Protein AF-A0A9D1MKN7-F1 (afdb_monomer)

Secondary structure (DSSP, 8-state):
-------------------------PPPP----EEEEEESS--S---TTT--SHHHHHHHHHH---SEEEEEEETTTTEEEEEESSEEEEEE-GGG-HHHHHHTT----TT--TTT--SSSEEEEEE-TT-B-TTSPBP-HHHHHHHHHHHT-TTT--GGGGGTSSSTTPBTTHHHHHTTT-SEEEE-HHHH---SSHHHHHHTT--EEEETTTTT--TT-BBTTSPBPPSEEETT---EEE-TTSPTTSTTSEEEHHHHHHHHTTTS-TTSTTBTTTEEEEEE-TTTT--GGGSSEEEEETTEEEEEBSS---HHHHHHHTTS-----HHHHHHTEEEETTEEEE-TTSSSTT----SSEEEEEEETTTEEEEEE-TT-TTS-B-TTSPBPB-TTSPBP-B-SS-BTTB--B-----EEEEEE--HHHHHHHHHTT--SEE---HHHHGGGTT-TTEEEEEEEEEEEEEE---HHHHHHHHHHTS-BSGGGGG-HHHHHHHHHH--HHHHHTTSSS-EE-SSSS-TT-BSSTTT-TT-BGGGSHHHHHHHHHHHT--BSTTSSBSSHHHHHTT--S--HHHHHHHHHHHHHHHHHTTS--TT--EEEEEE--SS---HHHHHHHHHHHHHHHHHHTTSS---EEEEEE-S-SSS-HHHHTTTTS-SEEEE-----TT-GGGTTHHHH-TTTS--TTGGG--TTT-EEEEEETTEEEEEEHHHHHHTTSTT-TTTTS-HHHHHHHHHHHHHHHHTTTSEEEEEEEEEEEEEPTTEE-S-S--BTTTBTSHHHH-EESS-HHHHHHHHHHT----

InterPro domains:
  IPR000914 Solute-binding protein family 5 domain [PF00496] (293-625)
  IPR039424 Solute-binding protein family 5 [PTHR30290] (294-763)

Mean predicted aligned error: 8.74 Å

Nearest PDB structures (foldseek):
  8azb-assembly1_A  TM=8.096E-01  e=6.951E-23  Bacillus subtilis subsp. subtilis str. 168
  8ay0-assembly1_A  TM=6.931E-01  e=8.306E-22  Bacillus subtilis
  4faj-assembly1_A  TM=6.573E-01  e=1.148E-21  Enterococcus faecalis
  4ofo-assembly1_A  TM=6.602E-01  e=1.266E-15  Yersinia pestis
  3drf-assembly1_A  TM=5.799E-01  e=5.256E-17  Lactococcus cremoris subsp. cremoris MG1363

Structure (mmCIF, N/CA/C/O backbone):
data_AF-A0A9D1MKN7-F1
#
_entry.id   AF-A0A9D1MKN7-F1
#
loop_
_atom_site.group_PDB
_atom_site.id
_atom_site.type_symbol
_atom_site.label_atom_id
_atom_site.label_alt_id
_atom_site.label_comp_id
_atom_site.label_asym_id
_atom_site.label_entity_id
_atom_site.label_seq_id
_atom_site.pdbx_PDB_ins_code
_atom_site.Cartn_x
_atom_site.Cartn_y
_atom_site.Cartn_z
_atom_site.occupancy
_atom_site.B_iso_or_equiv
_atom_site.auth_seq_id
_atom_site.auth_comp_id
_atom_site.auth_asym_id
_atom_site.auth_atom_id
_atom_site.pdbx_PDB_model_num
ATOM 1 N N . MET A 1 1 ? 64.884 9.853 31.935 1.00 28.28 1 MET A N 1
ATOM 2 C CA . MET A 1 1 ? 65.489 11.084 31.393 1.00 28.28 1 MET A CA 1
ATOM 3 C C . MET A 1 1 ? 64.376 11.867 30.714 1.00 28.28 1 MET A C 1
ATOM 5 O O . MET A 1 1 ? 63.947 11.483 29.647 1.00 28.28 1 MET A O 1
ATOM 9 N N . LYS A 1 2 ? 63.887 12.871 31.451 1.00 23.20 2 LYS A N 1
ATOM 10 C CA . LYS A 1 2 ? 63.150 14.091 31.079 1.00 23.20 2 LYS A CA 1
ATOM 11 C C . LYS A 1 2 ? 61.850 14.065 30.233 1.00 23.20 2 LYS A C 1
ATOM 13 O O . LYS A 1 2 ? 61.928 14.057 29.017 1.00 23.20 2 LYS A O 1
ATOM 18 N N . ILE A 1 3 ? 60.758 14.346 30.977 1.00 23.50 3 ILE A N 1
ATOM 19 C CA . ILE A 1 3 ? 59.695 15.375 30.773 1.00 23.50 3 ILE A CA 1
ATOM 20 C C . ILE A 1 3 ? 58.618 15.034 29.719 1.00 23.50 3 ILE A C 1
ATOM 22 O O . ILE A 1 3 ? 58.979 14.585 28.647 1.00 23.50 3 ILE A O 1
ATOM 26 N N . ALA A 1 4 ? 57.315 15.321 29.830 1.00 22.19 4 ALA A N 1
ATOM 27 C CA . ALA A 1 4 ? 56.286 15.533 30.867 1.00 22.19 4 ALA A CA 1
ATOM 28 C C . ALA A 1 4 ? 55.005 15.966 30.095 1.00 22.19 4 ALA A C 1
ATOM 30 O O . ALA A 1 4 ? 55.094 16.858 29.264 1.00 22.19 4 ALA A O 1
ATOM 31 N N . THR A 1 5 ? 53.875 15.313 30.376 1.00 21.61 5 THR A N 1
ATOM 32 C CA . THR A 1 5 ? 52.494 15.819 30.596 1.00 21.61 5 THR A CA 1
ATOM 33 C C . THR A 1 5 ? 51.783 16.898 29.720 1.00 21.61 5 THR A C 1
ATOM 35 O O . THR A 1 5 ? 52.306 17.985 29.515 1.00 21.61 5 THR A O 1
ATOM 38 N N . LEU A 1 6 ? 50.476 16.620 29.481 1.00 20.06 6 LEU A N 1
ATOM 39 C CA . LEU A 1 6 ? 49.258 17.485 29.380 1.00 20.06 6 LEU A CA 1
ATOM 40 C C . LEU A 1 6 ? 48.744 18.043 28.015 1.00 20.06 6 LEU A C 1
ATOM 42 O O . LEU A 1 6 ? 49.268 19.016 27.497 1.00 20.06 6 LEU A O 1
ATOM 46 N N . ALA A 1 7 ? 47.597 17.476 27.586 1.00 19.67 7 ALA A N 1
ATOM 47 C CA . ALA A 1 7 ? 46.260 18.093 27.386 1.00 19.67 7 ALA A CA 1
ATOM 48 C C . ALA A 1 7 ? 45.912 19.089 26.238 1.00 19.67 7 ALA A C 1
ATOM 50 O O . ALA A 1 7 ? 46.431 20.195 26.182 1.00 19.67 7 ALA A O 1
ATOM 51 N N . VAL A 1 8 ? 44.825 18.714 25.525 1.00 20.67 8 VAL A N 1
ATOM 52 C CA . VAL A 1 8 ? 43.619 19.496 25.118 1.00 20.67 8 VAL A CA 1
ATOM 53 C C . VAL A 1 8 ? 43.648 20.425 23.874 1.00 20.67 8 VAL A C 1
ATOM 55 O O . VAL A 1 8 ? 44.355 21.421 23.839 1.00 20.67 8 VAL A O 1
ATOM 58 N N . ALA A 1 9 ? 42.694 20.123 22.967 1.00 19.75 9 ALA A N 1
ATOM 59 C CA . ALA A 1 9 ? 41.884 20.963 22.052 1.00 19.75 9 ALA A CA 1
ATOM 60 C C . ALA A 1 9 ? 42.438 21.585 20.744 1.00 19.75 9 ALA A C 1
ATOM 62 O O . ALA A 1 9 ? 43.493 22.207 20.719 1.00 19.75 9 ALA A O 1
ATOM 63 N N . ALA A 1 10 ? 41.543 21.535 19.733 1.00 20.44 10 ALA A N 1
ATOM 64 C CA . ALA A 1 10 ? 41.468 22.270 18.455 1.00 20.44 10 ALA A CA 1
ATOM 65 C C . ALA A 1 10 ? 42.544 21.902 17.408 1.00 20.44 10 ALA A C 1
ATOM 67 O O . ALA A 1 10 ? 43.717 21.784 17.728 1.00 20.44 10 ALA A O 1
ATOM 68 N N . VAL A 1 11 ? 42.208 21.650 16.137 1.00 22.14 11 VAL A N 1
ATOM 69 C CA . VAL A 1 11 ? 41.670 22.634 15.180 1.00 22.14 11 VAL A CA 1
ATOM 70 C C . VAL A 1 11 ? 40.756 21.958 14.136 1.00 22.14 11 VAL A C 1
ATOM 72 O O . VAL A 1 11 ? 41.206 21.155 13.325 1.00 22.14 11 VAL A O 1
ATOM 75 N N . MET A 1 12 ? 39.474 22.336 14.181 1.00 23.25 12 MET A N 1
ATOM 76 C CA . MET A 1 12 ? 38.550 22.475 13.045 1.00 23.25 12 MET A CA 1
ATOM 77 C C . MET A 1 12 ? 39.002 23.647 12.145 1.00 23.25 12 MET A C 1
ATOM 79 O O . MET A 1 12 ? 39.648 24.559 12.655 1.00 23.25 12 MET A O 1
ATOM 83 N N . VAL A 1 13 ? 38.515 23.693 10.892 1.00 22.30 13 VAL A N 1
ATOM 84 C CA . VAL A 1 13 ? 38.647 24.774 9.874 1.00 22.30 13 VAL A CA 1
ATOM 85 C C . VAL A 1 13 ? 39.915 24.619 9.010 1.00 22.30 13 VAL A C 1
ATOM 87 O O . VAL A 1 13 ? 41.031 24.777 9.484 1.00 22.30 13 VAL A O 1
ATOM 90 N N . SER A 1 14 ? 39.867 24.337 7.704 1.00 22.58 14 SER A N 1
ATOM 91 C CA . SER A 1 14 ? 39.214 25.142 6.662 1.00 22.58 14 SER A CA 1
ATOM 92 C C . SER A 1 14 ? 39.365 24.483 5.282 1.00 22.58 14 SER A C 1
ATOM 94 O O . SER A 1 14 ? 40.481 24.226 4.842 1.00 22.58 14 SER A O 1
ATOM 96 N N . SER A 1 15 ? 38.272 24.391 4.533 1.00 24.70 15 SER A N 1
ATOM 97 C CA . SER A 1 15 ? 38.286 24.676 3.093 1.00 24.70 15 SER A CA 1
ATOM 98 C C . SER A 1 15 ? 37.117 25.608 2.782 1.00 24.70 15 SER A C 1
ATOM 100 O O . SER A 1 15 ? 36.180 25.262 2.078 1.00 24.70 15 SER A O 1
ATOM 102 N N . VAL A 1 16 ? 37.179 26.803 3.381 1.00 25.84 16 VAL A N 1
ATOM 103 C CA . VAL A 1 16 ? 36.426 27.983 2.948 1.00 25.84 16 VAL A CA 1
ATOM 104 C C . VAL A 1 16 ? 37.287 28.712 1.918 1.00 25.84 16 VAL A C 1
ATOM 106 O O . VAL A 1 16 ? 38.439 29.038 2.195 1.00 25.84 16 VAL A O 1
ATOM 109 N N . ALA A 1 17 ? 36.699 28.918 0.743 1.00 27.41 17 ALA A N 1
ATOM 110 C CA . ALA A 1 17 ? 36.967 29.934 -0.271 1.00 27.41 17 ALA A CA 1
ATOM 111 C C . ALA A 1 17 ? 38.347 30.627 -0.291 1.00 27.41 17 ALA A C 1
ATOM 113 O O . ALA A 1 17 ? 38.666 31.490 0.528 1.00 27.41 17 ALA A O 1
ATOM 114 N N . LEU A 1 18 ? 39.081 30.405 -1.384 1.00 24.56 18 LEU A N 1
ATOM 115 C CA . LEU A 1 18 ? 39.980 31.410 -1.951 1.00 24.56 18 LEU A CA 1
ATOM 116 C C . LEU A 1 18 ? 39.240 32.133 -3.087 1.00 24.56 18 LEU A C 1
ATOM 118 O O . LEU A 1 18 ? 39.401 31.810 -4.260 1.00 24.56 18 LEU A O 1
ATOM 122 N N . PHE A 1 19 ? 38.451 33.153 -2.729 1.00 32.38 19 PHE A N 1
ATOM 123 C CA . PHE A 1 19 ? 38.140 34.252 -3.645 1.00 32.38 19 PHE A CA 1
ATOM 124 C C . PHE A 1 19 ? 39.434 35.040 -3.887 1.00 32.38 19 PHE A C 1
ATOM 126 O O . PHE A 1 19 ? 39.788 35.957 -3.147 1.00 32.38 19 PHE A O 1
ATOM 133 N N . ALA A 1 20 ? 40.162 34.666 -4.935 1.00 27.69 20 ALA A N 1
ATOM 134 C CA . ALA A 1 20 ? 41.123 35.543 -5.580 1.00 27.69 20 ALA A CA 1
ATOM 135 C C . ALA A 1 20 ? 40.462 36.091 -6.847 1.00 27.69 20 ALA A C 1
ATOM 137 O O . ALA A 1 20 ? 40.200 35.351 -7.791 1.00 27.69 20 ALA A O 1
ATOM 138 N N . ALA A 1 21 ? 40.189 37.397 -6.855 1.00 41.19 21 ALA A N 1
ATOM 139 C CA . ALA A 1 21 ? 39.762 38.128 -8.038 1.00 41.19 21 ALA A CA 1
ATOM 140 C C . ALA A 1 21 ? 40.733 37.857 -9.204 1.00 41.19 21 ALA A C 1
ATOM 142 O O . ALA A 1 21 ? 41.881 38.306 -9.195 1.00 41.19 21 ALA A O 1
ATOM 143 N N . GLY A 1 22 ? 40.262 37.111 -10.201 1.00 27.33 22 GLY A N 1
ATOM 144 C CA . GLY A 1 22 ? 41.002 36.750 -11.402 1.00 27.33 22 GLY A CA 1
ATOM 145 C C . GLY A 1 22 ? 40.023 36.439 -12.528 1.00 27.33 22 GLY A C 1
ATOM 146 O O . GLY A 1 22 ? 39.281 35.473 -12.454 1.00 27.33 22 GLY A O 1
ATOM 147 N N . CYS A 1 23 ? 40.004 37.312 -13.533 1.00 30.66 23 CYS A N 1
ATOM 148 C CA . CYS A 1 23 ? 39.196 37.276 -14.753 1.00 30.66 23 CYS A CA 1
ATOM 149 C C . CYS A 1 23 ? 38.730 35.880 -15.224 1.00 30.66 23 CYS A C 1
ATOM 151 O O . CYS A 1 23 ? 39.555 35.031 -15.553 1.00 30.66 23 CYS A O 1
ATOM 153 N N . GLY A 1 24 ? 37.403 35.742 -15.336 1.00 38.56 24 GLY A N 1
ATOM 154 C CA . GLY A 1 24 ? 36.626 34.801 -16.150 1.00 38.56 24 GLY A CA 1
ATOM 155 C C . GLY A 1 24 ? 37.345 33.596 -16.753 1.00 38.56 24 GLY A C 1
ATOM 156 O O . GLY A 1 24 ? 37.867 33.668 -17.865 1.00 38.56 24 GLY A O 1
ATOM 157 N N . LYS A 1 25 ? 37.222 32.448 -16.091 1.00 35.06 25 LYS A N 1
ATOM 158 C CA . LYS A 1 25 ? 37.021 31.185 -16.801 1.00 35.06 25 LYS A CA 1
ATOM 159 C C . LYS A 1 25 ? 35.581 30.770 -16.545 1.00 35.06 25 LYS A C 1
ATOM 161 O O . LYS A 1 25 ? 35.237 30.495 -15.403 1.00 35.06 25 LYS A O 1
ATOM 166 N N . LYS A 1 26 ? 34.758 30.794 -17.595 1.00 39.88 26 LYS A N 1
ATOM 167 C CA . LYS A 1 26 ? 33.469 30.102 -17.589 1.00 39.88 26 LYS A CA 1
ATOM 168 C C . LYS A 1 26 ? 33.768 28.632 -17.295 1.00 39.88 26 LYS A C 1
ATOM 170 O O . LYS A 1 26 ? 34.574 28.044 -18.017 1.00 39.88 26 LYS A O 1
ATOM 175 N N . THR A 1 27 ? 33.210 28.089 -16.222 1.00 49.53 27 THR A N 1
ATOM 176 C CA . THR A 1 27 ? 33.009 26.645 -16.096 1.00 49.53 27 THR A CA 1
ATOM 177 C C . THR A 1 27 ? 32.237 26.219 -17.342 1.00 49.53 27 THR A C 1
ATOM 179 O O . THR A 1 27 ? 31.262 26.869 -17.715 1.00 49.53 27 THR A O 1
ATOM 182 N N . GLU A 1 28 ? 32.782 25.259 -18.080 1.00 65.25 28 GLU A N 1
ATOM 183 C CA . GLU A 1 28 ? 32.131 24.723 -19.272 1.00 65.25 28 GLU A CA 1
ATOM 184 C C . GLU A 1 28 ? 30.938 23.903 -18.783 1.00 65.25 28 GLU A C 1
ATOM 186 O O . GLU A 1 28 ? 31.114 23.057 -17.905 1.00 65.25 28 GLU A O 1
ATOM 191 N N . ASP A 1 29 ? 29.737 24.238 -19.254 1.00 75.56 29 ASP A N 1
ATOM 192 C CA . ASP A 1 29 ? 28.524 23.549 -18.830 1.00 75.56 29 ASP A CA 1
ATOM 193 C C . ASP A 1 29 ? 28.557 22.115 -19.359 1.00 75.56 29 ASP A C 1
ATOM 195 O O . ASP A 1 29 ? 28.702 21.895 -20.563 1.00 75.56 29 ASP A O 1
ATOM 199 N N . THR A 1 30 ? 28.475 21.145 -18.451 1.00 73.56 30 THR A N 1
ATOM 200 C CA . THR A 1 30 ? 28.455 19.724 -18.800 1.00 73.56 30 THR A CA 1
ATOM 201 C C . THR A 1 30 ? 27.086 19.264 -19.293 1.00 73.56 30 THR A C 1
ATOM 203 O O . THR A 1 30 ? 26.977 18.114 -19.701 1.00 73.56 30 THR A O 1
ATOM 206 N N . GLY A 1 31 ? 26.052 20.117 -19.234 1.00 86.94 31 GLY A N 1
ATOM 207 C CA . GLY A 1 31 ? 24.707 19.794 -19.714 1.00 86.94 31 GLY A CA 1
ATOM 208 C C . GLY A 1 31 ? 24.018 18.681 -18.929 1.00 86.94 31 GLY A C 1
ATOM 209 O O . GLY A 1 31 ? 23.158 17.994 -19.466 1.00 86.94 31 GLY A O 1
ATOM 210 N N . SER A 1 32 ? 24.435 18.463 -17.680 1.00 93.06 32 SER A N 1
ATOM 211 C CA . SER A 1 32 ? 23.901 17.407 -16.820 1.00 93.06 32 SER A CA 1
ATOM 212 C C . SER A 1 32 ? 22.620 17.869 -16.134 1.00 93.06 32 SER A C 1
ATOM 214 O O . SER A 1 32 ? 22.524 19.009 -15.677 1.00 93.06 32 SER A O 1
ATOM 216 N N . TYR A 1 33 ? 21.677 16.943 -16.018 1.00 96.88 33 TYR A N 1
ATOM 217 C CA . TYR A 1 33 ? 20.444 17.054 -15.250 1.00 96.88 33 TYR A CA 1
ATOM 218 C C . TYR A 1 33 ? 20.483 16.008 -14.135 1.00 96.88 33 TYR A C 1
ATOM 220 O O . TYR A 1 33 ? 20.403 14.807 -14.428 1.00 96.88 33 TYR A O 1
ATOM 228 N N . THR A 1 34 ? 20.660 16.434 -12.882 1.00 97.88 34 THR A N 1
ATOM 229 C CA . THR A 1 34 ? 20.722 15.511 -11.741 1.00 97.88 34 THR A CA 1
ATOM 230 C C . THR A 1 34 ? 19.443 15.563 -10.911 1.00 97.88 34 THR A C 1
ATOM 232 O O . THR A 1 34 ? 19.036 16.637 -10.479 1.00 97.88 34 THR A O 1
ATOM 235 N N . TYR A 1 35 ? 18.840 14.407 -10.639 1.00 98.06 35 TYR A N 1
ATOM 236 C CA . TYR A 1 35 ? 17.813 14.254 -9.605 1.00 98.06 35 TYR A CA 1
ATOM 237 C C . TYR A 1 35 ? 18.495 13.951 -8.263 1.00 98.06 35 TYR A C 1
ATOM 239 O O . TYR A 1 35 ? 19.332 13.045 -8.192 1.00 98.06 35 TYR A O 1
ATOM 247 N N . ARG A 1 36 ? 18.229 14.763 -7.231 1.00 97.44 36 ARG A N 1
ATOM 248 C CA . ARG A 1 36 ? 18.941 14.732 -5.943 1.00 97.44 36 ARG A CA 1
ATOM 249 C C . ARG A 1 36 ? 17.996 14.374 -4.809 1.00 97.44 36 ARG A C 1
ATOM 251 O O . ARG A 1 36 ? 17.085 15.135 -4.498 1.00 97.44 36 ARG A O 1
ATOM 258 N N . GLU A 1 37 ? 18.276 13.261 -4.155 1.00 94.88 37 GLU A N 1
ATOM 259 C CA . GLU A 1 37 ? 17.454 12.707 -3.087 1.00 94.88 37 GLU A CA 1
ATOM 260 C C . GLU A 1 37 ? 18.245 12.540 -1.791 1.00 94.88 37 GLU A C 1
ATOM 262 O O . GLU A 1 37 ? 19.475 12.428 -1.788 1.00 94.88 37 GLU A O 1
ATOM 267 N N . ALA A 1 38 ? 17.509 12.478 -0.685 1.00 93.06 38 ALA A N 1
ATOM 268 C CA . ALA A 1 38 ? 18.028 12.196 0.641 1.00 93.06 38 ALA A CA 1
ATOM 269 C C . ALA A 1 38 ? 17.438 10.892 1.185 1.00 93.06 38 ALA A C 1
ATOM 271 O O . ALA A 1 38 ? 16.257 10.613 1.016 1.00 93.06 38 ALA A O 1
ATOM 272 N N . THR A 1 39 ? 18.251 10.130 1.909 1.00 91.00 39 THR A N 1
ATOM 273 C CA . THR A 1 39 ? 17.806 9.008 2.743 1.00 91.00 39 THR A CA 1
ATOM 274 C C . THR A 1 39 ? 18.536 9.034 4.082 1.00 91.00 39 THR A C 1
ATOM 276 O O . THR A 1 39 ? 19.622 9.599 4.198 1.00 91.00 39 THR A O 1
ATOM 279 N N . THR A 1 40 ? 17.985 8.403 5.114 1.00 88.62 40 THR A N 1
ATOM 280 C CA . THR A 1 40 ? 18.679 8.222 6.400 1.00 88.62 40 THR A CA 1
ATOM 281 C C . THR A 1 40 ? 19.651 7.038 6.372 1.00 88.62 40 THR A C 1
ATOM 283 O O . THR A 1 40 ? 20.601 6.999 7.158 1.00 88.62 40 THR A O 1
ATOM 286 N N . SER A 1 41 ? 19.479 6.107 5.428 1.00 88.81 41 SER A N 1
ATOM 287 C CA . SER A 1 41 ? 20.390 4.985 5.174 1.00 88.81 41 SER A CA 1
ATOM 288 C C . SER A 1 41 ? 20.286 4.489 3.730 1.00 88.81 41 SER A C 1
ATOM 290 O O . SER A 1 41 ? 19.191 4.405 3.178 1.00 88.81 41 SER A O 1
ATOM 292 N N . LEU A 1 42 ? 21.419 4.127 3.120 1.00 89.88 42 LEU A N 1
ATOM 293 C CA . LEU A 1 42 ? 21.418 3.492 1.797 1.00 89.88 42 LEU A CA 1
ATOM 294 C C . LEU A 1 42 ? 20.853 2.062 1.879 1.00 89.88 42 LEU A C 1
ATOM 296 O O . LEU A 1 42 ? 21.083 1.401 2.896 1.00 89.88 42 LEU A O 1
ATOM 300 N N . PRO A 1 43 ? 20.184 1.574 0.818 1.00 88.88 43 PRO A N 1
ATOM 301 C CA . PRO A 1 43 ? 19.752 0.183 0.730 1.00 88.88 43 PRO A CA 1
ATOM 302 C C . PRO A 1 43 ? 20.949 -0.768 0.742 1.00 88.88 43 PRO A C 1
ATOM 304 O O . PRO A 1 43 ? 22.060 -0.403 0.338 1.00 88.88 43 PRO A O 1
ATOM 307 N N . THR A 1 44 ? 20.712 -1.994 1.195 1.00 89.44 44 THR A N 1
ATOM 308 C CA . THR A 1 44 ? 21.762 -3.018 1.332 1.00 89.44 44 THR A CA 1
ATOM 309 C C . THR A 1 44 ? 21.464 -4.296 0.565 1.00 89.44 44 THR A C 1
ATOM 311 O O . THR A 1 44 ? 22.375 -5.103 0.384 1.00 89.44 44 THR A O 1
ATOM 314 N N . ASN A 1 45 ? 20.223 -4.486 0.112 1.00 92.06 45 ASN A N 1
ATOM 315 C CA . ASN A 1 45 ? 19.809 -5.676 -0.618 1.00 92.06 45 ASN A CA 1
ATOM 316 C C . ASN A 1 45 ? 18.633 -5.360 -1.553 1.00 92.06 45 ASN A C 1
ATOM 318 O O . ASN A 1 45 ? 17.481 -5.448 -1.149 1.00 92.06 45 ASN A O 1
ATOM 322 N N . TRP A 1 46 ? 18.921 -5.043 -2.814 1.00 93.31 46 TRP A N 1
ATOM 323 C CA . TRP A 1 46 ? 17.931 -4.804 -3.874 1.00 93.31 46 TRP A CA 1
ATOM 324 C C . TRP A 1 46 ? 17.808 -6.000 -4.829 1.00 93.31 46 TRP A C 1
ATOM 326 O O . TRP A 1 46 ? 17.543 -5.846 -6.022 1.00 93.31 46 TRP A O 1
ATOM 336 N N . ASN A 1 47 ? 18.031 -7.211 -4.316 1.00 94.62 47 ASN A N 1
ATOM 337 C CA . ASN A 1 47 ? 17.736 -8.435 -5.044 1.00 94.62 47 ASN A CA 1
ATOM 338 C C . ASN A 1 47 ? 16.215 -8.589 -5.188 1.00 94.62 47 ASN A C 1
ATOM 340 O O . ASN A 1 47 ? 15.556 -8.707 -4.151 1.00 94.62 47 ASN A O 1
ATOM 344 N N . PRO A 1 48 ? 15.641 -8.679 -6.405 1.00 93.81 48 PRO A N 1
ATOM 345 C CA . PRO A 1 48 ? 14.196 -8.844 -6.584 1.00 93.81 48 PRO A CA 1
ATOM 346 C C . PRO A 1 48 ? 13.632 -10.091 -5.879 1.00 93.81 48 PRO A C 1
ATOM 348 O O . PRO A 1 48 ? 12.438 -10.127 -5.589 1.00 93.81 48 PRO A O 1
ATOM 351 N N . HIS A 1 49 ? 14.470 -11.086 -5.556 1.00 95.50 49 HIS A N 1
ATOM 352 C CA . HIS A 1 49 ? 14.056 -12.322 -4.887 1.00 95.50 49 HIS A CA 1
ATOM 353 C C . HIS A 1 49 ? 14.113 -12.254 -3.349 1.00 95.50 49 HIS A C 1
ATOM 355 O O . HIS A 1 49 ? 13.498 -13.085 -2.681 1.00 95.50 49 HIS A O 1
ATOM 361 N N . SER A 1 50 ? 14.817 -11.284 -2.755 1.00 91.75 50 SER A N 1
ATOM 362 C CA . SER A 1 50 ? 15.087 -11.301 -1.307 1.00 91.75 50 SER A CA 1
ATOM 363 C C . SER A 1 50 ? 15.148 -9.935 -0.621 1.00 91.75 50 SER A C 1
ATOM 365 O O . SER A 1 50 ? 15.542 -9.878 0.538 1.00 91.75 50 SER A O 1
ATOM 367 N N . TRP A 1 51 ? 14.795 -8.829 -1.283 1.00 89.88 51 TRP A N 1
ATOM 368 C CA . TRP A 1 51 ? 14.689 -7.521 -0.620 1.00 89.88 51 TRP A CA 1
ATOM 369 C C . TRP A 1 51 ? 13.652 -7.562 0.513 1.00 89.88 51 TRP A C 1
ATOM 371 O O . TRP A 1 51 ? 12.656 -8.269 0.399 1.00 89.88 51 TRP A O 1
ATOM 381 N N . GLU A 1 52 ? 13.818 -6.790 1.586 1.00 82.94 52 GLU A N 1
ATOM 382 C CA . GLU A 1 52 ? 12.912 -6.837 2.757 1.00 82.94 52 GLU A CA 1
ATOM 383 C C . GLU A 1 52 ? 12.377 -5.460 3.161 1.00 82.94 52 GLU A C 1
ATOM 385 O O . GLU A 1 52 ? 11.294 -5.370 3.735 1.00 82.94 52 GLU A O 1
ATOM 390 N N . SER A 1 53 ? 13.075 -4.376 2.807 1.00 82.44 53 SER A N 1
ATOM 391 C CA . SER A 1 53 ? 12.680 -3.017 3.186 1.00 82.44 53 SER A CA 1
ATOM 392 C C . SER A 1 53 ? 12.168 -2.178 2.010 1.00 82.44 53 SER A C 1
ATOM 394 O O . SER A 1 53 ? 12.537 -2.388 0.855 1.00 82.44 53 SER A O 1
ATOM 396 N N . ASN A 1 54 ? 11.362 -1.154 2.306 1.00 78.31 54 ASN A N 1
ATOM 397 C CA . ASN A 1 54 ? 10.932 -0.171 1.302 1.00 78.31 54 ASN A CA 1
ATOM 398 C C . ASN A 1 54 ? 12.126 0.574 0.679 1.00 78.31 54 ASN A C 1
ATOM 400 O O . ASN A 1 54 ? 12.120 0.863 -0.516 1.00 78.31 54 ASN A O 1
ATOM 404 N N . THR A 1 55 ? 13.168 0.844 1.473 1.00 81.50 55 THR A N 1
ATOM 405 C CA . THR A 1 55 ? 14.413 1.471 1.005 1.00 81.50 55 THR A CA 1
ATOM 406 C C . THR A 1 55 ? 15.106 0.615 -0.054 1.00 81.50 55 THR A C 1
ATOM 408 O O . THR A 1 55 ? 15.603 1.153 -1.042 1.00 81.50 55 THR A O 1
ATOM 411 N N . ASP A 1 56 ? 15.115 -0.710 0.125 1.00 82.56 56 ASP A N 1
ATOM 412 C CA . ASP A 1 56 ? 15.659 -1.646 -0.861 1.00 82.56 56 ASP A CA 1
ATOM 413 C C . ASP A 1 56 ? 14.851 -1.631 -2.167 1.00 82.56 56 ASP A C 1
ATOM 415 O O . ASP A 1 56 ? 15.426 -1.577 -3.256 1.00 82.56 56 ASP A O 1
ATOM 419 N N . GLY A 1 57 ? 13.517 -1.613 -2.056 1.00 79.94 57 GLY A N 1
ATOM 420 C CA . GLY A 1 57 ? 12.608 -1.556 -3.201 1.00 79.94 57 GLY A CA 1
ATOM 421 C C . GLY A 1 57 ? 12.757 -0.288 -4.047 1.00 79.94 57 GLY A C 1
ATOM 422 O O . GLY A 1 57 ? 12.764 -0.365 -5.275 1.00 79.94 57 GLY A O 1
ATOM 423 N N . ALA A 1 58 ? 12.941 0.872 -3.406 1.00 82.69 58 ALA A N 1
ATOM 424 C CA . ALA A 1 58 ? 13.034 2.167 -4.084 1.00 82.69 58 ALA A CA 1
ATOM 425 C C . ALA A 1 58 ? 14.193 2.244 -5.097 1.00 82.69 58 ALA A C 1
ATOM 427 O O . ALA A 1 58 ? 14.055 2.856 -6.154 1.00 82.69 58 ALA A O 1
ATOM 428 N N . LEU A 1 59 ? 15.322 1.581 -4.823 1.00 86.38 59 LEU A N 1
ATOM 429 C CA . LEU A 1 59 ? 16.473 1.568 -5.733 1.00 86.38 59 LEU A CA 1
ATOM 430 C C . LEU A 1 59 ? 16.170 0.841 -7.049 1.00 86.38 59 LEU A C 1
ATOM 432 O O . LEU A 1 59 ? 16.655 1.255 -8.108 1.00 86.38 59 LEU A O 1
ATOM 436 N N . MET A 1 60 ? 15.361 -0.222 -7.001 1.00 88.31 60 MET A N 1
ATOM 437 C CA . MET A 1 60 ? 15.034 -1.022 -8.185 1.00 88.31 60 MET A CA 1
ATOM 438 C C . MET A 1 60 ? 14.331 -0.194 -9.265 1.00 88.31 60 MET A C 1
ATOM 440 O O . MET A 1 60 ? 14.549 -0.455 -10.450 1.00 88.31 60 MET A O 1
ATOM 444 N N . ALA A 1 61 ? 13.584 0.850 -8.887 1.00 88.25 61 ALA A N 1
ATOM 445 C CA . ALA A 1 61 ? 12.901 1.753 -9.816 1.00 88.25 61 ALA A CA 1
ATOM 446 C C . ALA A 1 61 ? 13.852 2.453 -10.812 1.00 88.25 61 ALA A C 1
ATOM 448 O O . ALA A 1 61 ? 13.418 2.899 -11.873 1.00 88.25 61 ALA A O 1
ATOM 449 N N . TYR A 1 62 ? 15.153 2.534 -10.504 1.00 93.81 62 TYR A N 1
ATOM 450 C CA . TYR A 1 62 ? 16.153 3.153 -11.380 1.00 93.81 62 TYR A CA 1
ATOM 451 C C . TYR A 1 62 ? 16.864 2.161 -12.303 1.00 93.81 62 TYR A C 1
ATOM 453 O O . TYR A 1 62 ? 17.238 2.518 -13.422 1.00 93.81 62 TYR A O 1
ATOM 461 N N . VAL A 1 63 ? 17.073 0.927 -11.837 1.00 95.75 63 VAL A N 1
ATOM 462 C CA . VAL A 1 63 ? 17.933 -0.073 -12.498 1.00 95.75 63 VAL A CA 1
ATOM 463 C C . VAL A 1 63 ? 17.163 -1.218 -13.154 1.00 95.75 63 VAL A C 1
ATOM 465 O O . VAL A 1 63 ? 17.764 -2.083 -13.785 1.00 95.75 63 VAL A O 1
ATOM 468 N N . THR A 1 64 ? 15.837 -1.216 -13.050 1.00 96.19 64 THR A N 1
ATOM 469 C CA . THR A 1 64 ? 14.958 -2.218 -13.665 1.00 96.19 64 THR A CA 1
ATOM 470 C C . THR A 1 64 ? 13.905 -1.553 -14.552 1.00 96.19 64 THR A C 1
ATOM 472 O O . THR A 1 64 ? 13.721 -0.335 -14.531 1.00 96.19 64 THR A O 1
ATOM 475 N N . SER A 1 65 ? 13.227 -2.346 -15.378 1.00 96.19 65 SER A N 1
ATOM 476 C CA . SER A 1 65 ? 12.011 -1.933 -16.085 1.00 96.19 65 SER A CA 1
ATOM 477 C C . SER A 1 65 ? 10.911 -2.974 -15.856 1.00 96.19 65 SER A C 1
ATOM 479 O O . SER A 1 65 ? 11.180 -4.176 -15.979 1.00 96.19 65 SER A O 1
ATOM 481 N N . PRO A 1 66 ? 9.683 -2.554 -15.511 1.00 96.31 66 PRO A N 1
ATOM 482 C CA . PRO A 1 66 ? 8.584 -3.488 -15.301 1.00 96.31 66 PRO A CA 1
ATOM 483 C C . PRO A 1 66 ? 8.133 -4.114 -16.629 1.00 96.31 66 PRO A C 1
ATOM 485 O O . PRO A 1 66 ? 8.593 -3.726 -17.705 1.00 96.31 66 PRO A O 1
ATOM 488 N N . LEU A 1 67 ? 7.238 -5.104 -16.582 1.00 97.56 67 LEU A N 1
ATOM 489 C CA . LEU A 1 67 ? 6.616 -5.641 -17.800 1.00 97.56 67 LEU A CA 1
ATOM 490 C C . LEU A 1 67 ? 5.618 -4.638 -18.388 1.00 97.56 67 LEU A C 1
ATOM 492 O O . LEU A 1 67 ? 5.616 -4.389 -19.595 1.00 97.56 67 LEU A O 1
ATOM 496 N N . VAL A 1 68 ? 4.813 -4.025 -17.527 1.00 96.56 68 VAL A N 1
ATOM 497 C CA . VAL A 1 68 ? 3.850 -2.974 -17.871 1.00 96.56 68 VAL A CA 1
ATOM 498 C C . VAL A 1 68 ? 3.948 -1.850 -16.847 1.00 96.56 68 VAL A C 1
ATOM 500 O O . VAL A 1 68 ? 4.449 -2.052 -15.749 1.00 96.56 68 VAL A O 1
ATOM 503 N N . ASP A 1 69 ? 3.472 -0.667 -17.191 1.00 94.19 69 ASP A N 1
ATOM 504 C CA . ASP A 1 69 ? 3.425 0.481 -16.287 1.00 94.19 69 ASP A CA 1
ATOM 505 C C . ASP A 1 69 ? 2.147 1.288 -16.555 1.00 94.19 69 ASP A C 1
ATOM 507 O O . ASP A 1 69 ? 1.389 0.989 -17.483 1.00 94.19 69 ASP A O 1
ATOM 511 N N . MET A 1 70 ? 1.883 2.311 -15.752 1.00 91.81 70 MET A N 1
ATOM 512 C CA . MET A 1 70 ? 0.773 3.236 -15.952 1.00 91.81 70 MET A CA 1
ATOM 513 C C . MET A 1 70 ? 1.303 4.636 -16.223 1.00 91.81 70 MET A C 1
ATOM 515 O O . MET A 1 70 ? 2.246 5.111 -15.598 1.00 91.81 70 MET A O 1
ATOM 519 N N . SER A 1 71 ? 0.689 5.321 -17.184 1.00 94.25 71 SER A N 1
ATOM 520 C CA . SER A 1 71 ? 1.068 6.691 -17.517 1.00 94.25 71 SER A CA 1
ATOM 521 C C . SER A 1 71 ? -0.141 7.559 -17.825 1.00 94.25 71 SER A C 1
ATOM 523 O O . SER A 1 71 ? -1.272 7.083 -17.915 1.00 94.25 71 SER A O 1
ATOM 525 N N . ILE A 1 72 ? 0.108 8.853 -17.978 1.00 95.06 72 ILE A N 1
ATOM 526 C CA . ILE A 1 72 ? -0.901 9.867 -18.266 1.00 95.06 72 ILE A CA 1
ATOM 527 C C . ILE A 1 72 ? -1.520 9.587 -19.639 1.00 95.06 72 ILE A C 1
ATOM 529 O O . ILE A 1 72 ? -0.806 9.473 -20.635 1.00 95.06 72 ILE A O 1
ATOM 533 N N . LEU A 1 73 ? -2.850 9.507 -19.697 1.00 93.38 73 LEU A N 1
ATOM 534 C CA . LEU A 1 73 ? -3.611 9.565 -20.948 1.00 93.38 73 LEU A CA 1
ATOM 535 C C . LEU A 1 73 ? -4.050 11.003 -21.229 1.00 93.38 73 LEU A C 1
ATOM 537 O O . LEU A 1 73 ? -3.805 11.521 -22.318 1.00 93.38 73 LEU A O 1
ATOM 541 N N . ASN A 1 74 ? -4.673 11.629 -20.228 1.00 93.31 74 ASN A N 1
ATOM 542 C CA . ASN A 1 74 ? -5.049 13.036 -20.230 1.00 93.31 74 ASN A CA 1
ATOM 543 C C . ASN A 1 74 ? -4.859 13.616 -18.822 1.00 93.31 74 ASN A C 1
ATOM 545 O O . ASN A 1 74 ? -5.585 13.245 -17.897 1.00 93.31 74 ASN A O 1
ATOM 549 N N . SER A 1 75 ? -3.902 14.525 -18.667 1.00 94.38 75 SER A N 1
ATOM 550 C CA . SER A 1 75 ? -3.532 15.124 -17.387 1.00 94.38 75 SER A CA 1
ATOM 551 C C . SER A 1 75 ? -4.561 16.134 -16.866 1.00 94.38 75 SER A C 1
ATOM 553 O O . SER A 1 75 ? -4.707 16.282 -15.653 1.00 94.38 75 SER A O 1
ATOM 555 N N . GLU A 1 76 ? -5.313 16.807 -17.745 1.00 93.06 76 GLU A N 1
ATOM 556 C CA . GLU A 1 76 ? -6.381 17.746 -17.366 1.00 93.06 76 GLU A CA 1
ATOM 557 C C . GLU A 1 76 ? -7.609 16.995 -16.836 1.00 93.06 76 GLU A C 1
ATOM 559 O O . GLU A 1 76 ? -8.181 17.366 -15.812 1.00 93.06 76 GLU A O 1
ATOM 564 N N . GLU A 1 77 ? -7.976 15.897 -17.499 1.00 88.75 77 GLU A N 1
ATOM 565 C CA . GLU A 1 77 ? -9.104 15.035 -17.112 1.00 88.75 77 GLU A CA 1
ATOM 566 C C . GLU A 1 77 ? -8.732 13.999 -16.037 1.00 88.75 77 GLU A C 1
ATOM 568 O O . GLU A 1 77 ? -9.580 13.207 -15.636 1.00 88.75 77 GLU A O 1
ATOM 573 N N . LYS A 1 78 ? -7.475 13.997 -15.575 1.00 88.06 78 LYS A N 1
ATOM 574 C CA . LYS A 1 78 ? -6.921 13.037 -14.611 1.00 88.06 78 LYS A CA 1
ATOM 575 C C . LYS A 1 78 ? -7.119 11.570 -15.008 1.00 88.06 78 LYS A C 1
ATOM 577 O O . LYS A 1 78 ? -7.433 10.725 -14.177 1.00 88.06 78 LYS A O 1
ATOM 582 N N . THR A 1 79 ? -6.948 11.264 -16.291 1.00 87.88 79 THR A N 1
ATOM 583 C CA . THR A 1 79 ? -7.072 9.896 -16.810 1.00 87.88 79 THR A CA 1
ATOM 584 C C . THR A 1 79 ? -5.710 9.315 -17.159 1.00 87.88 79 THR A C 1
ATOM 586 O O . THR A 1 79 ? -4.762 10.024 -17.509 1.00 87.88 79 THR A O 1
ATOM 589 N N . TYR A 1 80 ? -5.615 7.995 -17.091 1.00 90.75 80 TYR A N 1
ATOM 590 C CA . TYR A 1 80 ? -4.385 7.239 -17.282 1.00 90.75 80 TYR A CA 1
ATOM 591 C C . TYR A 1 80 ? -4.577 6.157 -18.350 1.00 90.75 80 TYR A C 1
ATOM 593 O O . TYR A 1 80 ? -5.680 5.924 -18.848 1.00 90.75 80 TYR A O 1
ATOM 601 N N . GLN A 1 81 ? -3.485 5.491 -18.703 1.00 91.00 81 GLN A N 1
ATOM 602 C CA . GLN A 1 81 ? -3.464 4.337 -19.590 1.00 91.00 81 GLN A CA 1
ATOM 603 C C . GLN A 1 81 ? -2.430 3.320 -19.110 1.00 91.00 81 GLN A C 1
ATOM 605 O O . GLN A 1 81 ? -1.401 3.691 -18.540 1.00 91.00 81 GLN A O 1
ATOM 610 N N . TRP A 1 82 ? -2.681 2.046 -19.404 1.00 92.44 82 TRP A N 1
ATOM 611 C CA . TRP A 1 82 ? -1.629 1.036 -19.398 1.00 92.44 82 TRP A CA 1
ATOM 612 C C . TRP A 1 82 ? -0.626 1.327 -20.510 1.00 92.44 82 TRP A C 1
ATOM 614 O O . TRP A 1 82 ? -1.012 1.587 -21.653 1.00 92.44 82 TRP A O 1
ATOM 624 N N . VAL A 1 83 ? 0.656 1.227 -20.186 1.00 94.75 83 VAL A N 1
ATOM 625 C CA . VAL A 1 83 ? 1.756 1.310 -21.141 1.00 94.75 83 VAL A CA 1
ATOM 626 C C . VAL A 1 83 ? 2.607 0.051 -21.043 1.00 94.75 83 VAL A C 1
ATOM 628 O O . VAL A 1 83 ? 2.754 -0.552 -19.981 1.00 94.75 83 VAL A O 1
ATOM 631 N N . TYR A 1 84 ? 3.123 -0.387 -22.183 1.00 96.56 84 TYR A N 1
ATOM 632 C CA . TYR A 1 84 ? 3.878 -1.626 -22.294 1.00 96.56 84 TYR A CA 1
ATOM 633 C C . TYR A 1 84 ? 5.377 -1.329 -22.252 1.00 96.56 84 TYR A C 1
ATOM 635 O O . TYR A 1 84 ? 5.903 -0.646 -23.135 1.00 96.56 84 TYR A O 1
ATOM 643 N N . GLU A 1 85 ? 6.046 -1.845 -21.224 1.00 96.81 85 GLU A N 1
ATOM 644 C CA . GLU A 1 85 ? 7.474 -1.648 -20.982 1.00 96.81 85 GLU A CA 1
ATOM 645 C C . GLU A 1 85 ? 8.261 -2.857 -21.493 1.00 96.81 85 GLU A C 1
ATOM 647 O O . GLU A 1 85 ? 8.464 -2.976 -22.697 1.00 96.81 85 GLU A O 1
ATOM 652 N N . MET A 1 86 ? 8.670 -3.793 -20.635 1.00 97.69 86 MET A N 1
ATOM 653 C CA . MET A 1 86 ? 9.347 -5.019 -21.080 1.00 97.69 86 MET A CA 1
ATOM 654 C C . MET A 1 86 ? 8.399 -6.027 -21.755 1.00 97.69 86 MET A C 1
ATOM 656 O O . MET A 1 86 ? 8.862 -6.986 -22.371 1.00 97.69 86 MET A O 1
ATOM 660 N N . ALA A 1 87 ? 7.083 -5.817 -21.671 1.00 97.94 87 ALA A N 1
ATOM 661 C CA . ALA A 1 87 ? 6.085 -6.487 -22.498 1.00 97.94 87 ALA A CA 1
ATOM 662 C C . ALA A 1 87 ? 5.708 -5.632 -23.722 1.00 97.94 87 ALA A C 1
ATOM 664 O O . ALA A 1 87 ? 6.051 -4.459 -23.824 1.00 97.94 87 ALA A O 1
ATOM 665 N N . THR A 1 88 ? 4.970 -6.222 -24.657 1.00 97.44 88 THR A N 1
ATOM 666 C CA . THR A 1 88 ? 4.326 -5.554 -25.802 1.00 97.44 88 THR A CA 1
ATOM 667 C C . THR A 1 88 ? 2.830 -5.852 -25.872 1.00 97.44 88 THR A C 1
ATOM 669 O O . THR A 1 88 ? 2.073 -5.065 -26.443 1.00 97.44 88 THR A O 1
ATOM 672 N N . SER A 1 89 ? 2.379 -6.952 -25.260 1.00 97.75 89 SER A N 1
ATOM 673 C CA . SER A 1 89 ? 0.969 -7.186 -24.963 1.00 97.75 89 SER A CA 1
ATOM 674 C C . SER A 1 89 ? 0.778 -8.167 -23.803 1.00 97.75 89 SER A C 1
ATOM 676 O O . SER A 1 89 ? 1.639 -9.007 -23.539 1.00 97.75 89 SER A O 1
ATOM 678 N N . VAL A 1 90 ? -0.370 -8.070 -23.126 1.00 98.00 90 VAL A N 1
ATOM 679 C CA . VAL A 1 90 ? -0.832 -9.041 -22.124 1.00 98.00 90 VAL A CA 1
ATOM 680 C C . VAL A 1 90 ? -2.289 -9.380 -22.414 1.00 98.00 90 VAL A C 1
ATOM 682 O O . VAL A 1 90 ? -3.112 -8.487 -22.629 1.00 98.00 90 VAL A O 1
ATOM 685 N N . LYS A 1 91 ? -2.617 -10.672 -22.475 1.00 97.88 91 LYS A N 1
ATOM 686 C CA . LYS A 1 91 ? -3.951 -11.145 -22.873 1.00 97.88 91 LYS A CA 1
ATOM 687 C C . LYS A 1 91 ? -4.426 -12.270 -21.968 1.00 97.88 91 LYS A C 1
ATOM 689 O O . LYS A 1 91 ? -3.703 -13.235 -21.748 1.00 97.88 91 LYS A O 1
ATOM 694 N N . ASP A 1 92 ? -5.681 -12.196 -21.540 1.00 97.88 92 ASP A N 1
ATOM 695 C CA . ASP A 1 92 ? -6.378 -13.348 -20.972 1.00 97.88 92 ASP A CA 1
ATOM 696 C C . ASP A 1 92 ? -6.726 -14.342 -22.091 1.00 97.88 92 ASP A C 1
ATOM 698 O O . ASP A 1 92 ? -7.522 -14.066 -22.994 1.00 97.88 92 ASP A O 1
ATOM 702 N N . VAL A 1 93 ? -6.100 -15.513 -22.035 1.00 98.44 93 VAL A N 1
ATOM 703 C CA . VAL A 1 93 ? -6.257 -16.612 -22.991 1.00 98.44 93 VAL A CA 1
ATOM 704 C C . VAL A 1 93 ? -6.890 -17.846 -22.341 1.00 98.44 93 VAL A C 1
ATOM 706 O O . VAL A 1 93 ? -6.807 -18.948 -22.894 1.00 98.44 93 VAL A O 1
ATOM 709 N N . THR A 1 94 ? -7.563 -17.681 -21.196 1.00 98.12 94 THR A N 1
ATOM 710 C CA . THR A 1 94 ? -8.188 -18.767 -20.421 1.00 98.12 94 THR A CA 1
ATOM 711 C C . THR A 1 94 ? -9.132 -19.609 -21.278 1.00 98.12 94 THR A C 1
ATOM 713 O O . THR A 1 94 ? -9.025 -20.835 -21.298 1.00 98.12 94 THR A O 1
ATOM 716 N N . ALA A 1 95 ? -10.006 -18.978 -22.071 1.00 97.88 95 ALA A N 1
ATOM 717 C CA . ALA A 1 95 ? -10.938 -19.682 -22.957 1.00 97.88 95 ALA A CA 1
ATOM 718 C C . ALA A 1 95 ? -10.246 -20.629 -23.957 1.00 97.88 95 ALA A C 1
ATOM 720 O O . ALA A 1 95 ? -10.806 -21.665 -24.314 1.00 97.88 95 ALA A O 1
ATOM 721 N N . ALA A 1 96 ? -9.041 -20.283 -24.421 1.00 98.12 96 ALA A N 1
ATOM 722 C CA . ALA A 1 96 ? -8.276 -21.092 -25.367 1.00 98.12 96 ALA A CA 1
ATOM 723 C C . ALA A 1 96 ? -7.405 -22.162 -24.682 1.00 98.12 96 ALA A C 1
ATOM 725 O O . ALA A 1 96 ? -6.988 -23.109 -25.347 1.00 98.12 96 ALA A O 1
ATOM 726 N N . ASN A 1 97 ? -7.160 -22.036 -23.372 1.00 98.06 97 ASN A N 1
ATOM 727 C CA . ASN A 1 97 ? -6.222 -22.863 -22.605 1.00 98.06 97 ASN A CA 1
ATOM 728 C C . ASN A 1 97 ? -6.869 -23.485 -21.351 1.00 98.06 97 ASN A C 1
ATOM 730 O O . ASN A 1 97 ? -6.204 -23.728 -20.353 1.00 98.06 97 ASN A O 1
ATOM 734 N N . GLN A 1 98 ? -8.163 -23.816 -21.395 1.00 97.56 98 GLN A N 1
ATOM 735 C CA . GLN A 1 98 ? -8.892 -24.429 -20.268 1.00 97.56 98 GLN A CA 1
ATOM 736 C C . GLN A 1 98 ? -8.270 -25.739 -19.749 1.00 97.56 98 GLN A C 1
ATOM 738 O O . GLN A 1 98 ? -8.518 -26.147 -18.615 1.00 97.56 98 GLN A O 1
ATOM 743 N N . THR A 1 99 ? -7.466 -26.425 -20.567 1.00 97.56 99 THR A N 1
ATOM 744 C CA . THR A 1 99 ? -6.714 -27.612 -20.140 1.00 97.56 99 THR A CA 1
ATOM 745 C C . THR A 1 99 ? -5.666 -27.295 -19.078 1.00 97.56 99 THR A C 1
ATOM 747 O O . THR A 1 99 ? -5.388 -28.161 -18.249 1.00 97.56 99 THR A O 1
ATOM 750 N N . ASP A 1 100 ? -5.130 -26.074 -19.068 1.00 98.12 100 ASP A N 1
ATOM 751 C CA . ASP A 1 100 ? -4.121 -25.635 -18.102 1.00 98.12 100 ASP A CA 1
ATOM 752 C C . ASP A 1 100 ? -4.717 -25.563 -16.692 1.00 98.12 100 ASP A C 1
ATOM 754 O O . ASP A 1 100 ? -4.069 -25.989 -15.742 1.00 98.12 100 ASP A O 1
ATOM 758 N N . LEU A 1 101 ? -5.999 -25.192 -16.573 1.00 97.38 101 LEU A N 1
ATOM 759 C CA . LEU A 1 101 ? -6.738 -25.182 -15.302 1.00 97.38 101 LEU A CA 1
ATOM 760 C C . LEU A 1 101 ? -6.674 -26.550 -14.605 1.00 97.38 101 LEU A C 1
ATOM 762 O O . LEU A 1 101 ? -6.434 -26.654 -13.408 1.00 97.38 101 LEU A O 1
ATOM 766 N N . THR A 1 102 ? -6.865 -27.628 -15.371 1.00 96.75 102 THR A N 1
ATOM 767 C CA . THR A 1 102 ? -6.793 -28.993 -14.826 1.00 96.75 102 THR A CA 1
ATOM 768 C C . THR A 1 102 ? -5.353 -29.471 -14.667 1.00 96.75 102 THR A C 1
ATOM 770 O O . THR A 1 102 ? -5.062 -30.183 -13.712 1.00 96.75 102 THR A O 1
ATOM 773 N N . LYS A 1 103 ? -4.454 -29.111 -15.594 1.00 96.62 103 LYS A N 1
ATOM 774 C CA . LYS A 1 103 ? -3.043 -29.522 -15.556 1.00 96.62 103 LYS A CA 1
ATOM 775 C C . LYS A 1 103 ? -2.340 -29.013 -14.296 1.00 96.62 103 LYS A C 1
ATOM 777 O O . LYS A 1 103 ? -1.599 -29.777 -13.687 1.00 96.62 103 LYS A O 1
ATOM 782 N N . TYR A 1 104 ? -2.576 -27.751 -13.948 1.00 96.94 104 TYR A N 1
ATOM 783 C CA . TYR A 1 104 ? -1.886 -27.054 -12.863 1.00 96.94 104 TYR A CA 1
ATOM 784 C C . TYR A 1 104 ? -2.699 -26.978 -11.565 1.00 96.94 104 TYR A C 1
ATOM 786 O O . TYR A 1 104 ? -2.231 -26.408 -10.591 1.00 96.94 104 TYR A O 1
ATOM 794 N N . GLY A 1 105 ? -3.892 -27.584 -11.526 1.00 93.19 105 GLY A N 1
ATOM 795 C CA . GLY A 1 105 ? -4.660 -27.738 -10.287 1.00 93.19 105 GLY A CA 1
ATOM 796 C C . GLY A 1 105 ? -5.241 -26.437 -9.730 1.00 93.19 105 GLY A C 1
ATOM 797 O O . GLY A 1 105 ? -5.242 -26.254 -8.518 1.00 93.19 105 GLY A O 1
ATOM 798 N N . VAL A 1 106 ? -5.744 -25.549 -10.594 1.00 94.94 106 VAL A N 1
ATOM 799 C CA . VAL A 1 106 ? -6.306 -24.258 -10.157 1.00 94.94 106 VAL A CA 1
ATOM 800 C C . VAL A 1 106 ? -7.551 -24.433 -9.277 1.00 94.94 106 VAL A C 1
ATOM 802 O O . VAL A 1 106 ? -8.367 -25.340 -9.482 1.00 94.94 106 VAL A O 1
ATOM 805 N N . THR A 1 107 ? -7.747 -23.501 -8.352 1.00 91.88 107 THR A N 1
ATOM 806 C CA . THR A 1 107 ? -8.919 -23.399 -7.484 1.00 91.88 107 THR A CA 1
ATOM 807 C C . THR A 1 107 ? -10.035 -22.634 -8.195 1.00 91.88 107 THR A C 1
ATOM 809 O O . THR A 1 107 ? -9.889 -21.480 -8.609 1.00 91.88 107 THR A O 1
ATOM 812 N N . LEU A 1 108 ? -11.193 -23.279 -8.339 1.00 90.00 108 LEU A N 1
ATOM 813 C CA . LEU A 1 108 ? -12.368 -22.701 -8.992 1.00 90.00 108 LEU A CA 1
ATOM 814 C C . LEU A 1 108 ? -13.454 -22.346 -7.963 1.00 90.00 108 LEU A C 1
ATOM 816 O O . LEU A 1 108 ? -13.668 -23.128 -7.033 1.00 90.00 108 LEU A O 1
ATOM 820 N N . PRO A 1 109 ? -14.196 -21.233 -8.148 1.00 85.44 109 PRO A N 1
ATOM 821 C CA . PRO A 1 109 ? -15.352 -20.911 -7.320 1.00 85.44 109 PRO A CA 1
ATOM 822 C C . PRO A 1 109 ? -16.381 -22.044 -7.287 1.00 85.44 109 PRO A C 1
ATOM 824 O O . PRO A 1 109 ? -16.532 -22.810 -8.247 1.00 85.44 109 PRO A O 1
ATOM 827 N N . ALA A 1 110 ? -17.146 -22.122 -6.198 1.00 79.75 110 ALA A N 1
ATOM 828 C CA . ALA A 1 110 ? -18.187 -23.130 -6.042 1.00 79.75 110 ALA A CA 1
ATOM 829 C C . ALA A 1 110 ? -19.155 -23.137 -7.245 1.00 79.75 110 ALA A C 1
ATOM 831 O O . ALA A 1 110 ? -19.743 -22.122 -7.611 1.00 79.75 110 ALA A O 1
ATOM 832 N N . GLY A 1 111 ? -19.328 -24.308 -7.868 1.00 84.12 111 GLY A N 1
ATOM 833 C CA . GLY A 1 111 ? -20.184 -24.481 -9.048 1.00 84.12 111 GLY A CA 1
ATOM 834 C C . GLY A 1 111 ? -19.501 -24.244 -10.402 1.00 84.12 111 GLY A C 1
ATOM 835 O O . GLY A 1 111 ? -20.127 -24.515 -11.430 1.00 84.12 111 GLY A O 1
ATOM 836 N N . GLN A 1 112 ? -18.235 -23.813 -10.430 1.00 89.62 112 GLN A N 1
ATOM 837 C CA . GLN A 1 112 ? -17.434 -23.708 -11.654 1.00 89.62 112 GLN A CA 1
ATOM 838 C C . GLN A 1 112 ? -16.671 -25.005 -11.974 1.00 89.62 112 GLN A C 1
ATOM 840 O O . GLN A 1 112 ? -16.410 -25.850 -11.120 1.00 89.62 112 GLN A O 1
ATOM 845 N N . THR A 1 113 ? -16.323 -25.176 -13.249 1.00 93.31 113 THR A N 1
ATOM 846 C CA . THR A 1 113 ? -15.516 -26.278 -13.794 1.00 93.31 113 THR A CA 1
ATOM 847 C C . THR A 1 113 ? -14.525 -25.723 -14.814 1.00 93.31 113 THR A C 1
ATOM 849 O O . THR A 1 113 ? -14.790 -24.711 -15.456 1.00 93.31 113 THR A O 1
ATOM 852 N N . ALA A 1 114 ? -13.429 -26.433 -15.086 1.00 94.38 114 ALA A N 1
ATOM 853 C CA . ALA A 1 114 ? -12.479 -25.991 -16.113 1.00 94.38 114 ALA A CA 1
ATOM 854 C C . ALA A 1 114 ? -13.147 -25.728 -17.482 1.00 94.38 114 ALA A C 1
ATOM 856 O O . ALA A 1 114 ? -12.740 -24.837 -18.216 1.00 94.38 114 ALA A O 1
ATOM 857 N N . SER A 1 115 ? -14.211 -26.470 -17.817 1.00 93.69 115 SER A N 1
ATOM 858 C CA . SER A 1 115 ? -14.892 -26.367 -19.114 1.00 93.69 115 SER A CA 1
ATOM 859 C C . SER A 1 115 ? -15.799 -25.144 -19.287 1.00 93.69 115 SER A C 1
ATOM 861 O O . SER A 1 115 ? -16.049 -24.741 -20.424 1.00 93.69 115 SER A O 1
ATOM 863 N N . ASN A 1 116 ? -16.310 -24.558 -18.200 1.00 93.94 116 ASN A N 1
ATOM 864 C CA . ASN A 1 116 ? -17.163 -23.363 -18.245 1.00 93.94 116 ASN A CA 1
ATOM 865 C C . ASN A 1 116 ? -16.463 -22.099 -17.721 1.00 93.94 116 ASN A C 1
ATOM 867 O O . ASN A 1 116 ? -17.014 -21.014 -17.883 1.00 93.94 116 ASN A O 1
ATOM 871 N N . THR A 1 117 ? -15.248 -22.218 -17.183 1.00 94.75 117 THR A N 1
ATOM 872 C CA . THR A 1 117 ? -14.370 -21.085 -16.871 1.00 94.75 117 THR A CA 1
ATOM 873 C C . THR A 1 117 ? -13.663 -20.599 -18.137 1.00 94.75 117 THR A C 1
ATOM 875 O O . THR A 1 117 ? -12.933 -21.360 -18.771 1.00 94.75 117 THR A O 1
ATOM 878 N N . THR A 1 118 ? -13.882 -19.342 -18.533 1.00 95.81 118 THR A N 1
ATOM 879 C CA . THR A 1 118 ? -13.362 -18.785 -19.800 1.00 95.81 118 THR A CA 1
ATOM 880 C C . THR A 1 118 ? -12.476 -17.552 -19.647 1.00 95.81 118 THR A C 1
ATOM 882 O O . THR A 1 118 ? -11.984 -17.060 -20.659 1.00 95.81 118 THR A O 1
ATOM 885 N N . SER A 1 119 ? -12.267 -17.057 -18.429 1.00 95.12 119 SER A N 1
ATOM 886 C CA . SER A 1 119 ? -11.472 -15.857 -18.146 1.00 95.12 119 SER A CA 1
ATOM 887 C C . SER A 1 119 ? -10.861 -15.907 -16.745 1.00 95.12 119 SER A C 1
ATOM 889 O O . SER A 1 119 ? -11.378 -16.611 -15.876 1.00 95.12 119 SER A O 1
ATOM 891 N N . GLY A 1 120 ? -9.801 -15.129 -16.545 1.00 93.88 120 GLY A N 1
ATOM 892 C CA . GLY A 1 120 ? -9.199 -14.780 -15.262 1.00 93.88 120 GLY A CA 1
ATOM 893 C C . GLY A 1 120 ? -8.240 -15.802 -14.662 1.00 93.88 120 GLY A C 1
ATOM 894 O O . GLY A 1 120 ? -8.093 -15.816 -13.445 1.00 93.88 120 GLY A O 1
ATOM 895 N N . TYR A 1 121 ? -7.643 -16.677 -15.482 1.00 96.50 121 TYR A N 1
ATOM 896 C CA . TYR A 1 121 ? -6.732 -17.723 -14.998 1.00 96.50 121 TYR A CA 1
ATOM 897 C C . TYR A 1 121 ? -5.469 -17.939 -15.832 1.00 96.50 121 TYR A C 1
ATOM 899 O O . TYR A 1 121 ? -4.450 -18.319 -15.274 1.00 96.50 121 TYR A O 1
ATOM 907 N N . VAL A 1 122 ? -5.513 -17.773 -17.158 1.00 98.31 122 VAL A N 1
ATOM 908 C CA . VAL A 1 122 ? -4.350 -17.996 -18.033 1.00 98.31 122 VAL A CA 1
ATOM 909 C C . VAL A 1 122 ? -4.046 -16.724 -18.802 1.00 98.31 122 VAL A C 1
ATOM 911 O O . VAL A 1 122 ? -4.838 -16.312 -19.652 1.00 98.31 122 VAL A O 1
ATOM 914 N N . PHE A 1 123 ? -2.879 -16.144 -18.548 1.00 98.56 123 PHE A N 1
ATOM 915 C CA . PHE A 1 123 ? -2.425 -14.906 -19.163 1.00 98.56 123 PHE A CA 1
ATOM 916 C C . PHE A 1 123 ? -1.210 -15.154 -20.057 1.00 98.56 123 PHE A C 1
ATOM 918 O O . PHE A 1 123 ? -0.240 -15.794 -19.656 1.00 98.56 123 PHE A O 1
ATOM 925 N N . GLU A 1 124 ? -1.273 -14.659 -21.289 1.00 98.69 124 GLU A N 1
ATOM 926 C CA . GLU A 1 124 ? -0.175 -14.681 -22.256 1.00 98.69 124 GLU A CA 1
ATOM 927 C C . GLU A 1 124 ? 0.488 -13.306 -22.291 1.00 98.69 124 GLU A C 1
ATOM 929 O O . GLU A 1 124 ? -0.199 -12.296 -22.462 1.00 98.69 124 GLU A O 1
ATOM 934 N N . ILE A 1 125 ? 1.809 -13.281 -22.109 1.00 98.69 125 ILE A N 1
ATOM 935 C CA . ILE A 1 125 ? 2.631 -12.072 -22.068 1.00 98.69 125 ILE A CA 1
ATOM 936 C C . ILE A 1 125 ? 3.599 -12.134 -23.251 1.00 98.69 125 ILE A C 1
ATOM 938 O O . ILE A 1 125 ? 4.489 -12.987 -23.291 1.00 98.69 125 ILE A O 1
ATOM 942 N N . GLU A 1 126 ? 3.418 -11.230 -24.210 1.00 98.75 126 GLU A N 1
ATOM 943 C CA . GLU A 1 126 ? 4.356 -11.013 -25.315 1.00 98.75 126 GLU A CA 1
ATOM 944 C C . GLU A 1 126 ? 5.446 -10.045 -24.831 1.00 98.75 126 GLU A C 1
ATOM 946 O O . GLU A 1 126 ? 5.147 -8.931 -24.407 1.00 98.75 126 GLU A O 1
ATOM 951 N N . LEU A 1 127 ? 6.706 -10.466 -24.874 1.00 98.62 127 LEU A N 1
ATOM 952 C CA . LEU A 1 127 ? 7.885 -9.743 -24.397 1.00 98.62 127 LEU A CA 1
ATOM 953 C C . LEU A 1 127 ? 8.440 -8.804 -25.476 1.00 98.62 127 LEU A C 1
ATOM 955 O O . LEU A 1 127 ? 8.269 -9.024 -26.676 1.00 98.62 127 LEU A O 1
ATOM 959 N N . ARG A 1 128 ? 9.131 -7.743 -25.057 1.00 97.56 128 ARG A N 1
ATOM 960 C CA . ARG A 1 128 ? 9.729 -6.754 -25.956 1.00 97.56 128 ARG A CA 1
ATOM 961 C C . ARG A 1 128 ? 11.009 -7.277 -26.602 1.00 97.56 128 ARG A C 1
ATOM 963 O O . ARG A 1 128 ? 12.041 -7.433 -25.951 1.00 97.56 128 ARG A O 1
ATOM 970 N N . GLU A 1 129 ? 10.971 -7.439 -27.922 1.00 95.88 129 GLU A N 1
ATOM 971 C CA . GLU A 1 129 ? 12.182 -7.644 -28.717 1.00 95.88 129 GLU A CA 1
ATOM 972 C C . GLU A 1 129 ? 13.126 -6.434 -28.584 1.00 95.88 129 GLU A C 1
ATOM 974 O O . GLU A 1 129 ? 12.718 -5.282 -28.731 1.00 95.88 129 GLU A O 1
ATOM 979 N N . GLY A 1 130 ? 14.409 -6.693 -28.323 1.00 92.50 130 GLY A N 1
ATOM 980 C CA . GLY A 1 130 ? 15.432 -5.651 -28.169 1.00 92.50 130 GLY A CA 1
ATOM 981 C C . GLY A 1 130 ? 15.643 -5.151 -26.738 1.00 92.50 130 GLY A C 1
ATOM 982 O O . GLY A 1 130 ? 16.549 -4.345 -26.528 1.00 92.50 130 GLY A O 1
ATOM 983 N N . ALA A 1 131 ? 14.874 -5.645 -25.761 1.00 97.19 131 ALA A N 1
ATOM 984 C CA . ALA A 1 131 ? 15.234 -5.513 -24.355 1.00 97.19 131 ALA A CA 1
ATOM 985 C C . ALA A 1 131 ? 16.590 -6.185 -24.084 1.00 97.19 131 ALA A C 1
ATOM 987 O O . ALA A 1 131 ? 16.871 -7.273 -24.600 1.00 97.19 131 ALA A O 1
ATOM 988 N N . ALA A 1 132 ? 17.442 -5.524 -23.301 1.00 97.88 132 ALA A N 1
ATOM 989 C CA . ALA A 1 132 ? 18.798 -5.981 -23.041 1.00 97.88 132 ALA A CA 1
ATOM 990 C C . ALA A 1 132 ? 19.281 -5.589 -21.643 1.00 97.88 132 ALA A C 1
ATOM 992 O O . ALA A 1 132 ? 18.908 -4.547 -21.099 1.00 97.88 132 ALA A O 1
ATOM 993 N N . TRP A 1 133 ? 20.169 -6.416 -21.104 1.00 98.56 133 TRP A N 1
ATOM 994 C CA . TRP A 1 133 ? 20.954 -6.119 -19.913 1.00 98.56 133 TRP A CA 1
ATOM 995 C C . TRP A 1 133 ? 21.948 -4.978 -20.187 1.00 98.56 133 TRP A C 1
ATOM 997 O O . TRP A 1 133 ? 22.296 -4.680 -21.333 1.00 98.56 133 TRP A O 1
ATOM 1007 N N . GLU A 1 134 ? 22.477 -4.339 -19.142 1.00 97.56 134 GLU A N 1
ATOM 1008 C CA . GLU A 1 134 ? 23.417 -3.218 -19.280 1.00 97.56 134 GLU A CA 1
ATOM 1009 C C . GLU A 1 134 ? 24.729 -3.597 -19.983 1.00 97.56 134 GLU A C 1
ATOM 1011 O O . GLU A 1 134 ? 25.430 -2.716 -20.488 1.00 97.56 134 GLU A O 1
ATOM 1016 N N . ASN A 1 135 ? 25.053 -4.890 -20.069 1.00 97.69 135 ASN A N 1
ATOM 1017 C CA . ASN A 1 135 ? 26.179 -5.421 -20.840 1.00 97.69 135 ASN A CA 1
ATOM 1018 C C . ASN A 1 135 ? 25.867 -5.580 -22.351 1.00 97.69 135 ASN A C 1
ATOM 1020 O O . ASN A 1 135 ? 26.790 -5.784 -23.143 1.00 97.69 135 ASN A O 1
ATOM 1024 N N . GLY A 1 136 ? 24.603 -5.424 -22.759 1.00 97.44 136 GLY A N 1
ATOM 1025 C CA . GLY A 1 136 ? 24.113 -5.527 -24.135 1.00 97.44 136 GLY A CA 1
ATOM 1026 C C . GLY A 1 136 ? 23.600 -6.912 -24.539 1.00 97.44 136 GLY A C 1
ATOM 1027 O O . GLY A 1 136 ? 23.243 -7.095 -25.704 1.00 97.44 136 GLY A O 1
ATOM 1028 N N . GLU A 1 137 ? 23.572 -7.885 -23.628 1.00 98.38 137 GLU A N 1
ATOM 1029 C CA . GLU A 1 137 ? 22.968 -9.194 -23.883 1.00 98.38 137 GLU A CA 1
ATOM 1030 C C . GLU A 1 137 ? 21.443 -9.089 -23.921 1.00 98.38 137 GLU A C 1
ATOM 1032 O O . GLU A 1 137 ? 20.840 -8.370 -23.125 1.00 98.38 137 GLU A O 1
ATOM 1037 N N . ALA A 1 138 ? 20.828 -9.778 -24.882 1.00 98.25 138 ALA A N 1
ATOM 1038 C CA . ALA A 1 138 ? 19.387 -9.733 -25.085 1.00 98.25 138 ALA A CA 1
ATOM 1039 C C . ALA A 1 138 ? 18.653 -10.472 -23.963 1.00 98.25 138 ALA A C 1
ATOM 1041 O O . ALA A 1 138 ? 19.101 -11.529 -23.532 1.00 98.25 138 ALA A O 1
ATOM 1042 N N . ILE A 1 139 ? 17.502 -9.935 -23.566 1.00 98.75 139 ILE A N 1
ATOM 1043 C CA . ILE A 1 139 ? 16.578 -10.564 -22.622 1.00 98.75 139 ILE A CA 1
ATOM 1044 C C . ILE A 1 139 ? 15.491 -11.286 -23.425 1.00 98.75 139 ILE A C 1
ATOM 1046 O O . ILE A 1 139 ? 14.916 -10.719 -24.357 1.00 98.75 139 ILE A O 1
ATOM 1050 N N . THR A 1 140 ? 15.222 -12.540 -23.081 1.00 98.56 140 THR A N 1
ATOM 1051 C CA . THR A 1 140 ? 14.298 -13.447 -23.777 1.00 98.56 140 THR A CA 1
ATOM 1052 C C . THR A 1 140 ? 13.376 -14.161 -22.791 1.00 98.56 140 THR A C 1
ATOM 1054 O O . THR A 1 140 ? 13.533 -14.058 -21.576 1.00 98.56 140 THR A O 1
ATOM 1057 N N . ALA A 1 141 ? 12.417 -14.935 -23.298 1.00 98.75 141 ALA A N 1
ATOM 1058 C CA . ALA A 1 141 ? 11.545 -15.761 -22.467 1.00 98.75 141 ALA A CA 1
ATOM 1059 C C . ALA A 1 141 ? 12.306 -16.769 -21.583 1.00 98.75 141 ALA A C 1
ATOM 1061 O O . ALA A 1 141 ? 11.797 -17.134 -20.525 1.00 98.75 141 ALA A O 1
ATOM 1062 N N . ASP A 1 142 ? 13.506 -17.205 -21.986 1.00 98.69 142 ASP A N 1
ATOM 1063 C CA . ASP A 1 142 ? 14.316 -18.120 -21.173 1.00 98.69 142 ASP A CA 1
ATOM 1064 C C . ASP A 1 142 ? 14.780 -17.440 -19.872 1.00 98.69 142 ASP A C 1
ATOM 1066 O O . ASP A 1 142 ? 14.671 -18.049 -18.810 1.00 98.69 142 ASP A O 1
ATOM 1070 N N . ASP A 1 143 ? 15.166 -16.159 -19.919 1.00 98.75 143 ASP A N 1
ATOM 1071 C CA . ASP A 1 143 ? 15.571 -15.382 -18.737 1.00 98.75 143 ASP A CA 1
ATOM 1072 C C . ASP A 1 143 ? 14.419 -15.228 -17.730 1.00 98.75 143 ASP A C 1
ATOM 1074 O O . ASP A 1 143 ? 14.610 -15.366 -16.520 1.00 98.75 143 ASP A O 1
ATOM 1078 N N . TYR A 1 144 ? 13.198 -14.987 -18.222 1.00 98.62 144 TYR A N 1
ATOM 1079 C CA . TYR A 1 144 ? 12.000 -14.885 -17.380 1.00 98.62 144 TYR A CA 1
ATOM 1080 C C . TYR A 1 144 ? 11.646 -16.212 -16.707 1.00 98.62 144 TYR A C 1
ATOM 1082 O O . TYR A 1 144 ? 11.270 -16.214 -15.532 1.00 98.62 144 TYR A O 1
ATOM 1090 N N . VAL A 1 145 ? 11.743 -17.328 -17.440 1.00 98.69 145 VAL A N 1
ATOM 1091 C CA . VAL A 1 145 ? 11.484 -18.676 -16.909 1.00 98.69 145 VAL A CA 1
ATOM 1092 C C . VAL A 1 145 ? 12.543 -19.064 -15.891 1.00 98.69 145 VAL A C 1
ATOM 1094 O O . VAL A 1 145 ? 12.173 -19.485 -14.798 1.00 98.69 145 VAL A O 1
ATOM 1097 N N . TYR A 1 146 ? 13.823 -18.862 -16.204 1.00 98.75 146 TYR A N 1
ATOM 1098 C CA . TYR A 1 146 ? 14.917 -19.088 -15.263 1.00 98.75 146 TYR A CA 1
ATOM 1099 C C . TYR A 1 146 ? 14.713 -18.278 -13.979 1.00 98.75 146 TYR A C 1
ATOM 1101 O O . TYR A 1 146 ? 14.704 -18.841 -12.887 1.00 98.75 146 TYR A O 1
ATOM 1109 N N . SER A 1 147 ? 14.464 -16.972 -14.103 1.00 98.62 147 SER A N 1
ATOM 1110 C CA . SER A 1 147 ? 14.307 -16.092 -12.944 1.00 98.62 147 SER A CA 1
ATOM 1111 C C . SER A 1 147 ? 13.125 -16.511 -12.064 1.00 98.62 147 SER A C 1
ATOM 1113 O O . SER A 1 147 ? 13.276 -16.589 -10.849 1.00 98.62 147 SER A O 1
ATOM 1115 N N . MET A 1 148 ? 11.973 -16.862 -12.656 1.00 98.44 148 MET A N 1
ATOM 1116 C CA . MET A 1 148 ? 10.824 -17.363 -11.888 1.00 98.44 148 MET A CA 1
ATOM 1117 C C . MET A 1 148 ? 11.145 -18.697 -11.208 1.00 98.44 148 MET A C 1
ATOM 1119 O O . MET A 1 148 ? 10.838 -18.877 -10.034 1.00 98.44 148 MET A O 1
ATOM 1123 N N . GLN A 1 149 ? 11.793 -19.621 -11.923 1.00 98.06 149 GLN A N 1
ATOM 1124 C CA . GLN A 1 149 ? 12.192 -20.910 -11.367 1.00 98.06 149 GLN A CA 1
ATOM 1125 C C . GLN A 1 149 ? 13.124 -20.740 -10.163 1.00 98.06 149 GLN A C 1
ATOM 1127 O O . GLN A 1 149 ? 12.954 -21.450 -9.178 1.00 98.06 149 GLN A O 1
ATOM 1132 N N . GLN A 1 150 ? 14.067 -19.795 -10.230 1.00 98.19 150 GLN A N 1
ATOM 1133 C CA . GLN A 1 150 ? 14.957 -19.460 -9.119 1.00 98.19 150 GLN A CA 1
ATOM 1134 C C . GLN A 1 150 ? 14.224 -18.779 -7.968 1.00 98.19 150 GLN A C 1
ATOM 1136 O O . GLN A 1 150 ? 14.479 -19.083 -6.806 1.00 98.19 150 GLN A O 1
ATOM 1141 N N . LEU A 1 151 ? 13.285 -17.883 -8.269 1.00 97.62 151 LEU A N 1
ATOM 1142 C CA . LEU A 1 151 ? 12.481 -17.220 -7.253 1.00 97.62 151 LEU A CA 1
ATOM 1143 C C . LEU A 1 151 ? 11.713 -18.232 -6.397 1.00 97.62 151 LEU A C 1
ATOM 1145 O O . LEU A 1 151 ? 11.732 -18.113 -5.176 1.00 97.62 151 LEU A O 1
ATOM 1149 N N . VAL A 1 152 ? 11.100 -19.247 -7.010 1.00 97.00 152 VAL A N 1
ATOM 1150 C CA . VAL A 1 152 ? 10.336 -20.279 -6.285 1.00 97.00 152 VAL A CA 1
ATOM 1151 C C . VAL A 1 152 ? 11.118 -21.584 -6.064 1.00 97.00 152 VAL A C 1
ATOM 1153 O O . VAL A 1 152 ? 10.512 -22.633 -5.853 1.00 97.00 152 VAL A O 1
ATOM 1156 N N . ASP A 1 153 ? 12.452 -21.542 -6.119 1.00 96.75 153 ASP A N 1
ATOM 1157 C CA .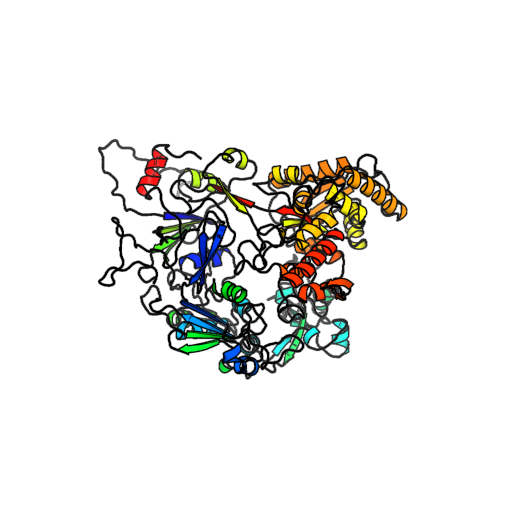 ASP A 1 153 ? 13.306 -22.728 -5.993 1.00 96.75 153 ASP A CA 1
ATOM 1158 C C . ASP A 1 153 ? 13.255 -23.324 -4.567 1.00 96.75 153 ASP A C 1
ATOM 1160 O O . ASP A 1 153 ? 13.553 -22.607 -3.600 1.00 96.75 153 ASP A O 1
ATOM 1164 N N . PRO A 1 154 ? 12.923 -24.622 -4.406 1.00 95.19 154 PRO A N 1
ATOM 1165 C CA . PRO A 1 154 ? 12.862 -25.275 -3.099 1.00 95.19 154 PRO A CA 1
ATOM 1166 C C . PRO A 1 154 ? 14.215 -25.404 -2.384 1.00 95.19 154 PRO A C 1
ATOM 1168 O O . PRO A 1 154 ? 14.230 -25.642 -1.177 1.00 95.19 154 PRO A O 1
ATOM 1171 N N . GLU A 1 155 ? 15.349 -25.263 -3.083 1.00 94.94 155 GLU A N 1
ATOM 1172 C CA . GLU A 1 155 ? 16.674 -25.201 -2.444 1.00 94.94 155 GLU A CA 1
ATOM 1173 C C . GLU A 1 155 ? 16.967 -23.816 -1.850 1.00 94.94 155 GLU A C 1
ATOM 1175 O O . GLU A 1 155 ? 17.811 -23.694 -0.960 1.00 94.94 155 GLU A O 1
ATOM 1180 N N . MET A 1 156 ? 16.293 -22.769 -2.341 1.00 94.75 156 MET A N 1
ATOM 1181 C CA . MET A 1 156 ? 16.565 -21.383 -1.951 1.00 94.75 156 MET A CA 1
ATOM 1182 C C . MET A 1 156 ? 15.572 -20.833 -0.935 1.00 94.75 156 MET A C 1
ATOM 1184 O O . MET A 1 156 ? 15.965 -20.063 -0.062 1.00 94.75 156 MET A O 1
ATOM 1188 N N . LEU A 1 157 ? 14.293 -21.204 -1.060 1.00 92.31 157 LEU A N 1
ATOM 1189 C CA . LEU A 1 157 ? 13.200 -20.667 -0.246 1.00 92.31 157 LEU A CA 1
ATOM 1190 C C . LEU A 1 157 ? 13.237 -19.131 -0.149 1.00 92.31 157 LEU A C 1
ATOM 1192 O O . LEU A 1 157 ? 13.164 -18.543 0.930 1.00 92.31 157 LEU A O 1
ATOM 1196 N N . ASN A 1 158 ? 13.368 -18.462 -1.298 1.00 93.81 158 ASN A N 1
ATOM 1197 C CA . ASN A 1 158 ? 13.495 -17.007 -1.346 1.00 93.81 158 ASN A CA 1
ATOM 1198 C C . ASN A 1 158 ? 12.305 -16.307 -0.672 1.00 93.81 158 ASN A C 1
ATOM 1200 O O . ASN A 1 158 ? 11.149 -16.666 -0.902 1.00 93.81 158 ASN A O 1
ATOM 1204 N N . TYR A 1 159 ? 12.595 -15.255 0.098 1.00 89.56 159 TYR A N 1
ATOM 1205 C CA . TYR A 1 159 ? 11.596 -14.486 0.845 1.00 89.56 159 TYR A CA 1
ATOM 1206 C C . TYR A 1 159 ? 10.484 -13.923 -0.056 1.00 89.56 159 TYR A C 1
ATOM 1208 O O . TYR A 1 159 ? 9.305 -14.011 0.284 1.00 89.56 159 TYR A O 1
ATOM 1216 N N . ARG A 1 160 ? 10.833 -13.401 -1.245 1.00 91.00 160 ARG A N 1
ATOM 1217 C CA . ARG A 1 160 ? 9.859 -12.794 -2.175 1.00 91.00 160 ARG A CA 1
ATOM 1218 C C . ARG A 1 160 ? 9.043 -13.794 -2.986 1.00 91.00 160 ARG A C 1
ATOM 1220 O O . ARG A 1 160 ? 8.165 -13.376 -3.742 1.00 91.00 160 ARG A O 1
ATOM 1227 N N . ALA A 1 161 ? 9.274 -15.097 -2.814 1.00 93.88 161 ALA A N 1
ATOM 1228 C CA . ALA A 1 161 ? 8.398 -16.116 -3.383 1.00 93.88 161 ALA A CA 1
ATOM 1229 C C . ALA A 1 161 ? 6.959 -15.978 -2.861 1.00 93.88 161 ALA A C 1
ATOM 1231 O O . ALA A 1 161 ? 6.029 -16.348 -3.570 1.00 93.88 161 ALA A O 1
ATOM 1232 N N . ASN A 1 162 ? 6.760 -15.372 -1.681 1.00 85.75 162 ASN A N 1
ATOM 1233 C CA . ASN A 1 162 ? 5.446 -15.095 -1.091 1.00 85.75 162 ASN A CA 1
ATOM 1234 C C . ASN A 1 162 ? 4.482 -14.324 -2.019 1.00 85.75 162 ASN A C 1
ATOM 1236 O O . ASN A 1 162 ? 3.270 -14.470 -1.891 1.00 85.75 162 ASN A O 1
ATOM 1240 N N . LEU A 1 163 ? 5.002 -13.535 -2.967 1.00 87.25 163 LEU A N 1
ATOM 1241 C CA . LEU A 1 163 ? 4.200 -12.828 -3.972 1.00 87.25 163 LEU A CA 1
ATOM 1242 C C . LEU A 1 163 ? 3.654 -13.747 -5.081 1.00 87.25 163 LEU A C 1
ATOM 1244 O O . LEU A 1 163 ? 2.774 -13.326 -5.825 1.00 87.25 163 LEU A O 1
ATOM 1248 N N . TYR A 1 164 ? 4.192 -14.965 -5.205 1.00 93.38 164 TYR A N 1
ATOM 1249 C CA . TYR A 1 164 ? 3.925 -15.911 -6.295 1.00 93.38 164 TYR A CA 1
ATOM 1250 C C . TYR A 1 164 ? 3.473 -17.295 -5.814 1.00 93.38 164 TYR A C 1
ATOM 1252 O O . TYR A 1 164 ? 3.029 -18.099 -6.628 1.00 93.38 164 TYR A O 1
ATOM 1260 N N . ILE A 1 165 ? 3.570 -17.595 -4.518 1.00 91.25 165 ILE A N 1
ATOM 1261 C CA . ILE A 1 165 ? 3.061 -18.839 -3.909 1.00 91.25 165 ILE A CA 1
ATOM 1262 C C . ILE A 1 165 ? 1.830 -18.604 -3.022 1.00 91.25 165 ILE A C 1
ATOM 1264 O O . ILE A 1 165 ? 1.353 -19.538 -2.390 1.00 91.25 165 ILE A O 1
ATOM 1268 N N . ALA A 1 166 ? 1.343 -17.363 -2.958 1.00 82.25 166 ALA A N 1
ATOM 1269 C CA . ALA A 1 166 ? 0.155 -16.959 -2.216 1.00 82.25 166 ALA A CA 1
ATOM 1270 C C . ALA A 1 166 ? -0.461 -15.687 -2.834 1.00 82.25 166 ALA A C 1
ATOM 1272 O O . ALA A 1 166 ? 0.169 -15.017 -3.656 1.00 82.25 166 ALA A O 1
ATOM 1273 N N . ASN A 1 167 ? -1.660 -15.314 -2.375 1.00 74.62 167 ASN A N 1
ATOM 1274 C CA . ASN A 1 167 ? -2.398 -14.098 -2.760 1.00 74.62 167 ASN A CA 1
ATOM 1275 C C . ASN A 1 167 ? -2.888 -14.076 -4.225 1.00 74.62 167 ASN A C 1
ATOM 1277 O O . ASN A 1 167 ? -3.010 -15.107 -4.881 1.00 74.62 167 ASN A O 1
ATOM 1281 N N . GLU A 1 168 ? -3.258 -12.897 -4.741 1.00 74.19 168 GLU A N 1
ATOM 1282 C CA . GLU A 1 168 ? -3.913 -12.767 -6.049 1.00 74.19 168 GLU A CA 1
ATOM 1283 C C . GLU A 1 168 ? -3.006 -13.153 -7.220 1.00 74.19 168 GLU A C 1
ATOM 1285 O O . GLU A 1 168 ? -3.501 -13.590 -8.250 1.00 74.19 168 GLU A O 1
ATOM 1290 N N . SER A 1 169 ? -1.691 -13.041 -7.060 1.00 82.44 169 SER A N 1
ATOM 1291 C CA . SER A 1 169 ? -0.705 -13.450 -8.064 1.00 82.44 169 SER A CA 1
ATOM 1292 C C . SER A 1 169 ? -0.099 -14.811 -7.735 1.00 82.44 169 SER A C 1
ATOM 1294 O O . SER A 1 169 ? 1.045 -15.068 -8.084 1.00 82.44 169 SER A O 1
ATOM 1296 N N . GLU A 1 170 ? -0.816 -15.682 -7.026 1.00 91.94 170 GLU A N 1
ATOM 1297 C CA . GLU A 1 170 ? -0.343 -17.042 -6.798 1.00 91.94 170 GLU A CA 1
ATOM 1298 C C . GLU A 1 170 ? -0.271 -17.806 -8.125 1.00 91.94 170 GLU A C 1
ATOM 1300 O O . GLU A 1 170 ? -1.248 -17.897 -8.876 1.00 91.94 170 GLU A O 1
ATOM 1305 N N . LEU A 1 171 ? 0.889 -18.390 -8.397 1.00 95.81 171 LEU A N 1
ATOM 1306 C CA . LEU A 1 171 ? 1.166 -19.204 -9.562 1.00 95.81 171 LEU A CA 1
ATOM 1307 C C . LEU A 1 171 ? 0.719 -20.643 -9.298 1.00 95.81 171 LEU A C 1
ATOM 1309 O O . LEU A 1 171 ? 1.158 -21.283 -8.342 1.00 95.81 171 LEU A O 1
ATOM 1313 N N . ALA A 1 172 ? -0.126 -21.179 -10.175 1.00 97.06 172 ALA A N 1
ATOM 1314 C CA . ALA A 1 172 ? -0.703 -22.502 -9.986 1.00 97.06 172 ALA A CA 1
ATOM 1315 C C . ALA A 1 172 ? 0.388 -23.579 -9.834 1.00 97.06 172 ALA A C 1
ATOM 1317 O O . ALA A 1 172 ? 1.287 -23.694 -10.673 1.00 97.06 172 ALA A O 1
ATOM 1318 N N . GLY A 1 173 ? 0.319 -24.348 -8.745 1.00 95.19 173 GLY A N 1
ATOM 1319 C CA . GLY A 1 173 ? 1.291 -25.392 -8.398 1.00 95.19 173 GLY A CA 1
ATOM 1320 C C . GLY A 1 173 ? 2.624 -24.909 -7.801 1.00 95.19 173 GLY A C 1
ATOM 1321 O O . GLY A 1 173 ? 3.425 -25.749 -7.388 1.00 95.19 173 GLY A O 1
ATOM 1322 N N . ALA A 1 174 ? 2.876 -23.597 -7.712 1.00 96.00 174 ALA A N 1
ATOM 1323 C CA . ALA A 1 174 ? 4.147 -23.065 -7.216 1.00 96.00 174 ALA A CA 1
ATOM 1324 C C . ALA A 1 174 ? 4.360 -23.305 -5.717 1.00 96.00 174 ALA A C 1
ATOM 1326 O O . ALA A 1 174 ? 5.470 -23.660 -5.335 1.00 96.00 174 ALA A O 1
ATOM 1327 N N . TYR A 1 175 ? 3.314 -23.204 -4.887 1.00 92.31 175 TYR A N 1
ATOM 1328 C CA . TYR A 1 175 ? 3.394 -23.516 -3.452 1.00 92.31 175 TYR A CA 1
ATOM 1329 C C . TYR A 1 175 ? 3.932 -24.936 -3.206 1.00 92.31 175 TYR A C 1
ATOM 1331 O O . TYR A 1 175 ? 4.906 -25.139 -2.482 1.00 92.31 175 TYR A O 1
ATOM 1339 N N . ASN A 1 176 ? 3.357 -25.925 -3.898 1.00 92.44 176 ASN A N 1
ATOM 1340 C CA . ASN A 1 176 ? 3.774 -27.324 -3.781 1.00 92.44 176 ASN A CA 1
ATOM 1341 C C . ASN A 1 176 ? 5.209 -27.550 -4.276 1.00 92.44 176 ASN A C 1
ATOM 1343 O O . ASN A 1 176 ? 5.937 -28.356 -3.702 1.00 92.44 176 ASN A O 1
ATOM 1347 N N . TYR A 1 177 ? 5.626 -26.847 -5.333 1.00 95.81 177 TYR A N 1
ATOM 1348 C CA . TYR A 1 177 ? 6.997 -26.921 -5.836 1.00 95.81 177 TYR A CA 1
ATOM 1349 C C . TYR A 1 177 ? 7.998 -26.293 -4.859 1.00 95.81 177 TYR A C 1
ATOM 1351 O O . TYR A 1 177 ? 9.008 -26.921 -4.549 1.00 95.81 177 TYR A O 1
ATOM 1359 N N . TYR A 1 178 ? 7.688 -25.112 -4.327 1.00 94.88 178 TYR A N 1
ATOM 1360 C CA . TYR A 1 178 ? 8.521 -24.370 -3.381 1.00 94.88 178 TYR A CA 1
ATOM 1361 C C . TYR A 1 178 ? 8.820 -25.173 -2.109 1.00 94.88 178 TYR A C 1
ATOM 1363 O O . TYR A 1 178 ? 9.942 -25.164 -1.616 1.00 94.88 178 TYR A O 1
ATOM 1371 N N . TYR A 1 179 ? 7.855 -25.955 -1.618 1.00 92.50 179 TYR A N 1
ATOM 1372 C CA . TYR A 1 179 ? 8.053 -26.821 -0.452 1.00 92.50 179 TYR A CA 1
ATOM 1373 C C . TYR A 1 179 ? 8.451 -28.268 -0.790 1.00 92.50 179 TYR A C 1
ATOM 1375 O O . TYR A 1 179 ? 8.571 -29.089 0.113 1.00 92.50 179 TYR A O 1
ATOM 1383 N N . SER A 1 180 ? 8.701 -28.617 -2.056 1.00 93.75 180 SER A N 1
ATOM 1384 C CA . SER A 1 180 ? 8.897 -30.017 -2.491 1.00 93.75 180 SER A CA 1
ATOM 1385 C C . SER A 1 180 ? 10.113 -30.734 -1.882 1.00 93.75 180 SER A C 1
ATOM 1387 O O . SER A 1 180 ? 10.104 -31.955 -1.753 1.00 93.75 180 SER A O 1
ATOM 1389 N N . LEU A 1 181 ? 11.157 -30.015 -1.459 1.00 92.00 181 LEU A N 1
ATOM 1390 C CA . LEU A 1 181 ? 12.306 -30.633 -0.777 1.00 92.00 181 LEU A CA 1
ATOM 1391 C C . LEU A 1 181 ? 12.100 -30.809 0.731 1.00 92.00 181 LEU A C 1
ATOM 1393 O O . LEU A 1 181 ? 12.876 -31.513 1.380 1.00 92.00 181 LEU A O 1
ATOM 1397 N N . GLN A 1 182 ? 11.049 -30.209 1.288 1.00 88.44 182 GLN A N 1
ATOM 1398 C CA . GLN A 1 182 ? 10.697 -30.372 2.689 1.00 88.44 182 GLN A CA 1
ATOM 1399 C C . GLN A 1 182 ? 9.930 -31.685 2.840 1.00 88.44 182 GLN A C 1
ATOM 1401 O O . GLN A 1 182 ? 8.849 -31.838 2.282 1.00 88.44 182 GLN A O 1
ATOM 1406 N N . THR A 1 183 ? 10.480 -32.657 3.574 1.00 88.88 183 THR A N 1
ATOM 1407 C CA . THR A 1 183 ? 9.783 -33.933 3.848 1.00 88.88 183 THR A CA 1
ATOM 1408 C C . THR A 1 183 ? 8.615 -33.765 4.807 1.00 88.88 183 THR A C 1
ATOM 1410 O O . THR A 1 183 ? 7.735 -34.618 4.882 1.00 88.88 183 THR A O 1
ATOM 1413 N N . GLU A 1 184 ? 8.632 -32.670 5.552 1.00 89.31 184 GLU A N 1
ATOM 1414 C CA . GLU A 1 184 ? 7.602 -32.275 6.485 1.00 89.31 184 GLU A CA 1
ATOM 1415 C C . GLU A 1 184 ? 7.314 -30.791 6.273 1.00 89.31 184 GLU A C 1
ATOM 1417 O O . GLU A 1 184 ? 8.234 -30.014 6.021 1.00 89.31 184 GLU A O 1
ATOM 1422 N N . ILE A 1 185 ? 6.049 -30.399 6.363 1.00 87.81 185 ILE A N 1
ATOM 1423 C CA . ILE A 1 185 ? 5.628 -29.004 6.239 1.00 87.81 185 ILE A CA 1
ATOM 1424 C C . ILE A 1 185 ? 4.836 -28.591 7.467 1.00 87.81 185 ILE A C 1
ATOM 1426 O O . ILE A 1 185 ? 4.099 -29.383 8.059 1.00 87.81 185 ILE A O 1
ATOM 1430 N N . PHE A 1 186 ? 5.003 -27.330 7.844 1.00 88.75 186 PHE A N 1
ATOM 1431 C CA . PHE A 1 186 ? 4.198 -26.707 8.876 1.00 88.75 186 PHE A CA 1
ATOM 1432 C C . PHE A 1 186 ? 2.845 -26.339 8.270 1.00 88.75 186 PHE A C 1
ATOM 1434 O O . PHE A 1 186 ? 2.782 -25.582 7.308 1.00 88.75 186 PHE A O 1
ATOM 1441 N N . THR A 1 187 ? 1.781 -26.956 8.770 1.00 88.62 187 THR A N 1
ATOM 1442 C CA . THR A 1 187 ? 0.429 -26.858 8.212 1.00 88.62 187 THR A CA 1
ATOM 1443 C C . THR A 1 187 ? -0.524 -26.332 9.269 1.00 88.62 187 THR A C 1
ATOM 1445 O O . THR A 1 187 ? -0.401 -26.679 10.449 1.00 88.62 187 THR A O 1
ATOM 1448 N N . ALA A 1 188 ? -1.476 -25.504 8.842 1.00 89.19 188 ALA A N 1
ATOM 1449 C CA . ALA A 1 188 ? -2.532 -25.020 9.712 1.00 89.19 188 ALA A CA 1
ATOM 1450 C C . ALA A 1 188 ? -3.366 -26.191 10.243 1.00 89.19 188 ALA A C 1
ATOM 1452 O O . ALA A 1 188 ? -3.672 -27.147 9.529 1.00 89.19 188 ALA A O 1
ATOM 1453 N N . VAL A 1 189 ? -3.774 -26.118 11.504 1.00 90.81 189 VAL A N 1
ATOM 1454 C CA . VAL A 1 189 ? -4.706 -27.081 12.094 1.00 90.81 189 VAL A CA 1
ATOM 1455 C C . VAL A 1 189 ? -6.039 -27.056 11.348 1.00 90.81 189 VAL A C 1
ATOM 1457 O O . VAL A 1 189 ? -6.627 -28.119 11.134 1.00 90.81 189 VAL A O 1
ATOM 1460 N N . ALA A 1 190 ? -6.467 -25.876 10.892 1.00 86.69 190 ALA A N 1
ATOM 1461 C CA . ALA A 1 190 ? -7.668 -25.701 10.078 1.00 86.69 190 ALA A CA 1
ATOM 1462 C C . ALA A 1 190 ? -7.653 -26.526 8.776 1.00 86.69 190 ALA A C 1
ATOM 1464 O O . ALA A 1 190 ? -8.691 -27.046 8.364 1.00 86.69 190 ALA A O 1
ATOM 1465 N N . ASP A 1 191 ? -6.481 -26.734 8.170 1.00 85.56 191 ASP A N 1
ATOM 1466 C CA . ASP A 1 191 ? -6.351 -27.523 6.937 1.00 85.56 191 ASP A CA 1
ATOM 1467 C C . ASP A 1 191 ? -6.462 -29.038 7.183 1.00 85.56 191 ASP A C 1
ATOM 1469 O O . ASP A 1 191 ? -6.668 -29.822 6.251 1.00 85.56 191 ASP A O 1
ATOM 1473 N N . LEU A 1 192 ? -6.348 -29.476 8.441 1.00 88.69 192 LEU A N 1
ATOM 1474 C CA . LEU A 1 192 ? -6.355 -30.889 8.832 1.00 88.69 192 LEU A CA 1
ATOM 1475 C C . LEU A 1 192 ? -7.719 -31.374 9.341 1.00 88.69 192 LEU A C 1
ATOM 1477 O O . LEU A 1 192 ? -7.895 -32.577 9.566 1.00 88.69 192 LEU A O 1
ATOM 1481 N N . GLY A 1 193 ? -8.689 -30.473 9.514 1.00 87.25 193 GLY A N 1
ATOM 1482 C CA . GLY A 1 193 ? -10.060 -30.804 9.897 1.00 87.25 193 GLY A CA 1
ATOM 1483 C C . GLY A 1 193 ? -10.804 -29.672 10.608 1.00 87.25 193 GLY A C 1
ATOM 1484 O O . GLY A 1 193 ? -10.223 -28.670 11.009 1.00 87.25 193 GLY A O 1
ATOM 1485 N N . ASP A 1 194 ? -12.108 -29.875 10.816 1.00 86.00 194 ASP A N 1
ATOM 1486 C CA . ASP A 1 194 ? -12.974 -28.951 11.564 1.00 86.00 194 ASP A CA 1
ATOM 1487 C C . ASP A 1 194 ? -12.748 -29.099 13.085 1.00 86.00 194 ASP A C 1
ATOM 1489 O O . ASP A 1 194 ? -13.546 -29.725 13.791 1.00 86.00 194 ASP A O 1
ATOM 1493 N N . TYR A 1 195 ? -11.640 -28.561 13.601 1.00 89.69 195 TYR A N 1
ATOM 1494 C CA . TYR A 1 195 ? -11.338 -28.551 15.037 1.00 89.69 195 TYR A CA 1
ATOM 1495 C C . TYR A 1 195 ? -11.859 -27.276 15.713 1.00 89.69 195 TYR A C 1
ATOM 1497 O O . TYR A 1 195 ? -11.568 -26.168 15.280 1.00 89.69 195 TYR A O 1
ATOM 1505 N N . GLU A 1 196 ? -12.592 -27.421 16.824 1.00 87.81 196 GLU A N 1
ATOM 1506 C CA . GLU A 1 196 ? -13.126 -26.273 17.584 1.00 87.81 196 GLU A CA 1
ATOM 1507 C C . GLU A 1 196 ? -12.043 -25.513 18.382 1.00 87.81 196 GLU A C 1
ATOM 1509 O O . GLU A 1 196 ? -12.270 -24.379 18.800 1.00 87.81 196 GLU A O 1
ATOM 1514 N N . SER A 1 197 ? -10.882 -26.129 18.637 1.00 90.12 197 SER A N 1
ATOM 1515 C CA . SER A 1 197 ? -9.721 -25.493 19.276 1.00 90.12 197 SER A CA 1
ATOM 1516 C C . SER A 1 197 ? -8.436 -26.294 19.042 1.00 90.12 197 SER A C 1
ATOM 1518 O O . SER A 1 197 ? -8.479 -27.460 18.636 1.00 90.12 197 SER A O 1
ATOM 1520 N N . MET A 1 198 ? -7.283 -25.699 19.361 1.00 91.56 198 MET A N 1
ATOM 1521 C CA . MET A 1 198 ? -5.991 -26.390 19.302 1.00 91.56 198 MET A CA 1
ATOM 1522 C C . MET A 1 198 ? -5.940 -27.569 20.282 1.00 91.56 198 MET A C 1
ATOM 1524 O O . MET A 1 198 ? -5.385 -28.620 19.975 1.00 91.56 198 MET A O 1
ATOM 1528 N N . GLU A 1 199 ? -6.572 -27.451 21.454 1.00 93.81 199 GLU A N 1
ATOM 1529 C CA . GLU A 1 199 ? -6.696 -28.569 22.393 1.00 93.81 199 GLU A CA 1
ATOM 1530 C C . GLU A 1 199 ? -7.568 -29.690 21.839 1.00 93.81 199 GLU A C 1
ATOM 1532 O O . GLU A 1 199 ? -7.242 -30.852 22.062 1.00 93.81 199 GLU A O 1
ATOM 1537 N N . ALA A 1 200 ? -8.641 -29.374 21.107 1.00 94.19 200 ALA A N 1
ATOM 1538 C CA . ALA A 1 200 ? -9.465 -30.393 20.461 1.00 94.19 200 ALA A CA 1
ATOM 1539 C C . ALA A 1 200 ? -8.659 -31.171 19.407 1.00 94.19 200 ALA A C 1
ATOM 1541 O O . ALA A 1 200 ? -8.752 -32.397 19.347 1.00 94.19 200 ALA A O 1
ATOM 1542 N N . ALA A 1 201 ? -7.811 -30.478 18.641 1.00 94.00 201 ALA A N 1
ATOM 1543 C CA . ALA A 1 201 ? -6.854 -31.101 17.729 1.00 94.00 201 ALA A CA 1
ATOM 1544 C C . ALA A 1 201 ? -5.857 -32.014 18.465 1.00 94.00 201 ALA A C 1
ATOM 1546 O O . ALA A 1 201 ? -5.639 -33.157 18.057 1.00 94.00 201 ALA A O 1
ATOM 1547 N N . VAL A 1 202 ? -5.309 -31.561 19.600 1.00 95.06 202 VAL A N 1
ATOM 1548 C CA . VAL A 1 202 ? -4.438 -32.392 20.450 1.00 95.06 202 VAL A CA 1
ATOM 1549 C C . VAL A 1 202 ? -5.175 -33.612 21.014 1.00 95.06 202 VAL A C 1
ATOM 1551 O O . VAL A 1 202 ? -4.615 -34.709 21.058 1.00 95.06 202 VAL A O 1
ATOM 1554 N N . GLU A 1 203 ? -6.431 -33.459 21.435 1.00 95.06 203 GLU A N 1
ATOM 1555 C CA . GLU A 1 203 ? -7.262 -34.560 21.938 1.00 95.06 203 GLU A CA 1
ATOM 1556 C C . GLU A 1 203 ? -7.568 -35.610 20.861 1.00 95.06 203 GLU A C 1
ATOM 1558 O O . GLU A 1 203 ? -7.639 -36.801 21.187 1.00 95.06 203 GLU A O 1
ATOM 1563 N N . ASP A 1 204 ? -7.687 -35.199 19.595 1.00 94.25 204 ASP A N 1
ATOM 1564 C CA . ASP A 1 204 ? -7.839 -36.105 18.447 1.00 94.25 204 ASP A CA 1
ATOM 1565 C C . ASP A 1 204 ? -6.503 -36.710 17.968 1.00 94.25 204 ASP A C 1
ATOM 1567 O O . ASP A 1 204 ? -6.464 -37.584 17.100 1.00 94.25 204 ASP A O 1
ATOM 1571 N N . GLY A 1 205 ? -5.398 -36.330 18.616 1.00 93.38 205 GLY A N 1
ATOM 1572 C CA . GLY A 1 205 ? -4.087 -36.953 18.464 1.00 93.38 205 GLY A CA 1
ATOM 1573 C C . GLY A 1 205 ? -3.107 -36.201 17.567 1.00 93.38 205 GLY A C 1
ATOM 1574 O O . GLY A 1 205 ? -2.065 -36.776 17.244 1.00 93.38 205 GLY A O 1
ATOM 1575 N N . LEU A 1 206 ? -3.402 -34.956 17.184 1.00 94.88 206 LEU A N 1
ATOM 1576 C CA . LEU A 1 206 ? -2.442 -34.087 16.501 1.00 94.88 206 LEU A CA 1
ATOM 1577 C C . LEU A 1 206 ? -1.382 -33.571 17.489 1.00 94.88 206 LEU A C 1
ATOM 1579 O O . LEU A 1 206 ? -1.696 -33.218 18.625 1.00 94.88 206 LEU A O 1
ATOM 1583 N N . ASP A 1 207 ? -0.115 -33.507 17.070 1.00 95.81 207 ASP A N 1
ATOM 1584 C CA . ASP A 1 207 ? 0.925 -32.819 17.847 1.00 95.81 207 ASP A CA 1
ATOM 1585 C C . ASP A 1 207 ? 0.969 -31.352 17.426 1.00 95.81 207 ASP A C 1
ATOM 1587 O O . ASP A 1 207 ? 1.714 -30.968 16.526 1.00 95.81 207 ASP A O 1
ATOM 1591 N N . VAL A 1 208 ? 0.106 -30.547 18.046 1.00 96.88 208 VAL A N 1
ATOM 1592 C CA . VAL A 1 208 ? 0.076 -29.107 17.797 1.00 96.88 208 VAL A CA 1
ATOM 1593 C C . VAL A 1 208 ? 1.318 -28.473 18.415 1.00 96.88 208 VAL A C 1
ATOM 1595 O O . VAL A 1 208 ? 1.588 -28.617 19.612 1.00 96.88 208 VAL A O 1
ATOM 1598 N N . VAL A 1 209 ? 2.076 -27.763 17.592 1.00 97.38 209 VAL A N 1
ATOM 1599 C CA . VAL A 1 209 ? 3.379 -27.174 17.901 1.00 97.38 209 VAL A CA 1
ATOM 1600 C C . VAL A 1 209 ? 3.352 -25.661 17.685 1.00 97.38 209 VAL A C 1
ATOM 1602 O O . VAL A 1 209 ? 2.606 -25.162 16.850 1.00 97.38 209 VAL A O 1
ATOM 1605 N N . ILE A 1 210 ? 4.189 -24.934 18.424 1.00 95.50 210 ILE A N 1
ATOM 1606 C CA . ILE A 1 210 ? 4.464 -23.506 18.221 1.00 95.50 210 ILE A CA 1
ATOM 1607 C C . ILE A 1 210 ? 5.855 -23.331 17.614 1.00 95.50 210 ILE A C 1
ATOM 1609 O O . ILE A 1 210 ? 6.796 -23.985 18.068 1.00 95.50 210 ILE A O 1
ATOM 1613 N N . ASP A 1 211 ? 5.989 -22.416 16.651 1.00 93.44 211 ASP A N 1
ATOM 1614 C CA . ASP A 1 211 ? 7.263 -21.877 16.171 1.00 93.44 211 ASP A CA 1
ATOM 1615 C C . ASP A 1 211 ? 7.873 -20.934 17.224 1.00 93.44 211 ASP A C 1
ATOM 1617 O O . ASP A 1 211 ? 7.661 -19.722 17.240 1.00 93.44 211 ASP A O 1
ATOM 1621 N N . MET A 1 212 ? 8.658 -21.504 18.131 1.00 94.62 212 MET A N 1
ATOM 1622 C CA . MET A 1 212 ? 9.371 -20.810 19.200 1.00 94.62 212 MET A CA 1
ATOM 1623 C C . MET A 1 212 ? 10.374 -19.774 18.679 1.00 94.62 212 MET A C 1
ATOM 1625 O O . MET A 1 212 ? 10.748 -18.861 19.421 1.00 94.62 212 MET A O 1
ATOM 1629 N N . TRP A 1 213 ? 10.860 -19.921 17.443 1.00 92.25 213 TRP A N 1
ATOM 1630 C CA . TRP A 1 213 ? 11.845 -19.009 16.869 1.00 92.25 213 TRP A CA 1
ATOM 1631 C C . TRP A 1 213 ? 11.170 -17.749 16.360 1.00 92.25 213 TRP A C 1
ATOM 1633 O O . TRP A 1 213 ? 11.531 -16.662 16.800 1.00 92.25 213 TRP A O 1
ATOM 1643 N N . ASN A 1 214 ? 10.184 -17.892 15.480 1.00 82.44 214 ASN A N 1
ATOM 1644 C CA . ASN A 1 214 ? 9.571 -16.749 14.814 1.00 82.44 214 ASN A CA 1
ATOM 1645 C C . ASN A 1 214 ? 8.485 -16.089 15.671 1.00 82.44 214 ASN A C 1
ATOM 1647 O O . ASN A 1 214 ? 8.350 -14.870 15.621 1.00 82.44 214 ASN A O 1
ATOM 1651 N N . LEU A 1 215 ? 7.760 -16.850 16.503 1.00 85.00 215 LEU A N 1
ATOM 1652 C CA . LEU A 1 215 ? 6.748 -16.268 17.391 1.00 85.00 215 LEU A CA 1
ATOM 1653 C C . LEU A 1 215 ? 7.374 -15.528 18.581 1.00 85.00 215 LEU A C 1
ATOM 1655 O O . LEU A 1 215 ? 6.825 -14.534 19.046 1.00 85.00 215 LEU A O 1
ATOM 1659 N N . TRP A 1 216 ? 8.495 -16.034 19.111 1.00 87.75 216 TRP A N 1
ATOM 1660 C CA . TRP A 1 216 ? 9.031 -15.589 20.407 1.00 87.75 216 TRP A CA 1
ATOM 1661 C C . TRP A 1 216 ? 10.525 -15.233 20.404 1.00 87.75 216 TRP A C 1
ATOM 1663 O O . TRP A 1 216 ? 11.093 -14.905 21.444 1.00 87.75 216 TRP A O 1
ATOM 1673 N N . GLY A 1 217 ? 11.194 -15.293 19.251 1.00 87.00 217 GLY A N 1
ATOM 1674 C CA . GLY A 1 217 ? 12.597 -14.895 19.111 1.00 87.00 217 GLY A CA 1
ATOM 1675 C C . GLY A 1 217 ? 13.593 -15.823 19.811 1.00 87.00 217 GLY A C 1
ATOM 1676 O O . GLY A 1 217 ? 14.699 -15.393 20.140 1.00 87.00 217 GLY A O 1
ATOM 1677 N N . LEU A 1 218 ? 13.234 -17.087 20.073 1.00 90.25 218 LEU A N 1
ATOM 1678 C CA . LEU A 1 218 ? 14.073 -18.012 20.850 1.00 90.25 218 LEU A CA 1
ATOM 1679 C C . LEU A 1 218 ? 15.101 -18.786 20.013 1.00 90.25 218 LEU A C 1
ATOM 1681 O O . LEU A 1 218 ? 15.671 -19.769 20.493 1.00 90.25 218 LEU A O 1
ATOM 1685 N N . GLN A 1 219 ? 15.372 -18.368 18.777 1.00 90.06 219 GLN A N 1
ATOM 1686 C CA . GLN A 1 219 ? 16.424 -18.988 17.976 1.00 90.06 219 GLN A CA 1
ATOM 1687 C C . GLN A 1 219 ? 17.785 -18.840 18.679 1.00 90.06 219 GLN A C 1
ATOM 1689 O O . GLN A 1 219 ? 18.206 -17.744 19.050 1.00 90.06 219 GLN A O 1
ATOM 1694 N N . GLY A 1 220 ? 18.470 -19.964 18.904 1.00 89.88 220 GLY A N 1
ATOM 1695 C CA . GLY A 1 220 ? 19.737 -20.006 19.645 1.00 89.88 220 GLY A CA 1
ATOM 1696 C C . GLY A 1 220 ? 19.609 -19.845 21.169 1.00 89.88 220 GLY A C 1
ATOM 1697 O O . GLY A 1 220 ? 20.626 -19.857 21.867 1.00 89.88 220 GLY A O 1
ATOM 1698 N N . ALA A 1 221 ? 18.392 -19.721 21.713 1.00 93.06 221 ALA A N 1
ATOM 1699 C CA . ALA A 1 221 ? 18.164 -19.753 23.155 1.00 93.06 221 ALA A CA 1
ATOM 1700 C C . ALA A 1 221 ? 18.485 -21.142 23.723 1.00 93.06 221 ALA A C 1
ATOM 1702 O O . ALA A 1 221 ? 18.250 -22.159 23.072 1.00 93.06 221 ALA A O 1
ATOM 1703 N N . LEU A 1 222 ? 18.997 -21.188 24.954 1.00 96.00 222 LEU A N 1
ATOM 1704 C CA . LEU A 1 222 ? 19.404 -22.432 25.611 1.00 96.00 222 LEU A CA 1
ATOM 1705 C C . LEU A 1 222 ? 18.472 -22.780 26.771 1.00 96.00 222 LEU A C 1
ATOM 1707 O O . LEU A 1 222 ? 18.017 -21.889 27.494 1.00 96.00 222 LEU A O 1
ATOM 1711 N N . ASP A 1 223 ? 18.224 -24.072 26.975 1.00 96.19 223 ASP A N 1
ATOM 1712 C CA . ASP A 1 223 ? 17.619 -24.590 28.201 1.00 96.19 223 ASP A CA 1
ATOM 1713 C C . ASP A 1 223 ? 18.638 -24.626 29.366 1.00 96.19 223 ASP A C 1
ATOM 1715 O O . ASP A 1 223 ? 19.819 -24.292 29.222 1.00 96.19 223 ASP A O 1
ATOM 1719 N N . ALA A 1 224 ? 18.190 -25.038 30.555 1.00 93.50 224 ALA A N 1
ATOM 1720 C CA . ALA A 1 224 ? 19.045 -25.119 31.744 1.00 93.50 224 ALA A CA 1
ATOM 1721 C C . ALA A 1 224 ? 20.187 -26.153 31.632 1.00 93.50 224 ALA A C 1
ATOM 1723 O O . ALA A 1 224 ? 21.176 -26.057 32.365 1.00 93.50 224 ALA A O 1
ATOM 1724 N N . ASP A 1 225 ? 20.052 -27.131 30.736 1.00 95.31 225 ASP A N 1
ATOM 1725 C CA . ASP A 1 225 ? 21.042 -28.174 30.472 1.00 95.31 225 ASP A CA 1
ATOM 1726 C C . ASP A 1 225 ? 21.996 -27.788 29.320 1.00 95.31 225 ASP A C 1
ATOM 1728 O O . ASP A 1 225 ? 22.976 -28.494 29.061 1.00 95.31 225 ASP A O 1
ATOM 1732 N N . GLY A 1 226 ? 21.767 -26.632 28.688 1.00 93.75 226 GLY A N 1
ATOM 1733 C CA . GLY A 1 226 ? 22.570 -26.086 27.599 1.00 93.75 226 GLY A CA 1
ATOM 1734 C C . GLY A 1 226 ? 22.174 -26.593 26.212 1.00 93.75 226 GLY A C 1
ATOM 1735 O O . GLY A 1 226 ? 22.987 -26.480 25.296 1.00 93.75 226 GLY A O 1
ATOM 1736 N N . ASN A 1 227 ? 20.977 -27.162 26.047 1.00 95.88 227 ASN A N 1
ATOM 1737 C CA . ASN A 1 227 ? 20.453 -27.553 24.737 1.00 95.88 227 ASN A CA 1
ATOM 1738 C C . ASN A 1 227 ? 19.750 -26.367 24.068 1.00 95.88 227 ASN A C 1
ATOM 1740 O O . ASN A 1 227 ? 19.051 -25.606 24.735 1.00 95.88 227 ASN A O 1
ATOM 1744 N N . GLU A 1 228 ? 19.912 -26.228 22.754 1.00 95.62 228 GLU A N 1
ATOM 1745 C CA . GLU A 1 228 ? 19.248 -25.181 21.970 1.00 95.62 228 GLU A CA 1
ATOM 1746 C C . GLU A 1 228 ? 17.733 -25.416 21.845 1.00 95.62 228 GLU A C 1
ATOM 1748 O O . GLU A 1 228 ? 17.264 -26.557 21.802 1.00 95.62 228 GLU A O 1
ATOM 1753 N N . CYS A 1 229 ? 16.973 -24.321 21.790 1.00 94.06 229 CYS A N 1
ATOM 1754 C CA . CYS A 1 229 ? 15.534 -24.309 21.542 1.00 94.06 229 CYS A CA 1
ATOM 1755 C C . CYS A 1 229 ? 15.221 -24.822 20.128 1.00 94.06 229 CYS A C 1
ATOM 1757 O O . CYS A 1 229 ? 15.687 -24.210 19.162 1.00 94.06 229 CYS A O 1
ATOM 1759 N N . PRO A 1 230 ? 14.437 -25.907 19.966 1.00 95.19 230 PRO A N 1
ATOM 1760 C CA . PRO A 1 230 ? 13.910 -26.295 18.661 1.00 95.19 230 PRO A CA 1
ATOM 1761 C C . PRO A 1 230 ? 12.982 -25.212 18.104 1.00 95.19 230 PRO A C 1
ATOM 1763 O O . PRO A 1 230 ? 12.344 -24.504 18.880 1.00 95.19 230 PRO A O 1
ATOM 1766 N N . GLN A 1 231 ? 12.876 -25.118 16.775 1.00 93.50 231 GLN A N 1
ATOM 1767 C CA . GLN A 1 231 ? 11.931 -24.199 16.137 1.00 93.50 231 GLN A CA 1
ATOM 1768 C C . GLN A 1 231 ? 10.502 -24.549 16.533 1.00 93.50 231 GLN A C 1
ATOM 1770 O O . GLN A 1 231 ? 9.825 -23.744 17.151 1.00 93.50 231 GLN A O 1
ATOM 1775 N N . TYR A 1 232 ? 10.073 -25.779 16.265 1.00 95.44 232 TYR A N 1
ATOM 1776 C CA . TYR A 1 232 ? 8.713 -26.216 16.544 1.00 95.44 232 TYR A CA 1
ATOM 1777 C C . TYR A 1 232 ? 8.652 -27.063 17.812 1.00 95.44 232 TYR A C 1
ATOM 1779 O O . TYR A 1 232 ? 9.327 -28.090 17.926 1.00 95.44 232 TYR A O 1
ATOM 1787 N N . VAL A 1 233 ? 7.845 -26.634 18.781 1.00 96.38 233 VAL A N 1
ATOM 1788 C CA . VAL A 1 233 ? 7.723 -27.298 20.083 1.00 96.38 233 VAL A CA 1
ATOM 1789 C C . VAL A 1 233 ? 6.254 -27.466 20.456 1.00 96.38 233 VAL A C 1
ATOM 1791 O O . VAL A 1 233 ? 5.488 -26.511 20.400 1.00 96.38 233 VAL A O 1
ATOM 1794 N N . SER A 1 234 ? 5.868 -28.679 20.871 1.00 96.88 234 SER A N 1
ATOM 1795 C CA . SER A 1 234 ? 4.483 -29.012 21.240 1.00 96.88 234 SER A CA 1
ATOM 1796 C C . SER A 1 234 ? 3.921 -28.025 22.264 1.00 96.88 234 SER A C 1
ATOM 1798 O O . SER A 1 234 ? 4.591 -27.719 23.256 1.00 96.88 234 SER A O 1
ATOM 1800 N N . ILE A 1 235 ? 2.669 -27.593 22.086 1.00 95.81 235 ILE A N 1
ATOM 1801 C CA . ILE A 1 235 ? 1.987 -26.651 22.993 1.00 95.81 235 ILE A CA 1
ATOM 1802 C C . ILE A 1 235 ? 1.860 -27.186 24.425 1.00 95.81 235 ILE A C 1
ATOM 1804 O O . ILE A 1 235 ? 1.622 -26.440 25.369 1.00 95.81 235 ILE A O 1
ATOM 1808 N N . SER A 1 236 ? 2.049 -28.491 24.620 1.00 94.19 236 SER A N 1
ATOM 1809 C CA . SER A 1 236 ? 2.042 -29.135 25.935 1.00 94.19 236 SER A CA 1
ATOM 1810 C C . SER A 1 236 ? 3.420 -29.180 26.618 1.00 94.19 236 SER A C 1
ATOM 1812 O O . SER A 1 236 ? 3.528 -29.588 27.779 1.00 94.19 236 SER A O 1
ATOM 1814 N N . ASN A 1 237 ? 4.489 -28.778 25.924 1.00 96.25 237 ASN A N 1
ATOM 1815 C CA . ASN A 1 237 ? 5.862 -28.904 26.400 1.00 96.25 237 ASN A CA 1
ATOM 1816 C C . ASN A 1 237 ? 6.224 -27.802 27.410 1.00 96.25 237 ASN A C 1
ATOM 1818 O O . ASN A 1 237 ? 6.112 -26.606 27.139 1.00 96.25 237 ASN A O 1
ATOM 1822 N N . THR A 1 238 ? 6.712 -28.222 28.579 1.00 96.75 238 THR A N 1
ATOM 1823 C CA . THR A 1 238 ? 7.061 -27.346 29.708 1.00 96.75 238 THR A CA 1
ATOM 1824 C C . THR A 1 238 ? 8.563 -27.067 29.838 1.00 96.75 238 THR A C 1
ATOM 1826 O O . THR A 1 238 ? 8.989 -26.495 30.844 1.00 96.75 238 THR A O 1
ATOM 1829 N N . THR A 1 239 ? 9.399 -27.522 28.900 1.00 97.38 239 THR A N 1
ATOM 1830 C CA . THR A 1 239 ? 10.835 -27.207 28.891 1.00 97.38 239 THR A CA 1
ATOM 1831 C C . THR A 1 239 ? 11.014 -25.716 28.667 1.00 97.38 239 THR A C 1
ATOM 1833 O O . THR A 1 239 ? 10.449 -25.152 27.733 1.00 97.38 239 THR A O 1
ATOM 1836 N N . LYS A 1 240 ? 11.787 -25.078 29.546 1.00 96.75 240 LYS A N 1
ATOM 1837 C CA . LYS A 1 240 ? 12.024 -23.639 29.500 1.00 96.75 240 LYS A CA 1
ATOM 1838 C C . LYS A 1 240 ? 13.344 -23.319 28.818 1.00 96.75 240 LYS A C 1
ATOM 1840 O O . LYS A 1 240 ? 14.364 -23.926 29.143 1.00 96.75 240 LYS A O 1
ATOM 1845 N N . TYR A 1 241 ? 13.316 -22.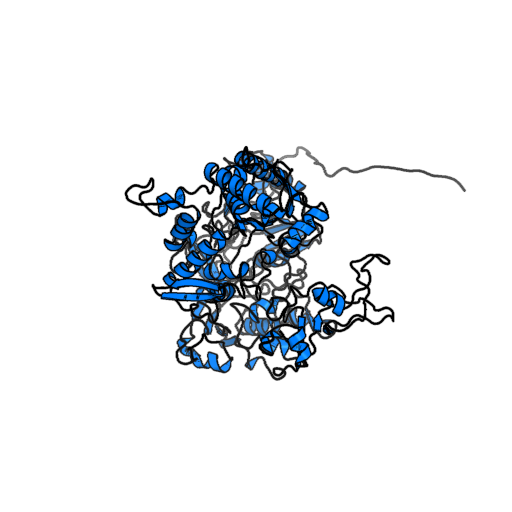292 27.983 1.00 97.00 241 TYR A N 1
ATOM 1846 C CA . TYR A 1 241 ? 14.474 -21.704 27.326 1.00 97.00 241 TYR A CA 1
ATOM 1847 C C . TYR A 1 241 ? 14.688 -20.283 27.833 1.00 97.00 241 TYR A C 1
ATOM 1849 O O . TYR A 1 241 ? 13.747 -19.609 28.262 1.00 97.00 241 TYR A O 1
ATOM 1857 N N . ARG A 1 242 ? 15.946 -19.846 27.830 1.00 95.06 242 ARG A N 1
ATOM 1858 C CA . ARG A 1 242 ? 16.320 -18.506 28.270 1.00 95.06 242 ARG A CA 1
ATOM 1859 C C . ARG A 1 242 ? 15.834 -17.468 27.259 1.00 95.06 242 ARG A C 1
ATOM 1861 O O . ARG A 1 242 ? 16.351 -17.429 26.149 1.00 95.06 242 ARG A O 1
ATOM 1868 N N . ASP A 1 243 ? 14.910 -16.602 27.665 1.00 91.50 243 ASP A N 1
ATOM 1869 C CA . ASP A 1 243 ? 14.363 -15.550 26.800 1.00 91.50 243 ASP A CA 1
ATOM 1870 C C . ASP A 1 243 ? 15.367 -14.387 26.621 1.00 91.50 243 ASP A C 1
ATOM 1872 O O . ASP A 1 243 ? 15.601 -13.623 27.565 1.00 91.50 243 ASP A O 1
ATOM 1876 N N . PRO A 1 244 ? 15.981 -14.204 25.440 1.00 86.50 244 PRO A N 1
ATOM 1877 C CA . PRO A 1 244 ? 17.006 -13.183 25.246 1.00 86.50 244 PRO A CA 1
ATOM 1878 C C . PRO A 1 244 ? 16.482 -11.744 25.402 1.00 86.50 244 PRO A C 1
ATOM 1880 O O . PRO A 1 244 ? 17.293 -10.840 25.617 1.00 86.50 244 PRO A O 1
ATOM 1883 N N . ALA A 1 245 ? 15.165 -11.518 25.332 1.00 85.25 245 ALA A N 1
ATOM 1884 C CA . ALA A 1 245 ? 14.553 -10.200 25.477 1.00 85.25 245 ALA A CA 1
ATOM 1885 C C . ALA A 1 245 ? 14.394 -9.760 26.945 1.00 85.25 245 ALA A C 1
ATOM 1887 O O . ALA A 1 245 ? 14.273 -8.566 27.229 1.00 85.25 245 ALA A O 1
ATOM 1888 N N . VAL A 1 246 ? 14.440 -10.697 27.896 1.00 85.25 246 VAL A N 1
ATOM 1889 C CA . VAL A 1 246 ? 14.313 -10.418 29.335 1.00 85.25 246 VAL A CA 1
ATOM 1890 C C . VAL A 1 246 ? 15.693 -10.457 29.988 1.00 85.25 246 VAL A C 1
ATOM 1892 O O . VAL A 1 246 ? 16.503 -11.316 29.660 1.00 85.25 246 VAL A O 1
ATOM 1895 N N . ALA A 1 247 ? 16.014 -9.546 30.911 1.00 86.62 247 ALA A N 1
ATOM 1896 C CA . ALA A 1 247 ? 17.315 -9.545 31.593 1.00 86.62 247 ALA A CA 1
ATOM 1897 C C . ALA A 1 247 ? 17.474 -10.744 32.552 1.00 86.62 247 ALA A C 1
ATOM 1899 O O . ALA A 1 247 ? 16.510 -11.221 33.140 1.00 86.62 247 ALA A O 1
ATOM 1900 N N . GLU A 1 248 ? 18.705 -11.237 32.726 1.00 88.69 248 GLU A N 1
ATOM 1901 C CA . GLU A 1 248 ? 18.959 -12.428 33.551 1.00 88.69 248 GLU A CA 1
ATOM 1902 C C . GLU A 1 248 ? 18.608 -12.187 35.027 1.00 88.69 248 GLU A C 1
ATOM 1904 O O . GLU A 1 248 ? 19.109 -11.244 35.646 1.00 88.69 248 GLU A O 1
ATOM 1909 N N . GLY A 1 249 ? 17.788 -13.076 35.595 1.00 85.75 249 GLY A N 1
ATOM 1910 C CA . GLY A 1 249 ? 17.325 -13.006 36.979 1.00 85.75 249 GLY A CA 1
ATOM 1911 C C . GLY A 1 249 ? 16.053 -12.179 37.197 1.00 85.75 249 GLY A C 1
ATOM 1912 O O . GLY A 1 249 ? 15.614 -12.078 38.346 1.00 85.75 249 GLY A O 1
ATOM 1913 N N . GLU A 1 250 ? 15.474 -11.601 36.141 1.00 88.94 250 GLU A N 1
ATOM 1914 C CA . GLU A 1 250 ? 14.159 -10.950 36.184 1.00 88.94 250 GLU A CA 1
ATOM 1915 C C . GLU A 1 250 ? 13.021 -11.974 36.025 1.00 88.94 250 GLU A C 1
ATOM 1917 O O . GLU A 1 250 ? 13.202 -13.065 35.491 1.00 88.94 250 GLU A O 1
ATOM 1922 N N . GLU A 1 251 ? 11.824 -11.642 36.512 1.00 84.56 251 GLU A N 1
ATOM 1923 C CA . GLU A 1 251 ? 10.652 -12.509 36.345 1.00 84.56 251 GLU A CA 1
ATOM 1924 C C . GLU A 1 251 ? 10.302 -12.656 34.854 1.00 84.56 251 GLU A C 1
ATOM 1926 O O . GLU A 1 251 ? 10.164 -11.659 34.151 1.00 84.56 251 GLU A O 1
ATOM 1931 N N . GLY A 1 252 ? 10.164 -13.897 34.374 1.00 81.75 252 GLY A N 1
ATOM 1932 C CA . GLY A 1 252 ? 9.898 -14.191 32.959 1.00 81.75 252 GLY A CA 1
ATOM 1933 C C . GLY A 1 252 ? 11.149 -14.448 32.116 1.00 81.75 252 GLY A C 1
ATOM 1934 O O . GLY A 1 252 ? 11.027 -14.722 30.930 1.00 81.75 252 GLY A O 1
ATOM 1935 N N . ASP A 1 253 ? 12.344 -14.448 32.715 1.00 89.06 253 ASP A N 1
ATOM 1936 C CA . ASP A 1 253 ? 13.602 -14.719 32.011 1.00 89.06 253 ASP A CA 1
ATOM 1937 C C . ASP A 1 253 ? 13.717 -16.157 31.448 1.00 89.06 253 ASP A C 1
ATOM 1939 O O . ASP A 1 253 ? 14.605 -16.447 30.643 1.00 89.06 253 ASP A O 1
ATOM 1943 N N . TRP A 1 254 ? 12.783 -17.045 31.793 1.00 95.75 254 TRP A N 1
ATOM 1944 C CA . TRP A 1 254 ? 12.670 -18.405 31.265 1.00 95.75 254 TRP A CA 1
ATOM 1945 C C . TRP A 1 254 ? 11.239 -18.744 30.859 1.00 95.75 254 TRP A C 1
ATOM 1947 O O . TRP A 1 254 ? 10.338 -18.745 31.709 1.00 95.75 254 TRP A O 1
ATOM 1957 N N . ILE A 1 255 ? 11.056 -19.154 29.605 1.00 95.88 255 ILE A N 1
ATOM 1958 C CA . ILE A 1 255 ? 9.735 -19.428 29.038 1.00 95.88 255 ILE A CA 1
ATOM 1959 C C . ILE A 1 255 ? 9.692 -20.753 28.268 1.00 95.88 255 ILE A C 1
ATOM 1961 O O . ILE A 1 255 ? 10.691 -21.191 27.699 1.00 95.88 255 ILE A O 1
ATOM 1965 N N . SER A 1 256 ? 8.541 -21.423 28.303 1.00 96.56 256 SER A N 1
ATOM 1966 C CA . SER A 1 256 ? 8.268 -22.679 27.593 1.00 96.56 256 SER A CA 1
ATOM 1967 C C . SER A 1 256 ? 7.153 -22.518 26.561 1.00 96.56 256 SER A C 1
ATOM 1969 O O . SER A 1 256 ? 6.333 -21.610 26.683 1.00 96.56 256 SER A O 1
ATOM 1971 N N . ALA A 1 257 ? 7.065 -23.444 25.601 1.00 95.88 257 ALA A N 1
ATOM 1972 C CA . ALA A 1 257 ? 5.985 -23.473 24.609 1.00 95.88 257 ALA A CA 1
ATOM 1973 C C . ALA A 1 257 ? 4.599 -23.493 25.271 1.00 95.88 257 ALA A C 1
ATOM 1975 O O . ALA A 1 257 ? 3.716 -22.740 24.878 1.00 95.88 257 ALA A O 1
ATOM 1976 N N . SER A 1 258 ? 4.431 -24.275 26.345 1.00 96.25 258 SER A N 1
ATOM 1977 C CA . SER A 1 258 ? 3.174 -24.311 27.105 1.00 96.25 258 SER A CA 1
ATOM 1978 C C . SER A 1 258 ? 2.813 -22.989 27.777 1.00 96.25 258 SER A C 1
ATOM 1980 O O . SER A 1 258 ? 1.637 -22.652 27.889 1.00 96.25 258 SER A O 1
ATOM 1982 N N . GLU A 1 259 ? 3.812 -22.221 28.216 1.00 94.56 259 GLU A N 1
ATOM 1983 C CA . GLU A 1 259 ? 3.592 -20.907 28.815 1.00 94.56 259 GLU A CA 1
ATOM 1984 C C . GLU A 1 259 ? 3.288 -19.860 27.748 1.00 94.56 259 GLU A C 1
ATOM 1986 O O . GLU A 1 259 ? 2.419 -19.028 27.988 1.00 94.56 259 GLU A O 1
ATOM 1991 N N . ILE A 1 260 ? 3.948 -19.921 26.585 1.00 92.31 260 ILE A N 1
ATOM 1992 C CA . ILE A 1 260 ? 3.638 -19.069 25.428 1.00 92.31 260 ILE A CA 1
ATOM 1993 C C . ILE A 1 260 ? 2.215 -19.349 24.959 1.00 92.31 260 ILE A C 1
ATOM 1995 O O . ILE A 1 260 ? 1.419 -18.421 24.859 1.00 92.31 260 ILE A O 1
ATOM 1999 N N . TYR A 1 261 ? 1.863 -20.617 24.750 1.00 92.75 261 TYR A N 1
ATOM 2000 C CA . TYR A 1 261 ? 0.519 -20.997 24.341 1.00 92.75 261 TYR A CA 1
ATOM 2001 C C . TYR A 1 261 ? -0.527 -20.507 25.344 1.00 92.75 261 TYR A C 1
ATOM 2003 O O . TYR A 1 261 ? -1.454 -19.801 24.974 1.00 92.75 261 TYR A O 1
ATOM 2011 N N . ALA A 1 262 ? -0.345 -20.783 26.639 1.00 90.06 262 ALA A N 1
ATOM 2012 C CA . ALA A 1 262 ? -1.298 -20.360 27.663 1.00 90.06 262 ALA A CA 1
ATOM 2013 C C . ALA A 1 262 ? -1.441 -18.830 27.775 1.00 90.06 262 ALA A C 1
ATOM 2015 O O . ALA A 1 262 ? -2.525 -18.345 28.098 1.00 90.06 262 ALA A O 1
ATOM 2016 N N . GLN A 1 263 ? -0.368 -18.071 27.529 1.00 84.50 263 GLN A N 1
ATOM 2017 C CA . GLN A 1 263 ? -0.401 -16.604 27.521 1.00 84.50 263 GLN A CA 1
ATOM 2018 C C . GLN A 1 263 ? -1.105 -16.038 26.285 1.00 84.50 263 GLN A C 1
ATOM 2020 O O . GLN A 1 263 ? -1.706 -14.972 26.377 1.00 84.50 263 GLN A O 1
ATOM 2025 N N . ASN A 1 264 ? -1.062 -16.760 25.163 1.00 80.62 264 ASN A N 1
ATOM 2026 C CA . ASN A 1 264 ? -1.529 -16.294 23.858 1.00 80.62 264 ASN A CA 1
ATOM 2027 C C . ASN A 1 264 ? -2.675 -17.150 23.289 1.00 80.62 264 ASN A C 1
ATOM 2029 O O . ASN A 1 264 ? -2.969 -17.075 22.100 1.00 80.62 264 ASN A O 1
ATOM 2033 N N . ALA A 1 265 ? -3.359 -17.939 24.124 1.00 76.25 265 ALA A N 1
ATOM 2034 C CA . ALA A 1 265 ? -4.404 -18.875 23.694 1.00 76.25 265 ALA A CA 1
ATOM 2035 C C . ALA A 1 265 ? -5.604 -18.187 23.017 1.00 76.25 265 ALA A C 1
ATOM 2037 O O . ALA A 1 265 ? -6.374 -18.838 22.325 1.00 76.25 265 ALA A O 1
ATOM 2038 N N . GLY A 1 266 ? -5.772 -16.874 23.216 1.00 66.38 266 GLY A N 1
ATOM 2039 C CA . GLY A 1 266 ? -6.783 -16.077 22.516 1.00 66.38 266 GLY A CA 1
ATOM 2040 C C . GLY A 1 266 ? -6.408 -15.674 21.084 1.00 66.38 266 GLY A C 1
ATOM 2041 O O . GLY A 1 266 ? -7.282 -15.214 20.365 1.00 66.38 266 GLY A O 1
ATOM 2042 N N . MET A 1 267 ? -5.140 -15.819 20.684 1.00 68.00 267 MET A N 1
ATOM 2043 C CA . MET A 1 267 ? -4.635 -15.498 19.336 1.00 68.00 267 MET A CA 1
ATOM 2044 C C . MET A 1 267 ? -4.195 -16.758 18.576 1.00 68.00 267 MET A C 1
ATOM 2046 O O . MET A 1 267 ? -4.373 -16.865 17.365 1.00 68.00 267 MET A O 1
ATOM 2050 N N . LEU A 1 268 ? -3.635 -17.733 19.297 1.00 80.94 268 LEU A N 1
ATOM 2051 C CA . LEU A 1 268 ? -3.161 -19.009 18.759 1.00 80.94 268 LEU A CA 1
ATOM 2052 C C . LEU A 1 268 ? -4.310 -20.025 18.659 1.00 80.94 268 LEU A C 1
ATOM 2054 O O . LEU A 1 268 ? -4.287 -21.075 19.300 1.00 80.94 268 LEU A O 1
ATOM 2058 N N . THR A 1 269 ? -5.347 -19.679 17.902 1.00 83.19 269 THR A N 1
ATOM 2059 C CA . THR A 1 269 ? -6.559 -20.486 17.704 1.00 83.19 269 THR A CA 1
ATOM 2060 C C . THR A 1 269 ? -6.588 -21.117 16.317 1.00 83.19 269 THR A C 1
ATOM 2062 O O . THR A 1 269 ? -5.915 -20.645 15.409 1.00 83.19 269 THR A O 1
ATOM 2065 N N . VAL A 1 270 ? -7.380 -22.178 16.143 1.00 83.69 270 VAL A N 1
ATOM 2066 C CA . VAL A 1 270 ? -7.575 -22.823 14.830 1.00 83.69 270 VAL A CA 1
ATOM 2067 C C . VAL A 1 270 ? -8.127 -21.803 13.835 1.00 83.69 270 VAL A C 1
ATOM 2069 O O . VAL A 1 270 ? -9.077 -21.096 14.164 1.00 83.69 270 VAL A O 1
ATOM 2072 N N . GLY A 1 271 ? -7.520 -21.735 12.652 1.00 71.25 271 GLY A N 1
ATOM 2073 C CA . GLY A 1 271 ? -7.902 -20.851 11.551 1.00 71.25 271 GLY A CA 1
ATOM 2074 C C . GLY A 1 271 ? -7.347 -19.430 11.612 1.00 71.25 271 GLY A C 1
ATOM 2075 O O . GLY A 1 271 ? -7.417 -18.747 10.603 1.00 71.25 271 GLY A O 1
ATOM 2076 N N . SER A 1 272 ? -6.760 -18.978 12.727 1.00 73.56 272 SER A N 1
ATOM 2077 C CA . SER A 1 272 ? -6.255 -17.599 12.803 1.00 73.56 272 SER A CA 1
ATOM 2078 C C . SER A 1 272 ? -5.074 -17.354 11.857 1.00 73.56 272 SER A C 1
ATOM 2080 O O . SER A 1 272 ? -4.427 -18.297 11.416 1.00 73.56 272 SER A O 1
ATOM 2082 N N . GLU A 1 273 ? -4.700 -16.090 11.633 1.00 63.41 273 GLU A N 1
ATOM 2083 C CA . GLU A 1 273 ? -3.472 -15.727 10.895 1.00 63.41 273 GLU A CA 1
ATOM 2084 C C . GLU A 1 273 ? -2.182 -16.350 11.473 1.00 63.41 273 GLU A C 1
ATOM 2086 O O . GLU A 1 273 ? -1.139 -16.370 10.820 1.00 63.41 273 GLU A O 1
ATOM 2091 N N . TYR A 1 274 ? -2.234 -16.837 12.719 1.00 73.31 274 TYR A N 1
ATOM 2092 C CA . TYR A 1 274 ? -1.131 -17.536 13.370 1.00 73.31 274 TYR A CA 1
ATOM 2093 C C . TYR A 1 274 ? -1.165 -19.047 13.090 1.00 73.31 274 TYR A C 1
ATOM 2095 O O . TYR A 1 274 ? -0.132 -19.701 13.248 1.00 73.31 274 TYR A O 1
ATOM 2103 N N . ASP A 1 275 ? -2.309 -19.611 12.693 1.00 81.38 275 ASP A N 1
ATOM 2104 C CA . ASP A 1 275 ? -2.477 -21.021 12.342 1.00 81.38 275 ASP A CA 1
ATOM 2105 C C . ASP A 1 275 ? -1.830 -21.319 10.981 1.00 81.38 275 ASP A C 1
ATOM 2107 O O . ASP A 1 275 ? -2.132 -20.698 9.969 1.00 81.38 275 ASP A O 1
ATOM 2111 N N . GLY A 1 276 ? -0.872 -22.242 10.961 1.00 80.06 276 GLY A N 1
ATOM 2112 C CA . GLY A 1 276 ? -0.011 -22.504 9.805 1.00 80.06 276 GLY A CA 1
ATOM 2113 C C . GLY A 1 276 ? 1.133 -21.501 9.623 1.00 80.06 276 GLY A C 1
ATOM 2114 O O . GLY A 1 276 ? 1.933 -21.670 8.705 1.00 80.06 276 GLY A O 1
ATOM 2115 N N . VAL A 1 277 ? 1.268 -20.507 10.511 1.00 79.38 277 VAL A N 1
ATOM 2116 C CA . VAL A 1 277 ? 2.379 -19.533 10.500 1.00 79.38 277 VAL A CA 1
ATOM 2117 C C . VAL A 1 277 ? 3.255 -19.647 11.750 1.00 79.38 277 VAL A C 1
ATOM 2119 O O . VAL A 1 277 ? 4.470 -19.786 11.652 1.00 79.38 277 VAL A O 1
ATOM 2122 N N . TYR A 1 278 ? 2.641 -19.639 12.935 1.00 86.19 278 TYR A N 1
ATOM 2123 C CA . TYR A 1 278 ? 3.319 -19.672 14.236 1.00 86.19 278 TYR A CA 1
ATOM 2124 C C . TYR A 1 278 ? 2.834 -20.790 15.160 1.00 86.19 278 TYR A C 1
ATOM 2126 O O . TYR A 1 278 ? 3.545 -21.172 16.088 1.00 86.19 278 TYR A O 1
ATOM 2134 N N . ILE A 1 279 ? 1.633 -21.314 14.933 1.00 93.38 279 ILE A N 1
ATOM 2135 C CA . ILE A 1 279 ? 1.090 -22.510 15.575 1.00 93.38 279 ILE A CA 1
ATOM 2136 C C . ILE A 1 279 ? 0.511 -23.413 14.490 1.00 93.38 279 ILE A C 1
ATOM 2138 O O . ILE A 1 279 ? 0.032 -22.924 13.479 1.00 93.38 279 ILE A O 1
ATOM 2142 N N . GLY A 1 280 ? 0.608 -24.725 14.646 1.00 95.31 280 GLY A N 1
ATOM 2143 C CA . GLY A 1 280 ? 0.167 -25.641 13.604 1.00 95.31 280 GLY A CA 1
ATOM 2144 C C . GLY A 1 280 ? 0.576 -27.066 13.902 1.00 95.31 280 GLY A C 1
ATOM 2145 O O . GLY A 1 280 ? 0.903 -27.414 15.038 1.00 95.31 280 GLY A O 1
ATOM 2146 N N . VAL A 1 281 ? 0.582 -27.899 12.872 1.00 95.44 281 VAL A N 1
ATOM 2147 C CA . VAL A 1 281 ? 1.062 -29.278 12.943 1.00 95.44 281 VAL A CA 1
ATOM 2148 C C . VAL A 1 281 ? 2.121 -29.476 11.876 1.00 95.44 281 VAL A C 1
ATOM 2150 O O . VAL A 1 281 ? 1.980 -29.027 10.741 1.00 95.44 281 VAL A O 1
ATOM 2153 N N . ILE A 1 282 ? 3.182 -30.187 12.241 1.00 92.44 282 ILE A N 1
ATOM 2154 C CA . ILE A 1 282 ? 4.140 -30.692 11.265 1.00 92.44 282 ILE A CA 1
ATOM 2155 C C . ILE A 1 282 ? 3.563 -31.977 10.682 1.00 92.44 282 ILE A C 1
ATOM 2157 O O . ILE A 1 282 ? 3.390 -32.967 11.399 1.00 92.44 282 ILE A O 1
ATOM 2161 N N . VAL A 1 283 ? 3.251 -31.955 9.392 1.00 89.81 283 VAL A N 1
ATOM 2162 C CA . VAL A 1 283 ? 2.731 -33.116 8.662 1.00 89.81 283 VAL A CA 1
ATOM 2163 C C . VAL A 1 283 ? 3.729 -33.578 7.613 1.00 89.81 283 VAL A C 1
ATOM 2165 O O . VAL A 1 283 ? 4.552 -32.798 7.138 1.00 89.81 283 VAL A O 1
ATOM 2168 N N . GLU A 1 284 ? 3.650 -34.857 7.246 1.00 90.06 284 GLU A N 1
ATOM 2169 C CA . GLU A 1 284 ? 4.402 -35.390 6.110 1.00 90.06 284 GLU A CA 1
ATOM 2170 C C . GLU A 1 284 ? 3.975 -34.652 4.835 1.00 90.06 284 GLU A C 1
ATOM 2172 O O . GLU A 1 284 ? 2.785 -34.474 4.570 1.00 90.06 284 GLU A O 1
ATOM 2177 N N . ASN A 1 285 ? 4.952 -34.191 4.058 1.00 87.94 285 ASN A N 1
ATOM 2178 C CA . ASN A 1 285 ? 4.679 -33.490 2.816 1.00 87.94 285 ASN A CA 1
ATOM 2179 C C . ASN A 1 285 ? 4.432 -34.489 1.676 1.00 87.94 285 ASN A C 1
ATOM 2181 O O . ASN A 1 285 ? 5.363 -35.077 1.117 1.00 87.94 285 ASN A O 1
ATOM 2185 N N . ASP A 1 286 ? 3.170 -34.623 1.274 1.00 86.31 286 ASP A N 1
ATOM 2186 C CA . ASP A 1 286 ? 2.765 -35.487 0.160 1.00 86.31 286 ASP A CA 1
ATOM 2187 C C . ASP A 1 286 ? 3.199 -34.951 -1.224 1.00 86.31 286 ASP A C 1
ATOM 2189 O O . ASP A 1 286 ? 3.099 -35.662 -2.227 1.00 86.31 286 ASP A O 1
ATOM 2193 N N . ASN A 1 287 ? 3.709 -33.716 -1.302 1.00 86.69 287 ASN A N 1
ATOM 2194 C CA . ASN A 1 287 ? 4.088 -33.044 -2.548 1.00 86.69 287 ASN A CA 1
ATOM 2195 C C . ASN A 1 287 ? 5.597 -33.101 -2.850 1.00 86.69 287 ASN A C 1
ATOM 2197 O O . ASN A 1 287 ? 6.081 -32.349 -3.699 1.00 86.69 287 ASN A O 1
ATOM 2201 N N . THR A 1 288 ? 6.339 -34.007 -2.207 1.00 89.50 288 THR A N 1
ATOM 2202 C CA . THR A 1 288 ? 7.805 -34.128 -2.362 1.00 89.50 288 THR A CA 1
ATOM 2203 C C . THR A 1 288 ? 8.279 -34.548 -3.757 1.00 89.50 288 THR A C 1
ATOM 2205 O O . THR A 1 288 ? 9.437 -34.344 -4.114 1.00 89.50 288 THR A O 1
ATOM 2208 N N . ASP A 1 289 ? 7.378 -35.084 -4.583 1.00 87.25 289 ASP A N 1
ATOM 2209 C CA . ASP A 1 289 ? 7.649 -35.438 -5.981 1.00 87.25 289 ASP A CA 1
ATOM 2210 C C . ASP A 1 289 ? 7.313 -34.296 -6.973 1.00 87.25 289 ASP A C 1
ATOM 2212 O O . ASP A 1 289 ? 7.388 -34.493 -8.191 1.00 87.25 289 ASP A O 1
ATOM 2216 N N . THR A 1 290 ? 6.910 -33.111 -6.491 1.00 91.81 290 THR A N 1
ATOM 2217 C CA . THR A 1 290 ? 6.541 -31.973 -7.353 1.00 91.81 290 THR A CA 1
ATOM 2218 C C . THR A 1 290 ? 7.767 -31.410 -8.062 1.00 91.81 290 THR A C 1
ATOM 2220 O O . THR A 1 290 ? 8.795 -31.142 -7.450 1.00 91.81 290 THR A O 1
ATOM 2223 N N . THR A 1 291 ? 7.653 -31.190 -9.371 1.00 95.31 291 THR A N 1
ATOM 2224 C CA . THR A 1 291 ? 8.737 -30.635 -10.196 1.00 95.31 291 THR A CA 1
ATOM 2225 C C . THR A 1 291 ? 8.291 -29.354 -10.888 1.00 95.31 291 THR A C 1
ATOM 2227 O O . THR A 1 291 ? 7.099 -29.061 -10.941 1.00 95.31 291 THR A O 1
ATOM 2230 N N . TRP A 1 292 ? 9.231 -28.613 -11.481 1.00 96.44 292 TRP A N 1
ATOM 2231 C CA . TRP A 1 292 ? 8.931 -27.386 -12.228 1.00 96.44 292 TRP A CA 1
ATOM 2232 C C . TRP A 1 292 ? 7.868 -27.580 -13.329 1.00 96.44 292 TRP A C 1
ATOM 2234 O O . TRP A 1 292 ? 7.077 -26.682 -13.594 1.00 96.44 292 TRP A O 1
ATOM 2244 N N . ASP A 1 293 ? 7.755 -28.781 -13.914 1.00 96.50 293 ASP A N 1
ATOM 2245 C CA . ASP A 1 293 ? 6.727 -29.103 -14.920 1.00 96.50 293 ASP A CA 1
ATOM 2246 C C . ASP A 1 293 ? 5.279 -28.989 -14.387 1.00 96.50 293 ASP A C 1
ATOM 2248 O O . ASP A 1 293 ? 4.324 -28.920 -15.175 1.00 96.50 293 ASP A O 1
ATOM 2252 N N . ASN A 1 294 ? 5.110 -28.981 -13.060 1.00 96.12 294 ASN A N 1
ATOM 2253 C CA . ASN A 1 294 ? 3.843 -28.791 -12.358 1.00 96.12 294 ASN A CA 1
ATOM 2254 C C . ASN A 1 294 ? 3.538 -27.324 -12.030 1.00 96.12 294 ASN A C 1
ATOM 2256 O O . ASN A 1 294 ? 2.470 -27.056 -11.489 1.00 96.12 294 ASN A O 1
ATOM 2260 N N . VAL A 1 295 ? 4.434 -26.394 -12.363 1.00 97.75 295 VAL A N 1
ATOM 2261 C CA . VAL A 1 295 ? 4.270 -24.967 -12.092 1.00 97.75 295 VAL A CA 1
ATOM 2262 C C . VAL A 1 295 ? 3.704 -24.255 -13.324 1.00 97.75 295 VAL A C 1
ATOM 2264 O O . VAL A 1 295 ? 4.142 -24.461 -14.458 1.00 97.75 295 VAL A O 1
ATOM 2267 N N . GLY A 1 296 ? 2.702 -23.407 -13.103 1.00 97.88 296 GLY A N 1
ATOM 2268 C CA . GLY A 1 296 ? 1.918 -22.704 -14.116 1.00 97.88 296 GLY A CA 1
ATOM 2269 C C . GLY A 1 296 ? 2.639 -21.606 -14.908 1.00 97.88 296 GLY A C 1
ATOM 2270 O O . GLY A 1 296 ? 1.963 -20.708 -15.399 1.00 97.88 296 GLY A O 1
ATOM 2271 N N . PHE A 1 297 ? 3.972 -21.626 -15.030 1.00 98.44 297 PHE A N 1
ATOM 2272 C CA . PHE A 1 297 ? 4.745 -20.612 -15.758 1.00 98.44 297 PHE A CA 1
ATOM 2273 C C . PHE A 1 297 ? 5.624 -21.251 -16.830 1.00 98.44 297 PHE A C 1
ATOM 2275 O O . PHE A 1 297 ? 6.503 -22.056 -16.525 1.00 98.44 297 PHE A O 1
ATOM 2282 N N . TYR A 1 298 ? 5.389 -20.927 -18.103 1.00 98.31 298 TYR A N 1
ATOM 2283 C CA . TYR A 1 298 ? 6.097 -21.599 -19.194 1.00 98.31 298 TYR A CA 1
ATOM 2284 C C . TYR A 1 298 ? 6.321 -20.732 -20.434 1.00 98.31 298 TYR A C 1
ATOM 2286 O O . TYR A 1 298 ? 5.506 -19.884 -20.799 1.00 98.31 298 TYR A O 1
ATOM 2294 N N . LYS A 1 299 ? 7.433 -21.006 -21.121 1.00 98.44 299 LYS A N 1
ATOM 2295 C CA . LYS A 1 299 ? 7.791 -20.423 -22.418 1.00 98.44 299 LYS A CA 1
ATOM 2296 C C . LYS A 1 299 ? 6.891 -20.963 -23.536 1.00 98.44 299 LYS A C 1
ATOM 2298 O O . LYS A 1 299 ? 6.680 -22.172 -23.640 1.00 98.44 299 LYS A O 1
ATOM 2303 N N . VAL A 1 300 ? 6.412 -20.072 -24.403 1.00 98.44 300 VAL A N 1
ATOM 2304 C CA . VAL A 1 300 ? 5.696 -20.407 -25.647 1.00 98.44 300 VAL A CA 1
ATOM 2305 C C . VAL A 1 300 ? 6.645 -20.316 -26.845 1.00 98.44 300 VAL A C 1
ATOM 2307 O O . VAL A 1 300 ? 6.721 -21.249 -27.646 1.00 98.44 300 VAL A O 1
ATOM 2310 N N . ASP A 1 301 ? 7.404 -19.224 -26.930 1.00 98.50 301 ASP A N 1
ATOM 2311 C CA . ASP A 1 301 ? 8.489 -18.983 -27.885 1.00 98.50 301 ASP A CA 1
ATOM 2312 C C . ASP A 1 301 ? 9.514 -18.001 -27.286 1.00 98.50 301 ASP A C 1
ATOM 2314 O O . ASP A 1 301 ? 9.440 -17.687 -26.101 1.00 98.50 301 ASP A O 1
ATOM 2318 N N . ASP A 1 302 ? 10.508 -17.556 -28.059 1.00 98.44 302 ASP A N 1
ATOM 2319 C CA . ASP A 1 302 ? 11.628 -16.737 -27.561 1.00 98.44 302 ASP A CA 1
ATOM 2320 C C . ASP A 1 302 ? 11.206 -15.398 -26.931 1.00 98.44 302 ASP A C 1
ATOM 2322 O O . ASP A 1 302 ? 11.962 -14.856 -26.125 1.00 98.44 302 ASP A O 1
ATOM 2326 N N . TYR A 1 303 ? 10.004 -14.899 -27.231 1.00 98.56 303 TYR A N 1
ATOM 2327 C CA . TYR A 1 303 ? 9.484 -13.637 -26.704 1.00 98.56 303 TYR A CA 1
ATOM 2328 C C . TYR A 1 303 ? 8.041 -13.766 -26.209 1.00 98.56 303 TYR A C 1
ATOM 2330 O O . TYR A 1 303 ? 7.309 -12.785 -26.189 1.00 98.56 303 TYR A O 1
ATOM 2338 N N . THR A 1 304 ? 7.619 -14.957 -25.783 1.00 98.75 304 THR A N 1
ATOM 2339 C CA . THR A 1 304 ? 6.272 -15.166 -25.239 1.00 98.75 304 THR A CA 1
ATOM 2340 C C . THR A 1 304 ? 6.308 -16.134 -24.065 1.00 98.75 304 THR A C 1
ATOM 2342 O O . THR A 1 304 ? 6.798 -17.262 -24.192 1.00 98.75 304 THR A O 1
ATOM 2345 N N . VAL A 1 305 ? 5.730 -15.726 -22.935 1.00 98.75 305 VAL A N 1
ATOM 2346 C CA . VAL A 1 305 ? 5.527 -16.571 -21.746 1.00 98.75 305 VAL A CA 1
ATOM 2347 C C . VAL A 1 305 ? 4.046 -16.652 -21.389 1.00 98.75 305 VAL A C 1
ATOM 2349 O O . VAL A 1 305 ? 3.253 -15.774 -21.733 1.00 98.75 305 VAL A O 1
ATOM 2352 N N . ARG A 1 306 ? 3.662 -17.721 -20.693 1.00 98.56 306 ARG A N 1
ATOM 2353 C CA . ARG A 1 306 ? 2.324 -17.886 -20.123 1.00 98.56 306 ARG A CA 1
ATOM 2354 C C . ARG A 1 306 ? 2.382 -18.072 -18.626 1.00 98.56 306 ARG A C 1
ATOM 2356 O O . ARG A 1 306 ? 3.249 -18.779 -18.120 1.00 98.56 306 ARG A O 1
ATOM 2363 N N . TYR A 1 307 ? 1.406 -17.459 -17.977 1.00 98.44 307 TYR A N 1
ATOM 2364 C CA . TYR A 1 307 ? 1.212 -17.427 -16.543 1.00 98.44 307 TYR A CA 1
ATOM 2365 C C . TYR A 1 307 ? -0.169 -18.006 -16.215 1.00 98.44 307 TYR A C 1
ATOM 2367 O O . TYR A 1 307 ? -1.169 -17.559 -16.781 1.00 98.44 307 TYR A O 1
ATOM 2375 N N . VAL A 1 308 ? -0.240 -18.979 -15.306 1.00 98.44 308 VAL A N 1
ATOM 2376 C CA . VAL A 1 308 ? -1.491 -19.583 -14.829 1.00 98.44 308 VAL A CA 1
ATOM 2377 C C . VAL A 1 308 ? -1.680 -19.265 -13.348 1.00 98.44 308 VAL A C 1
ATOM 2379 O O . VAL A 1 308 ? -0.896 -19.734 -12.527 1.00 98.44 308 VAL A O 1
ATOM 2382 N N . THR A 1 309 ? -2.709 -18.495 -12.996 1.00 96.94 309 THR A N 1
ATOM 2383 C CA . THR A 1 309 ? -3.004 -18.145 -11.598 1.00 96.94 309 THR A CA 1
ATOM 2384 C C . THR A 1 309 ? -3.721 -19.289 -10.874 1.00 96.94 309 THR A C 1
ATOM 2386 O O . THR A 1 309 ? -4.501 -20.032 -11.479 1.00 96.94 309 THR A O 1
ATOM 2389 N N . GLN A 1 310 ? -3.479 -19.443 -9.569 1.00 95.31 310 GLN A N 1
ATOM 2390 C CA . GLN A 1 310 ? -4.131 -20.462 -8.736 1.00 95.31 310 GLN A 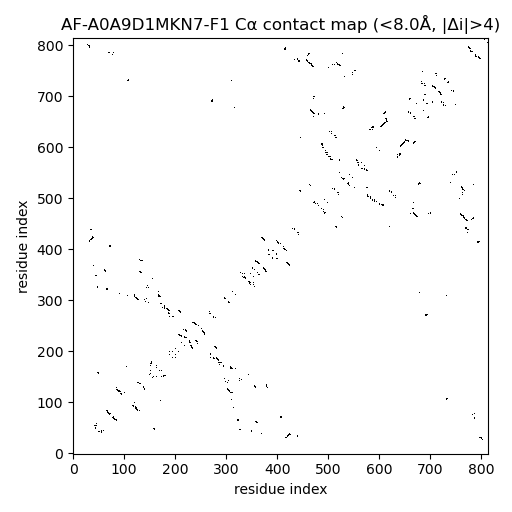CA 1
ATOM 2391 C C . GLN A 1 310 ? -5.623 -20.165 -8.540 1.00 95.31 310 GLN A C 1
ATOM 2393 O O . GLN A 1 310 ? -6.439 -21.084 -8.539 1.00 95.31 310 GLN A O 1
ATOM 2398 N N . SER A 1 311 ? -5.992 -18.891 -8.414 1.00 92.06 311 SER A N 1
ATOM 2399 C CA . SER A 1 311 ? -7.371 -18.426 -8.226 1.00 92.06 311 SER A CA 1
ATOM 2400 C C . SER A 1 311 ? -7.777 -17.429 -9.315 1.00 92.06 311 SER A C 1
ATOM 2402 O O . SER A 1 311 ? -6.951 -17.010 -10.125 1.00 92.06 311 SER A O 1
ATOM 2404 N N . TYR A 1 312 ? -9.066 -17.075 -9.364 1.00 91.06 312 TYR A N 1
ATOM 2405 C CA . TYR A 1 312 ? -9.574 -16.097 -10.327 1.00 91.06 312 TYR A CA 1
ATOM 2406 C C . TYR A 1 312 ? -8.974 -14.709 -10.077 1.00 91.06 312 TYR A C 1
ATOM 2408 O O . TYR A 1 312 ? -9.029 -14.205 -8.954 1.00 91.06 312 TYR A O 1
ATOM 2416 N N . VAL A 1 313 ? -8.499 -14.070 -11.146 1.00 88.56 313 VAL A N 1
ATOM 2417 C CA . VAL A 1 313 ? -7.962 -12.704 -11.142 1.00 88.56 313 VAL A CA 1
ATOM 2418 C C . VAL A 1 313 ? -8.497 -11.954 -12.358 1.00 88.56 313 VAL A C 1
ATOM 2420 O O . VAL A 1 313 ? -8.482 -12.479 -13.470 1.00 88.56 313 VAL A O 1
ATOM 2423 N N . ASP A 1 314 ? -8.976 -10.721 -12.180 1.00 86.94 314 ASP A N 1
ATOM 2424 C CA . ASP A 1 314 ? -9.295 -9.862 -13.327 1.00 86.94 314 ASP A CA 1
ATOM 2425 C C . ASP A 1 314 ? -8.019 -9.492 -14.100 1.00 86.94 314 ASP A C 1
ATOM 2427 O O . ASP A 1 314 ? -6.957 -9.320 -13.502 1.00 86.94 314 ASP A O 1
ATOM 2431 N N . LEU A 1 315 ? -8.118 -9.309 -15.422 1.00 90.25 315 LEU A N 1
ATOM 2432 C CA . LEU A 1 315 ? -6.963 -8.953 -16.252 1.00 90.25 315 LEU A CA 1
ATOM 2433 C C . LEU A 1 315 ? -6.225 -7.723 -15.721 1.00 90.25 315 LEU A C 1
ATOM 2435 O O . LEU A 1 315 ? -5.000 -7.711 -15.733 1.00 90.25 315 LEU A O 1
ATOM 2439 N N . ASN A 1 316 ? -6.927 -6.699 -15.242 1.00 87.38 316 ASN A N 1
ATOM 2440 C CA . ASN A 1 316 ? -6.252 -5.503 -14.767 1.00 87.38 316 ASN A CA 1
ATOM 2441 C C . ASN A 1 316 ? -5.596 -5.694 -13.401 1.00 87.38 316 ASN A C 1
ATOM 2443 O O . ASN A 1 316 ? -4.517 -5.157 -13.173 1.00 87.38 316 ASN A O 1
ATOM 2447 N N . THR A 1 317 ? -6.199 -6.490 -12.514 1.00 85.94 317 THR A N 1
ATOM 2448 C CA . THR A 1 317 ? -5.546 -6.902 -11.263 1.00 85.94 317 THR A CA 1
ATOM 2449 C C . THR A 1 317 ? -4.274 -7.697 -11.563 1.00 85.94 317 THR A C 1
ATOM 2451 O O . THR A 1 317 ? -3.240 -7.455 -10.945 1.00 85.94 317 THR A O 1
ATOM 2454 N N . PHE A 1 318 ? -4.312 -8.577 -12.570 1.00 91.12 318 PHE A N 1
ATOM 2455 C CA . PHE A 1 318 ? -3.122 -9.276 -13.046 1.00 91.12 318 PHE A CA 1
ATOM 2456 C C . PHE A 1 318 ? -2.089 -8.300 -13.629 1.00 91.12 318 PHE A C 1
ATOM 2458 O O . PHE A 1 318 ? -0.918 -8.375 -13.276 1.00 91.12 318 PHE A O 1
ATOM 2465 N N . MET A 1 319 ? -2.501 -7.324 -14.440 1.00 91.81 319 MET A N 1
ATOM 2466 C CA . MET A 1 319 ? -1.610 -6.279 -14.968 1.00 91.81 319 MET A CA 1
ATOM 2467 C C . MET A 1 319 ? -0.934 -5.461 -13.862 1.00 91.81 319 MET A C 1
ATOM 2469 O O . MET A 1 319 ? 0.241 -5.136 -13.996 1.00 91.81 319 MET A O 1
ATOM 2473 N N . THR A 1 320 ? -1.613 -5.187 -12.741 1.00 89.38 320 THR A N 1
ATOM 2474 C CA . THR A 1 320 ? -0.986 -4.550 -11.570 1.00 89.38 320 THR A CA 1
ATOM 2475 C C . THR A 1 320 ? 0.174 -5.382 -11.021 1.00 89.38 320 THR A C 1
ATOM 2477 O O . THR A 1 320 ? 1.188 -4.818 -10.631 1.00 89.38 320 THR A O 1
ATOM 2480 N N . SER A 1 321 ? 0.093 -6.717 -11.036 1.00 89.06 321 SER A N 1
ATOM 2481 C CA . SER A 1 321 ? 1.222 -7.565 -10.614 1.00 89.06 321 SER A CA 1
ATOM 2482 C C . SER A 1 321 ? 2.448 -7.434 -11.532 1.00 89.06 321 SER A C 1
ATOM 2484 O O . SER A 1 321 ? 3.587 -7.602 -11.095 1.00 89.06 321 SER A O 1
ATOM 2486 N N . LEU A 1 322 ? 2.216 -7.057 -12.794 1.00 94.25 322 LEU A N 1
ATOM 2487 C CA . LEU A 1 322 ? 3.230 -6.891 -13.834 1.00 94.25 322 LEU A CA 1
ATOM 2488 C C . LEU A 1 322 ? 3.872 -5.490 -13.847 1.00 94.25 322 LEU A C 1
ATOM 2490 O O . LEU A 1 322 ? 4.753 -5.237 -14.674 1.00 94.25 322 LEU A O 1
ATOM 2494 N N . THR A 1 323 ? 3.489 -4.596 -12.923 1.00 92.12 323 THR A N 1
ATOM 2495 C CA . THR A 1 323 ? 4.202 -3.323 -12.677 1.00 92.12 323 THR A CA 1
ATOM 2496 C C . THR A 1 323 ? 5.496 -3.510 -11.887 1.00 92.12 323 THR A C 1
ATOM 2498 O O . THR A 1 323 ? 6.170 -2.547 -11.531 1.00 92.12 323 THR A O 1
ATOM 2501 N N . SER A 1 324 ? 5.849 -4.761 -11.606 1.00 88.50 324 SER A N 1
ATOM 2502 C CA . SER A 1 324 ? 7.131 -5.189 -11.066 1.00 88.50 324 SER A CA 1
ATOM 2503 C C . SER A 1 324 ? 7.746 -6.243 -11.990 1.00 88.50 324 SER A C 1
ATOM 2505 O O . SER A 1 324 ? 7.141 -6.649 -12.986 1.00 88.50 324 SER A O 1
ATOM 2507 N N . ASN A 1 325 ? 8.975 -6.664 -11.702 1.00 91.50 325 ASN A N 1
ATOM 2508 C CA . ASN A 1 325 ? 9.660 -7.675 -12.494 1.00 91.50 325 ASN A CA 1
ATOM 2509 C C . ASN A 1 325 ? 10.554 -8.532 -11.588 1.00 91.50 325 ASN A C 1
ATOM 2511 O O . ASN A 1 325 ? 11.160 -8.022 -10.647 1.00 91.50 325 ASN A O 1
ATOM 2515 N N . TRP A 1 326 ? 10.623 -9.831 -11.869 1.00 95.19 326 TRP A N 1
ATOM 2516 C CA . TRP A 1 326 ? 11.413 -10.805 -11.107 1.00 95.19 326 TRP A CA 1
ATOM 2517 C C . TRP A 1 326 ? 12.742 -11.148 -11.788 1.00 95.19 326 TRP A C 1
ATOM 2519 O O . TRP A 1 326 ? 13.457 -12.024 -11.328 1.00 95.19 326 TRP A O 1
ATOM 2529 N N . LEU A 1 327 ? 13.081 -10.496 -12.903 1.00 97.50 327 LEU A N 1
ATOM 2530 C CA . LEU A 1 327 ? 14.281 -10.814 -13.672 1.00 97.50 327 LEU A CA 1
ATOM 2531 C C . LEU A 1 327 ? 15.582 -10.681 -12.867 1.00 97.50 327 LEU A C 1
ATOM 2533 O O . LEU A 1 327 ? 15.866 -9.635 -12.276 1.00 97.50 327 LEU A O 1
ATOM 2537 N N . VAL A 1 328 ? 16.418 -11.712 -12.977 1.00 98.06 328 VAL A N 1
ATOM 2538 C CA . VAL A 1 328 ? 17.812 -11.745 -12.526 1.00 98.06 328 VAL A CA 1
ATOM 2539 C C . VAL A 1 328 ? 18.718 -12.219 -13.661 1.00 98.06 328 VAL A C 1
ATOM 2541 O O . VAL A 1 328 ? 18.314 -13.006 -14.514 1.00 98.06 328 VAL A O 1
ATOM 2544 N N . TYR A 1 329 ? 19.956 -11.729 -13.687 1.00 98.44 329 TYR A N 1
ATOM 2545 C CA . TYR A 1 329 ? 20.924 -12.108 -14.720 1.00 98.44 329 TYR A CA 1
ATOM 2546 C C . TYR A 1 329 ? 21.588 -13.446 -14.367 1.00 98.44 329 TYR A C 1
ATOM 2548 O O . TYR A 1 329 ? 22.351 -13.497 -13.401 1.00 98.44 329 TYR A O 1
ATOM 2556 N N . GLU A 1 330 ? 21.296 -14.503 -15.137 1.00 98.31 330 GLU A N 1
ATOM 2557 C CA . GLU A 1 330 ? 21.641 -15.908 -14.844 1.00 98.31 330 GLU A CA 1
ATOM 2558 C C . GLU A 1 330 ? 23.103 -16.110 -14.437 1.00 98.31 330 GLU A C 1
ATOM 2560 O O . GLU A 1 330 ? 23.357 -16.563 -13.322 1.00 98.31 330 GLU A O 1
ATOM 2565 N N . ASP A 1 331 ? 24.059 -15.705 -15.279 1.00 98.06 331 ASP A N 1
ATOM 2566 C CA . ASP A 1 331 ? 25.489 -15.934 -15.031 1.00 98.06 331 ASP A CA 1
ATOM 2567 C C . ASP A 1 331 ? 25.950 -15.353 -13.685 1.00 98.06 331 ASP A C 1
ATOM 2569 O O . ASP A 1 331 ? 26.659 -16.012 -12.922 1.00 98.06 331 ASP A O 1
ATOM 2573 N N . LEU A 1 332 ? 25.522 -14.127 -13.368 1.00 98.00 332 LEU A N 1
ATOM 2574 C CA . LEU A 1 332 ? 25.879 -13.470 -12.111 1.00 98.00 332 LEU A CA 1
ATOM 2575 C C . LEU A 1 332 ? 25.103 -14.059 -10.930 1.00 98.00 332 LEU A C 1
ATOM 2577 O O . LEU A 1 332 ? 25.652 -14.182 -9.841 1.00 98.00 332 LEU A O 1
ATOM 2581 N N . TYR A 1 333 ? 23.838 -14.429 -11.129 1.00 98.19 333 TYR A N 1
ATOM 2582 C CA . TYR A 1 333 ? 23.020 -15.039 -10.086 1.00 98.19 333 TYR A CA 1
ATOM 2583 C C . TYR A 1 333 ? 23.608 -16.384 -9.645 1.00 98.19 333 TYR A C 1
ATOM 2585 O O . TYR A 1 333 ? 23.781 -16.596 -8.446 1.00 98.19 333 TYR A O 1
ATOM 2593 N N . GLU A 1 334 ? 23.984 -17.240 -10.603 1.00 98.25 334 GLU A N 1
ATOM 2594 C CA . GLU A 1 334 ? 24.650 -18.526 -10.364 1.00 98.25 334 GLU A CA 1
ATOM 2595 C C . GLU A 1 334 ? 26.055 -18.355 -9.770 1.00 98.25 334 GLU A C 1
ATOM 2597 O O . GLU A 1 334 ? 26.418 -19.073 -8.839 1.00 98.25 334 GLU A O 1
ATOM 2602 N N . GLU A 1 335 ? 26.851 -17.393 -10.257 1.00 98.12 335 GLU A N 1
ATOM 2603 C CA . GLU A 1 335 ? 28.189 -17.115 -9.707 1.00 98.12 335 GLU A CA 1
ATOM 2604 C C . GLU A 1 335 ? 28.135 -16.726 -8.222 1.00 98.12 335 GLU A C 1
ATOM 2606 O O . GLU A 1 335 ? 29.032 -17.080 -7.452 1.00 98.12 335 GLU A O 1
ATOM 2611 N N . LEU A 1 336 ? 27.090 -15.999 -7.821 1.00 97.62 336 LEU A N 1
ATOM 2612 C CA . LEU A 1 336 ? 26.938 -15.439 -6.480 1.00 97.62 336 LEU A CA 1
ATOM 2613 C C . LEU A 1 336 ? 26.194 -16.351 -5.500 1.00 97.62 336 LEU A C 1
ATOM 2615 O O . LEU A 1 336 ? 25.975 -15.935 -4.356 1.00 97.62 336 LEU A O 1
ATOM 2619 N N . LYS A 1 337 ? 25.815 -17.567 -5.917 1.00 97.56 337 LYS A N 1
ATOM 2620 C CA . LYS A 1 337 ? 25.207 -18.559 -5.028 1.00 97.56 337 LYS A CA 1
ATOM 2621 C C . LYS A 1 337 ? 26.214 -19.116 -4.029 1.00 97.56 337 LYS A C 1
ATOM 2623 O O . LYS A 1 337 ? 27.340 -19.485 -4.365 1.00 97.56 337 LYS A O 1
ATOM 2628 N N . GLU A 1 338 ? 25.761 -19.275 -2.796 1.00 95.12 338 GLU A N 1
ATOM 2629 C CA . GLU A 1 338 ? 26.479 -19.973 -1.740 1.00 95.12 338 GLU A CA 1
ATOM 2630 C C . GLU A 1 338 ? 25.519 -20.779 -0.861 1.00 95.12 338 GLU A C 1
ATOM 2632 O O . GLU A 1 338 ? 24.324 -20.510 -0.801 1.00 95.12 338 GLU A O 1
ATOM 2637 N N . THR A 1 339 ? 26.041 -21.796 -0.177 1.00 94.06 339 THR A N 1
ATOM 2638 C CA . THR A 1 339 ? 25.249 -22.606 0.756 1.00 94.06 339 THR A CA 1
ATOM 2639 C C . THR A 1 339 ? 25.403 -22.062 2.170 1.00 94.06 339 THR A C 1
ATOM 2641 O O . THR A 1 339 ? 26.516 -22.027 2.705 1.00 94.06 339 THR A O 1
ATOM 2644 N N . VAL A 1 340 ? 24.286 -21.697 2.796 1.00 86.38 340 VAL A N 1
ATOM 2645 C CA . VAL A 1 340 ? 24.215 -21.273 4.196 1.00 86.38 340 VAL A CA 1
ATOM 2646 C C . VAL A 1 340 ? 23.270 -22.217 4.934 1.00 86.38 340 VAL A C 1
ATOM 2648 O O . VAL A 1 340 ? 22.056 -22.176 4.762 1.00 86.38 340 VAL A O 1
ATOM 2651 N N . GLY A 1 341 ? 23.841 -23.095 5.763 1.00 85.81 341 GLY A N 1
ATOM 2652 C CA . GLY A 1 341 ? 23.079 -24.184 6.377 1.00 85.81 341 GLY A CA 1
ATOM 2653 C C . GLY A 1 341 ? 22.635 -25.196 5.320 1.00 85.81 341 GLY A C 1
ATOM 2654 O O . GLY A 1 341 ? 23.479 -25.703 4.582 1.00 85.81 341 GLY A O 1
ATOM 2655 N N . ASP A 1 342 ? 21.331 -25.459 5.263 1.00 82.81 342 ASP A N 1
ATOM 2656 C CA . ASP A 1 342 ? 20.704 -26.343 4.271 1.00 82.81 342 ASP A CA 1
ATOM 2657 C C . ASP A 1 342 ? 20.130 -25.576 3.062 1.00 82.81 342 ASP A C 1
ATOM 2659 O O . ASP A 1 342 ? 19.632 -26.202 2.130 1.00 82.81 342 ASP A O 1
ATOM 2663 N N . LEU A 1 343 ? 20.219 -24.238 3.058 1.00 88.00 343 LEU A N 1
ATOM 2664 C CA . LEU A 1 343 ? 19.689 -23.382 1.996 1.00 88.00 343 LEU A CA 1
ATOM 2665 C C . LEU A 1 343 ? 20.780 -22.898 1.043 1.00 88.00 343 LEU A C 1
ATOM 2667 O O . LEU A 1 343 ? 21.930 -22.657 1.430 1.00 88.00 343 LEU A O 1
ATOM 2671 N N . VAL A 1 344 ? 20.385 -22.692 -0.208 1.00 94.50 344 VAL A N 1
ATOM 2672 C CA . VAL A 1 344 ? 21.149 -21.949 -1.207 1.00 94.50 344 VAL A CA 1
ATOM 2673 C C . VAL A 1 344 ? 20.704 -20.491 -1.171 1.00 94.50 344 VAL A C 1
ATOM 2675 O O . VAL A 1 344 ? 19.544 -20.172 -1.390 1.00 94.50 344 VAL A O 1
ATOM 2678 N N . VAL A 1 345 ? 21.638 -19.582 -0.921 1.00 94.06 345 VAL A N 1
ATOM 2679 C CA . VAL A 1 345 ? 21.397 -18.133 -0.928 1.00 94.06 345 VAL A CA 1
ATOM 2680 C C . VAL A 1 345 ? 22.260 -17.473 -1.995 1.00 94.06 345 VAL A C 1
ATOM 2682 O O . VAL A 1 345 ? 23.196 -18.084 -2.505 1.00 94.06 345 VAL A O 1
ATOM 2685 N N . THR A 1 346 ? 21.975 -16.220 -2.343 1.00 96.25 346 THR A N 1
ATOM 2686 C CA . THR A 1 346 ? 22.794 -15.452 -3.290 1.00 96.25 346 THR A CA 1
ATOM 2687 C C . THR A 1 346 ? 23.013 -14.024 -2.814 1.00 96.25 346 THR A C 1
ATOM 2689 O O . THR A 1 346 ? 22.157 -13.431 -2.159 1.00 96.25 346 THR A O 1
ATOM 2692 N N . THR A 1 347 ? 24.162 -13.458 -3.177 1.00 96.19 347 THR A N 1
ATOM 2693 C CA . THR A 1 347 ? 24.519 -12.057 -2.896 1.00 96.19 347 THR A CA 1
ATOM 2694 C C . THR A 1 347 ? 24.245 -11.117 -4.0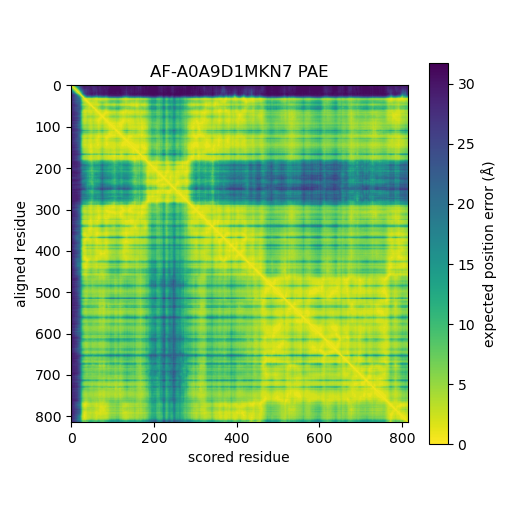77 1.00 96.19 347 THR A C 1
ATOM 2696 O O . THR A 1 347 ? 24.718 -9.976 -4.084 1.00 96.19 347 THR A O 1
ATOM 2699 N N . TYR A 1 348 ? 23.481 -11.569 -5.078 1.00 97.19 348 TYR A N 1
ATOM 2700 C CA . TYR A 1 348 ? 22.988 -10.728 -6.175 1.00 97.19 348 TYR A CA 1
ATOM 2701 C C . TYR A 1 348 ? 22.291 -9.472 -5.628 1.00 97.19 348 TYR A C 1
ATOM 2703 O O . TYR A 1 348 ? 21.552 -9.560 -4.657 1.00 97.19 348 TYR A O 1
ATOM 2711 N N . GLY A 1 349 ? 22.531 -8.299 -6.217 1.00 94.94 349 GLY A N 1
ATOM 2712 C CA . GLY A 1 349 ? 21.866 -7.054 -5.814 1.00 94.94 349 GLY A CA 1
ATOM 2713 C C . GLY A 1 349 ? 22.284 -6.490 -4.447 1.00 94.94 349 GLY A C 1
ATOM 2714 O O . GLY A 1 349 ? 21.470 -5.877 -3.765 1.00 94.94 349 GLY A O 1
ATOM 2715 N N . THR A 1 350 ? 23.536 -6.689 -4.022 1.00 93.75 350 THR A N 1
ATOM 2716 C CA . THR A 1 350 ? 24.065 -6.160 -2.737 1.00 93.75 350 THR A CA 1
ATOM 2717 C C . THR A 1 350 ? 25.190 -5.131 -2.906 1.00 93.75 350 THR A C 1
ATOM 2719 O O . THR A 1 350 ? 25.584 -4.441 -1.963 1.00 93.75 350 THR A O 1
ATOM 2722 N N . SER A 1 351 ? 25.735 -5.005 -4.116 1.00 94.31 351 SER A N 1
ATOM 2723 C CA . SER A 1 351 ? 26.747 -4.025 -4.502 1.00 94.31 351 SER A CA 1
ATOM 2724 C C . SER A 1 351 ? 26.618 -3.691 -5.987 1.00 94.31 351 SER A C 1
ATOM 2726 O O . SER A 1 351 ? 25.864 -4.320 -6.730 1.00 94.31 351 SER A O 1
ATOM 2728 N N . LYS A 1 352 ? 27.384 -2.700 -6.453 1.00 94.62 352 LYS A N 1
ATOM 2729 C CA . LYS A 1 352 ? 27.464 -2.376 -7.881 1.00 94.62 352 LYS A CA 1
ATOM 2730 C C . LYS A 1 352 ? 27.896 -3.591 -8.712 1.00 94.62 352 LYS A C 1
ATOM 2732 O O . LYS A 1 352 ? 27.335 -3.840 -9.768 1.00 94.62 352 LYS A O 1
ATOM 2737 N N . GLU A 1 353 ? 28.910 -4.318 -8.252 1.00 95.75 353 GLU A N 1
ATOM 2738 C CA . GLU A 1 353 ? 29.518 -5.448 -8.965 1.00 95.75 353 GLU A CA 1
ATOM 2739 C C . GLU A 1 353 ? 28.604 -6.675 -9.025 1.00 95.75 353 GLU A C 1
ATOM 2741 O O . GLU A 1 353 ? 28.770 -7.509 -9.909 1.00 95.75 353 GLU A O 1
ATOM 2746 N N . THR A 1 354 ? 27.648 -6.775 -8.101 1.00 96.50 354 THR A N 1
ATOM 2747 C CA . THR A 1 354 ? 26.669 -7.864 -8.022 1.00 96.50 354 THR A CA 1
ATOM 2748 C C . THR A 1 354 ? 25.318 -7.487 -8.635 1.00 96.50 354 THR A C 1
ATOM 2750 O O . THR A 1 354 ? 24.332 -8.186 -8.422 1.00 96.50 354 THR A O 1
ATOM 2753 N N . THR A 1 355 ? 25.253 -6.393 -9.402 1.00 95.75 355 THR A N 1
ATOM 2754 C CA . THR A 1 355 ? 24.022 -5.873 -10.015 1.00 95.75 355 THR A CA 1
ATOM 2755 C C . THR A 1 355 ? 24.153 -5.808 -11.531 1.00 95.75 355 THR A C 1
ATOM 2757 O O . THR A 1 355 ? 25.160 -5.332 -12.047 1.00 95.75 355 THR A O 1
ATOM 2760 N N . MET A 1 356 ? 23.104 -6.223 -12.244 1.00 97.56 356 MET A N 1
ATOM 2761 C CA . MET A 1 356 ? 22.986 -6.056 -13.693 1.00 97.56 356 MET A CA 1
ATOM 2762 C C . MET A 1 356 ? 21.719 -5.253 -13.998 1.00 97.56 356 MET A C 1
ATOM 2764 O O . MET A 1 356 ? 20.613 -5.755 -13.813 1.00 97.56 356 MET A O 1
ATOM 2768 N N . SER A 1 357 ? 21.869 -3.999 -14.435 1.00 97.75 357 SER A N 1
ATOM 2769 C CA . SER A 1 357 ? 20.715 -3.171 -14.799 1.00 97.75 357 SER A CA 1
ATOM 2770 C C . SER A 1 357 ? 20.072 -3.639 -16.106 1.00 97.75 357 SER A C 1
ATOM 2772 O O . SER A 1 357 ? 20.752 -4.077 -17.031 1.00 97.75 357 SER A O 1
ATOM 2774 N N . TYR A 1 358 ? 18.759 -3.481 -16.197 1.00 97.88 358 TYR A N 1
ATOM 2775 C CA . TYR A 1 358 ? 17.974 -3.532 -17.437 1.00 97.88 358 TYR A CA 1
ATOM 2776 C C . TYR A 1 358 ? 16.986 -2.356 -17.524 1.00 97.88 358 TYR A C 1
ATOM 2778 O O . TYR A 1 358 ? 16.122 -2.321 -18.397 1.00 97.88 358 TYR A O 1
ATOM 2786 N N . GLY A 1 359 ? 17.128 -1.380 -16.622 1.00 97.19 359 GLY A N 1
ATOM 2787 C CA . GLY A 1 359 ? 16.360 -0.141 -16.586 1.00 97.19 359 GLY A CA 1
ATOM 2788 C C . GLY A 1 359 ? 17.058 1.038 -17.272 1.00 97.19 359 GLY A C 1
ATOM 2789 O O . GLY A 1 359 ? 18.153 0.878 -17.827 1.00 97.19 359 GLY A O 1
ATOM 2790 N N . PRO A 1 360 ? 16.451 2.240 -17.215 1.00 97.50 360 PRO A N 1
ATOM 2791 C CA . PRO A 1 360 ? 16.981 3.452 -17.845 1.00 97.50 360 PRO A CA 1
ATOM 2792 C C . PRO A 1 360 ? 18.301 3.937 -17.227 1.00 97.50 360 PRO A C 1
ATOM 2794 O O . PRO A 1 360 ? 19.074 4.623 -17.902 1.00 97.50 360 PRO A O 1
ATOM 2797 N N . TYR A 1 361 ? 18.603 3.559 -15.980 1.00 98.25 361 TYR A N 1
ATOM 2798 C CA . TYR A 1 361 ? 19.836 3.926 -15.285 1.00 98.25 361 TYR A CA 1
ATOM 2799 C C . TYR A 1 361 ? 20.618 2.705 -14.808 1.00 98.25 361 TYR A C 1
ATOM 2801 O O . TYR A 1 361 ? 20.101 1.600 -14.687 1.00 98.25 361 TYR A O 1
ATOM 2809 N N . LYS A 1 362 ? 21.897 2.910 -14.508 1.00 97.62 362 LYS A N 1
ATOM 2810 C CA . LYS A 1 362 ? 22.777 1.923 -13.877 1.00 97.62 362 LYS A CA 1
ATOM 2811 C C . LYS A 1 362 ? 23.592 2.553 -12.762 1.00 97.62 362 LYS A C 1
ATOM 2813 O O . LYS A 1 362 ? 23.857 3.759 -12.787 1.00 97.62 362 LYS A O 1
ATOM 2818 N N . ILE A 1 363 ? 24.027 1.731 -11.812 1.00 97.25 363 ILE A N 1
ATOM 2819 C CA . ILE A 1 363 ? 24.832 2.180 -10.675 1.00 97.25 363 ILE A CA 1
ATOM 2820 C C . ILE A 1 363 ? 26.224 2.588 -11.172 1.00 97.25 363 ILE A C 1
ATOM 2822 O O . ILE A 1 363 ? 26.992 1.776 -11.688 1.00 97.25 363 ILE A O 1
ATOM 2826 N N . ASP A 1 364 ? 26.580 3.856 -10.979 1.00 96.19 364 ASP A N 1
ATOM 2827 C CA . ASP A 1 364 ? 27.916 4.368 -11.277 1.00 96.19 364 ASP A CA 1
ATOM 2828 C C . ASP A 1 364 ? 28.856 4.212 -10.074 1.00 96.19 364 ASP A C 1
ATOM 2830 O O . ASP A 1 364 ? 29.979 3.718 -10.216 1.00 96.19 364 ASP A O 1
ATOM 2834 N N . SER A 1 365 ? 28.406 4.565 -8.864 1.00 96.12 365 SER A N 1
ATOM 2835 C CA . SER A 1 365 ? 29.219 4.421 -7.649 1.00 96.12 365 SER A CA 1
ATOM 2836 C C . SER A 1 365 ? 28.388 4.304 -6.372 1.00 96.12 365 SER A C 1
ATOM 2838 O O . SER A 1 365 ? 27.293 4.857 -6.276 1.00 96.12 365 SER A O 1
ATOM 2840 N N . ILE A 1 366 ? 28.958 3.616 -5.379 1.00 94.12 366 ILE A N 1
ATOM 2841 C CA . ILE A 1 366 ? 28.441 3.519 -4.013 1.00 94.12 366 ILE A CA 1
ATOM 2842 C C . ILE A 1 366 ? 29.572 3.922 -3.064 1.00 94.12 366 ILE A C 1
ATOM 2844 O O . ILE A 1 366 ? 30.660 3.349 -3.103 1.00 94.12 366 ILE A O 1
ATOM 2848 N N . ASP A 1 367 ? 29.316 4.913 -2.218 1.00 92.12 367 ASP A N 1
ATOM 2849 C CA . ASP A 1 367 ? 30.171 5.304 -1.102 1.00 92.12 367 ASP A CA 1
ATOM 2850 C C . ASP A 1 367 ? 29.411 5.009 0.194 1.00 92.12 367 ASP A C 1
ATOM 2852 O O . ASP A 1 367 ? 28.526 5.768 0.604 1.00 92.12 367 ASP A O 1
ATOM 2856 N N . THR A 1 368 ? 29.690 3.841 0.778 1.00 82.94 368 THR A N 1
ATOM 2857 C CA . THR A 1 368 ? 28.923 3.263 1.887 1.00 82.94 368 THR A CA 1
ATOM 2858 C C . THR A 1 368 ? 28.762 4.251 3.042 1.00 82.94 368 THR A C 1
ATOM 2860 O O . THR A 1 368 ? 29.739 4.765 3.586 1.00 82.94 368 THR A O 1
ATOM 2863 N N . GLY A 1 369 ? 27.510 4.494 3.438 1.00 82.94 369 GLY A N 1
ATOM 2864 C CA . GLY A 1 369 ? 27.160 5.422 4.516 1.00 82.94 369 GLY A CA 1
ATOM 2865 C C . GLY A 1 369 ? 27.207 6.904 4.131 1.00 82.94 369 GLY A C 1
ATOM 2866 O O . GLY A 1 369 ? 26.993 7.744 5.001 1.00 82.94 369 GLY A O 1
ATOM 2867 N N . ARG A 1 370 ? 27.477 7.239 2.860 1.00 92.62 370 ARG A N 1
ATOM 2868 C CA . ARG A 1 370 ? 27.474 8.624 2.372 1.00 92.62 370 ARG A CA 1
ATOM 2869 C C . ARG A 1 370 ? 26.566 8.843 1.169 1.00 92.62 370 ARG A C 1
ATOM 2871 O O . ARG A 1 370 ? 25.775 9.775 1.211 1.00 92.62 370 ARG A O 1
ATOM 2878 N N . GLN A 1 371 ? 26.739 8.086 0.085 1.00 94.88 371 GLN A N 1
ATOM 2879 C CA . GLN A 1 371 ? 26.121 8.439 -1.198 1.00 94.88 371 GLN A CA 1
ATOM 2880 C C . GLN A 1 371 ? 26.038 7.267 -2.181 1.00 94.88 371 GLN A C 1
ATOM 2882 O O . GLN A 1 371 ? 26.953 6.446 -2.247 1.00 94.88 371 GLN A O 1
ATOM 2887 N N . MET A 1 372 ? 25.007 7.267 -3.026 1.00 95.75 372 MET A N 1
ATOM 2888 C CA . MET A 1 372 ? 24.901 6.433 -4.225 1.00 95.75 372 MET A CA 1
ATOM 2889 C C . MET A 1 372 ? 24.661 7.293 -5.474 1.00 95.75 372 MET A C 1
ATOM 2891 O O . MET A 1 372 ? 23.992 8.324 -5.398 1.00 95.75 372 MET A O 1
ATOM 2895 N N . LYS A 1 373 ? 25.239 6.897 -6.617 1.00 97.12 373 LYS A N 1
ATOM 2896 C CA . LYS A 1 373 ? 25.111 7.609 -7.898 1.00 97.12 373 LYS A CA 1
ATOM 2897 C C . LYS A 1 373 ? 24.765 6.681 -9.047 1.00 97.12 373 LYS A C 1
ATOM 2899 O O . LYS A 1 373 ? 25.347 5.601 -9.160 1.00 97.12 373 LYS A O 1
ATOM 2904 N N . PHE A 1 374 ? 23.921 7.175 -9.944 1.00 97.94 374 PHE A N 1
ATOM 2905 C CA . PHE A 1 374 ? 23.471 6.479 -11.143 1.00 97.94 374 PHE A CA 1
ATOM 2906 C C . PHE A 1 374 ? 23.707 7.331 -12.387 1.00 97.94 374 PHE A C 1
ATOM 2908 O O . PHE A 1 374 ? 23.710 8.558 -12.309 1.00 97.94 374 PHE A O 1
ATOM 2915 N N . SER A 1 375 ? 23.867 6.667 -13.530 1.00 97.38 375 SER A N 1
ATOM 2916 C CA . SER A 1 375 ? 23.991 7.287 -14.856 1.00 97.38 375 SER A CA 1
ATOM 2917 C C . SER A 1 375 ? 23.131 6.541 -15.875 1.00 97.38 375 SER A C 1
ATOM 2919 O O . SER A 1 375 ? 22.750 5.395 -15.628 1.00 97.38 375 SER A O 1
ATOM 2921 N N . GLN A 1 376 ? 22.820 7.167 -17.013 1.00 97.88 376 GLN A N 1
ATOM 2922 C CA . GLN A 1 376 ? 22.012 6.538 -18.067 1.00 97.88 376 GLN A CA 1
ATOM 2923 C C . GLN A 1 376 ? 22.614 5.198 -18.547 1.00 97.88 376 GLN A C 1
ATOM 2925 O O . GLN A 1 376 ? 23.813 5.081 -18.832 1.00 97.88 376 GLN A O 1
ATOM 2930 N N . ASN A 1 377 ? 21.768 4.176 -18.676 1.00 97.88 377 ASN A N 1
ATOM 2931 C CA . ASN A 1 377 ? 22.119 2.871 -19.228 1.00 97.88 377 ASN A CA 1
ATOM 2932 C C . ASN A 1 377 ? 21.970 2.882 -20.755 1.00 97.88 377 ASN A C 1
ATOM 2934 O O . ASN A 1 377 ? 20.861 2.799 -21.272 1.00 97.88 377 ASN A O 1
ATOM 2938 N N . ALA A 1 378 ? 23.081 2.917 -21.494 1.00 97.19 378 ALA A N 1
ATOM 2939 C CA . ALA A 1 378 ? 23.076 2.962 -22.961 1.00 97.19 378 ALA A CA 1
ATOM 2940 C C . ALA A 1 378 ? 22.363 1.778 -23.649 1.00 97.19 378 ALA A C 1
ATOM 2942 O O . ALA A 1 378 ? 22.004 1.893 -24.817 1.00 97.19 378 ALA A O 1
ATOM 2943 N N . ASN A 1 379 ? 22.179 0.644 -22.965 1.00 97.56 379 ASN A N 1
ATOM 2944 C CA . ASN A 1 379 ? 21.553 -0.549 -23.542 1.00 97.56 379 ASN A CA 1
ATOM 2945 C C . ASN A 1 379 ? 20.053 -0.667 -23.238 1.00 97.56 379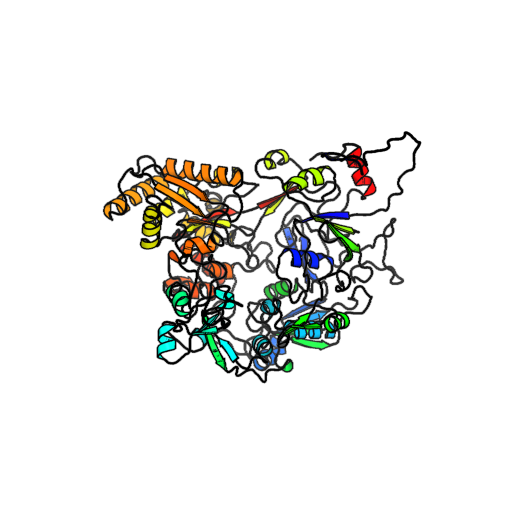 ASN A C 1
ATOM 2947 O O . ASN A 1 379 ? 19.419 -1.606 -23.710 1.00 97.56 379 ASN A O 1
ATOM 2951 N N . TRP A 1 380 ? 19.468 0.293 -22.516 1.00 97.75 380 TRP A N 1
ATOM 2952 C CA . TRP A 1 380 ? 18.022 0.335 -22.313 1.00 97.75 380 TRP A CA 1
ATOM 2953 C C . TRP A 1 380 ? 17.279 0.510 -23.650 1.00 97.75 380 TRP A C 1
ATOM 2955 O O . TRP A 1 380 ? 17.704 1.279 -24.520 1.00 97.75 380 TRP A O 1
ATOM 2965 N N . TYR A 1 381 ? 16.173 -0.216 -23.831 1.00 96.06 381 TYR A N 1
ATOM 2966 C CA . TYR A 1 381 ? 15.454 -0.280 -25.110 1.00 96.06 381 TYR A CA 1
ATOM 2967 C C . TYR A 1 381 ? 14.792 1.047 -25.501 1.00 96.06 381 TYR A C 1
ATOM 2969 O O . TYR A 1 381 ? 14.585 1.286 -26.688 1.00 96.06 381 TYR A O 1
ATOM 2977 N N . GLY A 1 382 ? 14.464 1.898 -24.523 1.00 96.25 382 GLY A N 1
ATOM 2978 C CA . GLY A 1 382 ? 13.631 3.083 -24.724 1.00 96.25 382 GLY A CA 1
ATOM 2979 C C . GLY A 1 382 ? 14.343 4.307 -25.303 1.00 96.25 382 GLY A C 1
ATOM 2980 O O . GLY A 1 382 ? 13.702 5.343 -25.466 1.00 96.25 382 GLY A O 1
ATOM 2981 N N . TRP A 1 383 ? 15.646 4.246 -25.603 1.00 97.75 383 TRP A N 1
ATOM 2982 C CA . TRP A 1 383 ? 16.345 5.362 -26.251 1.00 97.75 383 TRP A CA 1
ATOM 2983 C C . TRP A 1 383 ? 15.977 5.488 -27.734 1.00 97.75 383 TRP A C 1
ATOM 2985 O O . TRP A 1 383 ? 16.003 4.508 -28.481 1.00 97.75 383 TRP A O 1
ATOM 2995 N N . ASP A 1 384 ? 15.731 6.720 -28.176 1.00 97.94 384 ASP A N 1
ATOM 2996 C CA . ASP A 1 384 ? 15.471 7.058 -29.571 1.00 97.94 384 ASP A CA 1
ATOM 2997 C C . ASP A 1 384 ? 16.684 6.684 -30.430 1.00 97.94 384 ASP A C 1
ATOM 2999 O O . ASP A 1 384 ? 17.839 6.908 -30.050 1.00 97.94 384 ASP A O 1
ATOM 3003 N N . ARG A 1 385 ? 16.428 6.134 -31.621 1.00 96.00 385 ARG A N 1
ATOM 3004 C CA . ARG A 1 385 ? 17.473 5.726 -32.567 1.00 96.00 385 ARG A CA 1
ATOM 3005 C C . ARG A 1 385 ? 17.338 6.442 -33.905 1.00 96.00 385 ARG A C 1
ATOM 3007 O O . ARG A 1 385 ? 16.235 6.625 -34.413 1.00 96.00 385 ARG A O 1
ATOM 3014 N N . ASP A 1 386 ? 18.473 6.836 -34.476 1.00 95.94 386 ASP A N 1
ATOM 3015 C CA . ASP A 1 386 ? 18.546 7.408 -35.821 1.00 95.94 386 ASP A CA 1
ATOM 3016 C C . ASP A 1 386 ? 18.361 6.341 -36.921 1.00 95.94 386 ASP A C 1
ATOM 3018 O O . ASP A 1 386 ? 18.222 5.146 -36.652 1.00 95.94 386 ASP A O 1
ATOM 3022 N N . GLU A 1 387 ? 18.371 6.766 -38.190 1.00 95.31 387 GLU A N 1
ATOM 3023 C CA . GLU A 1 387 ? 18.212 5.869 -39.349 1.00 95.31 387 GLU A CA 1
ATOM 3024 C C . GLU A 1 387 ? 19.302 4.776 -39.442 1.00 95.31 387 GLU A C 1
ATOM 3026 O O . GLU A 1 387 ? 19.087 3.754 -40.096 1.00 95.31 387 GLU A O 1
ATOM 3031 N N . ASP A 1 388 ? 20.454 4.970 -38.784 1.00 94.31 388 ASP A N 1
ATOM 3032 C CA . ASP A 1 388 ? 21.568 4.016 -38.715 1.00 94.31 388 ASP A CA 1
ATOM 3033 C C . ASP A 1 388 ? 21.505 3.124 -37.452 1.00 94.31 388 ASP A C 1
ATOM 3035 O O . ASP A 1 388 ? 22.391 2.289 -37.237 1.00 94.31 388 ASP A O 1
ATOM 3039 N N . GLY A 1 389 ? 20.482 3.285 -36.606 1.00 91.44 389 GLY A N 1
ATOM 3040 C CA . GLY A 1 389 ? 20.284 2.533 -35.366 1.00 91.44 389 GLY A CA 1
ATOM 3041 C C . GLY A 1 389 ? 21.114 3.025 -34.174 1.00 91.44 389 GLY A C 1
ATOM 3042 O O . GLY A 1 389 ? 21.191 2.326 -33.156 1.00 91.44 389 GLY A O 1
ATOM 3043 N N . LYS A 1 390 ? 21.752 4.198 -34.266 1.00 95.12 390 LYS A N 1
ATOM 3044 C CA . LYS A 1 390 ? 22.507 4.797 -33.153 1.00 95.12 390 LYS A CA 1
ATOM 3045 C C . LYS A 1 390 ? 21.587 5.590 -32.242 1.00 95.12 390 LYS A C 1
ATOM 3047 O O . LYS A 1 390 ? 20.642 6.207 -32.713 1.00 95.12 390 LYS A O 1
ATOM 3052 N N . ILE A 1 391 ? 21.916 5.612 -30.953 1.00 97.06 391 ILE A N 1
ATOM 3053 C CA . ILE A 1 391 ? 21.188 6.401 -29.957 1.00 97.06 391 ILE A CA 1
ATOM 3054 C C . ILE A 1 391 ? 21.284 7.887 -30.307 1.00 97.06 391 ILE A C 1
ATOM 3056 O O . ILE A 1 391 ? 22.380 8.405 -30.542 1.00 97.06 391 ILE A O 1
ATOM 3060 N N . VAL A 1 392 ? 20.135 8.554 -30.335 1.00 98.06 392 VAL A N 1
ATOM 3061 C CA . VAL A 1 392 ? 20.032 10.002 -30.498 1.00 98.06 392 VAL A CA 1
ATOM 3062 C C . VAL A 1 392 ? 20.505 10.676 -29.212 1.00 98.06 392 VAL A C 1
ATOM 3064 O O . VAL A 1 392 ? 20.140 10.267 -28.110 1.00 98.06 392 VAL A O 1
ATOM 3067 N N . THR A 1 393 ? 21.312 11.726 -29.355 1.00 96.94 393 THR A N 1
ATOM 3068 C CA . THR A 1 393 ? 21.774 12.548 -28.233 1.00 96.94 393 THR A CA 1
ATOM 3069 C C . THR A 1 393 ? 21.362 14.001 -28.396 1.00 96.94 393 THR A C 1
ATOM 3071 O O . THR A 1 393 ? 21.223 14.481 -29.523 1.00 96.94 393 THR A O 1
ATOM 3074 N N . ASP A 1 394 ? 21.216 14.714 -27.281 1.00 93.56 394 ASP A N 1
ATOM 3075 C CA . ASP A 1 394 ? 21.085 16.172 -27.290 1.00 93.56 394 ASP A CA 1
ATOM 3076 C C . ASP A 1 394 ? 22.428 16.873 -27.600 1.00 93.56 394 ASP A C 1
ATOM 3078 O O . ASP A 1 394 ? 23.449 16.229 -27.871 1.00 93.56 394 ASP A O 1
ATOM 3082 N N . ASP A 1 395 ? 22.431 18.210 -27.560 1.00 91.62 395 ASP A N 1
ATOM 3083 C CA . ASP A 1 395 ? 23.614 19.038 -27.835 1.00 91.62 395 ASP A CA 1
ATOM 3084 C C . ASP A 1 395 ? 24.760 18.836 -26.821 1.00 91.62 395 ASP A C 1
ATOM 3086 O O . ASP A 1 395 ? 25.906 19.202 -27.103 1.00 91.62 395 ASP A O 1
ATOM 3090 N N . TYR A 1 396 ? 24.473 18.232 -25.664 1.00 90.38 396 TYR A N 1
ATOM 3091 C CA . TYR A 1 396 ? 25.431 17.926 -24.602 1.00 90.38 396 TYR A CA 1
ATOM 3092 C C . TYR A 1 396 ? 25.887 16.460 -24.613 1.00 90.38 396 TYR A C 1
ATOM 3094 O O . TYR A 1 396 ? 26.827 16.100 -23.903 1.00 90.38 396 TYR A O 1
ATOM 3102 N N . GLY A 1 397 ? 25.294 15.626 -25.472 1.00 92.75 397 GLY A N 1
ATOM 3103 C CA . GLY A 1 397 ? 25.618 14.207 -25.594 1.00 92.75 397 GLY A CA 1
ATOM 3104 C C . GLY A 1 397 ? 24.790 13.291 -24.689 1.00 92.75 397 GLY A C 1
ATOM 3105 O O . GLY A 1 397 ? 25.115 12.106 -24.603 1.00 92.75 397 GLY A O 1
ATOM 3106 N N . ASN A 1 398 ? 23.736 13.796 -24.044 1.00 94.94 398 ASN A N 1
ATOM 3107 C CA . ASN A 1 398 ? 22.840 12.988 -23.214 1.00 94.94 398 ASN A CA 1
ATOM 3108 C C . ASN A 1 398 ? 21.868 12.187 -24.081 1.00 94.94 398 ASN A C 1
ATOM 3110 O O . ASN A 1 398 ? 21.431 12.676 -25.125 1.00 94.94 398 ASN A O 1
ATOM 3114 N N . TYR A 1 399 ? 21.482 10.986 -23.647 1.00 97.38 399 TYR A N 1
ATOM 3115 C CA . TYR A 1 399 ? 20.596 10.126 -24.436 1.00 97.38 399 TYR A CA 1
ATOM 3116 C C . TYR A 1 399 ? 19.169 10.662 -24.498 1.00 97.38 399 TYR A C 1
ATOM 3118 O O . TYR A 1 399 ? 18.596 11.110 -23.497 1.00 97.38 399 TYR A O 1
ATOM 3126 N N . VAL A 1 400 ? 18.601 10.603 -25.703 1.00 97.81 400 VAL A N 1
ATOM 3127 C CA . VAL A 1 400 ? 17.240 11.032 -26.012 1.00 97.81 400 VAL A CA 1
ATOM 3128 C C . VAL A 1 400 ? 16.305 9.833 -26.079 1.00 97.81 400 VAL A C 1
ATOM 3130 O O . VAL A 1 400 ? 16.666 8.784 -26.590 1.00 97.81 400 VAL A O 1
ATOM 3133 N N . SER A 1 401 ? 15.123 9.990 -25.502 1.00 97.75 401 SER A N 1
ATOM 3134 C CA . SER A 1 401 ? 14.033 9.029 -25.404 1.00 97.75 401 SER A CA 1
ATOM 3135 C C . SER A 1 401 ? 12.725 9.802 -25.443 1.00 97.75 401 SER A C 1
ATOM 3137 O O . SER A 1 401 ? 12.532 10.766 -24.686 1.00 97.75 401 SER A O 1
ATOM 3139 N N . THR A 1 402 ? 11.849 9.361 -26.329 1.00 98.06 402 THR A N 1
ATOM 3140 C CA . THR A 1 402 ? 10.489 9.852 -26.495 1.00 98.06 402 THR A CA 1
ATOM 3141 C C . THR A 1 402 ? 9.518 8.718 -26.154 1.00 98.06 402 THR A C 1
ATOM 3143 O O . THR A 1 402 ? 9.821 7.548 -26.384 1.00 98.06 402 THR A O 1
ATOM 3146 N N . THR A 1 403 ? 8.367 9.026 -25.556 1.00 97.69 403 THR A N 1
ATOM 3147 C CA . THR A 1 403 ? 7.347 8.017 -25.234 1.00 97.69 403 THR A CA 1
ATOM 3148 C C . THR A 1 403 ? 6.867 7.297 -26.496 1.00 97.69 403 THR A C 1
ATOM 3150 O O . THR A 1 403 ? 6.607 7.930 -27.515 1.00 97.69 403 THR A O 1
ATOM 3153 N N . GLU A 1 404 ? 6.695 5.973 -26.438 1.00 95.06 404 GLU A N 1
ATOM 3154 C CA . GLU A 1 404 ? 6.051 5.203 -27.521 1.00 95.06 404 GLU A CA 1
ATOM 3155 C C . GLU A 1 404 ? 4.518 5.314 -27.491 1.00 95.06 404 GLU A C 1
ATOM 3157 O O . GLU A 1 404 ? 3.849 5.051 -28.488 1.00 95.06 404 GLU A O 1
ATOM 3162 N N . PHE A 1 405 ? 3.960 5.727 -26.355 1.00 95.38 405 PHE A N 1
ATOM 3163 C CA . PHE A 1 405 ? 2.555 6.085 -26.179 1.00 95.38 405 PHE A CA 1
ATOM 3164 C C . PHE A 1 405 ? 2.376 7.606 -26.190 1.00 95.38 405 PHE A C 1
ATOM 3166 O O . PHE A 1 405 ? 3.342 8.369 -26.099 1.00 95.38 405 PHE A O 1
ATOM 3173 N N . LEU A 1 406 ? 1.124 8.042 -26.308 1.00 97.31 406 LEU A N 1
ATOM 3174 C CA . LEU A 1 406 ? 0.762 9.454 -26.292 1.00 97.31 406 LEU A CA 1
ATOM 3175 C C . LEU A 1 406 ? 0.490 9.913 -24.865 1.00 97.31 406 LEU A C 1
ATOM 3177 O O . LEU A 1 406 ? -0.289 9.273 -24.171 1.00 97.31 406 LEU A O 1
ATOM 3181 N N . VAL A 1 407 ? 1.054 11.048 -24.478 1.00 97.62 407 VAL A N 1
ATOM 3182 C CA . VAL A 1 407 ? 0.698 11.795 -23.272 1.00 97.62 407 VAL A CA 1
ATOM 3183 C C . VAL A 1 407 ? 0.034 13.090 -23.723 1.00 97.62 407 VAL A C 1
ATOM 3185 O O . VAL A 1 407 ? 0.600 13.813 -24.542 1.00 97.62 407 VAL A O 1
ATOM 3188 N N . ASP A 1 408 ? -1.193 13.349 -23.266 1.00 97.44 408 ASP A N 1
ATOM 3189 C CA . ASP A 1 408 ? -2.009 14.488 -23.717 1.00 97.44 408 ASP A CA 1
ATOM 3190 C C . ASP A 1 408 ? -2.126 14.576 -25.255 1.00 97.44 408 ASP A C 1
ATOM 3192 O O . ASP A 1 408 ? -2.184 15.647 -25.859 1.00 97.44 408 ASP A O 1
ATOM 3196 N N . GLY A 1 409 ? -2.167 13.410 -25.909 1.00 97.38 409 GLY A N 1
ATOM 3197 C CA . GLY A 1 409 ? -2.295 13.281 -27.361 1.00 97.38 409 GLY A CA 1
ATOM 3198 C C . GLY A 1 409 ? -0.995 13.430 -28.160 1.00 97.38 409 GLY A C 1
ATOM 3199 O O . GLY A 1 409 ? -1.050 13.341 -29.387 1.00 97.38 409 GLY A O 1
ATOM 3200 N N . GLU A 1 410 ? 0.157 13.598 -27.509 1.00 97.94 410 GLU A N 1
ATOM 3201 C CA . GLU A 1 410 ? 1.458 13.799 -28.158 1.00 97.94 410 GLU A CA 1
ATOM 3202 C C . GLU A 1 410 ? 2.509 12.805 -27.640 1.00 97.94 410 GLU A C 1
ATOM 3204 O O . GLU A 1 410 ? 2.464 12.350 -26.501 1.00 97.94 410 GLU A O 1
ATOM 3209 N N . HIS A 1 411 ? 3.496 12.473 -28.469 1.00 97.81 411 HIS A N 1
ATOM 3210 C CA . HIS A 1 411 ? 4.691 11.777 -27.993 1.00 97.81 411 HIS A CA 1
ATOM 3211 C C . HIS A 1 411 ? 5.606 12.791 -27.296 1.00 97.81 411 HIS A C 1
ATOM 3213 O O . HIS A 1 411 ? 5.980 13.799 -27.900 1.00 97.81 411 HIS A O 1
ATOM 3219 N N . VAL A 1 412 ? 5.967 12.543 -26.038 1.00 97.94 412 VAL A N 1
ATOM 3220 C CA . VAL A 1 412 ? 6.703 13.506 -25.203 1.00 97.94 412 VAL A CA 1
ATOM 3221 C C . VAL A 1 412 ? 8.077 12.980 -24.807 1.00 97.94 412 VAL A C 1
ATOM 3223 O O . VAL A 1 412 ? 8.336 11.778 -24.815 1.00 97.94 412 VAL A O 1
ATOM 3226 N N . ARG A 1 413 ? 8.987 13.895 -24.459 1.00 96.94 413 ARG A N 1
ATOM 3227 C CA . ARG A 1 413 ? 10.305 13.545 -23.916 1.00 96.94 413 ARG A CA 1
ATOM 3228 C C . ARG A 1 413 ? 10.122 12.789 -22.598 1.00 96.94 413 ARG A C 1
ATOM 3230 O O . ARG A 1 413 ? 9.377 13.251 -21.741 1.00 96.94 413 ARG A O 1
ATOM 3237 N N . GLN A 1 414 ? 10.846 11.688 -22.423 1.00 97.38 414 GLN A N 1
ATOM 3238 C CA . GLN A 1 414 ? 10.909 10.954 -21.158 1.00 97.38 414 GLN A CA 1
ATOM 3239 C C . GLN A 1 414 ? 12.356 10.713 -20.709 1.00 97.38 414 GLN A C 1
ATOM 3241 O O . GLN A 1 414 ? 13.288 10.801 -21.517 1.00 97.38 414 GLN A O 1
ATOM 3246 N N . TYR A 1 415 ? 12.529 10.436 -19.415 1.00 97.06 415 TYR A N 1
ATOM 3247 C CA . TYR A 1 415 ? 13.801 10.170 -18.739 1.00 97.06 415 TYR A CA 1
ATOM 3248 C C . TYR A 1 415 ? 14.883 11.197 -19.103 1.00 97.06 415 TYR A C 1
ATOM 3250 O O . TYR A 1 415 ? 15.993 10.858 -19.518 1.00 97.06 415 TYR A O 1
ATOM 3258 N N . MET A 1 416 ? 14.535 12.486 -18.986 1.00 97.19 416 MET A N 1
ATOM 3259 C CA . MET A 1 416 ? 15.458 13.595 -19.251 1.00 97.19 416 MET A CA 1
ATOM 3260 C C . MET A 1 416 ? 16.596 13.653 -18.222 1.00 97.19 416 MET A C 1
ATOM 3262 O O . MET A 1 416 ? 17.694 14.099 -18.553 1.00 97.19 416 MET A O 1
ATOM 3266 N N . THR A 1 417 ? 16.357 13.178 -16.996 1.00 97.75 417 THR A N 1
ATOM 3267 C CA . THR A 1 417 ? 17.378 13.046 -15.953 1.00 97.75 417 THR A CA 1
ATOM 3268 C C . THR A 1 417 ? 18.561 12.230 -16.468 1.00 97.75 417 THR A C 1
ATOM 3270 O O . THR A 1 417 ? 18.403 11.123 -16.982 1.00 97.75 417 THR A O 1
ATOM 3273 N N . THR A 1 418 ? 19.763 12.776 -16.307 1.00 97.50 418 THR A N 1
ATOM 3274 C CA . THR A 1 418 ? 21.022 12.152 -16.750 1.00 97.50 418 THR A CA 1
ATOM 3275 C C . THR A 1 418 ? 21.709 11.386 -15.629 1.00 97.50 418 THR A C 1
ATOM 3277 O O . THR A 1 418 ? 22.333 10.353 -15.873 1.00 97.50 418 THR A O 1
ATOM 3280 N N . ASN A 1 419 ? 21.577 11.892 -14.401 1.00 97.69 419 ASN A N 1
ATOM 3281 C CA . ASN A 1 419 ? 22.201 11.352 -13.207 1.00 97.69 419 ASN A CA 1
ATOM 3282 C C . ASN A 1 419 ? 21.199 11.349 -12.054 1.00 97.69 419 ASN A C 1
ATOM 3284 O O . ASN A 1 419 ? 20.392 12.267 -11.919 1.00 97.69 419 ASN A O 1
ATOM 3288 N N . ILE A 1 420 ? 21.300 10.352 -11.186 1.00 97.94 420 ILE A N 1
ATOM 3289 C CA . ILE A 1 420 ? 20.563 10.316 -9.918 1.00 97.94 420 ILE A CA 1
ATOM 3290 C C . ILE A 1 420 ? 21.595 10.266 -8.801 1.00 97.94 420 ILE A C 1
ATOM 3292 O O . ILE A 1 420 ? 22.602 9.559 -8.912 1.00 97.94 420 ILE A O 1
ATOM 3296 N N . GLN A 1 421 ? 21.372 11.042 -7.747 1.00 96.88 421 GLN A N 1
ATOM 3297 C CA . GLN A 1 421 ? 22.230 11.088 -6.575 1.00 96.88 421 GLN A CA 1
ATOM 3298 C C . GLN A 1 421 ? 21.381 10.941 -5.320 1.00 96.88 421 GLN A C 1
ATOM 3300 O O . GLN A 1 421 ? 20.522 11.776 -5.065 1.00 96.88 421 GLN A O 1
ATOM 3305 N N . ILE A 1 422 ? 21.689 9.922 -4.523 1.00 95.44 422 ILE A N 1
ATOM 3306 C CA . ILE A 1 422 ? 21.051 9.678 -3.231 1.00 95.44 422 ILE A CA 1
ATOM 3307 C C . ILE A 1 422 ? 22.093 9.927 -2.145 1.00 95.44 422 ILE A C 1
ATOM 3309 O O . ILE A 1 422 ? 23.122 9.246 -2.119 1.00 95.44 422 ILE A O 1
ATOM 3313 N N . ASP A 1 423 ? 21.846 10.892 -1.264 1.00 95.06 423 ASP A N 1
ATOM 3314 C CA . ASP A 1 423 ? 22.731 11.255 -0.157 1.00 95.06 423 ASP A CA 1
ATOM 3315 C C . ASP A 1 423 ? 22.187 10.789 1.197 1.00 95.06 423 ASP A C 1
ATOM 3317 O O . ASP A 1 423 ? 20.994 10.878 1.476 1.00 95.06 423 ASP A O 1
ATOM 3321 N N . VAL A 1 424 ? 23.083 10.322 2.070 1.00 93.56 424 VAL A N 1
ATOM 3322 C CA . VAL A 1 424 ? 22.739 9.968 3.451 1.00 93.56 424 VAL A CA 1
ATOM 3323 C C . VAL A 1 424 ? 22.746 11.221 4.323 1.00 93.56 424 VAL A C 1
ATOM 3325 O O . VAL A 1 424 ? 23.805 11.817 4.537 1.00 93.56 424 VAL A O 1
ATOM 3328 N N . MET A 1 425 ? 21.586 11.616 4.851 1.00 93.12 425 MET A N 1
ATOM 3329 C CA . MET A 1 425 ? 21.449 12.778 5.734 1.00 93.12 425 MET A CA 1
ATOM 3330 C C . MET A 1 425 ? 20.256 12.665 6.695 1.00 93.12 425 MET A C 1
ATOM 3332 O O . MET A 1 425 ? 19.323 11.900 6.468 1.00 93.12 425 MET A O 1
ATOM 3336 N N . THR A 1 426 ? 20.286 13.431 7.789 1.00 88.12 426 THR A N 1
ATOM 3337 C CA . THR A 1 426 ? 19.192 13.483 8.775 1.00 88.12 426 THR A CA 1
ATOM 3338 C C . THR A 1 426 ? 18.125 14.489 8.352 1.00 88.12 426 THR A C 1
ATOM 3340 O O . THR A 1 426 ? 18.463 15.503 7.737 1.00 88.12 426 THR A O 1
ATOM 3343 N N . GLU A 1 427 ? 16.874 14.276 8.757 1.00 81.56 427 GLU A N 1
ATOM 3344 C CA . GLU A 1 427 ? 15.737 15.174 8.477 1.00 81.56 427 GLU A CA 1
ATOM 3345 C C . GLU A 1 427 ? 16.038 16.639 8.844 1.00 81.56 427 GLU A C 1
ATOM 3347 O O . GLU A 1 427 ? 15.901 17.518 7.996 1.00 81.56 427 GLU A O 1
ATOM 3352 N N . ASP A 1 428 ? 16.630 16.888 10.022 1.00 83.06 428 ASP A N 1
ATOM 3353 C CA . ASP A 1 428 ? 17.047 18.227 10.494 1.00 83.06 428 ASP A CA 1
ATOM 3354 C C . ASP A 1 428 ? 18.013 18.980 9.553 1.00 83.06 428 ASP A C 1
ATOM 3356 O O . ASP A 1 428 ? 18.244 20.179 9.709 1.00 83.06 428 ASP A O 1
ATOM 3360 N N . THR A 1 429 ? 18.651 18.284 8.607 1.00 89.88 429 THR A N 1
ATOM 3361 C CA . THR A 1 429 ? 19.606 18.882 7.657 1.00 89.88 429 THR A CA 1
ATOM 3362 C C . THR A 1 429 ? 19.043 19.049 6.249 1.00 89.88 429 THR A C 1
ATOM 3364 O O . THR A 1 429 ? 19.655 19.761 5.447 1.00 89.88 429 THR A O 1
ATOM 3367 N N . GLN A 1 430 ? 17.891 18.439 5.954 1.00 92.50 430 GLN A N 1
ATOM 3368 C CA . GLN A 1 430 ? 17.307 18.430 4.613 1.00 92.50 430 GLN A CA 1
ATOM 3369 C C . GLN A 1 430 ? 16.816 19.816 4.189 1.00 92.50 430 GLN A C 1
ATOM 3371 O O . GLN A 1 430 ? 17.105 20.227 3.071 1.00 92.50 430 GLN A O 1
ATOM 3376 N N . GLU A 1 431 ? 16.195 20.585 5.090 1.00 92.75 431 GLU A N 1
ATOM 3377 C CA . GLU A 1 431 ? 15.749 21.962 4.809 1.00 92.75 431 GLU A CA 1
ATOM 3378 C C . GLU A 1 431 ? 16.908 22.818 4.258 1.00 92.75 431 GLU A C 1
ATOM 3380 O O . GLU A 1 431 ? 16.840 23.403 3.175 1.00 92.75 431 GLU A O 1
ATOM 3385 N N . LEU A 1 432 ? 18.041 22.833 4.970 1.00 92.88 432 LEU A N 1
ATOM 3386 C CA . LEU A 1 432 ? 19.219 23.595 4.555 1.00 92.88 432 LEU A CA 1
ATOM 3387 C C . LEU A 1 432 ? 19.858 23.041 3.271 1.00 92.88 432 LEU A C 1
ATOM 3389 O O . LEU A 1 432 ? 20.492 23.792 2.528 1.00 92.88 432 LEU A O 1
ATOM 3393 N N . ALA A 1 433 ? 19.776 21.735 3.021 1.00 95.62 433 ALA A N 1
ATOM 3394 C CA . ALA A 1 433 ? 20.267 21.139 1.782 1.00 95.62 433 ALA A CA 1
ATOM 3395 C C . ALA A 1 433 ? 19.395 21.556 0.585 1.00 95.62 433 ALA A C 1
ATOM 3397 O O . ALA A 1 433 ? 19.934 22.000 -0.431 1.00 95.62 433 ALA A O 1
ATOM 3398 N N . PHE A 1 434 ? 18.070 21.529 0.734 1.00 96.31 434 PHE A N 1
ATOM 3399 C CA . PHE A 1 434 ? 17.116 21.970 -0.283 1.00 96.31 434 PHE A CA 1
ATOM 3400 C C . PHE A 1 434 ? 17.338 23.429 -0.688 1.00 96.31 434 PHE A C 1
ATOM 3402 O O . PHE A 1 434 ? 17.565 23.713 -1.863 1.00 96.31 434 PHE A O 1
ATOM 3409 N N . PHE A 1 435 ? 17.422 24.354 0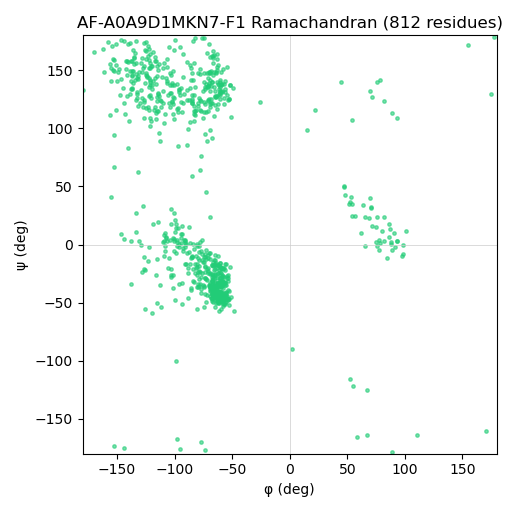.275 1.00 93.31 435 PHE A N 1
ATOM 3410 C CA . PHE A 1 435 ? 17.665 25.772 -0.032 1.00 93.31 435 PHE A CA 1
ATOM 3411 C C . PHE A 1 435 ? 19.078 26.075 -0.560 1.00 93.31 435 PHE A C 1
ATOM 3413 O O . PHE A 1 435 ? 19.321 27.161 -1.085 1.00 93.31 435 PHE A O 1
ATOM 3420 N N . ARG A 1 436 ? 20.020 25.126 -0.464 1.00 94.25 436 ARG A N 1
ATOM 3421 C CA . ARG A 1 436 ? 21.328 25.191 -1.145 1.00 94.25 436 ARG A CA 1
ATOM 3422 C C . ARG A 1 436 ? 21.317 24.545 -2.534 1.00 94.25 436 ARG A C 1
ATOM 3424 O O . ARG A 1 436 ? 22.357 24.521 -3.189 1.00 94.25 436 ARG A O 1
ATOM 3431 N N . GLY A 1 437 ? 20.170 24.035 -2.983 1.00 94.56 437 GLY A N 1
ATOM 3432 C CA . GLY A 1 437 ? 20.006 23.337 -4.258 1.00 94.56 437 GLY A CA 1
ATOM 3433 C C . GLY A 1 437 ? 20.569 21.928 -4.281 1.00 94.56 437 GLY A C 1
ATOM 3434 O O . GLY A 1 437 ? 20.787 21.379 -5.359 1.00 94.56 437 GLY A O 1
ATOM 3435 N N . GLU A 1 438 ? 20.853 21.362 -3.110 1.00 95.88 438 GLU A N 1
ATOM 3436 C CA . GLU A 1 438 ? 21.452 20.039 -2.960 1.00 95.88 438 GLU A CA 1
ATOM 3437 C C . GLU A 1 438 ? 20.390 18.924 -2.921 1.00 95.88 438 GLU A C 1
ATOM 3439 O O . GLU A 1 438 ? 20.768 17.760 -2.980 1.00 95.88 438 GLU A O 1
ATOM 3444 N N . LEU A 1 439 ? 19.092 19.267 -2.888 1.00 97.50 439 LEU A N 1
ATOM 3445 C CA . LEU A 1 439 ? 17.955 18.341 -2.965 1.00 97.50 439 LEU A CA 1
ATOM 3446 C C . LEU A 1 439 ? 16.930 18.794 -4.008 1.00 97.50 439 LEU A C 1
ATOM 3448 O O . LEU A 1 439 ? 16.744 19.992 -4.226 1.00 97.50 439 LEU A O 1
ATOM 3452 N N . THR A 1 440 ? 16.256 17.827 -4.629 1.00 97.62 440 THR A N 1
ATOM 3453 C CA . THR A 1 440 ? 15.156 18.075 -5.564 1.00 97.62 440 THR A CA 1
ATOM 3454 C C . THR A 1 440 ? 13.823 18.267 -4.846 1.00 97.62 440 THR A C 1
ATOM 3456 O O . THR A 1 440 ? 13.007 19.051 -5.320 1.00 97.62 440 THR A O 1
ATOM 3459 N N . THR A 1 441 ? 13.608 17.625 -3.699 1.00 96.06 441 THR A N 1
ATOM 3460 C CA . THR A 1 441 ? 12.394 17.791 -2.890 1.00 96.06 441 THR A CA 1
ATOM 3461 C C . THR A 1 441 ? 12.726 17.985 -1.413 1.00 96.06 441 THR A C 1
ATOM 3463 O O . THR A 1 441 ? 13.801 17.599 -0.945 1.00 96.06 441 THR A O 1
ATOM 3466 N N . TRP A 1 442 ? 11.811 18.617 -0.679 1.00 94.94 442 TRP A N 1
ATOM 3467 C CA . TRP A 1 442 ? 11.849 18.713 0.782 1.00 94.94 442 TRP A CA 1
ATOM 3468 C C . TRP A 1 442 ? 10.433 18.809 1.345 1.00 94.94 442 TRP A C 1
ATOM 3470 O O . TRP A 1 442 ? 9.602 19.517 0.784 1.00 94.94 442 TRP A O 1
ATOM 3480 N N . ASN A 1 443 ? 10.174 18.135 2.466 1.00 91.81 443 ASN A N 1
ATOM 3481 C CA . ASN A 1 443 ? 8.863 18.082 3.108 1.00 91.81 443 ASN A CA 1
ATOM 3482 C C . ASN A 1 443 ? 8.829 19.057 4.298 1.00 91.81 443 ASN A C 1
ATOM 3484 O O . ASN A 1 443 ? 9.474 18.780 5.316 1.00 91.81 443 ASN A O 1
ATOM 3488 N N . PRO A 1 444 ? 8.105 20.191 4.210 1.00 89.50 444 PRO A N 1
ATOM 3489 C CA . PRO A 1 444 ? 7.985 21.120 5.326 1.00 89.50 444 PRO A CA 1
ATOM 3490 C C . PRO A 1 444 ? 7.190 20.501 6.488 1.00 89.50 444 PRO A C 1
ATOM 3492 O O . PRO A 1 444 ? 6.155 19.871 6.249 1.00 89.50 444 PRO A O 1
ATOM 3495 N N . PRO A 1 445 ? 7.599 20.714 7.751 1.00 84.38 445 PRO A N 1
ATOM 3496 C CA . PRO A 1 445 ? 6.786 20.329 8.900 1.00 84.38 445 PRO A CA 1
ATOM 3497 C C . PRO A 1 445 ? 5.492 21.160 8.976 1.00 84.38 445 PRO A C 1
ATOM 3499 O O . PRO A 1 445 ? 5.392 22.255 8.414 1.00 84.38 445 PRO A O 1
ATOM 3502 N N . ALA A 1 446 ? 4.494 20.658 9.710 1.00 82.75 446 ALA A N 1
ATOM 3503 C CA . ALA A 1 446 ? 3.153 21.250 9.773 1.00 82.75 446 ALA A CA 1
ATOM 3504 C C . ALA A 1 446 ? 3.134 22.730 10.209 1.00 82.75 446 ALA A C 1
ATOM 3506 O O . ALA A 1 446 ? 2.323 23.510 9.714 1.00 82.75 446 ALA A O 1
ATOM 3507 N N . ASP A 1 447 ? 4.031 23.138 11.110 1.00 83.38 447 ASP A N 1
ATOM 3508 C CA . ASP A 1 447 ? 4.124 24.517 11.604 1.00 83.38 447 ASP A CA 1
ATOM 3509 C C . ASP A 1 447 ? 4.785 25.494 10.617 1.00 83.38 447 ASP A C 1
ATOM 3511 O O . ASP A 1 447 ? 4.654 26.705 10.796 1.00 83.38 447 ASP A O 1
ATOM 3515 N N . GLN A 1 448 ? 5.441 24.982 9.571 1.00 87.69 448 GLN A N 1
ATOM 3516 C CA . GLN A 1 448 ? 6.041 25.763 8.486 1.00 87.69 448 GLN A CA 1
ATOM 3517 C C . GLN A 1 448 ? 5.240 25.696 7.183 1.00 87.69 448 GLN A C 1
ATOM 3519 O O . GLN A 1 448 ? 5.376 26.576 6.338 1.00 87.69 448 GLN A O 1
ATOM 3524 N N . LEU A 1 449 ? 4.382 24.689 6.997 1.00 86.56 449 LEU A N 1
ATOM 3525 C CA . LEU A 1 449 ? 3.642 24.493 5.745 1.00 86.56 449 LEU A CA 1
ATOM 3526 C C . LEU A 1 449 ? 2.820 25.731 5.335 1.00 86.56 449 LEU A C 1
ATOM 3528 O O . LEU A 1 449 ? 2.731 26.065 4.155 1.00 86.56 449 LEU A O 1
ATOM 3532 N N . GLY A 1 450 ? 2.275 26.460 6.316 1.00 85.94 450 GLY A N 1
ATOM 3533 C CA . GLY A 1 450 ? 1.535 27.704 6.088 1.00 85.94 450 GLY A CA 1
ATOM 3534 C C . GLY A 1 450 ? 2.357 28.833 5.453 1.00 85.94 450 GLY A C 1
ATOM 3535 O O . GLY A 1 450 ? 1.773 29.687 4.785 1.00 85.94 450 GLY A O 1
ATOM 3536 N N . ASP A 1 451 ? 3.686 28.825 5.604 1.00 90.25 451 ASP A N 1
ATOM 3537 C CA . ASP A 1 451 ? 4.576 29.812 4.980 1.00 90.25 451 ASP A CA 1
ATOM 3538 C C . ASP A 1 451 ? 4.665 29.614 3.457 1.00 90.25 451 ASP A C 1
ATOM 3540 O O . ASP A 1 451 ? 4.887 30.578 2.725 1.00 90.25 451 ASP A O 1
ATOM 3544 N N . TYR A 1 452 ? 4.401 28.393 2.977 1.00 92.12 452 TYR A N 1
ATOM 3545 C CA . TYR A 1 452 ? 4.488 28.001 1.566 1.00 92.12 452 TYR A CA 1
ATOM 3546 C C . TYR A 1 452 ? 3.125 27.782 0.903 1.00 92.12 452 TYR A C 1
ATOM 3548 O O . TYR A 1 452 ? 3.062 27.392 -0.258 1.00 92.12 452 TYR A O 1
ATOM 3556 N N . ALA A 1 453 ? 2.017 28.059 1.597 1.00 87.56 453 ALA A N 1
ATOM 3557 C CA . ALA A 1 453 ? 0.663 27.764 1.112 1.00 87.56 453 ALA A CA 1
ATOM 3558 C C . ALA A 1 453 ? 0.278 28.477 -0.204 1.00 87.56 453 ALA A C 1
ATOM 3560 O O . ALA A 1 453 ? -0.711 28.114 -0.834 1.00 87.56 453 ALA A O 1
ATOM 3561 N N . MET A 1 454 ? 1.026 29.513 -0.597 1.00 90.00 454 MET A N 1
ATOM 3562 C CA . MET A 1 454 ? 0.844 30.257 -1.851 1.00 90.00 454 MET A CA 1
ATOM 3563 C C . MET A 1 454 ? 1.972 30.005 -2.866 1.00 90.00 454 MET A C 1
ATOM 3565 O O . MET A 1 454 ? 2.046 30.726 -3.859 1.00 90.00 454 MET A O 1
ATOM 3569 N N . SER A 1 455 ? 2.870 29.056 -2.593 1.00 93.56 455 SER A N 1
ATOM 3570 C CA . SER A 1 455 ? 3.967 28.689 -3.487 1.00 93.56 455 SER A CA 1
ATOM 3571 C C . SER A 1 455 ? 3.446 27.866 -4.660 1.00 93.56 455 SER A C 1
ATOM 3573 O O . SER A 1 455 ? 2.768 26.864 -4.446 1.00 93.56 455 SER A O 1
ATOM 3575 N N . ASP A 1 456 ? 3.845 28.218 -5.883 1.00 93.25 456 ASP A N 1
ATOM 3576 C CA . ASP A 1 456 ? 3.596 27.393 -7.079 1.00 93.25 456 ASP A CA 1
ATOM 3577 C C . ASP A 1 456 ? 4.430 26.087 -7.066 1.00 93.25 456 ASP A C 1
ATOM 3579 O O . ASP A 1 456 ? 4.268 25.219 -7.920 1.00 93.25 456 ASP A O 1
ATOM 3583 N N . TYR A 1 457 ? 5.344 25.942 -6.098 1.00 94.75 457 TYR A N 1
ATOM 3584 C CA . TYR A 1 457 ? 6.219 24.781 -5.942 1.00 94.75 457 TYR A CA 1
ATOM 3585 C C . TYR A 1 457 ? 5.830 23.880 -4.770 1.00 94.75 457 TYR A C 1
ATOM 3587 O O . TYR A 1 457 ? 6.536 22.905 -4.514 1.00 94.75 457 TYR A O 1
ATOM 3595 N N . LEU A 1 458 ? 4.739 24.186 -4.059 1.00 94.94 458 LEU A N 1
ATOM 3596 C CA . LEU A 1 458 ? 4.173 23.299 -3.048 1.00 94.94 458 LEU A CA 1
ATOM 3597 C C . LEU A 1 458 ? 3.267 22.265 -3.720 1.00 94.94 458 LEU A C 1
ATOM 3599 O O . LEU A 1 458 ? 2.201 22.596 -4.230 1.00 94.94 458 LEU A O 1
ATOM 3603 N N . TYR A 1 459 ? 3.689 21.006 -3.679 1.00 95.12 459 TYR A N 1
ATOM 3604 C CA . TYR A 1 459 ? 2.943 19.867 -4.200 1.00 95.12 459 TYR A CA 1
ATOM 3605 C C . TYR A 1 459 ? 2.300 19.089 -3.058 1.00 95.12 459 TYR A C 1
ATOM 3607 O O . TYR A 1 459 ? 2.848 18.997 -1.955 1.00 95.12 459 TYR A O 1
ATOM 3615 N N . GLN A 1 460 ? 1.121 18.538 -3.342 1.00 92.69 460 GLN A N 1
ATOM 3616 C CA . GLN A 1 460 ? 0.348 17.737 -2.404 1.00 92.69 460 GLN A CA 1
ATOM 3617 C C . GLN A 1 460 ? -0.125 16.448 -3.074 1.00 92.69 460 GLN A C 1
ATOM 3619 O O . GLN A 1 460 ? -0.767 16.495 -4.124 1.00 92.69 460 GLN A O 1
ATOM 3624 N N . GLU A 1 461 ? 0.173 15.312 -2.452 1.00 92.69 461 GLU A N 1
ATOM 3625 C CA . GLU A 1 461 ? -0.266 13.990 -2.893 1.00 92.69 461 GLU A CA 1
ATOM 3626 C C . GLU A 1 461 ? -1.303 13.446 -1.918 1.00 92.69 461 GLU A C 1
ATOM 3628 O O . GLU A 1 461 ? -1.036 13.304 -0.724 1.00 92.69 461 GLU A O 1
ATOM 3633 N N . ASP A 1 462 ? -2.493 13.148 -2.429 1.00 89.44 462 ASP A N 1
ATOM 3634 C CA . ASP A 1 462 ? -3.543 12.523 -1.636 1.00 89.44 462 ASP A CA 1
ATOM 3635 C C . ASP A 1 462 ? -3.249 11.035 -1.463 1.00 89.44 462 ASP A C 1
ATOM 3637 O O . ASP A 1 462 ? -3.139 10.294 -2.439 1.00 89.44 462 ASP A O 1
ATOM 3641 N N . GLU A 1 463 ? -3.167 10.577 -0.218 1.00 90.50 463 GLU A N 1
ATOM 3642 C CA . GLU A 1 463 ? -2.882 9.176 0.068 1.00 90.50 463 GLU A CA 1
ATOM 3643 C C . GLU A 1 463 ? -4.166 8.353 0.234 1.00 90.50 463 GLU A C 1
ATOM 3645 O O . GLU A 1 463 ? -5.265 8.860 0.464 1.00 90.50 463 GLU A O 1
ATOM 3650 N N . THR A 1 464 ? -4.029 7.029 0.171 1.00 91.06 464 THR A N 1
ATOM 3651 C CA . THR A 1 464 ? -5.149 6.091 0.390 1.00 91.06 464 THR A CA 1
ATOM 3652 C C . THR A 1 464 ? -5.506 5.921 1.873 1.00 91.06 464 THR A C 1
ATOM 3654 O O . THR A 1 464 ? -6.480 5.245 2.202 1.00 91.06 464 THR A O 1
ATOM 3657 N N . TYR A 1 465 ? -4.731 6.518 2.780 1.00 92.00 465 TYR A N 1
ATOM 3658 C CA . TYR A 1 465 ? -4.881 6.326 4.216 1.00 92.00 465 TYR A CA 1
ATOM 3659 C C . TYR A 1 465 ? -5.929 7.262 4.809 1.00 92.00 465 TYR A C 1
ATOM 3661 O O . TYR A 1 465 ? -5.853 8.486 4.678 1.00 92.00 465 TYR A O 1
ATOM 3669 N N . THR A 1 466 ? -6.860 6.679 5.562 1.00 94.38 466 THR A N 1
ATOM 3670 C CA . THR A 1 466 ? -7.761 7.427 6.440 1.00 94.38 466 THR A CA 1
ATOM 3671 C C . THR A 1 466 ? -7.402 7.176 7.902 1.00 94.38 466 THR A C 1
ATOM 3673 O O . THR A 1 466 ? -7.719 6.132 8.485 1.00 94.38 466 THR A O 1
ATOM 3676 N N . LEU A 1 467 ? -6.755 8.168 8.515 1.00 94.19 467 LEU A N 1
ATOM 3677 C CA . LEU A 1 467 ? -6.425 8.172 9.932 1.00 94.19 467 LEU A CA 1
ATOM 3678 C C . LEU A 1 467 ? -7.702 8.089 10.766 1.00 94.19 467 LEU A C 1
ATOM 3680 O O . LEU A 1 467 ? -8.656 8.854 10.583 1.00 94.19 467 LEU A O 1
ATOM 3684 N N . SER A 1 468 ? -7.705 7.140 11.691 1.00 96.06 468 SER A N 1
ATOM 3685 C CA . SER A 1 468 ? -8.855 6.785 12.502 1.00 96.06 468 SER A CA 1
ATOM 3686 C C . SER A 1 468 ? -8.447 6.497 13.943 1.00 96.06 468 SER A C 1
ATOM 3688 O O . SER A 1 468 ? -7.314 6.106 14.222 1.00 96.06 468 SER A O 1
ATOM 3690 N N . LEU A 1 469 ? -9.405 6.629 14.860 1.00 97.56 469 LEU A N 1
ATOM 3691 C CA . LEU A 1 469 ? -9.290 6.066 16.205 1.00 97.56 469 LEU A CA 1
ATOM 3692 C C . LEU A 1 469 ? -9.978 4.712 16.244 1.00 97.56 469 LEU A C 1
ATOM 3694 O O . LEU A 1 469 ? -11.141 4.619 15.856 1.00 97.56 469 LEU A O 1
ATOM 3698 N N . PHE A 1 470 ? -9.290 3.694 16.739 1.00 97.19 470 PHE A N 1
ATOM 3699 C CA . PHE A 1 470 ? -9.838 2.356 16.953 1.00 97.19 470 PHE A CA 1
ATOM 3700 C C . PHE A 1 470 ? -9.761 1.982 18.430 1.00 97.19 470 PHE A C 1
ATOM 3702 O O . PHE A 1 470 ? -8.955 2.535 19.183 1.00 97.19 470 PHE A O 1
ATOM 3709 N N . PHE A 1 471 ? -10.652 1.096 18.864 1.00 97.62 471 PHE A N 1
ATOM 3710 C CA . PHE A 1 471 ? -10.932 0.896 20.283 1.00 97.62 471 PHE A CA 1
ATOM 3711 C C . PHE A 1 471 ? -10.677 -0.539 20.737 1.00 97.62 471 PHE A C 1
ATOM 3713 O O . PHE A 1 471 ? -10.864 -1.491 19.988 1.00 97.62 471 PHE A O 1
ATOM 3720 N N . ASN A 1 472 ? -10.346 -0.676 22.019 1.00 96.81 472 ASN A N 1
ATOM 3721 C CA . ASN A 1 472 ? -10.613 -1.877 22.794 1.00 96.81 472 ASN A CA 1
ATOM 3722 C C . ASN A 1 472 ? -11.853 -1.602 23.654 1.00 96.81 472 ASN A C 1
ATOM 3724 O O . ASN A 1 472 ? -11.874 -0.649 24.442 1.00 96.81 472 ASN A O 1
ATOM 3728 N N . THR A 1 473 ? -12.905 -2.402 23.475 1.00 97.00 473 THR A N 1
ATOM 3729 C CA . THR A 1 473 ? -14.166 -2.232 24.213 1.00 97.00 473 THR A CA 1
ATOM 3730 C C . THR A 1 473 ? -14.424 -3.336 25.234 1.00 97.00 473 THR A C 1
ATOM 3732 O O . THR A 1 473 ? -15.435 -3.264 25.943 1.00 97.00 473 THR A O 1
ATOM 3735 N N . ASP A 1 474 ? -13.492 -4.286 25.384 1.00 96.31 474 ASP A N 1
ATOM 3736 C CA . ASP A 1 474 ? -13.576 -5.345 26.381 1.00 96.31 474 ASP A CA 1
ATOM 3737 C C . ASP A 1 474 ? -13.572 -4.754 27.795 1.00 96.31 474 ASP A C 1
ATOM 3739 O O . ASP A 1 474 ? -12.664 -4.042 28.237 1.00 96.31 474 ASP A O 1
ATOM 3743 N N . LEU A 1 475 ? -14.640 -5.039 28.533 1.00 96.50 475 LEU A N 1
ATOM 3744 C CA . LEU A 1 475 ? -14.874 -4.404 29.819 1.00 96.50 475 LEU A CA 1
ATOM 3745 C C . LEU A 1 475 ? -13.842 -4.830 30.874 1.00 96.50 475 LEU A C 1
ATOM 3747 O O . LEU A 1 475 ? -13.545 -4.049 31.783 1.00 96.50 475 LEU A O 1
ATOM 3751 N N . ASP A 1 476 ? -13.324 -6.053 30.804 1.00 95.62 476 ASP A N 1
ATOM 3752 C CA . ASP A 1 476 ? -12.387 -6.560 31.799 1.00 95.62 476 ASP A CA 1
ATOM 3753 C C . ASP A 1 476 ? -10.962 -6.060 31.532 1.00 95.62 476 ASP A C 1
ATOM 3755 O O . ASP A 1 476 ? -10.291 -5.644 32.484 1.00 95.62 476 ASP A O 1
ATOM 3759 N N . ALA A 1 477 ? -10.557 -5.943 30.266 1.00 94.69 477 ALA A N 1
ATOM 3760 C CA . ALA A 1 477 ? -9.352 -5.242 29.839 1.00 94.69 477 ALA A CA 1
ATOM 3761 C C . ALA A 1 477 ? -9.389 -3.771 30.278 1.00 94.69 477 ALA A C 1
ATOM 3763 O O . ALA A 1 477 ? -8.472 -3.295 30.949 1.00 94.69 477 ALA A O 1
ATOM 3764 N N . LEU A 1 478 ? -10.494 -3.060 30.023 1.00 97.25 478 LEU A N 1
ATOM 3765 C CA . LEU A 1 478 ? -10.645 -1.660 30.435 1.00 97.25 478 LEU A CA 1
ATOM 3766 C C . LEU A 1 478 ? -10.552 -1.484 31.963 1.00 97.25 478 LEU A C 1
ATOM 3768 O O . LEU A 1 478 ? -9.884 -0.566 32.449 1.00 97.25 478 LEU A O 1
ATOM 3772 N N . LYS A 1 479 ? -11.161 -2.384 32.749 1.00 96.31 479 LYS A N 1
ATOM 3773 C CA . LYS A 1 479 ? -11.004 -2.389 34.218 1.00 96.31 479 LYS A CA 1
ATOM 3774 C C . LYS A 1 479 ? -9.566 -2.681 34.641 1.00 96.31 479 LYS A C 1
ATOM 3776 O O . LYS A 1 479 ? -9.110 -2.133 35.649 1.00 96.31 479 LYS A O 1
ATOM 3781 N N . ALA A 1 480 ? -8.868 -3.566 33.932 1.00 93.75 480 ALA A N 1
ATOM 3782 C CA . ALA A 1 480 ? -7.474 -3.883 34.211 1.00 93.75 480 ALA A CA 1
ATOM 3783 C C . ALA A 1 480 ? -6.575 -2.660 33.971 1.00 93.75 480 ALA A C 1
ATOM 3785 O O . ALA A 1 480 ? -5.790 -2.319 34.857 1.00 93.75 480 ALA A O 1
ATOM 3786 N N . MET A 1 481 ? -6.769 -1.939 32.861 1.00 92.88 481 MET A N 1
ATOM 3787 C CA . MET A 1 481 ? -6.068 -0.682 32.561 1.00 92.88 481 MET A CA 1
ATOM 3788 C C . MET A 1 481 ? -6.323 0.389 33.633 1.00 92.88 481 MET A C 1
ATOM 3790 O O . MET A 1 481 ? -5.386 1.045 34.096 1.00 92.88 481 MET A O 1
ATOM 3794 N N . ASP A 1 482 ? -7.576 0.542 34.077 1.00 94.38 482 ASP A N 1
ATOM 3795 C CA . ASP A 1 482 ? -7.944 1.480 35.148 1.00 94.38 482 ASP A CA 1
ATOM 3796 C C . ASP A 1 482 ? -7.286 1.119 36.485 1.00 94.38 482 ASP A C 1
ATOM 3798 O O . ASP A 1 482 ? -6.836 1.985 37.237 1.00 94.38 482 ASP A O 1
ATOM 3802 N N . LYS A 1 483 ? -7.199 -0.178 36.793 1.00 93.75 483 LYS A N 1
ATOM 3803 C CA . LYS A 1 483 ? -6.540 -0.674 38.005 1.00 93.75 483 LYS A CA 1
ATOM 3804 C C . LYS A 1 483 ? -5.019 -0.502 37.946 1.00 93.75 483 LYS A C 1
ATOM 3806 O O . LYS A 1 483 ? -4.411 -0.248 38.987 1.00 93.75 483 LYS A O 1
ATOM 3811 N N . ALA A 1 484 ? -4.420 -0.660 36.767 1.00 88.25 484 ALA A N 1
ATOM 3812 C CA . ALA A 1 484 ? -2.992 -0.454 36.531 1.00 88.25 484 ALA A CA 1
ATOM 3813 C C . ALA A 1 484 ? -2.598 1.034 36.567 1.00 88.25 484 ALA A C 1
ATOM 3815 O O . ALA A 1 484 ? -1.441 1.358 36.826 1.00 88.25 484 ALA A O 1
ATOM 3816 N N . GLY A 1 485 ? -3.563 1.936 36.365 1.00 86.12 485 GLY A N 1
ATOM 3817 C CA . GLY A 1 485 ? -3.351 3.381 36.354 1.00 86.12 485 GLY A CA 1
ATOM 3818 C C . GLY A 1 485 ? -2.925 3.940 34.996 1.00 86.12 485 GLY A C 1
ATOM 3819 O O . GLY A 1 485 ? -2.633 5.131 34.913 1.00 86.12 485 GLY A O 1
ATOM 3820 N N . THR A 1 486 ? -2.920 3.115 33.942 1.00 84.19 486 THR A N 1
ATOM 3821 C CA . THR A 1 486 ? -2.743 3.554 32.544 1.00 84.19 486 THR A CA 1
ATOM 3822 C C . THR A 1 486 ? -3.891 4.462 32.108 1.00 84.19 486 THR A C 1
ATOM 3824 O O . THR A 1 486 ? -3.685 5.430 31.374 1.00 84.19 486 THR A O 1
ATOM 3827 N N . ASN A 1 487 ? -5.091 4.167 32.619 1.00 93.88 487 ASN A N 1
ATOM 3828 C CA . ASN A 1 487 ? -6.296 4.964 32.454 1.00 93.88 487 ASN A CA 1
ATOM 3829 C C . ASN A 1 487 ? -6.912 5.307 33.821 1.00 93.88 487 ASN A C 1
ATOM 3831 O O . ASN A 1 487 ? -6.538 4.788 34.874 1.00 93.88 487 ASN A O 1
ATOM 3835 N N . THR A 1 488 ? -7.864 6.233 33.814 1.00 97.38 488 THR A N 1
ATOM 3836 C CA . THR A 1 488 ? -8.763 6.507 34.934 1.00 97.38 488 THR A CA 1
ATOM 3837 C C . THR A 1 488 ? -10.179 6.568 34.388 1.00 97.38 488 THR A C 1
ATOM 3839 O O . THR A 1 488 ? -10.470 7.448 33.582 1.00 97.38 488 THR A O 1
ATOM 3842 N N . ASN A 1 489 ? -11.061 5.680 34.852 1.00 97.75 489 ASN A N 1
ATOM 3843 C CA . ASN A 1 489 ? -12.421 5.529 34.326 1.00 97.75 489 ASN A CA 1
ATOM 3844 C C . ASN A 1 489 ? -12.450 5.309 32.798 1.00 97.75 489 ASN A C 1
ATOM 3846 O O . ASN A 1 489 ? -13.367 5.773 32.127 1.00 97.75 489 ASN A O 1
ATOM 3850 N N . GLY A 1 490 ? -11.464 4.607 32.236 1.00 96.88 490 GLY A N 1
ATOM 3851 C CA . GLY A 1 490 ? -11.417 4.220 30.825 1.00 96.88 490 GLY A CA 1
ATOM 3852 C C . GLY A 1 490 ? -12.555 3.278 30.424 1.00 96.88 490 GLY A C 1
ATOM 3853 O O . GLY A 1 490 ? -12.941 3.253 29.258 1.00 96.88 490 GLY A O 1
ATOM 3854 N N . VAL A 1 491 ? -13.185 2.597 31.392 1.00 97.38 491 VAL A N 1
ATOM 3855 C CA . VAL A 1 491 ? -14.388 1.761 31.185 1.00 97.38 491 VAL A CA 1
ATOM 3856 C C . VAL A 1 491 ? -15.533 2.463 30.448 1.00 97.38 491 VAL A C 1
ATOM 3858 O O . VAL A 1 491 ? -16.395 1.783 29.893 1.00 97.38 491 VAL A O 1
ATOM 3861 N N . VAL A 1 492 ? -15.558 3.801 30.394 1.00 98.31 492 VAL A N 1
ATOM 3862 C CA . VAL A 1 492 ? -16.550 4.557 29.611 1.00 98.31 492 VAL A CA 1
ATOM 3863 C C . VAL A 1 492 ? -16.526 4.209 28.115 1.00 98.31 492 VAL A C 1
ATOM 3865 O O . VAL A 1 492 ? -17.574 4.264 27.476 1.00 98.31 492 VAL A O 1
ATOM 3868 N N . VAL A 1 493 ? -15.375 3.782 27.578 1.00 97.88 493 VAL A N 1
ATOM 3869 C CA . VAL A 1 493 ? -15.190 3.387 26.167 1.00 97.88 493 VAL A CA 1
ATOM 3870 C C . VAL A 1 493 ? -16.013 2.146 25.794 1.00 97.88 493 VAL A C 1
ATOM 3872 O O . VAL A 1 493 ? -16.441 2.014 24.646 1.00 97.88 493 VAL A O 1
ATOM 3875 N N . SER A 1 494 ? -16.338 1.278 26.761 1.00 97.88 494 SER A N 1
ATOM 3876 C CA . SER A 1 494 ? -17.221 0.119 26.533 1.00 97.88 494 SER A CA 1
ATOM 3877 C C . SER A 1 494 ? -18.634 0.520 26.083 1.00 97.88 494 SER A C 1
ATOM 3879 O O . SER A 1 494 ? -19.336 -0.262 25.442 1.00 97.88 494 SER A O 1
ATOM 3881 N N . ASN A 1 495 ? -19.071 1.754 26.367 1.00 98.56 495 ASN A N 1
ATOM 3882 C CA . ASN A 1 495 ? -20.413 2.215 26.040 1.00 98.56 495 ASN A CA 1
ATOM 3883 C C . ASN A 1 495 ? -20.514 2.738 24.597 1.00 98.56 495 ASN A C 1
ATOM 3885 O O . ASN A 1 495 ? -19.854 3.702 24.214 1.00 98.56 495 ASN A O 1
ATOM 3889 N N . TYR A 1 496 ? -21.434 2.157 23.826 1.00 98.44 496 TYR A N 1
ATOM 3890 C CA . TYR A 1 496 ? -21.733 2.569 22.454 1.00 98.44 496 TYR A CA 1
ATOM 3891 C C . TYR A 1 496 ? -22.061 4.066 22.315 1.00 98.44 496 TYR A C 1
ATOM 3893 O O . TYR A 1 496 ? -21.497 4.748 21.461 1.00 98.44 496 TYR A O 1
ATOM 3901 N N . ASN A 1 497 ? -22.947 4.603 23.168 1.00 98.69 497 ASN A N 1
ATOM 3902 C CA . ASN A 1 497 ? -23.357 6.008 23.079 1.00 98.69 497 ASN A CA 1
ATOM 3903 C C . ASN A 1 497 ? -22.171 6.947 23.361 1.00 98.69 497 ASN A C 1
ATOM 3905 O O . ASN A 1 497 ? -22.089 8.003 22.742 1.00 98.69 497 ASN A O 1
ATOM 3909 N N . PHE A 1 498 ? -21.234 6.559 24.238 1.00 98.75 498 PHE A N 1
ATOM 3910 C CA . PHE A 1 498 ? -20.001 7.317 24.471 1.00 98.75 498 PHE A CA 1
ATOM 3911 C C . PHE A 1 498 ? -19.134 7.387 23.206 1.00 98.75 498 PHE A C 1
ATOM 3913 O O . PHE A 1 498 ? -18.727 8.479 22.815 1.00 98.75 498 PHE A O 1
ATOM 3920 N N . ARG A 1 499 ? -18.895 6.255 22.527 1.00 98.50 499 ARG A N 1
ATOM 3921 C CA . ARG A 1 499 ? -18.087 6.217 21.291 1.00 98.50 499 ARG A CA 1
ATOM 3922 C C . ARG A 1 499 ? -18.754 6.961 20.134 1.00 98.50 499 ARG A C 1
ATOM 3924 O O . ARG A 1 499 ? -18.107 7.776 19.477 1.00 98.50 499 ARG A O 1
ATOM 3931 N N . LYS A 1 500 ? -20.066 6.774 19.937 1.00 98.38 500 LYS A N 1
ATOM 3932 C CA . LYS A 1 500 ? -20.835 7.547 18.949 1.00 98.38 500 LYS A CA 1
ATOM 3933 C C . LYS A 1 500 ? -20.742 9.049 19.226 1.00 98.38 500 LYS A C 1
ATOM 3935 O O . LYS A 1 500 ? -20.459 9.831 18.320 1.00 98.38 500 LYS A O 1
ATOM 3940 N N . ALA A 1 501 ? -20.927 9.456 20.482 1.00 98.44 501 ALA A N 1
ATOM 3941 C CA . ALA A 1 501 ? -20.806 10.856 20.862 1.00 98.44 501 ALA A CA 1
ATOM 3942 C C . ALA A 1 501 ? -19.398 11.409 20.641 1.00 98.44 501 ALA A C 1
ATOM 3944 O O . ALA A 1 501 ? -19.261 12.550 20.213 1.00 98.44 501 ALA A O 1
ATOM 3945 N N . MET A 1 502 ? -18.363 10.608 20.904 1.00 97.94 502 MET A N 1
ATOM 3946 C CA . MET A 1 502 ? -16.982 10.979 20.623 1.00 97.94 502 MET A CA 1
ATOM 3947 C C . MET A 1 502 ? -16.790 11.283 19.134 1.00 97.94 502 MET A C 1
ATOM 3949 O O . MET A 1 502 ? -16.264 12.343 18.818 1.00 97.94 502 MET A O 1
ATOM 3953 N N . SER A 1 503 ? -17.296 10.440 18.225 1.00 97.69 503 SER A N 1
ATOM 3954 C CA . SER A 1 503 ? -17.233 10.705 16.776 1.00 97.69 503 SER A CA 1
ATOM 3955 C C . SER A 1 503 ? -17.916 12.019 16.387 1.00 97.69 503 SER A C 1
ATOM 3957 O O . SER A 1 503 ? -17.340 12.820 15.648 1.00 97.69 503 SER A O 1
ATOM 3959 N N . LEU A 1 504 ? -19.120 12.258 16.920 1.00 98.12 504 LEU A N 1
ATOM 3960 C CA . LEU A 1 504 ? -19.923 13.449 16.626 1.00 98.12 504 LEU A CA 1
ATOM 3961 C C . LEU A 1 504 ? -19.394 14.725 17.296 1.00 98.12 504 LEU A C 1
ATOM 3963 O O . LEU A 1 504 ? -19.744 15.828 16.880 1.00 98.12 504 LEU A O 1
ATOM 3967 N N . ALA A 1 505 ? -18.572 14.602 18.339 1.00 98.00 505 ALA A N 1
ATOM 3968 C CA . ALA A 1 505 ? -17.950 15.740 19.001 1.00 98.00 505 ALA A CA 1
ATOM 3969 C C . ALA A 1 505 ? -16.722 16.261 18.244 1.00 98.00 505 ALA A C 1
ATOM 3971 O O . ALA A 1 505 ? -16.369 17.420 18.432 1.00 98.00 505 ALA A O 1
ATOM 3972 N N . ILE A 1 506 ? -16.059 15.448 17.415 1.00 96.56 506 ILE A N 1
ATOM 3973 C CA . ILE A 1 506 ? -14.819 15.846 16.734 1.00 96.56 506 ILE A CA 1
ATOM 3974 C C . ILE A 1 506 ? -15.128 16.826 15.597 1.00 96.56 506 ILE A C 1
ATOM 3976 O O . ILE A 1 506 ? -15.719 16.457 14.582 1.00 96.56 506 ILE A O 1
ATOM 3980 N N . ASP A 1 507 ? -14.661 18.065 15.745 1.00 96.25 507 ASP A N 1
ATOM 3981 C CA . ASP A 1 507 ? -14.478 18.995 14.631 1.00 96.25 507 ASP A CA 1
ATOM 3982 C C . ASP A 1 507 ? -13.255 18.550 13.813 1.00 96.25 507 ASP A C 1
ATOM 3984 O O . ASP A 1 507 ? -12.105 18.826 14.166 1.00 96.25 507 ASP A O 1
ATOM 3988 N N . ARG A 1 508 ? -13.516 17.779 12.753 1.00 96.38 508 ARG A N 1
ATOM 3989 C CA . ARG A 1 508 ? -12.479 17.200 11.885 1.00 96.38 508 ARG A CA 1
ATOM 3990 C C . ARG A 1 508 ? -11.738 18.263 11.078 1.00 96.38 508 ARG A C 1
ATOM 3992 O O . ARG A 1 508 ? -10.563 18.070 10.788 1.00 96.38 508 ARG A O 1
ATOM 3999 N N . SER A 1 509 ? -12.378 19.390 10.769 1.00 94.69 509 SER A N 1
ATOM 4000 C CA . SER A 1 509 ? -11.721 20.513 10.093 1.00 94.69 509 SER A CA 1
ATOM 4001 C C . SER A 1 509 ? -10.674 21.149 10.999 1.00 94.69 509 SER A C 1
ATOM 4003 O O . SER A 1 509 ? -9.520 21.261 10.601 1.00 94.69 509 SER A O 1
ATOM 4005 N N . ALA A 1 510 ? -11.035 21.450 12.250 1.00 93.81 510 ALA A N 1
ATOM 4006 C CA . ALA A 1 510 ? -10.078 21.962 13.232 1.00 93.81 510 ALA A CA 1
ATOM 4007 C C . ALA A 1 510 ? -8.941 20.965 13.526 1.00 93.81 510 ALA A C 1
ATOM 4009 O O . ALA A 1 510 ? -7.817 21.376 13.799 1.00 93.81 510 ALA A O 1
ATOM 4010 N N . PHE A 1 511 ? -9.217 19.655 13.466 1.00 94.25 511 PHE A N 1
ATOM 4011 C CA . PHE A 1 511 ? -8.181 18.625 13.586 1.00 94.25 511 PHE A CA 1
ATOM 4012 C C . PHE A 1 511 ? -7.189 18.685 12.413 1.00 94.25 511 PHE A C 1
ATOM 4014 O O . PHE A 1 511 ? -5.983 18.655 12.631 1.00 94.25 511 PHE A O 1
ATOM 4021 N N . CYS A 1 512 ? -7.684 18.814 11.179 1.00 93.00 512 CYS A N 1
ATOM 4022 C CA . CYS A 1 512 ? -6.845 18.886 9.980 1.00 93.00 512 CYS A CA 1
ATOM 4023 C C . CYS A 1 512 ? -6.031 20.186 9.892 1.00 93.00 512 CYS A C 1
ATOM 4025 O O . CYS A 1 512 ? -4.889 20.160 9.447 1.00 93.00 512 CYS A O 1
ATOM 4027 N N . GLU A 1 513 ? -6.556 21.311 10.384 1.00 90.06 513 GLU A N 1
ATOM 4028 C CA . GLU A 1 513 ? -5.798 22.571 10.497 1.00 90.06 513 GLU A CA 1
ATOM 4029 C C . GLU A 1 513 ? -4.555 22.448 11.402 1.00 90.06 513 GLU A C 1
ATOM 4031 O O . GLU A 1 513 ? -3.643 23.266 11.313 1.00 90.06 513 GLU A O 1
ATOM 4036 N N . ALA A 1 514 ? -4.498 21.424 12.260 1.00 87.56 514 ALA A N 1
ATOM 4037 C CA . ALA A 1 514 ? -3.363 21.112 13.124 1.00 87.56 514 ALA A CA 1
ATOM 4038 C C . ALA A 1 514 ? -2.375 20.092 12.509 1.00 87.56 514 ALA A C 1
ATOM 4040 O O . ALA A 1 514 ? -1.584 19.502 13.242 1.00 87.56 514 ALA A O 1
ATOM 4041 N N . SER A 1 515 ? -2.434 19.839 11.196 1.00 83.06 515 SER A N 1
ATOM 4042 C CA . SER A 1 515 ? -1.686 18.778 10.494 1.00 83.06 515 SER A CA 1
ATOM 4043 C C . SER A 1 515 ? -1.030 19.283 9.191 1.00 83.06 515 SER A C 1
ATOM 4045 O O . SER A 1 515 ? -1.417 20.350 8.703 1.00 83.06 515 SER A O 1
ATOM 4047 N N . PRO A 1 516 ? -0.069 18.547 8.591 1.00 74.88 516 PRO A N 1
ATOM 4048 C CA . PRO A 1 516 ? 0.632 18.960 7.371 1.00 74.88 516 PRO A CA 1
ATOM 4049 C C . PRO A 1 516 ? -0.216 18.741 6.102 1.00 74.88 516 PRO A C 1
ATOM 4051 O O . PRO A 1 516 ? 0.129 17.966 5.215 1.00 74.88 516 PRO A O 1
ATOM 4054 N N . GLY A 1 517 ? -1.344 19.448 6.004 1.00 84.00 517 GLY A N 1
ATOM 4055 C CA . GLY A 1 517 ? -2.192 19.454 4.810 1.00 84.00 517 GLY A CA 1
ATOM 4056 C C . GLY A 1 517 ? -3.243 18.343 4.745 1.00 84.00 517 GLY A C 1
ATOM 4057 O O . GLY A 1 517 ? -3.827 18.153 3.680 1.00 84.00 517 GLY A O 1
ATOM 4058 N N . TYR A 1 518 ? -3.519 17.630 5.847 1.00 92.56 518 TYR A N 1
ATOM 4059 C CA . TYR A 1 518 ? -4.541 16.574 5.857 1.00 92.56 518 TYR A CA 1
ATOM 4060 C C . TYR A 1 518 ? -5.941 17.127 5.570 1.00 92.56 518 TYR A C 1
ATOM 4062 O O . TYR A 1 518 ? -6.228 18.313 5.758 1.00 92.56 518 TYR A O 1
ATOM 4070 N N . LYS A 1 519 ? -6.842 16.238 5.143 1.00 93.56 519 LYS A N 1
ATOM 4071 C CA . LYS A 1 519 ? -8.222 16.575 4.762 1.00 93.56 519 LYS A CA 1
ATOM 4072 C C . LYS A 1 519 ? -9.232 15.850 5.661 1.00 93.56 519 LYS A C 1
ATOM 4074 O O . LYS A 1 519 ? -9.018 14.676 5.955 1.00 93.56 519 LYS A O 1
ATOM 4079 N N . PRO A 1 520 ? -10.347 16.473 6.087 1.00 95.88 520 PRO A N 1
ATOM 4080 C CA . PRO A 1 520 ? -11.360 15.798 6.905 1.00 95.88 520 PRO A CA 1
ATOM 4081 C C . PRO A 1 520 ? -11.914 14.529 6.244 1.00 95.88 520 PRO A C 1
ATOM 4083 O O . PRO A 1 520 ? -12.163 14.522 5.041 1.00 95.88 520 PRO A O 1
ATOM 4086 N N . ALA A 1 521 ? -12.152 13.476 7.032 1.00 95.19 521 ALA A N 1
ATOM 4087 C CA . ALA A 1 521 ? -12.688 12.206 6.541 1.00 95.19 521 ALA A CA 1
ATOM 4088 C C . ALA A 1 521 ? -13.849 11.682 7.398 1.00 95.19 521 ALA A C 1
ATOM 4090 O O . ALA A 1 521 ? -13.861 11.807 8.625 1.00 95.19 521 ALA A O 1
ATOM 4091 N N . TYR A 1 522 ? -14.824 11.066 6.728 1.00 94.38 522 TYR A N 1
ATOM 4092 C CA . TYR A 1 522 ? -16.095 10.612 7.317 1.00 94.38 522 TYR A CA 1
ATOM 4093 C C . TYR A 1 522 ? -16.414 9.141 6.999 1.00 94.38 522 TYR A C 1
ATOM 4095 O O . TYR A 1 522 ? -17.451 8.627 7.407 1.00 94.38 522 TYR A O 1
ATOM 4103 N N . SER A 1 523 ? -15.534 8.482 6.251 1.00 94.00 523 SER A N 1
ATOM 4104 C CA . SER A 1 523 ? -15.641 7.112 5.736 1.00 94.00 523 SER A CA 1
ATOM 4105 C C . SER A 1 523 ? -14.289 6.409 5.875 1.00 94.00 523 SER A C 1
ATOM 4107 O O . SER A 1 523 ? -13.323 7.056 6.272 1.00 94.00 523 SER A O 1
ATOM 4109 N N . LEU A 1 524 ? -14.207 5.107 5.585 1.00 92.88 524 LEU A N 1
ATOM 4110 C CA . LEU A 1 524 ? -12.932 4.372 5.630 1.00 92.88 524 LEU A CA 1
ATOM 4111 C C . LEU A 1 524 ? -12.158 4.497 4.322 1.00 92.88 524 LEU A C 1
ATOM 4113 O O . LEU A 1 524 ? -10.938 4.608 4.338 1.00 92.88 524 LEU A O 1
ATOM 4117 N N . MET A 1 525 ? -12.879 4.489 3.201 1.00 93.94 525 MET A N 1
ATOM 4118 C CA . MET A 1 525 ? -12.301 4.655 1.872 1.00 93.94 525 MET A CA 1
ATOM 4119 C C . MET A 1 525 ? -12.555 6.074 1.366 1.00 93.94 525 MET A C 1
ATOM 4121 O O . MET A 1 525 ? -13.682 6.586 1.423 1.00 93.94 525 MET A O 1
ATOM 4125 N N . ASN A 1 526 ? -11.489 6.711 0.888 1.00 92.44 526 ASN A N 1
ATOM 4126 C CA . ASN A 1 526 ? -11.500 8.070 0.359 1.00 92.44 526 ASN A CA 1
ATOM 4127 C C . ASN A 1 526 ? -11.588 8.088 -1.181 1.00 92.44 526 ASN A C 1
ATOM 4129 O O . ASN A 1 526 ? -11.914 7.083 -1.813 1.00 92.44 526 ASN A O 1
ATOM 4133 N N . GLU A 1 527 ? -11.345 9.244 -1.795 1.00 90.94 527 GLU A N 1
ATOM 4134 C CA . GLU A 1 527 ? -11.448 9.434 -3.249 1.00 90.94 527 GLU A CA 1
ATOM 4135 C C . GLU A 1 527 ? -10.327 8.773 -4.069 1.00 90.94 527 GLU A C 1
ATOM 4137 O O . GLU A 1 527 ? -10.411 8.741 -5.291 1.00 90.94 527 GLU A O 1
ATOM 4142 N N . GLN A 1 528 ? -9.319 8.183 -3.419 1.00 91.00 528 GLN A N 1
ATOM 4143 C CA . GLN A 1 528 ? -8.247 7.441 -4.090 1.00 91.00 528 GLN A CA 1
ATOM 4144 C C . GLN A 1 528 ? -8.624 5.985 -4.411 1.00 91.00 528 GLN A C 1
ATOM 4146 O O . GLN A 1 528 ? -7.837 5.276 -5.032 1.00 91.00 528 GLN A O 1
ATOM 4151 N N . TYR A 1 529 ? -9.805 5.521 -3.991 1.00 93.12 529 TYR A N 1
ATOM 4152 C CA . TYR A 1 529 ? -10.251 4.140 -4.177 1.00 93.12 529 TYR A CA 1
ATOM 4153 C C . TYR A 1 529 ? -11.141 4.006 -5.406 1.00 93.12 529 TYR A C 1
ATOM 4155 O O . TYR A 1 529 ? -12.277 4.486 -5.415 1.00 93.12 529 TYR A O 1
ATOM 4163 N N . TYR A 1 530 ? -10.659 3.281 -6.408 1.00 91.38 530 TYR A N 1
ATOM 4164 C CA . TYR A 1 530 ? -11.351 3.056 -7.661 1.00 91.38 530 TYR A CA 1
ATOM 4165 C C . TYR A 1 530 ? -11.725 1.588 -7.845 1.00 91.38 530 TYR A C 1
ATOM 4167 O O . TYR A 1 530 ? -10.892 0.695 -7.702 1.00 91.38 530 TYR A O 1
ATOM 4175 N N . TYR A 1 531 ? -12.986 1.335 -8.184 1.00 90.81 531 TYR A N 1
ATOM 4176 C CA . TYR A 1 531 ? -13.514 -0.022 -8.327 1.00 90.81 531 TYR A CA 1
ATOM 4177 C C . TYR A 1 531 ? -13.405 -0.590 -9.746 1.00 90.81 531 TYR A C 1
ATOM 4179 O O . TYR A 1 531 ? -13.545 -1.799 -9.916 1.00 90.81 531 TYR A O 1
ATOM 4187 N N . ASP A 1 532 ? -13.188 0.256 -10.758 1.00 88.31 532 ASP A N 1
ATOM 4188 C CA . ASP A 1 532 ? -13.120 -0.166 -12.162 1.00 88.31 532 ASP A CA 1
ATOM 4189 C C . ASP A 1 532 ? -12.302 0.803 -13.023 1.00 88.31 532 ASP A C 1
ATOM 4191 O O . ASP A 1 532 ? -12.691 1.173 -14.133 1.00 88.31 532 ASP A O 1
ATOM 4195 N N . ILE A 1 533 ? -11.183 1.285 -12.480 1.00 84.19 533 ILE A N 1
ATOM 4196 C CA . ILE A 1 533 ? -10.475 2.449 -13.034 1.00 84.19 533 ILE A CA 1
ATOM 4197 C C . ILE A 1 533 ? -10.033 2.246 -14.487 1.00 84.19 533 ILE A C 1
ATOM 4199 O O . ILE A 1 533 ? -9.956 3.187 -15.273 1.00 84.19 533 ILE A O 1
ATOM 4203 N N . TYR A 1 534 ? -9.838 0.981 -14.857 1.00 79.44 534 TYR A N 1
ATOM 4204 C CA . TYR A 1 534 ? -9.346 0.546 -16.154 1.00 79.44 534 TYR A CA 1
ATOM 4205 C C . TYR A 1 534 ? -10.397 0.601 -17.259 1.00 79.44 534 TYR A C 1
ATOM 4207 O O . TYR A 1 534 ? -10.042 0.758 -18.427 1.00 79.44 534 TYR A O 1
ATOM 4215 N N . ASN A 1 535 ? -11.679 0.468 -16.910 1.00 82.75 535 ASN A N 1
ATOM 4216 C CA . ASN A 1 535 ? -12.786 0.590 -17.858 1.00 82.75 535 ASN A CA 1
ATOM 4217 C C . ASN A 1 535 ? -13.501 1.942 -17.730 1.00 82.75 535 ASN A C 1
ATOM 4219 O O . ASN A 1 535 ? -14.047 2.441 -18.716 1.00 82.75 535 ASN A O 1
ATOM 4223 N N . ASP A 1 536 ? -13.483 2.537 -16.536 1.00 85.06 536 ASP A N 1
ATOM 4224 C CA . ASP A 1 536 ? -14.036 3.853 -16.240 1.00 85.06 536 ASP A CA 1
ATOM 4225 C C . ASP A 1 536 ? -13.101 4.622 -15.287 1.00 85.06 536 ASP A C 1
ATOM 4227 O O . ASP A 1 536 ? -13.081 4.337 -14.086 1.00 85.06 536 ASP A O 1
ATOM 4231 N N . PRO A 1 537 ? -12.356 5.635 -15.766 1.00 79.56 537 PRO A N 1
ATOM 4232 C CA . PRO A 1 537 ? -11.451 6.411 -14.918 1.00 79.56 537 PRO A CA 1
ATOM 4233 C C . PRO A 1 537 ? -12.179 7.234 -13.841 1.00 79.56 537 PRO A C 1
ATOM 4235 O O . PRO A 1 537 ? -11.541 7.696 -12.903 1.00 79.56 537 PRO A O 1
ATOM 4238 N N . ASN A 1 538 ? -13.507 7.393 -13.924 1.00 83.50 538 ASN A N 1
ATOM 4239 C CA . ASN A 1 538 ? -14.312 8.055 -12.893 1.00 83.50 538 ASN A CA 1
ATOM 4240 C C . ASN A 1 538 ? -14.925 7.068 -11.883 1.00 83.50 538 ASN A C 1
ATOM 4242 O O . ASN A 1 538 ? -15.762 7.466 -11.071 1.00 83.50 538 ASN A O 1
ATOM 4246 N N . SER A 1 539 ? -14.534 5.789 -11.909 1.00 91.62 539 SER A N 1
ATOM 4247 C CA . SER A 1 539 ? -15.043 4.723 -11.029 1.00 91.62 539 SER A CA 1
ATOM 4248 C C . SER A 1 539 ? -14.549 4.824 -9.579 1.00 91.62 539 SER A C 1
ATOM 4250 O O . SER A 1 539 ? -14.167 3.836 -8.954 1.00 91.62 539 SER A O 1
ATOM 4252 N N . VAL A 1 540 ? -14.573 6.020 -9.001 1.00 92.62 5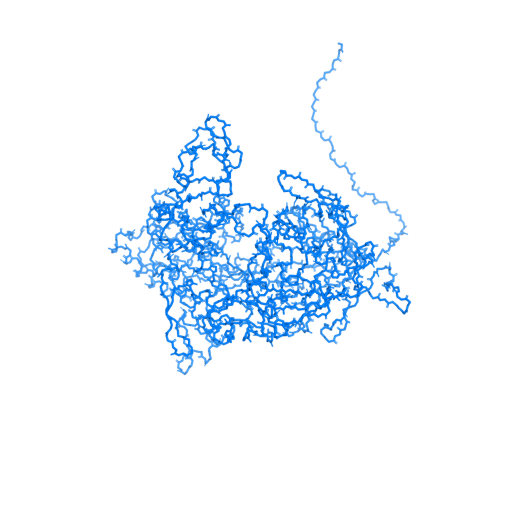40 VAL A N 1
ATOM 4253 C CA . VAL A 1 540 ? -14.257 6.243 -7.590 1.00 92.62 540 VAL A CA 1
ATOM 4254 C C . VAL A 1 540 ? -15.373 5.639 -6.733 1.00 92.62 540 VAL A C 1
ATOM 4256 O O . VAL A 1 540 ? -16.532 6.049 -6.826 1.00 92.62 540 VAL A O 1
ATOM 4259 N N . TYR A 1 541 ? -15.036 4.687 -5.856 1.00 95.62 541 TYR A N 1
ATOM 4260 C CA . TYR A 1 541 ? -15.986 4.021 -4.953 1.00 95.62 541 TYR A CA 1
ATOM 4261 C C . TYR A 1 541 ? -16.798 5.039 -4.149 1.00 95.62 541 TYR A C 1
ATOM 4263 O O . TYR A 1 541 ? -18.028 4.968 -4.112 1.00 95.62 541 TYR A O 1
ATOM 4271 N N . ARG A 1 542 ? -16.113 6.033 -3.573 1.00 94.88 542 ARG A N 1
ATOM 4272 C CA . ARG A 1 542 ? -16.692 7.086 -2.729 1.00 94.88 542 ARG A CA 1
ATOM 4273 C C . ARG A 1 542 ? -17.792 7.900 -3.422 1.00 94.88 542 ARG A C 1
ATOM 4275 O O . ARG A 1 542 ? -18.690 8.391 -2.738 1.00 94.88 542 ARG A O 1
ATOM 4282 N N . TYR A 1 543 ? -17.739 8.018 -4.750 1.00 94.25 543 TYR A N 1
ATOM 4283 C CA . TYR A 1 543 ? -18.707 8.769 -5.558 1.00 94.25 543 TYR A CA 1
ATOM 4284 C C . TYR A 1 543 ? -19.797 7.886 -6.184 1.00 94.25 543 TYR A C 1
ATOM 4286 O O . TYR A 1 543 ? -20.670 8.386 -6.891 1.00 94.25 543 TYR A O 1
ATOM 4294 N N . SER A 1 544 ? -19.793 6.579 -5.914 1.00 96.62 544 SER A N 1
ATOM 4295 C CA . SER A 1 544 ? -20.911 5.708 -6.278 1.00 96.62 544 SER A CA 1
ATOM 4296 C C . SER A 1 544 ? -22.157 6.021 -5.435 1.00 96.62 544 SER A C 1
ATOM 4298 O O . SER A 1 544 ? -22.055 6.394 -4.261 1.00 96.62 544 SER A O 1
ATOM 4300 N N . GLU A 1 545 ? -23.353 5.847 -6.012 1.00 97.12 545 GLU A N 1
ATOM 4301 C CA . GLU A 1 545 ? -24.616 6.062 -5.286 1.00 97.12 545 GLU A CA 1
ATOM 4302 C C . GLU A 1 545 ? -24.707 5.230 -3.988 1.00 97.12 545 GLU A C 1
ATOM 4304 O O . GLU A 1 545 ? -25.031 5.821 -2.953 1.00 97.12 545 GLU A O 1
ATOM 4309 N N . PRO A 1 546 ? -24.370 3.917 -3.964 1.00 97.19 546 PRO A N 1
ATOM 4310 C CA . PRO A 1 546 ? -24.423 3.127 -2.733 1.00 97.19 546 PRO A CA 1
ATOM 4311 C C . PRO A 1 546 ? -23.492 3.659 -1.638 1.00 97.19 546 PRO A C 1
ATOM 4313 O O . PRO A 1 546 ? -23.912 3.786 -0.488 1.00 97.19 546 PRO A O 1
ATOM 4316 N N . ALA A 1 547 ? -22.254 4.035 -1.979 1.00 97.69 547 ALA A N 1
ATOM 4317 C CA . ALA A 1 547 ? -21.294 4.539 -0.998 1.00 97.69 547 ALA A CA 1
ATOM 4318 C C . ALA A 1 547 ? -21.727 5.895 -0.420 1.00 97.69 547 ALA A C 1
ATOM 4320 O O . ALA A 1 547 ? -21.651 6.110 0.795 1.00 97.69 547 ALA A O 1
ATOM 4321 N N . MET A 1 548 ? -22.206 6.824 -1.261 1.00 97.94 548 MET A N 1
ATOM 4322 C CA . MET A 1 548 ? -22.784 8.097 -0.805 1.00 97.94 548 MET A CA 1
ATOM 4323 C C . MET A 1 548 ? -23.958 7.869 0.140 1.00 97.94 548 MET A C 1
ATOM 4325 O O . MET A 1 548 ? -23.989 8.452 1.227 1.00 97.94 548 MET A O 1
ATOM 4329 N N . GLN A 1 549 ? -24.869 6.970 -0.232 1.00 97.88 549 GLN A N 1
ATOM 4330 C CA . GLN A 1 549 ? -26.025 6.628 0.585 1.00 97.88 549 GLN A CA 1
ATOM 4331 C C . GLN A 1 549 ? -25.620 6.065 1.953 1.00 97.88 549 GLN A C 1
ATOM 4333 O O . GLN A 1 549 ? -26.174 6.509 2.958 1.00 97.88 549 GLN A O 1
ATOM 4338 N N . ALA A 1 550 ? -24.627 5.172 2.007 1.00 97.62 550 ALA A N 1
ATOM 4339 C CA . ALA A 1 550 ? -24.113 4.586 3.247 1.00 97.62 550 ALA A CA 1
ATOM 4340 C C . ALA A 1 550 ? -23.667 5.650 4.267 1.00 97.62 550 ALA A C 1
ATOM 4342 O O . ALA A 1 550 ? -24.008 5.590 5.449 1.00 97.62 550 ALA A O 1
ATOM 4343 N N . ILE A 1 551 ? -22.959 6.687 3.813 1.00 97.44 551 ILE A N 1
ATOM 4344 C CA . ILE A 1 551 ? -22.469 7.747 4.709 1.00 97.44 551 ILE A CA 1
ATOM 4345 C C . ILE A 1 551 ? -23.576 8.744 5.071 1.00 97.44 551 ILE A C 1
ATOM 4347 O O . ILE A 1 551 ? -23.646 9.184 6.221 1.00 97.44 551 ILE A O 1
ATOM 4351 N N . CYS A 1 552 ? -24.500 9.053 4.154 1.00 97.69 552 CYS A N 1
ATOM 4352 C CA . CYS A 1 552 ? -25.707 9.808 4.504 1.00 97.69 552 CYS A CA 1
ATOM 4353 C C . CYS A 1 552 ? -26.535 9.089 5.580 1.00 97.69 552 CYS A C 1
ATOM 4355 O O . CYS A 1 552 ? -26.985 9.741 6.523 1.00 97.69 552 CYS A O 1
ATOM 4357 N N . ASN A 1 553 ? -26.685 7.763 5.485 1.00 97.12 553 ASN A N 1
ATOM 4358 C CA . ASN A 1 553 ? -27.367 6.946 6.489 1.00 97.12 553 ASN A CA 1
ATOM 4359 C C . ASN A 1 553 ? -26.650 7.012 7.844 1.00 97.12 553 ASN A C 1
ATOM 4361 O O . ASN A 1 553 ? -27.287 7.314 8.856 1.00 97.12 553 ASN A O 1
ATOM 4365 N N . LEU A 1 554 ? -25.327 6.810 7.858 1.00 95.88 554 LEU A N 1
ATOM 4366 C CA . LEU A 1 554 ? -24.501 6.832 9.071 1.00 95.88 554 LEU A CA 1
ATOM 4367 C C . LEU A 1 554 ? -24.639 8.147 9.861 1.00 95.88 554 LEU A C 1
ATOM 4369 O O . LEU A 1 554 ? -24.718 8.132 11.091 1.00 95.88 554 LEU A O 1
ATOM 4373 N N . TYR A 1 555 ? -24.693 9.283 9.159 1.00 95.06 555 TYR A N 1
ATOM 4374 C CA . TYR A 1 555 ? -24.810 10.614 9.767 1.00 95.06 555 TYR A CA 1
ATOM 4375 C C . TYR A 1 555 ? -26.242 11.171 9.808 1.00 95.06 555 TYR A C 1
ATOM 4377 O O . TYR A 1 555 ? -26.444 12.297 10.263 1.00 95.06 555 TYR A O 1
ATOM 4385 N N . GLY A 1 556 ? -27.242 10.397 9.375 1.00 93.94 556 GLY A N 1
ATOM 4386 C CA . GLY A 1 556 ? -28.653 10.786 9.418 1.00 93.94 556 GLY A CA 1
ATOM 4387 C C . GLY A 1 556 ? -28.998 11.997 8.545 1.00 93.94 556 GLY A C 1
ATOM 4388 O O . GLY A 1 556 ? -29.845 12.806 8.929 1.00 93.94 556 GLY A O 1
ATOM 4389 N N . VAL A 1 557 ? -28.333 12.154 7.396 1.00 95.62 557 VAL A N 1
ATOM 4390 C CA . VAL A 1 557 ? -28.575 13.261 6.461 1.00 95.62 557 VAL A CA 1
ATOM 4391 C C . VAL A 1 557 ? -29.589 12.845 5.398 1.00 95.62 557 VAL A C 1
ATOM 4393 O O . VAL A 1 557 ? -29.325 11.986 4.561 1.00 95.62 557 VAL A O 1
ATOM 4396 N N . GLU A 1 558 ? -30.758 13.484 5.415 1.00 95.06 558 GLU A N 1
ATOM 4397 C CA . GLU A 1 558 ? -31.851 13.215 4.476 1.00 95.06 558 GLU A CA 1
ATOM 4398 C C . GLU A 1 558 ? -31.805 14.140 3.243 1.00 95.06 558 GLU A C 1
ATOM 4400 O O . GLU A 1 558 ? -31.532 15.340 3.349 1.00 95.06 558 GLU A O 1
ATOM 4405 N N . TYR A 1 559 ? -32.183 13.619 2.074 1.00 96.56 559 TYR A N 1
ATOM 4406 C CA . TYR A 1 559 ? -32.307 14.369 0.817 1.00 96.56 559 TYR A CA 1
ATOM 4407 C C . TYR A 1 559 ? -33.702 14.217 0.190 1.00 96.56 559 TYR A C 1
ATOM 4409 O O . TYR A 1 559 ? -34.433 13.267 0.475 1.00 96.56 559 TYR A O 1
ATOM 4417 N N . GLY A 1 560 ? -34.071 15.153 -0.686 1.00 95.25 560 GLY A N 1
ATOM 4418 C CA . GLY A 1 560 ? -35.317 15.135 -1.452 1.00 95.25 560 GLY A CA 1
ATOM 4419 C C . GLY A 1 560 ? -36.331 16.204 -1.034 1.00 95.25 560 GLY A C 1
ATOM 4420 O O . GLY A 1 560 ? -36.015 17.208 -0.394 1.00 95.25 560 GLY A O 1
ATOM 4421 N N . GLU A 1 561 ? -37.589 16.032 -1.455 1.00 92.94 561 GLU A N 1
ATOM 4422 C CA . GLU A 1 561 ? -38.635 17.033 -1.215 1.00 92.94 561 GLU A CA 1
ATOM 4423 C C . GLU A 1 561 ? -38.893 17.219 0.289 1.00 92.94 561 GLU A C 1
ATOM 4425 O O . GLU A 1 561 ? -39.375 16.318 0.972 1.00 92.94 561 GLU A O 1
ATOM 4430 N N . GLY A 1 562 ? -38.620 18.424 0.796 1.00 90.94 562 GLY A N 1
ATOM 4431 C CA . GLY A 1 562 ? -38.845 18.781 2.198 1.00 90.94 562 GLY A CA 1
ATOM 4432 C C . GLY A 1 562 ? -37.607 18.708 3.093 1.00 90.94 562 GLY A C 1
ATOM 4433 O O . GLY A 1 562 ? -37.722 19.074 4.263 1.00 90.94 562 GLY A O 1
ATOM 4434 N N . THR A 1 563 ? -36.443 18.322 2.561 1.00 93.44 563 THR A N 1
ATOM 4435 C CA . THR A 1 563 ? -35.157 18.369 3.274 1.00 93.44 563 THR A CA 1
ATOM 4436 C C . THR A 1 563 ? -34.288 19.547 2.784 1.00 93.44 563 THR A C 1
ATOM 4438 O O . THR A 1 563 ? -34.649 20.218 1.809 1.00 93.44 563 THR A O 1
ATOM 4441 N N . PRO A 1 564 ? -33.166 19.872 3.462 1.00 93.88 564 PRO A N 1
ATOM 4442 C CA . PRO A 1 564 ? -32.253 20.932 3.024 1.00 93.88 564 PRO A CA 1
ATOM 4443 C C . PRO A 1 564 ? -31.499 20.640 1.715 1.00 93.88 564 PRO A C 1
ATOM 4445 O O . PRO A 1 564 ? -30.982 21.582 1.114 1.00 93.88 564 PRO A O 1
ATOM 4448 N N . TYR A 1 565 ? -31.439 19.378 1.278 1.00 96.94 565 TYR A N 1
ATOM 4449 C CA . TYR A 1 565 ? -30.599 18.916 0.168 1.00 96.94 565 TYR A CA 1
ATOM 4450 C C . TYR A 1 565 ? -31.459 18.279 -0.923 1.00 96.94 565 TYR A C 1
ATOM 4452 O O . TYR A 1 565 ? -32.283 17.409 -0.648 1.00 96.94 565 TYR A O 1
ATOM 4460 N N . ALA A 1 566 ? -31.295 18.715 -2.172 1.00 95.88 566 ALA A N 1
ATOM 4461 C CA . ALA A 1 566 ? -32.149 18.252 -3.265 1.00 95.88 566 ALA A CA 1
ATOM 4462 C C . ALA A 1 566 ? -31.740 16.869 -3.790 1.00 95.88 566 ALA A C 1
ATOM 4464 O O . ALA A 1 566 ? -32.604 16.091 -4.201 1.00 95.88 566 ALA A O 1
ATOM 4465 N N . THR A 1 567 ? -30.440 16.578 -3.786 1.00 97.50 567 THR A N 1
ATOM 4466 C CA . THR A 1 567 ? -29.844 15.347 -4.316 1.00 97.50 567 THR A CA 1
ATOM 4467 C C . THR A 1 567 ? -29.062 14.604 -3.232 1.00 97.50 567 THR A C 1
ATOM 4469 O O . THR A 1 567 ? -28.730 15.171 -2.189 1.00 97.50 567 THR A O 1
ATOM 4472 N N . LEU A 1 568 ? -28.763 13.327 -3.488 1.00 97.56 568 LEU A N 1
ATOM 4473 C CA . LEU A 1 568 ? -27.888 12.523 -2.633 1.00 97.56 568 LEU A CA 1
ATOM 4474 C C . LEU A 1 568 ? -26.482 13.135 -2.533 1.00 97.56 568 LEU A C 1
ATOM 4476 O O . LEU A 1 568 ? -25.931 13.218 -1.443 1.00 97.56 568 LEU A O 1
ATOM 4480 N N . GLU A 1 569 ? -25.934 13.614 -3.648 1.00 96.94 569 GLU A N 1
ATOM 4481 C CA . GLU A 1 569 ? -24.616 14.254 -3.696 1.00 96.94 569 GLU A CA 1
ATOM 4482 C C . GLU A 1 569 ? -24.570 15.542 -2.854 1.00 96.94 569 GLU A C 1
ATOM 4484 O O . GLU A 1 569 ? -23.645 15.725 -2.064 1.00 96.94 569 GLU A O 1
ATOM 4489 N N . ASP A 1 570 ? -25.601 16.397 -2.934 1.00 97.25 570 ASP A N 1
ATOM 4490 C CA . ASP A 1 570 ? -25.709 17.604 -2.098 1.00 97.25 570 ASP A CA 1
ATOM 4491 C C . ASP A 1 570 ? -25.753 17.248 -0.603 1.00 97.25 570 ASP A C 1
ATOM 4493 O O . ASP A 1 570 ? -25.146 17.932 0.224 1.00 97.25 570 ASP A O 1
ATOM 4497 N N . ALA A 1 571 ? -26.480 16.182 -0.248 1.00 97.69 571 ALA A N 1
ATOM 4498 C CA . ALA A 1 571 ? -26.552 15.691 1.124 1.00 97.69 571 ALA A CA 1
ATOM 4499 C C . ALA A 1 571 ? -25.211 15.123 1.592 1.00 97.69 571 ALA A C 1
ATOM 4501 O O . ALA A 1 571 ? -24.754 15.481 2.677 1.00 97.69 571 ALA A O 1
ATOM 4502 N N . TYR A 1 572 ? -24.556 14.297 0.779 1.00 96.94 572 TYR A N 1
ATOM 4503 C CA . TYR A 1 572 ? -23.246 13.730 1.083 1.00 96.94 572 TYR A CA 1
ATOM 4504 C C . TYR A 1 572 ? -22.192 14.827 1.295 1.00 96.94 572 TYR A C 1
ATOM 4506 O O . TYR A 1 572 ? -21.543 14.860 2.339 1.00 96.94 572 TYR A O 1
ATOM 4514 N N . ASN A 1 573 ? -22.105 15.798 0.381 1.00 95.88 573 ASN A N 1
ATOM 4515 C CA . ASN A 1 573 ? -21.156 16.916 0.458 1.00 95.88 573 ASN A CA 1
ATOM 4516 C C . ASN A 1 573 ? -21.404 17.862 1.646 1.00 95.88 573 ASN A C 1
ATOM 4518 O O . ASN A 1 573 ? -20.560 18.696 1.972 1.00 95.88 573 ASN A O 1
ATOM 4522 N N . SER A 1 574 ? -22.564 17.764 2.299 1.00 95.94 574 SER A N 1
ATOM 4523 C CA . SER A 1 574 ? -22.885 18.560 3.484 1.00 95.94 574 SER A CA 1
ATOM 4524 C C . SER A 1 574 ? -22.381 17.963 4.800 1.00 95.94 574 SER A C 1
ATOM 4526 O O . SER A 1 574 ? -22.444 18.627 5.840 1.00 95.94 574 SER A O 1
ATOM 4528 N N . ILE A 1 575 ? -21.917 16.711 4.774 1.00 95.94 575 ILE A N 1
ATOM 4529 C CA . ILE A 1 575 ? -21.503 15.974 5.963 1.00 95.94 575 ILE A CA 1
ATOM 4530 C C . ILE A 1 575 ? -20.211 16.574 6.506 1.00 95.94 575 ILE A C 1
ATOM 4532 O O . ILE A 1 575 ? -19.206 16.668 5.816 1.00 95.94 575 ILE A O 1
ATOM 4536 N N . THR A 1 576 ? -20.238 16.954 7.782 1.00 94.62 576 THR A N 1
ATOM 4537 C CA . THR A 1 576 ? -19.058 17.439 8.517 1.00 94.62 576 THR A CA 1
ATOM 4538 C C . THR A 1 576 ? -18.579 16.442 9.571 1.00 94.62 576 THR A C 1
ATOM 4540 O O . THR A 1 576 ? -17.546 16.644 10.208 1.00 94.62 576 THR A O 1
ATOM 4543 N N . GLY A 1 577 ? -19.376 15.403 9.835 1.00 93.12 577 GLY A N 1
ATOM 4544 C CA . GLY A 1 577 ? -19.204 14.483 10.956 1.00 93.12 577 GLY A CA 1
ATOM 4545 C C . GLY A 1 577 ? -19.377 15.110 12.347 1.00 93.12 577 GLY A C 1
ATOM 4546 O O . GLY A 1 577 ? -19.297 14.386 13.336 1.00 93.12 577 GLY A O 1
ATOM 4547 N N . TYR A 1 578 ? -19.631 16.421 12.441 1.00 95.00 578 TYR A N 1
ATOM 4548 C CA . TYR A 1 578 ? -19.739 17.167 13.693 1.00 95.00 578 TYR A CA 1
ATOM 4549 C C . TYR A 1 578 ? -21.200 17.484 14.034 1.00 95.00 578 TYR A C 1
ATOM 4551 O O . TYR A 1 578 ? -21.879 18.229 13.327 1.00 95.00 578 TYR A O 1
ATOM 4559 N N . ASN A 1 579 ? -21.673 16.965 15.167 1.00 96.19 579 ASN A N 1
ATOM 4560 C CA . ASN A 1 579 ? -22.987 17.258 15.729 1.00 96.19 579 ASN A CA 1
ATOM 4561 C C . ASN A 1 579 ? -22.899 17.376 17.257 1.00 96.19 579 ASN A C 1
ATOM 4563 O O . ASN A 1 579 ? -23.207 16.445 18.002 1.00 96.19 579 ASN A O 1
ATOM 4567 N N . ALA A 1 580 ? -22.511 18.560 17.735 1.00 94.75 580 ALA A N 1
ATOM 4568 C CA . ALA A 1 580 ? -22.331 18.822 19.164 1.00 94.75 580 ALA A CA 1
ATOM 4569 C C . ALA A 1 580 ? -23.593 18.601 20.014 1.00 94.75 580 ALA A C 1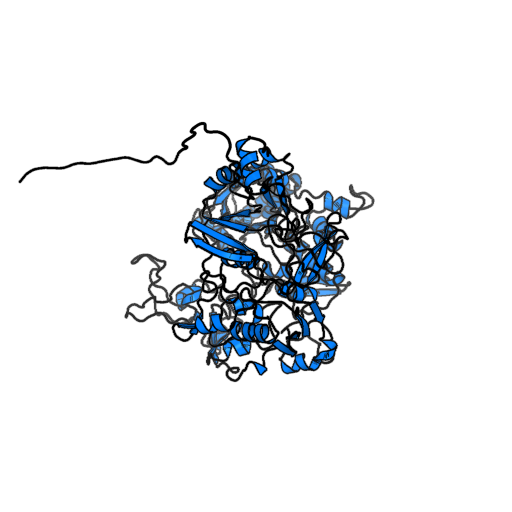
ATOM 4571 O O . ALA A 1 580 ? -23.483 18.257 21.189 1.00 94.75 580 ALA A O 1
ATOM 4572 N N . THR A 1 581 ? -24.786 18.810 19.444 1.00 96.62 581 THR A N 1
ATOM 4573 C CA . THR A 1 581 ? -26.047 18.645 20.189 1.00 96.62 581 THR A CA 1
ATOM 4574 C C . THR A 1 581 ? -26.331 17.169 20.430 1.00 96.62 581 THR A C 1
ATOM 4576 O O . THR A 1 581 ? -26.557 16.765 21.567 1.00 96.62 581 THR A O 1
ATOM 4579 N N . GLU A 1 582 ? -26.254 16.349 19.380 1.00 97.81 582 GLU A N 1
ATOM 4580 C CA . GLU A 1 582 ? -26.432 14.904 19.524 1.00 97.81 582 GLU A CA 1
ATOM 4581 C C . GLU A 1 582 ? -25.307 14.284 20.361 1.00 97.81 582 GLU A C 1
ATOM 4583 O O . GLU A 1 582 ? -25.582 13.452 21.223 1.00 97.81 582 GLU A O 1
ATOM 4588 N N . ALA A 1 583 ? -24.059 14.735 20.188 1.00 98.38 583 ALA A N 1
ATOM 4589 C CA . ALA A 1 583 ? -22.937 14.296 21.014 1.00 98.38 583 ALA A CA 1
ATOM 4590 C C . ALA A 1 583 ? -23.186 14.556 22.510 1.00 98.38 583 ALA A C 1
ATOM 4592 O O . ALA A 1 583 ? -23.000 13.661 23.332 1.00 98.38 583 ALA A O 1
ATOM 4593 N N . HIS A 1 584 ? -23.658 15.753 22.871 1.00 98.62 584 HIS A N 1
ATOM 4594 C CA . HIS A 1 584 ? -24.018 16.081 24.251 1.00 98.62 584 HIS A CA 1
ATOM 4595 C C . HIS A 1 584 ? -25.109 15.146 24.799 1.00 98.62 584 HIS A C 1
ATOM 4597 O O . HIS A 1 584 ? -24.965 14.586 25.890 1.00 98.62 584 HIS A O 1
ATOM 4603 N N . ASP A 1 585 ? -26.189 14.939 24.044 1.00 98.69 585 ASP A N 1
ATOM 4604 C CA . ASP A 1 585 ? -27.316 14.109 24.482 1.00 98.69 585 ASP A CA 1
ATOM 4605 C C . ASP A 1 585 ? -26.917 12.632 24.636 1.00 98.69 585 ASP A C 1
ATOM 4607 O O . ASP A 1 585 ? -27.310 11.966 25.601 1.00 98.69 585 ASP A O 1
ATOM 4611 N N . LEU A 1 586 ? -26.077 12.128 23.731 1.00 98.75 586 LEU A N 1
ATOM 4612 C CA . LEU A 1 586 ? -25.515 10.783 23.805 1.00 98.75 586 LEU A CA 1
ATOM 4613 C C . LEU A 1 586 ? -24.541 10.622 24.979 1.00 98.75 586 LEU A C 1
ATOM 4615 O O . LEU A 1 586 ? -24.593 9.594 25.652 1.00 98.75 586 LEU A O 1
ATOM 4619 N N . LEU A 1 587 ? -23.711 11.624 25.292 1.00 98.81 587 LEU A N 1
ATOM 4620 C CA . LEU A 1 587 ? -22.852 11.606 26.484 1.00 98.81 587 LEU A CA 1
ATOM 4621 C C . LEU A 1 587 ? -23.679 11.598 27.774 1.00 98.81 587 LEU A C 1
ATOM 4623 O O . LEU A 1 587 ? -23.376 10.834 28.690 1.00 98.81 587 LEU A O 1
ATOM 4627 N N . ALA A 1 588 ? -24.751 12.391 27.850 1.00 98.75 588 ALA A N 1
ATOM 4628 C CA . ALA A 1 588 ? -25.650 12.373 29.005 1.00 98.75 588 ALA A CA 1
ATOM 4629 C C . ALA A 1 588 ? -26.279 10.984 29.202 1.00 98.75 588 ALA A C 1
ATOM 4631 O O . ALA A 1 588 ? -26.276 10.445 30.313 1.00 98.75 588 ALA A O 1
ATOM 4632 N N . LYS A 1 589 ? -26.743 10.368 28.109 1.00 98.81 589 LYS A N 1
ATOM 4633 C CA . LYS A 1 589 ? -27.282 9.004 28.114 1.00 98.81 589 LYS A CA 1
ATOM 4634 C C . LYS A 1 589 ? -26.231 7.967 28.526 1.00 98.81 589 LYS A C 1
ATOM 4636 O O . LYS A 1 589 ? -26.508 7.150 29.401 1.00 98.81 589 LYS A O 1
ATOM 4641 N N . ALA A 1 590 ? -25.028 8.025 27.956 1.00 98.81 590 ALA A N 1
ATOM 4642 C CA . ALA A 1 590 ? -23.924 7.127 28.293 1.00 98.81 590 ALA A CA 1
ATOM 4643 C C . ALA A 1 590 ? -23.561 7.213 29.784 1.00 98.81 590 ALA A C 1
ATOM 4645 O O . ALA A 1 590 ? -23.397 6.191 30.448 1.00 98.81 590 ALA A O 1
ATOM 4646 N N . CYS A 1 591 ? -23.484 8.428 30.333 1.00 98.75 591 CYS A N 1
ATOM 4647 C CA . CYS A 1 591 ? -23.216 8.658 31.750 1.00 98.75 591 CYS A CA 1
ATOM 4648 C C . CYS A 1 591 ? -24.275 7.996 32.643 1.00 98.75 591 CYS A C 1
ATOM 4650 O O . CYS A 1 591 ? -23.930 7.305 33.603 1.00 98.75 591 CYS A O 1
ATOM 4652 N N . ASP A 1 592 ? -25.561 8.162 32.320 1.00 98.69 592 ASP A N 1
ATOM 4653 C CA . ASP A 1 592 ? -26.651 7.531 33.069 1.00 98.69 592 ASP A CA 1
ATOM 4654 C C . ASP A 1 592 ? -26.599 5.995 32.993 1.00 98.69 592 ASP A C 1
ATOM 4656 O O . ASP A 1 592 ? -26.754 5.331 34.022 1.00 98.69 592 ASP A O 1
ATOM 4660 N N . GLU A 1 593 ? -26.323 5.426 31.816 1.00 98.75 593 GLU A N 1
ATOM 4661 C CA . GLU A 1 593 ? -26.171 3.978 31.613 1.00 98.75 593 GLU A CA 1
ATOM 4662 C C . GLU A 1 593 ? -24.991 3.405 32.413 1.00 98.75 593 GLU A C 1
ATOM 4664 O O . GLU A 1 593 ? -25.145 2.416 33.133 1.00 98.75 593 GLU A O 1
ATOM 4669 N N . LEU A 1 594 ? -23.826 4.053 32.355 1.00 98.69 594 LEU A N 1
ATOM 4670 C CA . LEU A 1 594 ? -22.614 3.617 33.053 1.00 98.69 594 LEU A CA 1
ATOM 4671 C C . LEU A 1 594 ? -22.741 3.737 34.578 1.00 98.69 594 LEU A C 1
ATOM 4673 O O . LEU A 1 594 ? -22.264 2.871 35.314 1.00 98.69 594 LEU A O 1
ATOM 4677 N N . VAL A 1 595 ? -23.419 4.777 35.072 1.00 98.50 595 VAL A N 1
ATOM 4678 C CA . VAL A 1 595 ? -23.725 4.930 36.504 1.00 98.50 595 VAL A CA 1
ATOM 4679 C C . VAL A 1 595 ? -24.714 3.863 36.963 1.00 98.50 595 VAL A C 1
ATOM 4681 O O . VAL A 1 595 ? -24.526 3.274 38.029 1.00 98.50 595 VAL A O 1
ATOM 4684 N N . ALA A 1 596 ? -25.749 3.578 36.168 1.00 98.56 596 ALA A N 1
ATOM 4685 C CA . ALA A 1 596 ? -26.714 2.524 36.473 1.00 98.56 596 ALA A CA 1
ATOM 4686 C C . ALA A 1 596 ? -26.062 1.132 36.499 1.00 98.56 596 ALA A C 1
ATOM 4688 O O . ALA A 1 596 ? -26.410 0.312 37.350 1.00 98.56 596 ALA A O 1
ATOM 4689 N N . ALA A 1 597 ? -25.082 0.891 35.624 1.00 97.88 597 ALA A N 1
ATOM 4690 C CA . ALA A 1 597 ? -24.269 -0.324 35.608 1.00 97.88 597 ALA A CA 1
ATOM 4691 C C . ALA A 1 597 ? -23.239 -0.395 36.756 1.00 97.88 597 ALA A C 1
ATOM 4693 O O . ALA A 1 597 ? -22.603 -1.429 36.949 1.00 97.88 597 ALA A O 1
ATOM 4694 N N . GLY A 1 598 ? -23.061 0.684 37.530 1.00 97.94 598 GLY A N 1
ATOM 4695 C CA . GLY A 1 598 ? -22.059 0.765 38.596 1.00 97.94 598 GLY A CA 1
ATOM 4696 C C . GLY A 1 598 ? -20.617 0.861 38.088 1.00 97.94 598 GLY A C 1
ATOM 4697 O O . GLY A 1 598 ? -19.691 0.635 38.864 1.00 97.94 598 GLY A O 1
ATOM 4698 N N . LEU A 1 599 ? -20.428 1.188 36.807 1.00 97.62 599 LEU A N 1
ATOM 4699 C CA . LEU A 1 599 ? -19.120 1.296 36.157 1.00 97.62 599 LEU A CA 1
ATOM 4700 C C . LEU A 1 599 ? -18.510 2.691 36.297 1.00 97.62 599 LEU A C 1
ATOM 4702 O O . LEU A 1 599 ? -17.295 2.836 36.251 1.00 97.62 599 LEU A O 1
ATOM 4706 N N . TYR A 1 600 ? -19.336 3.718 36.501 1.00 98.38 600 TYR A N 1
ATOM 4707 C CA . TYR A 1 600 ? -18.878 5.097 36.615 1.00 98.38 600 TYR A CA 1
ATOM 4708 C C . TYR A 1 600 ? -19.571 5.843 37.759 1.00 98.38 600 TYR A C 1
ATOM 4710 O O . TYR A 1 600 ? -20.727 5.589 38.096 1.00 98.38 600 TYR A O 1
ATOM 4718 N N . THR A 1 601 ? -18.864 6.798 38.365 1.00 98.19 601 THR A N 1
ATOM 4719 C CA . THR A 1 601 ? -19.423 7.718 39.363 1.00 98.19 601 THR A CA 1
ATOM 4720 C C . THR A 1 601 ? -19.438 9.128 38.787 1.00 98.19 601 THR A C 1
ATOM 4722 O O . THR A 1 601 ? -18.388 9.649 38.416 1.00 98.19 601 THR A O 1
ATOM 4725 N N . LYS A 1 602 ? -20.617 9.769 38.766 1.00 97.81 602 LYS A N 1
ATOM 4726 C CA . LYS A 1 602 ? -20.799 11.111 38.185 1.00 97.81 602 LYS A CA 1
ATOM 4727 C C . LYS A 1 602 ? -19.753 12.113 38.678 1.00 97.81 602 LYS A C 1
ATOM 4729 O O . LYS A 1 602 ? -19.484 12.210 39.878 1.00 97.81 602 LYS A O 1
ATOM 4734 N N . GLY A 1 603 ? -19.213 12.880 37.738 1.00 97.44 603 GLY A N 1
ATOM 4735 C CA . GLY A 1 603 ? -18.221 13.925 37.970 1.00 97.44 603 GLY A CA 1
ATOM 4736 C C . GLY A 1 603 ? -16.794 13.436 38.235 1.00 97.44 603 GLY A C 1
ATOM 4737 O O . GLY A 1 603 ? -15.919 14.279 38.426 1.00 97.44 603 GLY A O 1
ATOM 4738 N N . GLN A 1 604 ? -16.526 12.124 38.261 1.00 98.19 604 GLN A N 1
ATOM 4739 C CA . GLN A 1 604 ? -15.149 11.629 38.363 1.00 98.19 604 GLN A CA 1
ATOM 4740 C C . GLN A 1 604 ? -14.363 11.925 37.075 1.00 98.19 604 GLN A C 1
ATOM 4742 O O . GLN A 1 604 ? -14.926 11.822 35.985 1.00 98.19 604 GLN A O 1
ATOM 4747 N N . PRO A 1 605 ? -13.076 12.295 37.161 1.00 98.06 605 PRO A N 1
ATOM 4748 C CA . PRO A 1 605 ? -12.274 12.551 35.969 1.00 98.06 605 PRO A CA 1
ATOM 4749 C C . PRO A 1 605 ? -12.112 11.279 35.132 1.00 98.06 605 PRO A C 1
ATOM 4751 O O . PRO A 1 605 ? -12.054 10.179 35.681 1.00 98.06 605 PRO A O 1
ATOM 4754 N N . ILE A 1 606 ? -12.020 11.447 33.818 1.00 98.75 606 ILE A N 1
ATOM 4755 C CA . ILE A 1 606 ? -11.708 10.386 32.863 1.00 98.75 606 ILE A CA 1
ATOM 4756 C C . ILE A 1 606 ? -10.367 10.738 32.227 1.00 98.75 606 ILE A C 1
ATOM 4758 O O . ILE A 1 606 ? -10.229 11.820 31.665 1.00 98.75 606 ILE A O 1
ATOM 4762 N N . ASN A 1 607 ? -9.389 9.842 32.318 1.00 98.19 607 ASN A N 1
ATOM 4763 C CA . ASN A 1 607 ? -8.085 10.000 31.678 1.00 98.19 607 ASN A CA 1
ATOM 4764 C C . ASN A 1 607 ? -7.813 8.754 30.842 1.00 98.19 607 ASN A C 1
ATOM 4766 O O . ASN A 1 607 ? -7.840 7.651 31.388 1.00 98.19 607 ASN A O 1
ATOM 4770 N N . ILE A 1 608 ? -7.574 8.924 29.546 1.00 97.88 608 ILE A N 1
ATOM 4771 C CA . ILE A 1 608 ? -7.320 7.820 28.624 1.00 97.88 608 ILE A CA 1
ATOM 4772 C C . ILE A 1 608 ? -6.037 8.106 27.845 1.00 97.88 608 ILE A C 1
ATOM 4774 O O . ILE A 1 608 ? -5.892 9.164 27.227 1.00 97.88 608 ILE A O 1
ATOM 4778 N N . SER A 1 609 ? -5.110 7.156 27.886 1.00 94.25 609 SER A N 1
ATOM 4779 C CA . SER A 1 609 ? -3.906 7.173 27.056 1.00 94.25 609 SER A CA 1
ATOM 4780 C C . SER A 1 609 ? -4.236 6.600 25.675 1.00 94.25 609 SER A C 1
ATOM 4782 O O . SER A 1 609 ? -4.817 5.518 25.589 1.00 94.25 609 SER A O 1
ATOM 4784 N N . ILE A 1 610 ? -3.883 7.322 24.611 1.00 96.31 610 ILE A N 1
ATOM 4785 C CA . ILE A 1 610 ? -4.054 6.894 23.219 1.00 96.31 610 ILE A CA 1
ATOM 4786 C C . ILE A 1 610 ? -2.700 6.418 22.695 1.00 96.31 610 ILE A C 1
ATOM 4788 O O . ILE A 1 610 ? -1.734 7.185 22.714 1.00 96.31 610 ILE A O 1
ATOM 4792 N N . ALA A 1 611 ? -2.638 5.176 22.218 1.00 95.12 611 ALA A N 1
ATOM 4793 C CA . ALA A 1 611 ? -1.481 4.670 21.490 1.00 95.12 611 ALA A CA 1
ATOM 4794 C C . ALA A 1 611 ? -1.353 5.439 20.168 1.00 95.12 611 ALA A C 1
ATOM 4796 O O . ALA A 1 611 ? -2.229 5.323 19.312 1.00 95.12 611 ALA A O 1
ATOM 4797 N N . TRP A 1 612 ? -0.319 6.276 20.036 1.00 93.56 612 TRP A N 1
ATOM 4798 C CA . TRP A 1 612 ? -0.244 7.271 18.961 1.00 93.56 612 TRP A CA 1
ATOM 4799 C C . TRP A 1 612 ? 0.860 6.970 17.955 1.00 93.56 612 TRP A C 1
ATOM 4801 O O . TRP A 1 612 ? 0.593 6.884 16.764 1.00 93.56 612 TRP A O 1
ATOM 4811 N N . SER A 1 613 ? 2.097 6.785 18.424 1.00 88.12 613 SER A N 1
ATOM 4812 C CA . SER A 1 613 ? 3.245 6.545 17.545 1.00 88.12 613 SER A CA 1
ATOM 4813 C C . SER A 1 613 ? 4.337 5.728 18.239 1.00 88.12 613 SER A C 1
ATOM 4815 O O . SER A 1 613 ? 4.538 5.830 19.451 1.00 88.12 613 SER A O 1
ATOM 4817 N N . GLN A 1 614 ? 5.083 4.934 17.468 1.00 78.38 614 GLN A N 1
ATOM 4818 C CA . GLN A 1 614 ? 6.357 4.373 17.933 1.00 78.38 614 GLN A CA 1
ATOM 4819 C C . GLN A 1 614 ? 7.422 5.457 18.125 1.00 78.38 614 GLN A C 1
ATOM 4821 O O . GLN A 1 614 ? 8.290 5.323 18.980 1.00 78.38 614 GLN A O 1
ATOM 4826 N N . GLY A 1 615 ? 7.372 6.519 17.321 1.00 81.50 615 GLY A N 1
ATOM 4827 C CA . GLY A 1 615 ? 8.345 7.601 17.336 1.00 81.50 615 GLY A CA 1
ATOM 4828 C C . GLY A 1 615 ? 8.075 8.642 18.418 1.00 81.50 615 GLY A C 1
ATOM 4829 O O . GLY A 1 615 ? 7.093 8.587 19.165 1.00 81.50 615 GLY A O 1
ATOM 4830 N N . THR A 1 616 ? 8.965 9.629 18.493 1.00 86.50 616 THR A N 1
ATOM 4831 C CA . THR A 1 616 ? 8.749 10.805 19.341 1.00 86.50 616 THR A CA 1
ATOM 4832 C C . THR A 1 616 ? 7.636 11.666 18.754 1.00 86.50 616 THR A C 1
ATOM 4834 O O . THR A 1 616 ? 7.606 11.878 17.550 1.00 86.50 616 THR A O 1
ATOM 4837 N N . LEU A 1 617 ? 6.745 12.169 19.613 1.00 89.75 617 LEU A N 1
ATOM 4838 C CA . LEU A 1 617 ? 5.638 13.024 19.181 1.00 89.75 617 LEU A CA 1
ATOM 4839 C C . LEU A 1 617 ? 6.126 14.386 18.673 1.00 89.75 617 LEU A C 1
ATOM 4841 O O . LEU A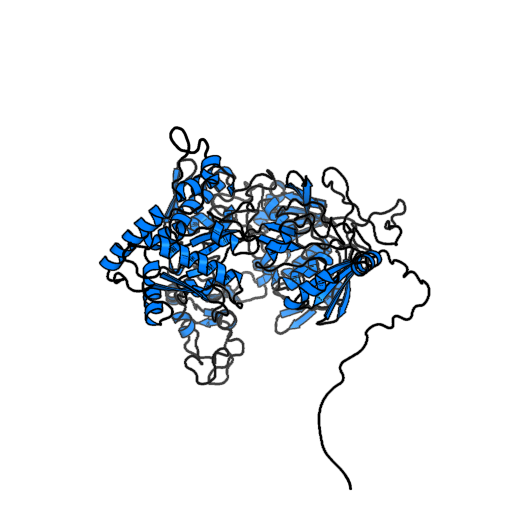 1 617 ? 6.960 15.031 19.326 1.00 89.75 617 LEU A O 1
ATOM 4845 N N . GLY A 1 618 ? 5.541 14.818 17.560 1.00 86.56 618 GLY A N 1
ATOM 4846 C CA . GLY A 1 618 ? 5.717 16.126 16.940 1.00 86.56 618 GLY A CA 1
ATOM 4847 C C . GLY A 1 618 ? 4.815 17.210 17.535 1.00 86.56 618 GLY A C 1
ATOM 4848 O O . GLY A 1 618 ? 3.991 16.972 18.421 1.00 86.56 618 GLY A O 1
ATOM 4849 N N . SER A 1 619 ? 4.996 18.453 17.086 1.00 86.19 619 SER A N 1
ATOM 4850 C CA . SER A 1 619 ? 4.176 19.601 17.508 1.00 86.19 619 SER A CA 1
ATOM 4851 C C . SER A 1 619 ? 2.723 19.498 17.026 1.00 86.19 619 SER A C 1
ATOM 4853 O O . SER A 1 619 ? 1.808 19.914 17.743 1.00 86.19 619 SER A O 1
ATOM 4855 N N . ASP A 1 620 ? 2.521 18.916 15.850 1.00 87.38 620 ASP A N 1
ATOM 4856 C CA . ASP A 1 620 ? 1.240 18.575 15.238 1.00 87.38 620 ASP A CA 1
ATOM 4857 C C . ASP A 1 620 ? 0.463 17.543 16.062 1.00 87.38 620 ASP A C 1
ATOM 4859 O O . ASP A 1 620 ? -0.702 17.782 16.379 1.00 87.38 620 ASP A O 1
ATOM 4863 N N . ASP A 1 621 ? 1.113 16.475 16.531 1.00 91.88 621 ASP A N 1
ATOM 4864 C CA . ASP A 1 621 ? 0.485 15.470 17.403 1.00 91.88 621 ASP A CA 1
ATOM 4865 C C . ASP A 1 621 ? -0.141 16.112 18.653 1.00 91.88 621 ASP A C 1
ATOM 4867 O O . ASP A 1 621 ? -1.292 15.851 19.028 1.00 91.88 621 ASP A O 1
ATOM 4871 N N . TYR A 1 622 ? 0.602 17.010 19.311 1.00 92.62 622 TYR A N 1
ATOM 4872 C CA . TYR A 1 622 ? 0.107 17.720 20.492 1.00 92.62 622 TYR A CA 1
ATOM 4873 C C . TYR A 1 622 ? -1.045 18.675 20.159 1.00 92.62 622 TYR A C 1
ATOM 4875 O O . TYR A 1 622 ? -1.972 18.818 20.965 1.00 92.62 622 TYR A O 1
ATOM 4883 N N . ALA A 1 623 ? -1.001 19.331 18.998 1.00 92.44 623 ALA A N 1
ATOM 4884 C CA . ALA A 1 623 ? -2.061 20.224 18.546 1.00 92.44 623 ALA A CA 1
ATOM 4885 C C . ALA A 1 623 ? -3.353 19.447 18.230 1.00 92.44 623 ALA A C 1
ATOM 4887 O O . ALA A 1 623 ? -4.431 19.833 18.688 1.00 92.44 623 ALA A O 1
ATOM 4888 N N . GLN A 1 624 ? -3.244 18.300 17.562 1.00 94.44 624 GLN A N 1
ATOM 4889 C CA . GLN A 1 624 ? -4.354 17.393 17.265 1.00 94.44 624 GLN A CA 1
ATOM 4890 C C . GLN A 1 624 ? -5.032 16.871 18.544 1.00 94.44 624 GLN A C 1
ATOM 4892 O O . GLN A 1 624 ? -6.253 16.971 18.703 1.00 94.44 624 GLN A O 1
ATOM 4897 N N . ILE A 1 625 ? -4.253 16.403 19.526 1.00 96.50 625 ILE A N 1
ATOM 4898 C CA . ILE A 1 625 ? -4.784 15.982 20.834 1.00 96.50 625 ILE A CA 1
ATOM 4899 C C . ILE A 1 625 ? -5.462 17.134 21.586 1.00 96.50 625 ILE A C 1
ATOM 4901 O O . ILE A 1 625 ? -6.464 16.921 22.282 1.00 96.50 625 ILE A O 1
ATOM 4905 N N . ALA A 1 626 ? -4.948 18.362 21.473 1.00 96.69 626 ALA A N 1
ATOM 4906 C CA . ALA A 1 626 ? -5.580 19.525 22.088 1.00 96.69 626 ALA A CA 1
ATOM 4907 C C . ALA A 1 626 ? -6.979 19.783 21.501 1.00 96.69 626 ALA A C 1
ATOM 4909 O O . ALA A 1 626 ? -7.917 20.036 22.266 1.00 96.69 626 ALA A O 1
ATOM 4910 N N . VAL A 1 627 ? -7.143 19.635 20.181 1.00 96.38 627 VAL A N 1
ATOM 4911 C CA . VAL A 1 627 ? -8.444 19.736 19.499 1.00 96.38 627 VAL A CA 1
ATOM 4912 C C . VAL A 1 627 ? -9.410 18.656 19.995 1.00 96.38 627 VAL A C 1
ATOM 4914 O O . VAL A 1 627 ? -10.532 18.983 20.389 1.00 96.38 627 VAL A O 1
ATOM 4917 N N . LEU A 1 628 ? -8.981 17.388 20.072 1.00 97.38 628 LEU A N 1
ATOM 4918 C CA . LEU A 1 628 ? -9.824 16.295 20.585 1.00 97.38 628 LEU A CA 1
ATOM 4919 C C . LEU A 1 628 ? -10.321 16.574 22.012 1.00 97.38 628 LEU A C 1
ATOM 4921 O O . LEU A 1 628 ? -11.515 16.451 22.298 1.00 97.38 628 LEU A O 1
ATOM 4925 N N . ASN A 1 629 ? -9.419 17.004 22.898 1.00 98.25 629 ASN A N 1
ATOM 4926 C CA . ASN A 1 629 ? -9.741 17.340 24.284 1.00 98.25 629 ASN A CA 1
ATOM 4927 C C . ASN A 1 629 ? -10.711 18.521 24.397 1.00 98.25 629 ASN A C 1
ATOM 4929 O O . ASN A 1 629 ? -11.659 18.474 25.187 1.00 98.25 629 ASN A O 1
ATOM 4933 N N . GLN A 1 630 ? -10.498 19.584 23.621 1.00 97.94 630 GLN A N 1
ATOM 4934 C CA . GLN A 1 630 ? -11.389 20.743 23.606 1.00 97.94 630 GLN A CA 1
ATOM 4935 C C . GLN A 1 630 ? -12.806 20.339 23.184 1.00 97.94 630 GLN A C 1
ATOM 4937 O O . GLN A 1 630 ? -13.783 20.682 23.856 1.00 97.94 630 GLN A O 1
ATOM 4942 N N . ASN A 1 631 ? -12.898 19.582 22.097 1.00 97.38 631 ASN A N 1
ATOM 4943 C CA . ASN A 1 631 ? -14.147 19.176 21.475 1.00 97.38 631 ASN A CA 1
ATOM 4944 C C . ASN A 1 631 ? -14.989 18.271 22.382 1.00 97.38 631 ASN A C 1
ATOM 4946 O O . ASN A 1 631 ? -16.158 18.571 22.647 1.00 97.38 631 ASN A O 1
ATOM 4950 N N . ILE A 1 632 ? -14.392 17.212 22.940 1.00 97.81 632 ILE A N 1
ATOM 4951 C CA . ILE A 1 632 ? -15.133 16.274 23.793 1.00 97.81 632 ILE A CA 1
ATOM 4952 C C . ILE A 1 632 ? -15.617 16.933 25.089 1.00 97.81 632 ILE A C 1
ATOM 4954 O O . ILE A 1 632 ? -16.740 16.686 25.521 1.00 97.81 632 ILE A O 1
ATOM 4958 N N . ASN A 1 633 ? -14.824 17.823 25.701 1.00 98.44 633 ASN A N 1
ATOM 4959 C CA . ASN A 1 633 ? -15.235 18.507 26.931 1.00 98.44 633 ASN A CA 1
ATOM 4960 C C . ASN A 1 633 ? -16.306 19.572 26.677 1.00 98.44 633 ASN A C 1
ATOM 4962 O O . ASN A 1 633 ? -17.137 19.819 27.553 1.00 98.44 633 ASN A O 1
ATOM 4966 N N . ALA A 1 634 ? -16.317 20.191 25.492 1.00 98.06 634 ALA A N 1
ATOM 4967 C CA . ALA A 1 634 ? -17.408 21.072 25.093 1.00 98.06 634 ALA A CA 1
ATOM 4968 C C . ALA A 1 634 ? -18.734 20.298 25.001 1.00 98.06 634 ALA A C 1
ATOM 4970 O O . ALA A 1 634 ? -19.740 20.763 25.540 1.00 98.06 634 ALA A O 1
ATOM 4971 N N . ALA A 1 635 ? -18.717 19.100 24.404 1.00 97.94 635 ALA A N 1
ATOM 4972 C CA . ALA A 1 635 ? -19.881 18.216 24.326 1.00 97.94 635 ALA A CA 1
ATOM 4973 C C . ALA A 1 635 ? -20.270 17.607 25.689 1.00 97.94 635 ALA A C 1
ATOM 4975 O O . ALA A 1 635 ? -21.451 17.459 25.983 1.00 97.94 635 ALA A O 1
ATOM 4976 N N . ALA A 1 636 ? -19.301 17.296 26.557 1.00 97.94 636 ALA A N 1
ATOM 4977 C CA . ALA A 1 636 ? -19.541 16.659 27.856 1.00 97.94 636 ALA A CA 1
ATOM 4978 C C . ALA A 1 636 ? -20.090 17.604 28.936 1.00 97.94 636 ALA A C 1
ATOM 4980 O O . ALA A 1 636 ? -20.468 17.155 30.025 1.00 97.94 636 ALA A O 1
ATOM 4981 N N . LYS A 1 637 ? -20.139 18.913 28.678 1.00 97.50 637 LYS A N 1
ATOM 4982 C CA . LYS A 1 637 ? -20.620 19.899 29.646 1.00 97.50 637 LYS A CA 1
ATOM 4983 C C . LYS A 1 637 ? -22.045 19.570 30.105 1.00 97.50 637 LYS A C 1
ATOM 4985 O O . LYS A 1 637 ? -22.918 19.358 29.287 1.00 97.50 637 LYS A O 1
ATOM 4990 N N . ASP A 1 638 ? -22.279 19.572 31.418 1.00 96.44 638 ASP A N 1
ATOM 4991 C CA . ASP A 1 638 ? -23.593 19.324 32.040 1.00 96.44 638 ASP A CA 1
ATOM 4992 C C . ASP A 1 638 ? -24.206 17.920 31.780 1.00 96.44 638 ASP A C 1
ATOM 4994 O O . ASP A 1 638 ? -25.329 17.651 32.204 1.00 96.44 638 ASP A O 1
ATOM 4998 N N . THR A 1 639 ? -23.445 16.978 31.208 1.00 98.06 639 THR A N 1
ATOM 4999 C CA . THR A 1 639 ? -23.875 15.582 30.953 1.00 98.06 639 THR A CA 1
ATOM 5000 C C . THR A 1 639 ? -23.753 14.662 32.177 1.00 98.06 639 THR A C 1
ATOM 5002 O O . THR A 1 639 ? -24.338 13.582 32.239 1.00 98.06 639 THR A O 1
ATOM 5005 N N . GLY A 1 640 ? -22.987 15.085 33.188 1.00 97.50 640 GLY A N 1
ATOM 5006 C CA . GLY A 1 640 ? -22.678 14.309 34.393 1.00 97.50 640 GLY A CA 1
ATOM 5007 C C . GLY A 1 640 ? -21.328 13.585 34.359 1.00 97.50 640 GLY A C 1
ATOM 5008 O O . GLY A 1 640 ? -20.896 13.103 35.411 1.00 97.50 640 GLY A O 1
ATOM 5009 N N . PHE A 1 641 ? -20.648 13.543 33.211 1.00 98.44 641 PHE A N 1
ATOM 5010 C CA . PHE A 1 641 ? -19.228 13.196 33.160 1.00 98.44 641 PHE A CA 1
ATOM 5011 C C . PHE A 1 641 ? -18.367 14.291 33.816 1.00 98.44 641 PHE A C 1
ATOM 5013 O O . PHE A 1 641 ? -18.735 15.467 33.846 1.00 98.44 641 PHE A O 1
ATOM 5020 N N . GLY A 1 642 ? -17.236 13.891 34.399 1.00 97.94 642 GLY A N 1
ATOM 5021 C CA . GLY A 1 642 ? -16.161 14.799 34.796 1.00 97.94 642 GLY A CA 1
ATOM 5022 C C . GLY A 1 642 ? -15.336 15.246 33.587 1.00 97.94 642 GLY A C 1
ATOM 5023 O O . GLY A 1 642 ? -15.703 14.987 32.445 1.00 97.94 642 GLY A O 1
ATOM 5024 N N . THR A 1 643 ? -14.206 15.910 33.831 1.00 98.31 643 THR A N 1
ATOM 5025 C CA . THR A 1 643 ? -13.264 16.266 32.757 1.00 98.31 643 THR A CA 1
ATOM 5026 C C . THR A 1 643 ? -12.753 15.008 32.064 1.00 98.31 643 THR A C 1
ATOM 5028 O O . THR A 1 643 ? -12.305 14.084 32.746 1.00 98.31 643 THR A O 1
ATOM 5031 N N . ILE A 1 644 ? -12.812 14.997 30.734 1.00 98.50 644 ILE A N 1
ATOM 5032 C CA . ILE A 1 644 ? -12.289 13.923 29.885 1.00 98.50 644 ILE A CA 1
ATOM 5033 C C . ILE A 1 644 ? -10.933 14.374 29.344 1.00 98.50 644 ILE A C 1
ATOM 5035 O O . ILE A 1 644 ? -10.841 15.451 28.765 1.00 98.50 644 ILE A O 1
ATOM 5039 N N . THR A 1 645 ? -9.887 13.578 29.537 1.00 98.44 645 THR A N 1
ATOM 5040 C CA . THR A 1 645 ? -8.529 13.901 29.087 1.00 98.44 645 THR A CA 1
ATOM 5041 C C . THR A 1 645 ? -7.964 12.756 28.260 1.00 98.44 645 THR A C 1
ATOM 5043 O O . THR A 1 645 ? -7.767 11.657 28.773 1.00 98.44 645 THR A O 1
ATOM 5046 N N . PHE A 1 646 ? -7.658 13.034 27.000 1.00 98.06 646 PHE A N 1
ATOM 5047 C CA . PHE A 1 646 ? -6.890 12.178 26.109 1.00 98.06 646 PHE A CA 1
ATOM 5048 C C . PHE A 1 646 ? -5.421 12.599 26.114 1.00 98.06 646 PHE A C 1
ATOM 5050 O O . PHE A 1 646 ? -5.119 13.789 26.001 1.00 98.06 646 PHE A O 1
ATOM 5057 N N . THR A 1 647 ? -4.515 11.630 26.238 1.00 96.44 647 THR A N 1
ATOM 5058 C CA . THR A 1 647 ? -3.061 11.847 26.157 1.00 96.44 647 THR A CA 1
ATOM 5059 C C . THR A 1 647 ? -2.486 10.970 25.053 1.00 96.44 647 THR A C 1
ATOM 5061 O O . THR A 1 647 ? -2.588 9.751 25.161 1.00 96.44 647 THR A O 1
ATOM 5064 N N . ALA A 1 648 ? -1.886 11.555 24.012 1.00 95.62 648 ALA A N 1
ATOM 5065 C CA . ALA A 1 648 ? -1.119 10.775 23.038 1.00 95.62 648 ALA A CA 1
ATOM 5066 C C . ALA A 1 648 ? 0.137 10.197 23.690 1.00 95.62 648 ALA A C 1
ATOM 5068 O O . ALA A 1 648 ? 0.815 10.876 24.467 1.00 95.62 648 ALA A O 1
ATOM 5069 N N . VAL A 1 649 ? 0.458 8.956 23.336 1.00 93.31 649 VAL A N 1
ATOM 5070 C CA . VAL A 1 649 ? 1.690 8.288 23.745 1.00 93.31 649 VAL A CA 1
ATOM 5071 C C . VAL A 1 649 ? 2.542 8.013 22.511 1.00 93.31 649 VAL A C 1
ATOM 5073 O O . VAL A 1 649 ? 2.144 7.249 21.633 1.00 93.31 649 VAL A O 1
ATOM 5076 N N . GLY A 1 650 ? 3.707 8.664 22.464 1.00 90.69 650 GLY A N 1
ATOM 5077 C CA . GLY A 1 650 ? 4.813 8.342 21.558 1.00 90.69 650 GLY A CA 1
ATOM 5078 C C . GLY A 1 650 ? 5.887 7.512 22.264 1.00 90.69 650 GLY A C 1
ATOM 5079 O O . GLY A 1 650 ? 5.810 7.320 23.481 1.00 90.69 650 GLY A O 1
ATOM 5080 N N . ASN A 1 651 ? 6.918 7.074 21.536 1.00 85.44 651 ASN A N 1
ATOM 5081 C CA . ASN A 1 651 ? 7.999 6.216 22.048 1.00 85.44 651 ASN A CA 1
ATOM 5082 C C . ASN A 1 651 ? 7.453 5.012 22.834 1.00 85.44 651 ASN A C 1
ATOM 5084 O O . ASN A 1 651 ? 7.913 4.709 23.940 1.00 85.44 651 ASN A O 1
ATOM 5088 N N . MET A 1 652 ? 6.398 4.394 22.305 1.00 83.44 652 MET A N 1
ATOM 5089 C CA . MET A 1 652 ? 5.723 3.288 22.971 1.00 83.44 652 MET A CA 1
ATOM 5090 C C . MET A 1 652 ? 6.651 2.084 23.133 1.00 83.44 652 MET A C 1
ATOM 5092 O O . MET A 1 652 ? 7.545 1.851 22.326 1.00 83.44 652 MET A O 1
ATOM 5096 N N . GLN A 1 653 ? 6.421 1.314 24.198 1.00 69.25 653 GLN A N 1
ATOM 5097 C CA . GLN A 1 653 ? 7.151 0.066 24.439 1.00 69.25 653 GLN A CA 1
ATOM 5098 C C . GLN A 1 653 ? 6.642 -1.087 23.570 1.00 69.25 653 GLN A C 1
ATOM 5100 O O . GLN A 1 653 ? 7.427 -1.949 23.189 1.00 69.25 653 GLN A O 1
ATOM 5105 N N . SER A 1 654 ? 5.339 -1.111 23.280 1.00 68.19 654 SER A N 1
ATOM 5106 C CA . SER A 1 654 ? 4.746 -2.091 22.373 1.00 68.19 654 SER A CA 1
ATOM 5107 C C . SER A 1 654 ? 5.082 -1.765 20.923 1.00 68.19 654 SER A C 1
ATOM 5109 O O . SER A 1 654 ? 5.068 -0.575 20.588 1.00 68.19 654 SER A O 1
ATOM 5111 N N . PRO A 1 655 ? 5.227 -2.813 20.083 1.00 65.62 655 PRO A N 1
ATOM 5112 C CA . PRO A 1 655 ? 5.075 -2.838 18.648 1.00 65.62 655 PRO A CA 1
ATOM 5113 C C . PRO A 1 655 ? 4.761 -1.519 18.021 1.00 65.62 655 PRO A C 1
ATOM 5115 O O . PRO A 1 655 ? 5.603 -0.734 17.657 1.00 65.62 655 PRO A O 1
ATOM 5118 N N . ASN A 1 656 ? 3.471 -1.298 17.945 1.00 81.56 656 ASN A N 1
ATOM 5119 C CA . ASN A 1 656 ? 2.785 -0.238 17.256 1.00 81.56 656 ASN A CA 1
ATOM 5120 C C . ASN A 1 656 ? 1.398 -0.127 17.936 1.00 81.56 656 ASN A C 1
ATOM 5122 O O . ASN A 1 656 ? 1.059 -0.941 18.807 1.00 81.56 656 ASN A O 1
ATOM 5126 N N . PRO A 1 657 ? 0.573 0.869 17.579 1.00 87.62 657 PRO A N 1
ATOM 5127 C CA . PRO A 1 657 ? -0.788 0.959 18.104 1.00 87.62 657 PRO A CA 1
ATOM 5128 C C . PRO A 1 657 ? -1.666 -0.255 17.753 1.00 87.62 657 PRO A C 1
ATOM 5130 O O . PRO A 1 657 ? -2.562 -0.597 18.525 1.00 87.62 657 PRO A O 1
ATOM 5133 N N . TYR A 1 658 ? -1.407 -0.892 16.610 1.00 86.88 658 TYR A N 1
ATOM 5134 C CA . TYR A 1 658 ? -2.191 -1.989 16.039 1.00 86.88 658 TYR A CA 1
ATOM 5135 C C . TYR A 1 658 ? -2.156 -3.260 16.892 1.00 86.88 658 TYR A C 1
ATOM 5137 O O . TYR A 1 658 ? -3.193 -3.896 17.035 1.00 86.88 658 TYR A O 1
ATOM 5145 N N . ASP A 1 659 ? -1.026 -3.554 17.536 1.00 83.75 659 ASP A N 1
ATOM 5146 C CA . ASP A 1 659 ? -0.866 -4.701 18.440 1.00 83.75 659 ASP A CA 1
ATOM 5147 C C . ASP A 1 659 ? -1.316 -4.360 19.867 1.00 83.75 659 ASP A C 1
ATOM 5149 O O . ASP A 1 659 ? -1.935 -5.155 20.576 1.00 83.75 659 ASP A O 1
ATOM 5153 N N . ALA A 1 660 ? -1.015 -3.139 20.313 1.00 86.19 660 ALA A N 1
ATOM 5154 C CA . ALA A 1 660 ? -1.150 -2.767 21.716 1.00 86.19 660 ALA A CA 1
ATOM 5155 C C . ALA A 1 660 ? -2.618 -2.631 22.171 1.00 86.19 660 ALA A C 1
ATOM 5157 O O . ALA A 1 660 ? -2.944 -2.855 23.341 1.00 86.19 660 ALA A O 1
ATOM 5158 N N . VAL A 1 661 ? -3.517 -2.244 21.265 1.00 91.12 661 VAL A N 1
ATOM 5159 C CA . VAL A 1 661 ? -4.951 -2.095 21.557 1.00 91.12 661 VAL A CA 1
ATOM 5160 C C . VAL A 1 661 ? -5.669 -3.441 21.686 1.00 91.12 661 VAL A C 1
ATOM 5162 O O . VAL A 1 661 ? -6.284 -3.653 22.738 1.00 91.12 661 VAL A O 1
ATOM 5165 N N . PRO A 1 662 ? -5.597 -4.377 20.716 1.00 88.56 662 PRO A N 1
ATOM 5166 C CA . PRO A 1 662 ? -6.252 -5.677 20.859 1.00 88.56 662 PRO A CA 1
ATOM 5167 C C . PRO A 1 662 ? -5.704 -6.474 22.053 1.00 88.56 662 PRO A C 1
ATOM 5169 O O . PRO A 1 662 ? -6.481 -7.109 22.760 1.00 88.56 662 PRO A O 1
ATOM 5172 N N . GLN A 1 663 ? -4.414 -6.337 22.387 1.00 85.69 663 GLN A N 1
ATOM 5173 C CA . GLN A 1 663 ? -3.807 -6.949 23.583 1.00 85.69 663 GLN A CA 1
ATOM 5174 C C . GLN A 1 663 ? -4.259 -6.326 24.918 1.00 85.69 663 GLN A C 1
ATOM 5176 O O . GLN A 1 663 ? -3.913 -6.818 25.993 1.00 85.69 663 GLN A O 1
ATOM 5181 N N . GLY A 1 664 ? -5.010 -5.222 24.891 1.00 87.25 664 GLY A N 1
ATOM 5182 C CA . GLY A 1 664 ? -5.498 -4.568 26.103 1.00 87.25 664 GLY A CA 1
ATOM 5183 C C . GLY A 1 664 ? -4.437 -3.757 26.855 1.00 87.25 664 GLY A C 1
ATOM 5184 O O . GLY A 1 664 ? -4.603 -3.493 28.048 1.00 87.25 664 GLY A O 1
ATOM 5185 N N . VAL A 1 665 ? -3.376 -3.310 26.175 1.00 87.81 665 VAL A N 1
ATOM 5186 C CA . VAL A 1 665 ? -2.399 -2.354 26.730 1.00 87.81 665 VAL A CA 1
ATOM 5187 C C . VAL A 1 665 ? -2.971 -0.934 26.708 1.00 87.81 665 VAL A C 1
ATOM 5189 O O . VAL A 1 665 ? -2.850 -0.194 27.688 1.00 87.81 665 VAL A O 1
ATOM 5192 N N . TYR A 1 666 ? -3.649 -0.573 25.614 1.00 92.12 666 TYR A N 1
ATOM 5193 C CA . TYR A 1 666 ? -4.318 0.716 25.438 1.00 92.12 666 TYR A CA 1
ATOM 5194 C C . TYR A 1 666 ? -5.796 0.540 25.089 1.00 92.12 666 TYR A C 1
ATOM 5196 O O . TYR A 1 666 ? -6.188 -0.406 24.415 1.00 92.12 666 TYR A O 1
ATOM 5204 N N . ALA A 1 667 ? -6.626 1.485 25.536 1.00 95.12 667 ALA A N 1
ATOM 5205 C CA . ALA A 1 667 ? -8.058 1.489 25.227 1.00 95.12 667 ALA A CA 1
ATOM 5206 C C . ALA A 1 667 ? -8.361 2.061 23.833 1.00 95.12 667 ALA A C 1
ATOM 5208 O O . ALA A 1 667 ? -9.410 1.770 23.263 1.00 95.12 667 ALA A O 1
ATOM 5209 N N . ILE A 1 668 ? -7.479 2.928 23.328 1.00 97.56 668 ILE A N 1
ATOM 5210 C CA . ILE A 1 668 ? -7.639 3.642 22.061 1.00 97.56 668 ILE A CA 1
ATOM 5211 C C . ILE A 1 668 ? -6.292 3.640 21.343 1.00 97.56 668 ILE A C 1
ATOM 5213 O O . ILE A 1 668 ? -5.272 3.962 21.958 1.00 97.56 668 ILE A O 1
ATOM 5217 N N . GLY A 1 669 ? -6.309 3.329 20.053 1.00 96.00 669 GLY A N 1
ATOM 5218 C CA . GLY A 1 669 ? -5.188 3.521 19.139 1.00 96.00 669 GLY A CA 1
ATOM 5219 C C . GLY A 1 669 ? -5.523 4.544 18.065 1.00 96.00 669 GLY A C 1
ATOM 5220 O O . GLY A 1 669 ? -6.692 4.749 17.735 1.00 96.00 669 GLY A O 1
ATOM 5221 N N . CYS A 1 670 ? -4.491 5.200 17.546 1.00 95.00 670 CYS A N 1
ATOM 5222 C CA . CYS A 1 670 ? -4.549 6.039 16.359 1.00 95.00 670 CYS A CA 1
ATOM 5223 C C . CYS A 1 670 ? -3.793 5.331 15.233 1.00 95.00 670 CYS A C 1
ATOM 5225 O O . CYS A 1 670 ? -2.691 4.830 15.451 1.00 95.00 670 CYS A O 1
ATOM 5227 N N . GLY A 1 671 ? -4.387 5.257 14.047 1.00 91.94 671 GLY A N 1
ATOM 5228 C CA . GLY A 1 671 ? -3.755 4.604 12.908 1.00 91.94 671 GLY A CA 1
ATOM 5229 C C . GLY A 1 671 ? -4.644 4.583 11.677 1.00 91.94 671 GLY A C 1
ATOM 5230 O O . GLY A 1 671 ? -5.782 5.058 11.701 1.00 91.94 671 GLY A O 1
ATOM 5231 N N . ALA A 1 672 ? -4.120 4.038 10.589 1.00 89.12 672 ALA A N 1
ATOM 5232 C CA . ALA A 1 672 ? -4.810 3.954 9.312 1.00 89.12 672 ALA A CA 1
ATOM 5233 C C . ALA A 1 672 ? -4.553 2.592 8.669 1.00 89.12 672 ALA A C 1
ATOM 5235 O O . ALA A 1 672 ? -3.486 2.011 8.837 1.00 89.12 672 ALA A O 1
ATOM 5236 N N . TRP A 1 673 ? -5.533 2.121 7.903 1.00 83.38 673 TRP A N 1
ATOM 5237 C CA . TRP A 1 673 ? -5.302 1.104 6.883 1.00 83.38 673 TRP A CA 1
ATOM 5238 C C . TRP A 1 673 ? -5.308 1.796 5.522 1.00 83.38 673 TRP A C 1
ATOM 5240 O O . TRP A 1 673 ? -5.997 2.802 5.340 1.00 83.38 673 TRP A O 1
ATOM 5250 N N . GLY A 1 674 ? -4.518 1.278 4.592 1.00 79.19 674 GLY A N 1
ATOM 5251 C CA . GLY A 1 674 ? -4.491 1.722 3.204 1.00 79.19 674 GLY A CA 1
ATOM 5252 C C . GLY A 1 674 ? -4.261 0.538 2.274 1.00 79.19 674 GLY A C 1
ATOM 5253 O O . GLY A 1 674 ? -4.206 -0.612 2.713 1.00 79.19 674 GLY A O 1
ATOM 5254 N N . GLY A 1 675 ? -4.112 0.823 0.984 1.00 79.94 675 GLY A N 1
ATOM 5255 C CA . GLY A 1 675 ? -3.952 -0.204 -0.044 1.00 79.94 675 GLY A CA 1
ATOM 5256 C C . GLY A 1 675 ? -5.279 -0.703 -0.620 1.00 79.94 675 GLY A C 1
ATOM 5257 O O . GLY A 1 675 ? -6.350 -0.201 -0.301 1.00 79.94 675 GLY A O 1
ATOM 5258 N N . ALA A 1 676 ? -5.200 -1.663 -1.547 1.00 80.88 676 ALA A N 1
ATOM 5259 C CA . ALA A 1 676 ? -6.342 -2.126 -2.350 1.00 80.88 676 ALA A CA 1
ATOM 5260 C C . ALA A 1 676 ? -7.088 -1.000 -3.101 1.00 80.88 676 ALA A C 1
ATOM 5262 O O . ALA A 1 676 ? -8.256 -1.140 -3.448 1.00 80.88 676 ALA A O 1
ATOM 5263 N N . PHE A 1 677 ? -6.418 0.117 -3.388 1.00 87.31 677 PHE A N 1
ATOM 5264 C CA . PHE A 1 677 ? -7.048 1.292 -3.991 1.00 87.31 677 PHE A CA 1
ATOM 5265 C C . PHE A 1 677 ? -7.526 1.065 -5.435 1.00 87.31 677 PHE A C 1
ATOM 5267 O O . PHE A 1 677 ? -8.381 1.800 -5.908 1.00 87.31 677 PHE A O 1
ATOM 5274 N N . LEU A 1 678 ? -7.035 0.020 -6.111 1.00 86.00 678 LEU A N 1
ATOM 5275 C CA . LEU A 1 678 ? -7.496 -0.428 -7.438 1.00 86.00 678 LEU A CA 1
ATOM 5276 C C . LEU A 1 678 ? -8.490 -1.597 -7.368 1.00 86.00 678 LEU A C 1
ATOM 5278 O O . LEU A 1 678 ? -8.942 -2.091 -8.399 1.00 86.00 678 LEU A O 1
ATOM 5282 N N . TYR A 1 679 ? -8.795 -2.073 -6.158 1.00 85.75 679 TYR A N 1
ATOM 5283 C CA . TYR A 1 679 ? -9.790 -3.110 -5.898 1.00 85.75 679 TYR A CA 1
ATOM 5284 C C . TYR A 1 679 ? -10.386 -2.950 -4.481 1.00 85.75 679 TYR A C 1
ATOM 5286 O O . TYR A 1 679 ? -10.170 -3.798 -3.610 1.00 85.75 679 TYR A O 1
ATOM 5294 N N . PRO A 1 680 ? -11.141 -1.864 -4.214 1.00 89.38 680 PRO A N 1
ATOM 5295 C CA . PRO A 1 680 ? -11.660 -1.528 -2.883 1.00 89.38 680 PRO A CA 1
ATOM 5296 C C . PRO A 1 680 ? -12.546 -2.615 -2.268 1.00 89.38 680 PRO A C 1
ATOM 5298 O O . PRO A 1 680 ? -12.712 -2.667 -1.054 1.00 89.38 680 PRO A O 1
ATOM 5301 N N . PHE A 1 681 ? -13.086 -3.517 -3.085 1.00 89.12 681 PHE A N 1
ATOM 5302 C CA . PHE A 1 681 ? -13.928 -4.626 -2.647 1.00 89.12 681 PHE A CA 1
ATOM 5303 C C . PHE A 1 681 ? -13.251 -5.530 -1.609 1.00 89.12 681 PHE A C 1
ATOM 5305 O O . PHE A 1 681 ? -13.927 -6.024 -0.714 1.00 89.12 681 PHE A O 1
ATOM 5312 N N . ARG A 1 682 ? -11.925 -5.698 -1.657 1.00 85.50 682 ARG A N 1
ATOM 5313 C CA . ARG A 1 682 ? -11.210 -6.517 -0.664 1.00 85.50 682 ARG A CA 1
ATOM 5314 C C . ARG A 1 682 ? -10.836 -5.759 0.614 1.00 85.50 682 ARG A C 1
ATOM 5316 O O . ARG A 1 682 ? -10.395 -6.371 1.577 1.00 85.50 682 ARG A O 1
ATOM 5323 N N . ASN A 1 683 ? -10.999 -4.431 0.640 1.00 89.00 683 ASN A N 1
ATOM 5324 C CA . ASN A 1 683 ? -10.524 -3.592 1.745 1.00 89.00 683 ASN A CA 1
ATOM 5325 C C . ASN A 1 683 ? -11.138 -4.014 3.089 1.00 89.00 683 ASN A C 1
ATOM 5327 O O . ASN A 1 683 ? -10.460 -3.971 4.105 1.00 89.00 683 ASN A O 1
ATOM 5331 N N . PHE A 1 684 ? -12.377 -4.516 3.094 1.00 90.94 684 PHE A N 1
ATOM 5332 C CA . PHE A 1 684 ? -13.033 -4.944 4.327 1.00 90.94 684 PHE A CA 1
ATOM 5333 C C . PHE A 1 684 ? -12.411 -6.160 5.015 1.00 90.94 684 PHE A C 1
ATOM 5335 O O . PHE A 1 684 ? -12.622 -6.309 6.216 1.00 90.94 684 PHE A O 1
ATOM 5342 N N . GLN A 1 685 ? -11.602 -6.969 4.326 1.00 88.50 685 GLN A N 1
ATOM 5343 C CA . GLN A 1 685 ? -10.924 -8.106 4.956 1.00 88.50 685 GLN A CA 1
ATOM 5344 C C . GLN A 1 685 ? -10.016 -7.653 6.116 1.00 88.50 685 GLN A C 1
ATOM 5346 O O . GLN A 1 685 ? -10.019 -8.285 7.164 1.00 88.50 685 GLN A O 1
ATOM 5351 N N . VAL A 1 686 ? -9.366 -6.482 6.028 1.00 88.69 686 VAL A N 1
ATOM 5352 C CA . VAL A 1 686 ? -8.480 -5.980 7.107 1.00 88.69 686 VAL A CA 1
ATOM 5353 C C . VAL A 1 686 ? -9.217 -5.619 8.405 1.00 88.69 686 VAL A C 1
ATOM 5355 O O . VAL A 1 686 ? -8.591 -5.423 9.445 1.00 88.69 686 VAL A O 1
ATOM 5358 N N . TYR A 1 687 ? -10.545 -5.493 8.351 1.00 91.31 687 TYR A N 1
ATOM 5359 C CA . TYR A 1 687 ? -11.374 -5.167 9.511 1.00 91.31 687 TYR A CA 1
ATOM 5360 C C . TYR A 1 687 ? -12.104 -6.377 10.082 1.00 91.31 687 TYR A C 1
ATOM 5362 O O . TYR A 1 687 ? -12.545 -6.308 11.224 1.00 91.31 687 TYR A O 1
ATOM 5370 N N . MET A 1 688 ? -12.294 -7.445 9.301 1.00 91.50 688 MET A N 1
ATOM 5371 C CA . MET A 1 688 ? -13.202 -8.536 9.672 1.00 91.50 688 MET A CA 1
ATOM 5372 C C . MET A 1 688 ? -12.745 -9.937 9.253 1.00 91.50 688 MET A C 1
ATOM 5374 O O . MET A 1 688 ? -13.495 -10.880 9.481 1.00 91.50 688 MET A O 1
ATOM 5378 N N . ASP A 1 689 ? -11.547 -10.094 8.687 1.00 88.56 689 ASP A N 1
ATOM 5379 C CA . ASP A 1 689 ? -10.953 -11.397 8.387 1.00 88.56 689 ASP A CA 1
ATOM 5380 C C . ASP A 1 689 ? -9.711 -11.683 9.257 1.00 88.56 689 ASP A C 1
ATOM 5382 O O . ASP A 1 689 ? -8.595 -11.332 8.867 1.00 88.56 689 ASP A O 1
ATOM 5386 N N . PRO A 1 690 ? -9.892 -12.289 10.447 1.00 78.50 690 PRO A N 1
ATOM 5387 C CA . PRO A 1 690 ? -8.800 -12.569 11.379 1.00 78.50 690 PRO A CA 1
ATOM 5388 C C . PRO A 1 690 ? -7.908 -13.739 10.943 1.00 78.50 690 PRO A C 1
ATOM 5390 O O . PRO A 1 690 ? -6.848 -13.946 11.534 1.00 78.50 690 PRO A O 1
ATOM 5393 N N . ASP A 1 691 ? -8.325 -14.493 9.925 1.00 75.50 691 ASP A N 1
ATOM 5394 C CA . ASP A 1 691 ? -7.533 -15.583 9.353 1.00 75.50 691 ASP A CA 1
ATOM 5395 C C . ASP A 1 691 ? -6.463 -15.012 8.410 1.00 75.50 691 ASP A C 1
ATOM 5397 O O . ASP A 1 691 ? -5.382 -15.575 8.265 1.00 75.50 691 ASP A O 1
ATOM 5401 N N . GLN A 1 692 ? -6.744 -13.860 7.787 1.00 72.25 692 GLN A N 1
ATOM 5402 C CA . GLN A 1 692 ? -5.829 -13.201 6.855 1.00 72.25 692 GLN A CA 1
ATOM 5403 C C . GLN A 1 692 ? -5.095 -11.992 7.461 1.00 72.25 692 GLN A C 1
ATOM 5405 O O . GLN A 1 692 ? -4.013 -11.642 6.983 1.00 72.25 692 GLN A O 1
ATOM 5410 N N . TYR A 1 693 ? -5.672 -11.326 8.469 1.00 79.56 693 TYR A N 1
ATOM 5411 C CA . TYR A 1 693 ? -5.157 -10.055 8.987 1.00 79.56 693 TYR A CA 1
ATOM 5412 C C . TYR A 1 693 ? -5.259 -9.910 10.510 1.00 79.56 693 TYR A C 1
ATOM 5414 O O . TYR A 1 693 ? -6.275 -10.236 11.122 1.00 79.56 693 TYR A O 1
ATOM 5422 N N . SER A 1 694 ? -4.277 -9.224 11.102 1.00 81.38 694 SER A N 1
ATOM 5423 C CA . SER A 1 694 ? -4.351 -8.732 12.480 1.00 81.38 694 SER A CA 1
ATOM 5424 C C . SER A 1 694 ? -5.372 -7.596 12.608 1.00 81.38 694 SER A C 1
ATOM 5426 O O . SER A 1 694 ? -5.085 -6.424 12.334 1.00 81.38 694 SER A O 1
ATOM 5428 N N . ILE A 1 695 ? -6.583 -7.917 13.061 1.00 87.44 695 ILE A N 1
ATOM 5429 C CA . ILE A 1 695 ? -7.662 -6.933 13.219 1.00 87.44 695 ILE A CA 1
ATOM 5430 C C . ILE A 1 695 ? -7.413 -6.047 14.448 1.00 87.44 695 ILE A C 1
ATOM 5432 O O . ILE A 1 695 ? -7.354 -6.514 15.587 1.00 87.44 695 ILE A O 1
ATOM 5436 N N . ASN A 1 696 ? -7.354 -4.728 14.249 1.00 90.56 696 ASN A N 1
ATOM 5437 C CA . ASN A 1 696 ? -7.062 -3.779 15.334 1.00 90.56 696 ASN A CA 1
ATOM 5438 C C . ASN A 1 696 ? -8.197 -3.674 16.365 1.00 90.56 696 ASN A C 1
ATOM 5440 O O . ASN A 1 696 ? -7.984 -3.314 17.523 1.00 90.56 696 ASN A O 1
ATOM 5444 N N . GLU A 1 697 ? -9.415 -3.973 15.931 1.00 92.94 697 GLU A N 1
ATOM 5445 C CA . GLU A 1 697 ? -10.637 -3.972 16.719 1.00 92.94 697 GLU A CA 1
ATOM 5446 C C . GLU A 1 697 ? -10.967 -5.355 17.308 1.00 92.94 697 GLU A C 1
ATOM 5448 O O . GLU A 1 697 ? -12.044 -5.503 17.878 1.00 92.94 697 GLU A O 1
ATOM 5453 N N . ALA A 1 698 ? -10.079 -6.359 17.225 1.00 90.31 698 ALA A N 1
ATOM 5454 C CA . ALA A 1 698 ? -10.353 -7.740 17.660 1.00 90.31 698 ALA A CA 1
ATOM 5455 C C . ALA A 1 698 ? -10.832 -7.860 19.123 1.00 90.31 698 ALA A C 1
ATOM 5457 O O . ALA A 1 698 ? -11.598 -8.750 19.468 1.00 90.31 698 ALA A O 1
ATOM 5458 N N . ALA A 1 699 ? -10.458 -6.920 19.996 1.00 90.00 699 ALA A N 1
ATOM 5459 C CA . ALA A 1 699 ? -10.952 -6.876 21.377 1.00 90.00 699 ALA A CA 1
ATOM 5460 C C . ALA A 1 699 ? -12.383 -6.316 21.529 1.00 90.00 699 ALA A C 1
ATOM 5462 O O . ALA A 1 699 ? -12.866 -6.133 22.647 1.00 90.00 699 ALA A O 1
ATOM 5463 N N . CYS A 1 700 ? -13.055 -5.967 20.433 1.00 94.75 700 CYS A N 1
ATOM 5464 C CA . CYS A 1 700 ? -14.426 -5.464 20.442 1.00 94.75 700 CYS A CA 1
ATOM 5465 C C . CYS A 1 700 ? -15.471 -6.509 20.056 1.00 94.75 700 CYS A C 1
ATOM 5467 O O . CYS A 1 700 ? -16.635 -6.342 20.423 1.00 94.75 700 CYS A O 1
ATOM 5469 N N . TRP A 1 701 ? -15.088 -7.513 19.271 1.00 92.81 701 TRP A N 1
ATOM 5470 C CA . TRP A 1 701 ? -16.018 -8.386 18.562 1.00 92.81 701 TRP A CA 1
ATOM 5471 C C . TRP A 1 701 ? -15.306 -9.588 17.948 1.00 92.81 701 TRP A C 1
ATOM 5473 O O . TRP A 1 701 ? -14.083 -9.581 17.825 1.00 92.81 701 TRP A O 1
ATOM 5483 N N . ASP A 1 702 ? -16.085 -10.588 17.541 1.00 89.88 702 ASP A N 1
ATOM 5484 C CA . ASP A 1 702 ? -15.590 -11.756 16.812 1.00 89.88 702 ASP A CA 1
ATOM 5485 C C . ASP A 1 702 ? -16.300 -11.873 15.446 1.00 89.88 702 ASP A C 1
ATOM 5487 O O . ASP A 1 702 ? -17.448 -12.332 15.369 1.00 89.88 702 ASP A O 1
ATOM 5491 N N . PRO A 1 703 ? -15.647 -11.466 14.343 1.00 92.75 703 PRO A N 1
ATOM 5492 C CA . PRO A 1 703 ? -16.266 -11.455 13.020 1.00 92.75 703 PRO A CA 1
ATOM 5493 C C . PRO A 1 703 ? -16.462 -12.855 12.416 1.00 92.75 703 PRO A C 1
ATOM 5495 O O . PRO A 1 703 ? -17.197 -12.983 11.430 1.00 92.75 703 PRO A O 1
ATOM 5498 N N . THR A 1 704 ? -15.846 -13.896 12.993 1.00 89.12 704 THR A N 1
ATOM 5499 C CA . THR A 1 704 ? -15.991 -15.291 12.540 1.00 89.12 704 THR A CA 1
ATOM 5500 C C . THR A 1 704 ? -17.310 -15.905 13.008 1.00 89.12 704 THR A C 1
ATOM 5502 O O . THR A 1 704 ? -17.833 -16.820 12.372 1.00 89.12 704 THR A O 1
ATOM 5505 N N . THR A 1 705 ? -17.901 -15.376 14.086 1.00 91.19 705 THR A N 1
ATOM 5506 C CA . THR A 1 705 ? -19.145 -15.898 14.674 1.00 91.19 705 THR A CA 1
ATOM 5507 C C . THR A 1 705 ? -20.311 -14.917 14.607 1.00 91.19 705 THR A C 1
ATOM 5509 O O . THR A 1 705 ? -21.476 -15.334 14.574 1.00 91.19 705 THR A O 1
ATOM 5512 N N . GLU A 1 706 ? -20.044 -13.612 14.561 1.00 96.00 706 GLU A N 1
ATOM 5513 C CA . GLU A 1 706 ? -21.086 -12.600 14.441 1.00 96.00 706 GLU A CA 1
ATOM 5514 C C . GLU A 1 706 ? -21.686 -12.570 13.028 1.00 96.00 706 GLU A C 1
ATOM 5516 O O . GLU A 1 706 ? -20.983 -12.568 12.020 1.00 96.00 706 GLU A O 1
ATOM 5521 N N . MET A 1 707 ? -23.020 -12.536 12.949 1.00 97.31 707 MET A N 1
ATOM 5522 C CA . MET A 1 707 ? -23.763 -12.640 11.689 1.00 97.31 707 MET A CA 1
ATOM 5523 C C . MET A 1 707 ? -24.260 -11.275 11.215 1.00 97.31 707 MET A C 1
ATOM 5525 O O . MET A 1 707 ? -24.859 -10.523 11.988 1.00 97.31 707 MET A O 1
ATOM 5529 N N . LEU A 1 708 ? -24.137 -11.017 9.914 1.00 98.00 708 LEU A N 1
ATOM 5530 C CA . LEU A 1 708 ? -24.696 -9.850 9.240 1.00 98.00 708 LEU A CA 1
ATOM 5531 C C . LEU A 1 708 ? -25.626 -10.291 8.108 1.00 98.00 708 LEU A C 1
ATOM 5533 O O . LEU A 1 708 ? -25.316 -11.193 7.326 1.00 98.00 708 LEU A O 1
ATOM 5537 N N . THR A 1 709 ? -26.784 -9.638 8.015 1.00 98.31 709 THR A N 1
ATOM 5538 C CA . THR A 1 709 ? -27.713 -9.821 6.894 1.00 98.31 709 THR A CA 1
ATOM 5539 C C . THR A 1 709 ? -27.635 -8.618 5.975 1.00 98.31 709 THR A C 1
ATOM 5541 O O . THR A 1 709 ? -27.900 -7.504 6.420 1.00 98.31 709 THR A O 1
ATOM 5544 N N . LEU A 1 710 ? -27.296 -8.859 4.710 1.00 97.44 710 LEU A N 1
ATOM 5545 C CA . LEU A 1 710 ? -27.310 -7.853 3.652 1.00 97.44 710 LEU A CA 1
ATOM 5546 C C . LEU A 1 710 ? -28.438 -8.154 2.670 1.00 97.44 710 LEU A C 1
ATOM 5548 O O . LEU A 1 710 ? -28.833 -9.311 2.495 1.00 97.44 710 LEU A O 1
ATOM 5552 N N . THR A 1 711 ? -28.954 -7.111 2.025 1.00 95.50 711 THR A N 1
ATOM 5553 C CA . THR A 1 711 ? -29.904 -7.266 0.918 1.00 95.50 711 THR A CA 1
ATOM 5554 C C . THR A 1 711 ? -29.138 -7.172 -0.390 1.00 95.50 711 THR A C 1
ATOM 5556 O O . THR A 1 711 ? -28.559 -6.127 -0.661 1.00 95.50 711 THR A O 1
ATOM 5559 N N . ILE A 1 712 ? -29.130 -8.244 -1.184 1.00 93.88 712 ILE A N 1
ATOM 5560 C CA . ILE A 1 712 ? -28.420 -8.315 -2.468 1.00 93.88 712 ILE A CA 1
ATOM 5561 C C . ILE A 1 712 ? -29.446 -8.536 -3.573 1.00 93.88 712 ILE A C 1
ATOM 5563 O O . ILE A 1 712 ? -30.152 -9.547 -3.570 1.00 93.88 712 ILE A O 1
ATOM 5567 N N . GLY A 1 713 ? -29.594 -7.583 -4.496 1.00 87.12 713 GLY A N 1
ATOM 5568 C CA . GLY A 1 713 ? -30.593 -7.696 -5.570 1.00 87.12 713 GLY A CA 1
ATOM 5569 C C . GLY A 1 713 ? -32.038 -7.900 -5.075 1.00 87.12 713 GLY A C 1
ATOM 5570 O O . GLY A 1 713 ? -32.871 -8.461 -5.791 1.00 87.12 713 GLY A O 1
ATOM 5571 N N . GLY A 1 714 ? -32.341 -7.465 -3.846 1.00 87.81 714 GLY A N 1
ATOM 5572 C CA . GLY A 1 714 ? -33.645 -7.622 -3.191 1.00 87.81 714 GLY A CA 1
ATOM 5573 C C . GLY A 1 714 ? -33.847 -8.920 -2.396 1.00 87.81 714 GLY A C 1
ATOM 5574 O O . GLY A 1 714 ? -34.939 -9.114 -1.857 1.00 87.81 714 GLY A O 1
ATOM 5575 N N . GLU A 1 715 ? -32.841 -9.791 -2.300 1.00 93.50 715 GLU A N 1
ATOM 5576 C CA . GLU A 1 715 ? -32.871 -10.994 -1.459 1.00 93.50 715 GLU A CA 1
ATOM 5577 C C . GLU A 1 715 ? -32.033 -10.804 -0.188 1.00 93.50 715 GLU A C 1
ATOM 5579 O O . GLU A 1 715 ? -30.931 -10.262 -0.236 1.00 93.50 715 GLU A O 1
ATOM 5584 N N . GLU A 1 716 ? -32.549 -11.258 0.958 1.00 97.38 716 GLU A N 1
ATOM 5585 C CA . GLU A 1 716 ? -31.803 -11.256 2.220 1.00 97.38 716 GLU A CA 1
ATOM 5586 C C . GLU A 1 716 ? -30.848 -12.451 2.262 1.00 97.38 716 GLU A C 1
ATOM 5588 O O . GLU A 1 716 ? -31.271 -13.608 2.185 1.00 97.38 716 GLU A O 1
ATOM 5593 N N . VAL A 1 717 ? -29.561 -12.164 2.425 1.00 97.56 717 VAL A N 1
ATOM 5594 C CA . VAL A 1 717 ? -28.509 -13.166 2.591 1.00 97.56 717 VAL A CA 1
ATOM 5595 C C . VAL A 1 717 ? -27.851 -12.936 3.943 1.00 97.56 717 VAL A C 1
ATOM 5597 O O . VAL A 1 717 ? -27.539 -11.804 4.299 1.00 97.56 717 VAL A O 1
ATOM 5600 N N . THR A 1 718 ? -27.639 -14.006 4.706 1.00 97.81 718 THR A N 1
ATOM 5601 C CA . THR A 1 718 ? -27.003 -13.946 6.027 1.00 97.81 718 THR A CA 1
ATOM 5602 C C . THR A 1 718 ? -25.747 -14.805 6.021 1.00 97.81 718 THR A C 1
ATOM 5604 O O . THR A 1 718 ? -25.813 -15.994 5.709 1.00 97.81 718 THR A O 1
ATOM 5607 N N . MET A 1 719 ? -24.621 -14.214 6.402 1.00 96.75 719 MET A N 1
ATOM 5608 C CA . MET A 1 719 ? -23.354 -14.904 6.651 1.00 96.75 719 MET A CA 1
ATOM 5609 C C . MET A 1 719 ? -22.603 -14.189 7.780 1.00 96.75 719 MET A C 1
ATOM 5611 O O . MET A 1 719 ? -23.092 -13.184 8.307 1.00 96.75 719 MET A O 1
ATOM 5615 N N . THR A 1 720 ? -21.467 -14.736 8.198 1.00 97.06 720 THR A N 1
ATOM 5616 C CA . THR A 1 720 ? -20.594 -14.081 9.177 1.00 97.06 720 THR A CA 1
ATOM 5617 C C . THR A 1 720 ? -19.952 -12.842 8.553 1.00 97.06 720 THR A C 1
ATOM 5619 O O . THR A 1 720 ? -19.932 -12.704 7.326 1.00 97.06 720 THR A O 1
ATOM 5622 N N . TRP A 1 721 ? -19.447 -11.917 9.366 1.00 96.62 721 TRP A N 1
ATOM 5623 C CA . TRP A 1 721 ? -18.750 -10.738 8.840 1.00 96.62 721 TRP A CA 1
ATOM 5624 C C . TRP A 1 721 ? -17.525 -11.122 8.011 1.00 96.62 721 TRP A C 1
ATOM 5626 O O . TRP A 1 721 ? -17.382 -10.644 6.888 1.00 96.62 721 TRP A O 1
ATOM 5636 N N . GLN A 1 722 ? -16.729 -12.071 8.500 1.00 93.56 722 GLN A N 1
ATOM 5637 C CA . GLN A 1 722 ? -15.606 -12.637 7.753 1.00 93.56 722 GLN A CA 1
ATOM 5638 C C . GLN A 1 722 ? -16.040 -13.232 6.403 1.00 93.56 722 GLN A C 1
ATOM 5640 O O . GLN A 1 722 ? -15.456 -12.957 5.355 1.00 93.56 722 GLN A O 1
ATOM 5645 N N . ALA A 1 723 ? -17.113 -14.029 6.387 1.00 92.62 723 ALA A N 1
ATOM 5646 C CA . ALA A 1 723 ? -17.602 -14.607 5.139 1.00 92.62 723 ALA A CA 1
ATOM 5647 C C . ALA A 1 723 ? -18.045 -13.522 4.145 1.00 92.62 723 ALA A C 1
ATOM 5649 O O . ALA A 1 723 ? -17.845 -13.680 2.939 1.00 92.62 723 ALA A O 1
ATOM 5650 N N . TRP A 1 724 ? -18.603 -12.406 4.631 1.00 96.19 724 TRP A N 1
ATOM 5651 C CA . TRP A 1 724 ? -18.955 -11.275 3.778 1.00 96.19 724 TRP A CA 1
ATOM 5652 C C . TRP A 1 724 ? -17.732 -10.617 3.145 1.00 96.19 724 TRP A C 1
ATOM 5654 O O . TRP A 1 724 ? -17.757 -10.409 1.927 1.00 96.19 724 TRP A O 1
ATOM 5664 N N . SER A 1 725 ? -16.669 -10.335 3.909 1.00 92.38 725 SER A N 1
ATOM 5665 C CA . SER A 1 725 ? -15.442 -9.751 3.342 1.00 92.38 725 SER A CA 1
ATOM 5666 C C . SER A 1 725 ? -14.794 -10.655 2.298 1.00 92.38 725 SER A C 1
ATOM 5668 O O . SER A 1 725 ? -14.275 -10.159 1.300 1.00 92.38 725 SER A O 1
ATOM 5670 N N . ASN A 1 726 ? -14.907 -11.974 2.466 1.00 89.25 726 ASN A N 1
ATOM 5671 C CA . ASN A 1 726 ? -14.310 -12.960 1.559 1.00 89.25 726 ASN A CA 1
ATOM 5672 C C . ASN A 1 726 ? -15.201 -13.287 0.353 1.00 89.25 726 ASN A C 1
ATOM 5674 O O . ASN A 1 726 ? -14.760 -13.891 -0.624 1.00 89.25 726 ASN A O 1
ATOM 5678 N N . SER A 1 727 ? -16.466 -12.861 0.370 1.00 91.56 727 SER A N 1
ATOM 5679 C CA . SER A 1 727 ? -17.444 -13.240 -0.652 1.00 91.56 727 SER A CA 1
ATOM 5680 C C . SER A 1 727 ? -17.177 -12.631 -2.036 1.00 91.56 727 SER A C 1
ATOM 5682 O O . SER A 1 727 ? -17.599 -13.216 -3.032 1.00 91.56 727 SER A O 1
ATOM 5684 N N . ILE A 1 728 ? -16.478 -11.493 -2.119 1.00 89.88 728 ILE A N 1
ATOM 5685 C CA . ILE A 1 728 ? -16.277 -10.693 -3.346 1.00 89.88 728 ILE A CA 1
ATOM 5686 C C . ILE A 1 728 ? -14.853 -10.767 -3.925 1.00 89.88 728 ILE A C 1
ATOM 5688 O O . ILE A 1 728 ? -14.568 -10.091 -4.916 1.00 89.88 728 ILE A O 1
ATOM 5692 N N . SER A 1 729 ? -13.985 -11.617 -3.372 1.00 83.06 729 SER A N 1
ATOM 5693 C CA . SER A 1 729 ? -12.577 -11.776 -3.774 1.00 83.06 729 SER A CA 1
ATOM 5694 C C . SER A 1 729 ? -12.226 -13.246 -4.030 1.00 83.06 729 SER A C 1
ATOM 5696 O O . SER A 1 729 ? -12.893 -14.143 -3.517 1.00 83.06 729 SER A O 1
ATOM 5698 N N . GLY A 1 730 ? -11.189 -13.505 -4.835 1.00 80.75 730 GLY A N 1
ATOM 5699 C CA . GLY A 1 730 ? -10.638 -14.849 -5.062 1.00 80.75 730 GLY A CA 1
ATOM 5700 C C . GLY A 1 730 ? -11.682 -15.896 -5.474 1.00 80.75 730 GLY A C 1
ATOM 5701 O O . GLY A 1 730 ? -12.288 -15.810 -6.543 1.00 80.75 730 GLY A O 1
ATOM 5702 N N . SER A 1 731 ? -11.884 -16.904 -4.623 1.00 80.75 731 SER A N 1
ATOM 5703 C CA . SER A 1 731 ? -12.841 -18.004 -4.824 1.00 80.75 731 SER A CA 1
ATOM 5704 C C . SER A 1 731 ? -14.244 -17.736 -4.247 1.00 80.75 731 SER A C 1
ATOM 5706 O O . SER A 1 731 ? -15.113 -18.611 -4.321 1.00 80.75 731 SER A O 1
ATOM 5708 N N . GLY A 1 732 ? -14.482 -16.536 -3.705 1.00 86.25 732 GLY A N 1
ATOM 5709 C CA . GLY A 1 732 ? -15.744 -16.115 -3.106 1.00 86.25 732 GLY A CA 1
ATOM 5710 C C . GLY A 1 732 ? -16.942 -16.201 -4.057 1.00 86.25 732 GLY A C 1
ATOM 5711 O O . GLY A 1 732 ? -16.831 -16.059 -5.277 1.00 86.25 732 GLY A O 1
ATOM 5712 N N . VAL A 1 733 ? -18.134 -16.417 -3.493 1.00 89.75 733 VAL A N 1
ATOM 5713 C CA . VAL A 1 733 ? -19.379 -16.656 -4.254 1.00 89.75 733 VAL A CA 1
ATOM 5714 C C . VAL A 1 733 ? -19.785 -15.494 -5.179 1.00 89.75 733 VAL A C 1
ATOM 5716 O O . VAL A 1 733 ? -20.425 -15.720 -6.206 1.00 89.75 733 VAL A O 1
ATOM 5719 N N . TYR A 1 734 ? -19.380 -14.265 -4.855 1.00 91.12 734 TYR A N 1
ATOM 5720 C CA . TYR A 1 734 ? -19.600 -13.045 -5.637 1.00 91.12 734 TYR A CA 1
ATOM 5721 C C . TYR A 1 734 ? -18.317 -12.517 -6.307 1.00 91.12 734 TYR A C 1
ATOM 5723 O O . TYR A 1 734 ? -18.337 -11.431 -6.888 1.00 91.12 734 TYR A O 1
ATOM 5731 N N . ALA A 1 735 ? -17.208 -13.267 -6.300 1.00 87.75 735 ALA A N 1
ATOM 5732 C CA . ALA A 1 735 ? -15.938 -12.824 -6.890 1.00 87.75 735 ALA A CA 1
ATOM 5733 C C . ALA A 1 735 ? -16.052 -12.501 -8.394 1.00 87.75 735 ALA A C 1
ATOM 5735 O O . ALA A 1 735 ? -15.425 -11.562 -8.884 1.00 87.75 735 ALA A O 1
ATOM 5736 N N . GLN A 1 736 ? -16.922 -13.217 -9.115 1.00 87.75 736 GLN A N 1
ATOM 5737 C CA . GLN A 1 736 ? -17.217 -12.999 -10.541 1.00 87.75 736 GLN A CA 1
ATOM 5738 C C . GLN A 1 736 ? -18.514 -12.194 -10.790 1.00 87.75 736 GLN A C 1
ATOM 5740 O O . GLN A 1 736 ? -18.996 -12.141 -11.922 1.00 87.75 736 GLN A O 1
ATOM 5745 N N . ALA A 1 737 ? -19.119 -11.593 -9.755 1.00 91.06 737 ALA A N 1
ATOM 5746 C CA . ALA A 1 737 ? -20.305 -10.743 -9.903 1.00 91.06 737 ALA A CA 1
ATOM 5747 C C . ALA A 1 737 ? -19.971 -9.391 -10.567 1.00 91.06 737 ALA A C 1
ATOM 5749 O O . ALA A 1 737 ? -18.808 -8.994 -10.646 1.00 91.06 737 ALA A O 1
ATOM 5750 N N . SER A 1 738 ? -20.997 -8.668 -11.035 1.00 91.94 738 SER A N 1
ATOM 5751 C CA . SER A 1 738 ? -20.822 -7.322 -11.594 1.00 91.94 738 SER A CA 1
ATOM 5752 C C . SER A 1 738 ? -20.377 -6.315 -10.529 1.00 91.94 738 SER A C 1
ATOM 5754 O O . SER A 1 738 ? -20.687 -6.467 -9.345 1.00 91.94 738 SER A O 1
ATOM 5756 N N . ASN A 1 739 ? -19.724 -5.233 -10.963 1.00 92.69 739 ASN A N 1
ATOM 5757 C CA . ASN A 1 739 ? -19.327 -4.139 -10.071 1.00 92.69 739 ASN A CA 1
ATOM 5758 C C . ASN A 1 739 ? -20.523 -3.515 -9.338 1.00 92.69 739 ASN A C 1
ATOM 5760 O O . ASN A 1 739 ? -20.385 -3.156 -8.179 1.00 92.69 739 ASN A O 1
ATOM 5764 N N . GLU A 1 740 ? -21.712 -3.468 -9.950 1.00 94.12 740 GLU A N 1
ATOM 5765 C CA . GLU A 1 740 ? -22.948 -3.014 -9.290 1.00 94.12 740 GLU A CA 1
ATOM 5766 C C . GLU A 1 740 ? -23.263 -3.825 -8.020 1.00 94.12 740 GLU A C 1
ATOM 5768 O O . GLU A 1 740 ? -23.495 -3.246 -6.961 1.00 94.12 740 GLU A O 1
ATOM 5773 N N . VAL A 1 741 ? -23.192 -5.160 -8.099 1.00 95.50 741 VAL A N 1
ATOM 5774 C CA . VAL A 1 741 ? -23.432 -6.049 -6.948 1.00 95.50 741 VAL A CA 1
ATOM 5775 C C . VAL A 1 741 ? -22.329 -5.897 -5.903 1.00 95.50 741 VAL A C 1
ATOM 5777 O O . VAL A 1 741 ? -22.608 -5.835 -4.708 1.00 95.50 741 VAL A O 1
ATOM 5780 N N . LYS A 1 742 ? -21.067 -5.812 -6.336 1.00 95.00 742 LYS A N 1
ATOM 5781 C CA . LYS A 1 742 ? -19.935 -5.647 -5.415 1.00 95.00 742 LYS A CA 1
ATOM 5782 C C . LYS A 1 742 ? -19.997 -4.306 -4.672 1.00 95.00 742 LYS A C 1
ATOM 5784 O O . LYS A 1 742 ? -19.786 -4.284 -3.465 1.00 95.00 742 LYS A O 1
ATOM 5789 N N . LEU A 1 743 ? -20.371 -3.216 -5.349 1.00 96.19 743 LEU A N 1
ATOM 5790 C CA . LEU A 1 743 ? -20.593 -1.899 -4.738 1.00 96.19 743 LEU A CA 1
ATOM 5791 C C . LEU A 1 743 ? -21.724 -1.925 -3.702 1.00 96.19 743 LEU A C 1
ATOM 5793 O O . LEU A 1 743 ? -21.566 -1.356 -2.624 1.00 96.19 743 LEU A O 1
ATOM 5797 N N . GLU A 1 744 ? -22.839 -2.598 -4.005 1.00 95.94 744 GLU A N 1
ATOM 5798 C CA . GLU A 1 744 ? -23.959 -2.780 -3.070 1.00 95.94 744 GLU A CA 1
ATOM 5799 C C . GLU A 1 744 ? -23.520 -3.518 -1.791 1.00 95.94 744 GLU A C 1
ATOM 5801 O O . GLU A 1 744 ? -23.883 -3.097 -0.690 1.00 95.94 744 GLU A O 1
ATOM 5806 N N . ILE A 1 745 ? -22.717 -4.582 -1.919 1.00 97.44 745 ILE A N 1
ATOM 5807 C CA . ILE A 1 745 ? -22.166 -5.335 -0.778 1.00 97.44 745 ILE A CA 1
ATOM 5808 C C . ILE A 1 745 ? -21.218 -4.449 0.039 1.00 97.44 745 ILE A C 1
ATOM 5810 O O . ILE A 1 745 ? -21.403 -4.288 1.245 1.00 97.44 745 ILE A O 1
ATOM 5814 N N . THR A 1 746 ? -20.220 -3.846 -0.610 1.00 96.88 746 THR A N 1
ATOM 5815 C CA . THR A 1 746 ? -19.179 -3.050 0.055 1.00 96.88 746 THR A CA 1
ATOM 5816 C C . THR A 1 746 ? -19.751 -1.832 0.779 1.00 96.88 746 THR A C 1
ATOM 5818 O O . THR A 1 746 ? -19.358 -1.568 1.913 1.00 96.88 746 THR A O 1
ATOM 5821 N N . ALA A 1 747 ? -20.718 -1.127 0.187 1.00 97.44 747 ALA A N 1
ATOM 5822 C CA . ALA A 1 747 ? -21.352 0.023 0.830 1.00 97.44 747 ALA A CA 1
ATOM 5823 C C . ALA A 1 747 ? -22.173 -0.366 2.067 1.00 97.44 747 ALA A C 1
ATOM 5825 O O . ALA A 1 747 ? -22.108 0.322 3.088 1.00 97.44 747 ALA A O 1
ATOM 5826 N N . GLN A 1 748 ? -22.908 -1.483 2.011 1.00 97.81 748 GLN A N 1
ATOM 5827 C CA . GLN A 1 748 ? -23.638 -1.981 3.179 1.00 97.81 748 GLN A CA 1
ATOM 5828 C C . GLN A 1 748 ? -22.690 -2.443 4.296 1.00 97.81 748 GLN A C 1
ATOM 5830 O O . GLN A 1 748 ? -22.981 -2.207 5.470 1.00 97.81 748 GLN A O 1
ATOM 5835 N N . LEU A 1 749 ? -21.550 -3.058 3.951 1.00 97.62 749 LEU A N 1
ATOM 5836 C CA . LEU A 1 749 ? -20.510 -3.404 4.924 1.00 97.62 749 LEU A CA 1
ATOM 5837 C C . LEU A 1 749 ? -19.918 -2.155 5.585 1.00 97.62 749 LEU A C 1
ATOM 5839 O O . LEU A 1 749 ? -19.813 -2.124 6.809 1.00 97.62 749 LEU A O 1
ATOM 5843 N N . GLU A 1 750 ? -19.600 -1.111 4.809 1.00 97.38 750 GLU A N 1
ATOM 5844 C CA . GLU A 1 750 ? -19.075 0.155 5.341 1.00 97.38 750 GLU A CA 1
ATOM 5845 C C . GLU A 1 750 ? -20.054 0.819 6.309 1.00 97.38 750 GLU A C 1
ATOM 5847 O O . GLU A 1 750 ? -19.665 1.195 7.418 1.00 97.38 750 GLU A O 1
ATOM 5852 N N . GLU A 1 751 ? -21.327 0.926 5.915 1.00 97.69 751 GLU A N 1
ATOM 5853 C CA . GLU A 1 751 ? -22.382 1.489 6.758 1.00 97.69 751 GLU A CA 1
ATOM 5854 C C . GLU A 1 751 ? -22.508 0.713 8.072 1.00 97.69 751 GLU A C 1
ATOM 5856 O O . GLU A 1 751 ? -22.460 1.297 9.159 1.00 97.69 751 GLU A O 1
ATOM 5861 N N . ALA A 1 752 ? -22.656 -0.611 7.977 1.00 97.62 752 ALA A N 1
ATOM 5862 C CA . ALA A 1 752 ? -22.894 -1.460 9.132 1.00 97.62 752 ALA A CA 1
ATOM 5863 C C . ALA A 1 752 ? -21.692 -1.461 10.088 1.00 97.62 752 ALA A C 1
ATOM 5865 O O . ALA A 1 752 ? -21.885 -1.335 11.299 1.00 97.62 752 ALA A O 1
ATOM 5866 N N . TYR A 1 753 ? -20.469 -1.551 9.557 1.00 97.44 753 TYR A N 1
ATOM 5867 C CA . TYR A 1 753 ? -19.239 -1.571 10.346 1.00 97.44 753 TYR A CA 1
ATOM 5868 C C . TYR A 1 753 ? -18.987 -0.233 11.052 1.00 97.44 753 TYR A C 1
ATOM 5870 O O . TYR A 1 753 ? -18.791 -0.199 12.270 1.00 97.44 753 TYR A O 1
ATOM 5878 N N . LEU A 1 754 ? -19.059 0.896 10.334 1.00 97.38 754 LEU A N 1
ATOM 5879 C CA . LEU A 1 754 ? -18.867 2.216 10.949 1.00 97.38 754 LEU A CA 1
ATOM 5880 C C . LEU A 1 754 ? -19.943 2.527 11.995 1.00 97.38 754 LEU A C 1
ATOM 5882 O O . LEU A 1 754 ? -19.666 3.209 12.985 1.00 97.38 754 LEU A O 1
ATOM 5886 N N . ASN A 1 755 ? -21.149 1.978 11.835 1.00 97.12 755 ASN A N 1
ATOM 5887 C CA . ASN A 1 755 ? -22.219 2.133 12.810 1.00 97.12 755 ASN A CA 1
ATOM 5888 C C . ASN A 1 755 ? -21.979 1.362 14.123 1.00 97.12 755 ASN A C 1
ATOM 5890 O O . ASN A 1 755 ? -22.674 1.645 15.099 1.00 97.12 755 ASN A O 1
ATOM 5894 N N . LEU A 1 756 ? -20.993 0.453 14.202 1.00 96.81 756 LEU A N 1
ATOM 5895 C CA . LEU A 1 756 ? -20.546 -0.176 15.461 1.00 96.81 756 LEU A CA 1
ATOM 5896 C C . LEU A 1 756 ? -19.731 0.791 16.341 1.00 96.81 756 LEU A C 1
ATOM 5898 O O . LEU A 1 756 ? -19.660 0.628 17.569 1.00 96.81 756 LEU A O 1
ATOM 5902 N N . TYR A 1 757 ? -19.122 1.812 15.723 1.00 97.25 757 TYR A N 1
ATOM 5903 C CA . TYR A 1 757 ? -18.177 2.742 16.348 1.00 97.25 757 TYR A CA 1
ATOM 5904 C C . TYR A 1 757 ? -17.021 2.031 17.078 1.00 97.25 757 TYR A C 1
ATOM 5906 O O . TYR A 1 757 ? -16.592 2.480 18.143 1.00 97.25 757 TYR A O 1
ATOM 5914 N N . TYR A 1 758 ? -16.529 0.911 16.537 1.00 96.62 758 TYR A N 1
ATOM 5915 C CA . TYR A 1 758 ? -15.238 0.314 16.927 1.00 96.62 758 TYR A CA 1
ATOM 5916 C C . TYR A 1 758 ? -14.050 1.005 16.254 1.00 96.62 758 TYR A C 1
ATOM 5918 O O . TYR A 1 758 ? -12.927 0.922 16.749 1.00 96.62 758 TYR A O 1
ATOM 5926 N N . ARG A 1 759 ? -14.327 1.773 15.195 1.00 96.12 759 ARG A N 1
ATOM 5927 C CA . ARG A 1 759 ? -13.408 2.705 14.551 1.00 96.12 759 ARG A CA 1
ATOM 5928 C C . ARG A 1 759 ? -14.117 4.021 14.229 1.00 96.12 759 ARG A C 1
ATOM 5930 O O . ARG A 1 759 ? -15.304 4.034 13.910 1.00 96.12 759 ARG A O 1
ATOM 5937 N N . ILE A 1 760 ? -13.396 5.135 14.330 1.00 97.50 760 ILE A N 1
ATOM 5938 C CA . ILE A 1 760 ? -13.863 6.488 14.010 1.00 97.50 760 ILE A CA 1
ATOM 5939 C C . ILE A 1 760 ? -12.882 7.127 13.020 1.00 97.50 760 ILE A C 1
ATOM 5941 O O . ILE A 1 760 ? -11.790 7.508 13.446 1.00 97.50 760 ILE A O 1
ATOM 5945 N N . PRO A 1 761 ? -13.267 7.304 11.744 1.00 96.56 761 PRO A N 1
ATOM 5946 C CA . PRO A 1 761 ? -12.490 8.075 10.775 1.00 96.56 761 PRO A CA 1
ATOM 5947 C C . PRO A 1 761 ? -12.365 9.545 11.181 1.00 96.56 761 PRO A C 1
ATOM 5949 O O . PRO A 1 761 ? -13.343 10.142 11.655 1.00 96.56 761 PRO A O 1
ATOM 5952 N N . ILE A 1 762 ? -11.180 10.130 10.989 1.00 95.50 762 ILE A N 1
ATOM 5953 C CA . ILE A 1 762 ? -10.881 11.531 11.319 1.00 95.50 762 ILE A CA 1
ATOM 5954 C C . ILE A 1 762 ? -10.459 12.313 10.076 1.00 95.50 762 ILE A C 1
ATOM 5956 O O . ILE A 1 762 ? -11.101 13.316 9.752 1.00 95.50 762 ILE A O 1
ATOM 5960 N N . CYS A 1 763 ? -9.392 11.881 9.400 1.00 95.06 763 CYS A N 1
ATOM 5961 C CA . CYS A 1 763 ? -8.806 12.613 8.278 1.00 95.06 763 CYS A CA 1
ATOM 5962 C C . CYS A 1 763 ? -8.066 11.704 7.293 1.00 95.06 763 CYS A C 1
ATOM 5964 O O . CYS A 1 763 ? -7.502 10.687 7.682 1.00 95.06 763 CYS A O 1
ATOM 5966 N N . ASN A 1 764 ? -8.040 12.099 6.025 1.00 94.12 764 ASN A N 1
ATOM 5967 C CA . ASN A 1 764 ? -7.168 11.526 5.007 1.00 94.12 764 ASN A CA 1
ATOM 5968 C C . ASN A 1 764 ? -5.793 12.174 5.106 1.00 94.12 764 ASN A C 1
ATOM 5970 O O . ASN A 1 764 ? -5.710 13.401 5.239 1.00 94.12 764 ASN A O 1
ATOM 5974 N N . THR A 1 765 ? -4.741 11.364 5.044 1.00 91.94 765 THR A N 1
ATOM 5975 C CA . THR A 1 765 ? -3.373 11.883 5.031 1.00 91.94 765 THR A CA 1
ATOM 5976 C C . THR A 1 765 ? -3.013 12.408 3.643 1.00 91.94 765 THR A C 1
ATOM 5978 O O . THR A 1 765 ? -3.577 11.995 2.627 1.00 91.94 765 THR A O 1
ATOM 5981 N N . VAL A 1 766 ? -2.123 13.396 3.627 1.00 91.50 766 VAL A N 1
ATOM 5982 C CA . VAL A 1 766 ? -1.647 14.071 2.421 1.00 91.50 766 VAL A CA 1
ATOM 5983 C C . VAL A 1 766 ? -0.149 14.273 2.581 1.00 91.50 766 VAL A C 1
ATOM 5985 O O . VAL A 1 766 ? 0.291 14.812 3.601 1.00 91.50 766 VAL A O 1
ATOM 5988 N N . LEU A 1 767 ? 0.631 13.876 1.581 1.00 90.88 767 LEU A N 1
ATOM 5989 C CA . LEU A 1 767 ? 2.054 14.184 1.534 1.00 90.88 767 LEU A CA 1
ATOM 5990 C C . LEU A 1 767 ? 2.230 15.586 0.951 1.00 90.88 767 LEU A C 1
ATOM 5992 O O . LEU A 1 767 ? 1.845 15.827 -0.189 1.00 90.88 767 LEU A O 1
ATOM 5996 N N . SER A 1 768 ? 2.814 16.508 1.715 1.00 92.31 768 SER A N 1
ATOM 5997 C CA . SER A 1 768 ? 3.096 17.874 1.255 1.00 92.31 768 SER A CA 1
ATOM 5998 C C . SER A 1 768 ? 4.604 18.109 1.155 1.00 92.31 768 SER A C 1
ATOM 6000 O O . SER A 1 768 ? 5.330 17.874 2.124 1.00 92.31 768 SER A O 1
ATOM 6002 N N . TYR A 1 769 ? 5.085 18.590 0.008 1.00 94.19 769 TYR A N 1
ATOM 6003 C CA . TYR A 1 769 ? 6.509 18.858 -0.216 1.00 94.19 769 TYR A CA 1
ATOM 6004 C C . TYR A 1 769 ? 6.747 19.986 -1.225 1.00 94.19 769 TYR A C 1
ATOM 6006 O O . TYR A 1 769 ? 5.926 20.250 -2.100 1.00 94.19 769 TYR A O 1
ATOM 6014 N N . LEU A 1 770 ? 7.895 20.653 -1.114 1.00 96.12 770 LEU A N 1
ATOM 6015 C CA . LEU A 1 770 ? 8.378 21.601 -2.113 1.00 96.12 770 LEU A CA 1
ATOM 6016 C C . LEU A 1 770 ? 9.177 20.875 -3.197 1.00 96.12 770 LEU A C 1
ATOM 6018 O O . LEU A 1 770 ? 10.049 20.062 -2.885 1.00 96.12 770 LEU A O 1
ATOM 6022 N N . LEU A 1 771 ? 8.917 21.206 -4.463 1.00 97.56 771 LEU A N 1
ATOM 6023 C CA . LEU A 1 771 ? 9.732 20.794 -5.607 1.00 97.56 771 LEU A CA 1
ATOM 6024 C C . LEU A 1 771 ? 10.759 21.878 -5.944 1.00 97.56 771 LEU A C 1
ATOM 6026 O O . LEU A 1 771 ? 10.420 23.053 -6.045 1.00 97.56 771 LEU A O 1
ATOM 6030 N N . SER A 1 772 ? 12.006 21.486 -6.183 1.00 97.25 772 SER A N 1
ATOM 6031 C CA . SER A 1 772 ? 13.062 22.402 -6.601 1.00 97.25 772 SER A CA 1
ATOM 6032 C C . SER A 1 772 ? 12.739 23.080 -7.934 1.00 97.25 772 SER A C 1
ATOM 6034 O O . SER A 1 772 ? 12.410 22.400 -8.904 1.00 97.25 772 SER A O 1
ATOM 6036 N N . GLN A 1 773 ? 12.956 24.398 -8.038 1.00 96.94 773 GLN A N 1
ATOM 6037 C CA . GLN A 1 773 ? 12.782 25.133 -9.307 1.00 96.94 773 GLN A CA 1
ATOM 6038 C C . GLN A 1 773 ? 13.736 24.671 -10.423 1.00 96.94 773 GLN A C 1
ATOM 6040 O O . GLN A 1 773 ? 13.562 25.051 -11.584 1.00 96.94 773 GLN A O 1
ATOM 6045 N N . GLN A 1 774 ? 14.738 23.837 -10.100 1.00 97.69 774 GLN A N 1
ATOM 6046 C CA . GLN A 1 774 ? 15.602 23.186 -11.087 1.00 97.69 774 GLN A CA 1
ATOM 6047 C C . GLN A 1 774 ? 14.795 22.374 -12.111 1.00 97.69 774 GLN A C 1
ATOM 6049 O O . GLN A 1 774 ? 15.196 22.278 -13.275 1.00 97.69 774 GLN A O 1
ATOM 6054 N N . CYS A 1 775 ? 13.671 21.801 -11.688 1.00 97.31 775 CYS A N 1
ATOM 6055 C CA . CYS A 1 775 ? 12.852 20.904 -12.487 1.00 97.31 775 CYS A CA 1
ATOM 6056 C C . CYS A 1 775 ? 11.362 21.220 -12.363 1.00 97.31 775 CYS A C 1
ATOM 6058 O O . CYS A 1 775 ? 10.921 21.968 -11.493 1.00 97.31 775 CYS A O 1
ATOM 6060 N N . SER A 1 776 ? 10.585 20.618 -13.252 1.00 97.25 776 SER A N 1
ATOM 6061 C CA . SER A 1 776 ? 9.132 20.690 -13.236 1.00 97.25 776 SER A CA 1
ATOM 6062 C C . SER A 1 776 ? 8.558 19.309 -13.497 1.00 97.25 776 SER A C 1
ATOM 6064 O O . SER A 1 776 ? 9.051 18.566 -14.357 1.00 97.25 776 SER A O 1
ATOM 6066 N N . TYR A 1 777 ? 7.505 18.975 -12.757 1.00 97.06 777 TYR A N 1
ATOM 6067 C CA . TYR A 1 777 ? 6.653 17.858 -13.125 1.00 97.06 777 TYR A CA 1
ATOM 6068 C C . TYR A 1 777 ? 5.917 18.145 -14.434 1.00 97.06 777 TYR A C 1
ATOM 6070 O O . TYR A 1 777 ? 5.834 19.287 -14.888 1.00 97.06 777 TYR A O 1
ATOM 6078 N N . TYR A 1 778 ? 5.397 17.087 -15.051 1.00 96.88 778 TYR A N 1
ATOM 6079 C CA . TYR A 1 778 ? 4.670 17.202 -16.309 1.00 96.88 778 TYR A CA 1
ATOM 6080 C C . TYR A 1 778 ? 3.319 17.907 -16.126 1.00 96.88 778 TYR A C 1
ATOM 6082 O O . TYR A 1 778 ? 2.880 18.654 -16.997 1.00 96.88 778 TYR A O 1
ATOM 6090 N N . THR A 1 779 ? 2.668 17.680 -14.984 1.00 95.38 779 THR A N 1
ATOM 6091 C CA . THR A 1 779 ? 1.373 18.267 -14.630 1.00 95.38 779 THR A CA 1
ATOM 6092 C C . THR A 1 779 ? 1.331 18.643 -13.150 1.00 95.38 779 THR A C 1
ATOM 6094 O O . THR A 1 779 ? 2.066 18.083 -12.345 1.00 95.38 779 THR A O 1
ATOM 6097 N N . GLU A 1 780 ? 0.441 19.562 -12.784 1.00 92.88 780 GLU A N 1
ATOM 6098 C CA . GLU A 1 780 ? 0.114 19.911 -11.391 1.00 92.88 780 GLU A CA 1
ATOM 6099 C C . GLU A 1 780 ? -1.086 19.097 -10.866 1.00 92.88 780 GLU A C 1
ATOM 6101 O O . GLU A 1 780 ? -1.448 19.169 -9.693 1.00 92.88 780 GLU A O 1
ATOM 6106 N N . ASN A 1 781 ? -1.722 18.299 -11.728 1.00 91.69 781 ASN A N 1
ATOM 6107 C CA . ASN A 1 781 ? -2.871 17.480 -11.370 1.00 91.69 781 ASN A CA 1
ATOM 6108 C C . ASN A 1 781 ? -2.424 16.113 -10.846 1.00 91.69 781 ASN A C 1
ATOM 6110 O O . ASN A 1 781 ? -2.164 15.199 -11.630 1.00 91.69 781 ASN A O 1
ATOM 6114 N N . TYR A 1 782 ? -2.408 15.959 -9.520 1.00 92.00 782 TYR A N 1
ATOM 6115 C CA . TYR A 1 782 ? -2.140 14.669 -8.886 1.00 92.00 782 TYR A CA 1
ATOM 6116 C C . TYR A 1 782 ? -3.189 13.616 -9.270 1.00 92.00 782 TYR A C 1
ATOM 6118 O O . TYR A 1 782 ? -4.401 13.888 -9.245 1.00 92.00 782 TYR A O 1
ATOM 6126 N N . HIS A 1 783 ? -2.703 12.408 -9.556 1.00 89.62 783 HIS A N 1
ATOM 6127 C CA . HIS A 1 783 ? -3.491 11.188 -9.675 1.00 89.62 783 HIS A CA 1
ATOM 6128 C C . HIS A 1 783 ? -2.684 9.991 -9.152 1.00 89.62 783 HIS A C 1
ATOM 6130 O O . HIS A 1 783 ? -1.529 9.810 -9.534 1.00 89.62 783 HIS A O 1
ATOM 6136 N N . VAL A 1 784 ? -3.306 9.127 -8.347 1.00 86.50 784 VAL A N 1
ATOM 6137 C CA . VAL A 1 784 ? -2.639 8.010 -7.647 1.00 86.50 784 VAL A CA 1
ATOM 6138 C C . VAL A 1 784 ? -1.841 7.060 -8.555 1.00 86.50 784 VAL A C 1
ATOM 6140 O O . VAL A 1 784 ? -0.855 6.478 -8.120 1.00 86.50 784 VAL A O 1
ATOM 6143 N N . LEU A 1 785 ? -2.229 6.911 -9.827 1.00 87.88 785 LEU A N 1
ATOM 6144 C CA . LEU A 1 785 ? -1.573 5.976 -10.754 1.00 87.88 785 LEU A CA 1
ATOM 6145 C C . LEU A 1 785 ? -0.323 6.487 -11.465 1.00 87.88 785 LEU A C 1
ATOM 6147 O O . LEU A 1 785 ? 0.445 5.676 -11.968 1.00 87.88 785 LEU A O 1
ATOM 6151 N N . TYR A 1 786 ? -0.134 7.799 -11.563 1.00 90.62 786 TYR A N 1
ATOM 6152 C CA . TYR A 1 786 ? 1.015 8.369 -12.277 1.00 90.62 786 TYR A CA 1
ATOM 6153 C C . TYR A 1 786 ? 1.651 9.554 -11.538 1.00 90.62 786 TYR A C 1
ATOM 6155 O O . TYR A 1 786 ? 2.579 10.181 -12.056 1.00 90.62 786 TYR A O 1
ATOM 6163 N N . GLY A 1 787 ? 1.151 9.895 -10.346 1.00 93.62 787 GLY A N 1
ATOM 6164 C CA . GLY A 1 787 ? 1.538 11.080 -9.588 1.00 93.62 787 GLY A CA 1
ATOM 6165 C C . GLY A 1 787 ? 1.365 12.345 -10.425 1.00 93.62 787 GLY A C 1
ATOM 6166 O O . GLY A 1 787 ? 0.288 12.621 -10.948 1.00 93.62 787 GLY A O 1
ATOM 6167 N N . PHE A 1 788 ? 2.461 13.077 -10.601 1.00 95.81 788 PHE A N 1
ATOM 6168 C CA . PHE A 1 788 ? 2.559 14.250 -11.476 1.00 95.81 788 PHE A CA 1
ATOM 6169 C C . PHE A 1 788 ? 3.289 13.952 -12.808 1.00 95.81 788 PHE A C 1
ATOM 6171 O O . PHE A 1 788 ? 3.792 14.851 -13.487 1.00 95.81 788 PHE A O 1
ATOM 6178 N N . GLY A 1 789 ? 3.405 12.668 -13.169 1.00 95.06 789 GLY A N 1
ATOM 6179 C CA . GLY A 1 789 ? 4.223 12.143 -14.272 1.00 95.06 789 GLY A CA 1
ATOM 6180 C C . GLY A 1 789 ? 5.582 11.575 -13.830 1.00 95.06 789 GLY A C 1
ATOM 6181 O O . GLY A 1 789 ? 6.282 10.956 -14.636 1.00 95.06 789 GLY A O 1
ATOM 6182 N N . GLY A 1 790 ? 5.942 11.763 -12.554 1.00 93.75 790 GLY A N 1
ATOM 6183 C CA . GLY A 1 790 ? 7.132 11.197 -11.911 1.00 93.75 790 GLY A CA 1
ATOM 6184 C C . GLY A 1 790 ? 8.462 11.585 -12.569 1.00 93.75 790 GLY A C 1
ATOM 6185 O O . GLY A 1 790 ? 8.532 12.483 -13.408 1.00 93.75 790 GLY A O 1
ATOM 6186 N N . LEU A 1 791 ? 9.535 10.870 -12.211 1.00 95.31 791 LEU A N 1
ATOM 6187 C CA . LEU A 1 791 ? 10.867 11.045 -12.814 1.00 95.31 791 LEU A CA 1
ATOM 6188 C C . LEU A 1 791 ? 10.850 10.808 -14.335 1.00 95.31 791 LEU A C 1
ATOM 6190 O O . LEU A 1 791 ? 11.600 11.435 -15.081 1.00 95.31 791 LEU A O 1
ATOM 6194 N N . ARG A 1 792 ? 9.966 9.916 -14.798 1.00 96.31 792 ARG A N 1
ATOM 6195 C CA . ARG A 1 792 ? 9.800 9.570 -16.210 1.00 96.31 792 ARG A CA 1
ATOM 6196 C C . ARG A 1 792 ? 9.505 10.793 -17.072 1.00 96.31 792 ARG A C 1
ATOM 6198 O O . ARG A 1 792 ? 10.143 10.948 -18.106 1.00 96.31 792 ARG A O 1
ATOM 6205 N N . LEU A 1 793 ? 8.549 11.632 -16.678 1.00 97.69 793 LEU A N 1
ATOM 6206 C CA . LEU A 1 793 ? 8.108 12.790 -17.468 1.00 97.69 793 LEU A CA 1
ATOM 6207 C C . LEU A 1 793 ? 8.640 14.129 -16.933 1.00 97.69 793 LEU A C 1
ATOM 6209 O O . LEU A 1 793 ? 8.298 15.185 -17.465 1.00 97.69 793 LEU A O 1
ATOM 6213 N N . MET A 1 794 ? 9.482 14.095 -15.897 1.00 97.25 794 MET A N 1
ATOM 6214 C CA . MET A 1 794 ? 10.118 15.281 -15.332 1.00 97.25 794 MET A CA 1
ATOM 6215 C C . MET A 1 794 ? 10.982 16.006 -16.371 1.00 97.25 794 MET A C 1
ATOM 6217 O O . MET A 1 794 ? 11.750 15.397 -17.122 1.00 97.25 794 MET A O 1
ATOM 6221 N N . THR A 1 795 ? 10.890 17.335 -16.369 1.00 97.00 795 THR A N 1
ATOM 6222 C CA . THR A 1 795 ? 11.699 18.222 -17.213 1.00 97.00 795 THR A CA 1
ATOM 6223 C C . THR A 1 795 ? 12.601 19.109 -16.362 1.00 97.00 795 THR A C 1
ATOM 6225 O O . THR A 1 795 ? 12.342 19.316 -15.177 1.00 97.00 795 THR A O 1
ATOM 6228 N N . TYR A 1 796 ? 13.679 19.623 -16.958 1.00 97.00 796 TYR A N 1
ATOM 6229 C CA . TYR A 1 796 ? 14.655 20.469 -16.269 1.00 97.00 796 TYR A CA 1
ATOM 6230 C C . TYR A 1 796 ? 14.668 21.881 -16.847 1.00 97.00 796 TYR A C 1
ATOM 6232 O O . TYR A 1 796 ? 14.870 22.074 -18.047 1.00 97.00 796 TYR A O 1
ATOM 6240 N N . ASN A 1 797 ? 14.505 22.859 -15.959 1.00 96.38 797 ASN A N 1
ATOM 6241 C CA . ASN A 1 797 ? 14.554 24.288 -16.263 1.00 96.38 797 ASN A CA 1
ATOM 6242 C C . ASN A 1 797 ? 15.998 24.808 -16.322 1.00 96.38 797 ASN A C 1
ATOM 6244 O O . ASN A 1 797 ? 16.269 25.805 -16.988 1.00 96.38 797 ASN A O 1
ATOM 6248 N N . TYR A 1 798 ? 16.914 24.119 -15.634 1.00 96.06 798 TYR A N 1
ATOM 6249 C CA . TYR A 1 798 ? 18.330 24.458 -15.532 1.00 96.06 798 TYR A CA 1
ATOM 6250 C C . TYR A 1 798 ? 19.187 23.196 -15.659 1.00 96.06 798 TYR A C 1
ATOM 6252 O O . TYR A 1 798 ? 18.871 22.160 -15.062 1.00 96.06 798 TYR A O 1
ATOM 6260 N N . THR A 1 799 ? 20.321 23.284 -16.360 1.00 96.62 799 THR A N 1
ATOM 6261 C CA . THR A 1 799 ? 21.407 22.309 -16.153 1.00 96.62 799 THR A CA 1
ATOM 6262 C C . THR A 1 799 ? 21.944 22.423 -14.723 1.00 96.62 799 THR A C 1
ATOM 6264 O O . THR A 1 799 ? 21.740 23.433 -14.048 1.00 96.62 799 THR A O 1
ATOM 6267 N N . ASP A 1 800 ? 22.684 21.425 -14.236 1.00 96.06 800 ASP A N 1
ATOM 6268 C CA . ASP A 1 800 ? 23.340 21.498 -12.923 1.00 96.06 800 ASP A CA 1
ATOM 6269 C C . ASP A 1 800 ? 24.221 22.757 -12.787 1.00 96.06 800 ASP A C 1
ATOM 6271 O O . ASP A 1 800 ? 24.247 23.398 -11.736 1.00 96.06 800 ASP A O 1
ATOM 6275 N N . THR A 1 801 ? 24.928 23.146 -13.856 1.00 94.94 801 THR A N 1
ATOM 6276 C CA . THR A 1 801 ? 25.781 24.345 -13.862 1.00 94.94 801 THR A CA 1
ATOM 6277 C C . THR A 1 801 ? 24.954 25.620 -13.725 1.00 94.94 801 THR A C 1
ATOM 6279 O O . THR A 1 801 ? 25.320 26.520 -12.966 1.00 94.94 801 THR A O 1
ATOM 6282 N N . GLU A 1 802 ? 23.860 25.713 -14.479 1.00 95.44 802 GLU A N 1
ATOM 6283 C CA . GLU A 1 802 ? 22.967 26.870 -14.467 1.00 95.44 802 GLU A CA 1
ATOM 6284 C C . GLU A 1 802 ? 22.206 26.976 -13.140 1.00 95.44 802 GLU A C 1
ATOM 6286 O O . GLU A 1 802 ? 22.056 28.076 -12.613 1.00 95.44 802 GLU A O 1
ATOM 6291 N N . TRP A 1 803 ? 21.813 25.841 -12.561 1.00 96.00 803 TRP A N 1
ATOM 6292 C CA . TRP A 1 803 ? 21.080 25.761 -11.301 1.00 96.00 803 TRP A CA 1
ATOM 6293 C C . TRP A 1 803 ? 21.856 26.380 -10.140 1.00 96.00 803 TRP A C 1
ATOM 6295 O O . TRP A 1 803 ? 21.391 27.322 -9.497 1.00 96.00 803 TRP A O 1
ATOM 6305 N N . PHE A 1 804 ? 23.088 25.918 -9.907 1.00 95.00 804 PHE A N 1
ATOM 6306 C CA . PHE A 1 804 ? 23.908 26.472 -8.829 1.00 95.00 804 PHE A CA 1
ATOM 6307 C C . PHE A 1 804 ? 24.297 27.934 -9.087 1.00 95.00 804 PHE A C 1
ATOM 6309 O O . PHE A 1 804 ? 24.429 28.708 -8.140 1.00 95.00 804 PHE A O 1
ATOM 6316 N N . ALA A 1 805 ? 24.421 28.349 -10.354 1.00 94.56 805 ALA A N 1
ATOM 6317 C CA . ALA A 1 805 ? 24.636 29.754 -10.688 1.00 94.56 805 ALA A CA 1
ATOM 6318 C C . ALA A 1 805 ? 23.418 30.636 -10.345 1.00 94.56 805 ALA A C 1
ATOM 6320 O O . ALA A 1 805 ? 23.612 31.749 -9.853 1.00 94.56 805 ALA A O 1
ATOM 6321 N N . ALA A 1 806 ? 22.191 30.149 -10.569 1.00 94.06 806 ALA A N 1
ATOM 6322 C CA . ALA A 1 806 ? 20.954 30.850 -10.215 1.00 94.06 806 ALA A CA 1
ATOM 6323 C C . ALA A 1 806 ? 20.784 30.982 -8.690 1.00 94.06 806 ALA A C 1
ATOM 6325 O O . ALA A 1 806 ? 20.438 32.056 -8.190 1.00 94.06 806 ALA A O 1
ATOM 6326 N N . ILE A 1 807 ? 21.121 29.932 -7.931 1.00 93.12 807 ILE A N 1
ATOM 6327 C CA . ILE A 1 807 ? 21.145 29.978 -6.458 1.00 93.12 807 ILE A CA 1
ATOM 6328 C C . ILE A 1 807 ? 22.151 31.011 -5.954 1.00 93.12 807 ILE A C 1
ATOM 6330 O O . ILE A 1 807 ? 21.798 31.865 -5.141 1.00 93.12 807 ILE A O 1
ATOM 6334 N N . ASP A 1 808 ? 23.392 30.973 -6.448 1.00 92.19 808 ASP A N 1
ATOM 6335 C CA . ASP A 1 808 ? 24.444 31.916 -6.047 1.00 92.19 808 ASP A CA 1
ATOM 6336 C C . ASP A 1 808 ? 24.069 33.375 -6.366 1.00 92.19 808 ASP A C 1
ATOM 6338 O O . ASP A 1 808 ? 24.514 34.309 -5.688 1.00 92.19 808 ASP A O 1
ATOM 6342 N N . ALA A 1 809 ? 23.247 33.582 -7.399 1.00 91.38 809 ALA A N 1
ATOM 6343 C CA . ALA A 1 809 ? 22.708 34.881 -7.778 1.00 91.38 809 ALA A CA 1
ATOM 6344 C C . ALA A 1 809 ? 21.511 35.332 -6.914 1.00 91.38 809 ALA A C 1
ATOM 6346 O O . ALA A 1 809 ? 21.153 36.513 -6.960 1.00 91.38 809 ALA A O 1
ATOM 6347 N N . GLY A 1 810 ? 20.936 34.443 -6.096 1.00 87.69 810 GLY A N 1
ATOM 6348 C CA . GLY A 1 810 ? 19.747 34.707 -5.284 1.00 87.69 810 GLY A CA 1
ATOM 6349 C C . GLY A 1 810 ? 18.469 34.828 -6.116 1.00 87.69 810 GLY A C 1
ATOM 6350 O O . GLY A 1 810 ? 17.606 35.633 -5.778 1.00 87.69 810 GLY A O 1
ATOM 6351 N N . GLU A 1 811 ? 18.383 34.089 -7.226 1.00 84.12 811 GLU A N 1
ATOM 6352 C CA . GLU A 1 811 ? 17.267 34.141 -8.184 1.00 84.12 811 GLU A CA 1
ATOM 6353 C C . GLU A 1 811 ? 16.128 33.154 -7.857 1.00 84.12 811 GLU A C 1
ATOM 6355 O O . GLU A 1 811 ? 15.144 33.111 -8.588 1.00 84.12 811 GLU A O 1
ATOM 6360 N N . ILE A 1 812 ? 16.247 32.381 -6.770 1.00 88.44 812 ILE A N 1
ATOM 6361 C CA . ILE A 1 812 ? 15.294 31.335 -6.359 1.00 88.44 812 ILE A CA 1
ATOM 6362 C C . ILE A 1 812 ? 14.439 31.822 -5.179 1.00 88.44 812 ILE A C 1
ATOM 6364 O O . ILE A 1 812 ? 14.983 32.308 -4.186 1.00 88.44 812 ILE A O 1
ATOM 6368 N N . GLU A 1 813 ? 13.117 31.668 -5.276 1.00 84.69 813 GLU A N 1
ATOM 6369 C CA . GLU A 1 813 ? 12.134 32.114 -4.272 1.00 84.69 813 GLU A CA 1
ATOM 6370 C C . GLU A 1 813 ? 10.963 31.123 -4.180 1.00 84.69 813 GLU A C 1
ATOM 6372 O O . GLU A 1 813 ? 10.301 30.882 -5.187 1.00 84.69 813 GLU A O 1
ATOM 6377 N N . TYR A 1 814 ? 10.724 30.558 -2.992 1.00 86.56 814 TYR A N 1
ATOM 6378 C CA . TYR A 1 814 ? 9.670 29.569 -2.730 1.00 86.56 814 TYR A CA 1
ATOM 6379 C C . TYR A 1 814 ? 8.473 30.175 -2.018 1.00 86.56 814 TYR A C 1
ATOM 6381 O O . TYR A 1 814 ? 8.686 31.036 -1.134 1.00 86.56 814 TYR A O 1
#

Foldseek 3Di:
DDDDDDDDDDDDDDDPDDPDDDDDDPPDFLLAFEAFAEDQFADFFLQLLAGDDPNSVVVCQFFEAFQKAKFFPELVVLAIAIDGAQFPDKDWQLQVPLVLCVLLVADAFPPDDSNPDRGFFKMKTFGDDLQAWLVQHTDWLVLQLVLLCVSLALQALGPNCCCACDDSNDWRNSVLRSVLQPQKAFAFPLVVDDAPWPVSSVVVPFQKWFQCCVVQVQQQWAFPVGDGDDRIGGLPDFGWTQRPVDDPPDPPRIDDSVRVCVLCVVQQTGLFLCGSPGIGGIDGSPSNVDDPSSTQWDDPDGRMIMTGHNFGDHSVSVVVSRSDGSGDDVVLQVVQWDDDPSHIDGSQRRALVSYIGSRQWHWPDDDGLFKTKIFGRLSHPQFDADPVRHFDADPSRAGWGWDPDDRNHHTATWLSRGMYMYTNDDLVCVVVCVLLVNHQKHFDFLVCLVVCVVPPQKAKFFAFWFKWKFFQLQQVLQVVCCVVVLKPLSNLLVDLLLLLLLQQLAQLVQLCNLGNNWFWDQFQGDQLAAACCNVPVNRRLCPDPLQLVLSCVLVVFDEPDPHPHPDSVRSSVPDRSYDLVSSLVSLLVSLVVCVVVVSDDFQDETEFEEQEELADDDSSNVSSQVSSQVRNVSSPPPSRHHRYHYHYDYNDPDDGLQPCRLSSVGGMYITIDGDPRHRCLLVQCQQQVSSNYSHSLNSPDHQQPDKDWAQFPNDTDIDGNNLLSPQCPTNHVNVVPDPVRSSSSSSVNRSVVVSSSSMRGRTGDMGIMGGRLQKDQPASRQHPRQGSVPSTNIDGPDRPSRSSVCSVVVVDDD

Organism: NCBI:txid2840747

pLDDT: mean 90.77, std 13.16, range [19.67, 98.81]

Solvent-accessible surface area (backbone atoms only — not comparable to full-atom values): 43120 Å² total; per-residue (Å²): 137,82,89,81,89,86,87,86,84,86,85,82,88,82,92,73,80,86,88,67,96,66,85,84,76,78,77,80,73,73,66,43,32,69,48,29,44,76,34,82,63,78,62,65,38,49,22,70,40,62,45,87,49,72,63,16,54,60,57,42,73,42,28,38,59,26,34,27,47,56,37,52,37,29,58,90,79,63,33,64,40,85,42,63,52,49,20,70,47,76,42,77,42,13,60,83,43,32,66,51,42,65,71,24,65,40,56,66,35,88,94,60,47,52,90,78,48,51,65,33,38,28,36,40,38,34,42,31,87,70,35,18,32,60,90,59,52,75,57,42,26,64,46,51,48,52,21,50,51,56,30,44,23,43,58,40,64,33,70,45,26,59,59,35,50,34,76,82,57,11,33,8,39,32,46,47,28,30,47,13,75,37,66,53,42,72,34,29,50,48,82,75,42,98,50,94,30,54,65,54,37,40,72,77,66,47,68,44,22,30,31,39,28,85,69,67,64,30,64,81,18,36,29,94,88,67,48,67,47,61,49,68,36,42,44,83,36,75,67,41,27,40,36,84,92,42,61,90,90,46,94,73,24,59,46,19,42,28,55,51,40,69,76,37,52,91,58,61,32,54,50,23,52,33,30,41,70,34,31,23,29,77,39,77,36,89,40,48,84,45,48,74,91,43,31,31,64,48,68,78,47,68,44,23,37,36,42,26,32,26,39,54,34,54,69,66,63,50,50,59,65,29,54,44,63,63,73,55,61,62,72,58,44,62,70,37,48,46,76,59,88,90,31,42,47,62,56,39,24,52,48,68,92,41,47,80,26,45,9,63,22,31,76,71,48,77,43,90,88,43,36,40,33,32,32,64,28,89,31,26,63,66,50,36,58,47,100,87,67,45,75,36,53,52,100,63,66,50,74,34,24,55,44,95,56,51,45,71,81,36,70,42,69,31,48,61,57,43,30,41,38,42,35,49,50,55,75,94,50,42,64,65,32,31,80,69,68,64,26,38,58,45,67,58,54,48,93,50,41,74,79,37,72,84,30,95,41,56,46,67,44,78,47,58,31,27,36,23,42,33,29,27,35,39,62,65,43,27,48,48,29,32,73,73,59,67,20,32,63,39,48,54,56,51,35,61,43,34,39,50,16,52,50,19,22,37,57,25,60,67,34,22,75,33,38,48,68,31,41,62,33,81,51,72,65,49,80,63,22,18,64,41,48,91,88,36,71,79,33,28,46,49,76,35,70,51,36,35,49,25,52,21,59,70,72,70,50,61,55,31,96,92,48,97,16,77,40,68,66,55,28,40,74,65,64,64,58,56,37,52,67,61,13,20,56,28,32,26,50,33,39,53,53,34,39,74,70,68,74,46,63,80,54,48,60,29,34,38,44,28,30,55,38,53,49,79,74,54,74,38,57,57,44,31,43,49,44,52,35,54,30,45,44,64,23,36,59,94,27,45,57,31,62,54,42,65,40,78,35,42,57,46,88,52,86,38,34,59,59,30,13,38,74,43,75,25,52,29,19,42,49,61,64,62,69,49,36,76,42,45,65,52,51,51,27,57,72,30,24,51,48,83,28,89,34,43,39,51,36,60,56,57,33,81,76,42,74,46,75,48,74,58,99,86,43,83,47,75,43,28,40,23,56,56,29,44,24,54,38,56,56,22,89,43,36,86,53,56,68,69,59,50,44,50,51,47,18,53,49,51,31,59,53,52,70,63,44,47,48,40,51,37,26,28,46,35,53,45,31,37,51,33,79,45,43,42,59,63,44,92,52,66,36,92,74,36,44,33,44,48,70,48,36,27,45,70,76,34,36,54,64,53,38,57,51,38,54,78,69,66,73,72,85,113

Radius of gyration: 29.65 Å; Cα contacts (8 Å, |Δi|>4): 1722; chains: 1; bounding box: 104×75×79 Å

Sequence (814 aa):
MKIATLAVAAVMVSSVALFAAGCGKKTEDTGSYTYREATTSLPTNWNPHSWESNTDGALMAYVTSPLVDMSILNSEEKTYQWVYEMATSVKDVTAANQTDLTKYGVTLPAGQTASNTTSGYVFEIELREGAAWENGEAITADDYVYSMQQLVDPEMLNYRANLYIANESELAGAYNYYYSLQTEIFTAVADLGDYESMEAAVEDGLDVVIDMWNLWGLQGALDADGNECPQYVSISNTTKYRDPAVAEGEEGDWISASEIYAQNAGMLTVGSEYDGVYIGVIVENDNTDTTWDNVGFYKVDDYTVRYVTQSYVDLNTFMTSLTSNWLVYEDLYEELKETVGDLVVTTYGTSKETTMSYGPYKIDSIDTGRQMKFSQNANWYGWDRDEDGKIVTDDYGNYVSTTEFLVDGEHVRQYMTTNIQIDVMTEDTQELAFFRGELTTWNPPADQLGDYAMSDYLYQEDETYTLSLFFNTDLDALKAMDKAGTNTNGVVVSNYNFRKAMSLAIDRSAFCEASPGYKPAYSLMNEQYYYDIYNDPNSVYRYSEPAMQAICNLYGVEYGEGTPYATLEDAYNSITGYNATEAHDLLAKACDELVAAGLYTKGQPINISIAWSQGTLGSDDYAQIAVLNQNINAAAKDTGFGTITFTAVGNMQSPNPYDAVPQGVYAIGCGAWGGAFLYPFRNFQVYMDPDQYSINEAACWDPTTEMLTLTIGGEEVTMTWQAWSNSISGSGVYAQASNEVKLEITAQLEEAYLNLYYRIPICNTVLSYLLSQQCSYYTENYHVLYGFGGLRLMTYNYTDTEWFAAIDAGEIEY